Protein AF-A0A7C3DTA7-F1 (afdb_monomer_lite)

Sequence (958 aa):
LEREQSALRKLVNEEKWAEALAKGEALAKEFPDEIELARMLDYARSQQSILEHQRKLKDASNEVLKWLDKADYSKAMQAAEAALEKFPGNLELKQMLDEARAAQQEKERKEYLEKQIRSINEAMAREDQTAAIDLAKQTLAVVKHDTHIDGLLRDAERKRALRDQKRGDDQLKTVAMLLKDLKFEEASEALQAGEKTQIFNPSDPRVKELREALKEKRAPSDAVLGATIAAHFVPGQAQPVEASGTVAMPPSAVPAPPPAPPVTPPPPPVAPPQPEAKPPVKEEPKKEEKRKAKPAVEEPPARKEPPKKAAPVVEAPAGGATVIFEKPKEKEKEKEKKEKPAVDAAATAILEKPKEKEKEKEKKKEPAAEAAPSVTTILEKPKVKPPLEEKPAVQPAARVEPAIAEPRPAPYVAEEPRKSPALLYGGIAAGVLLAAVIGWYVMSGGASGPTAEQKQVYEQAQQLFTQGNKAAALAKYKEYVAFGVAGAEKTAAEGRISEIETAFQNEESAWSAARTAINNKDWLTAETKLREVISIGGKRLTEAESALETVGALKAGQDPATIERNRFQQATAEFRRGNYARAKSLFEEVIGMGGANKSAAEQQLQVIEARIREEDVFKQGMDLRAAGKNDEAVAKFEEVIRMNGAKKTDAQTQISTIRDAAAAAAALQRFNSEAQAALAQKNFRQVRSLIQQIQAVGGDPSDLTSRLNAAEKQEFDALAARYEQLRRADDDTGLRSLQREVQAIADGGGSQADAARTLATNQIPAAITEITRRKDEAGRAAAAAKEAADKQKFDEAVAAFNAGQKDPAALRGNVTSLFRAIATSNSNYRAQAQDYLSNQIPAAIAAARSCPNIVVASTGGGGGLSQTYSAGENVPTNRLDEKPAWVAPCNFPDNKGLVMMSVTIDESGNVIDVRPRSPSPEFEAAAAVIRTWKASPPPKFRGQPVKTTVSVDIRPPA

pLDDT: mean 74.18, std 23.49, range [23.73, 97.81]

Structure (mmCIF, N/CA/C/O backbone):
data_AF-A0A7C3DTA7-F1
#
_entry.id   AF-A0A7C3DTA7-F1
#
loop_
_atom_site.group_PDB
_atom_site.id
_atom_site.type_symbol
_atom_site.label_atom_id
_atom_site.label_alt_id
_atom_site.label_comp_id
_atom_site.label_asym_id
_atom_site.label_entity_id
_atom_site.label_seq_id
_atom_site.pdbx_PDB_ins_code
_atom_site.Cartn_x
_atom_site.Cartn_y
_atom_site.Cartn_z
_atom_site.occupancy
_atom_site.B_iso_or_equiv
_atom_site.auth_seq_id
_atom_site.auth_comp_id
_atom_site.auth_asym_id
_atom_site.auth_atom_id
_atom_site.pdbx_PDB_model_num
ATOM 1 N N . LEU A 1 1 ? -21.142 -17.141 -69.011 1.00 74.12 1 LEU A N 1
ATOM 2 C CA . LEU A 1 1 ? -21.188 -17.294 -67.543 1.00 74.12 1 LEU A CA 1
ATOM 3 C C . LEU A 1 1 ? -19.839 -17.723 -66.954 1.00 74.12 1 LEU A C 1
ATOM 5 O O . LEU A 1 1 ? -19.193 -16.877 -66.353 1.00 74.12 1 LEU A O 1
ATOM 9 N N . GLU A 1 2 ? -19.349 -18.950 -67.182 1.00 77.69 2 GLU A N 1
ATOM 10 C CA . GLU A 1 2 ? -18.113 -19.477 -66.546 1.00 77.69 2 GLU A CA 1
ATOM 11 C C . GLU A 1 2 ? -16.876 -18.560 -66.636 1.00 77.69 2 GLU A C 1
ATOM 13 O O . GLU A 1 2 ? -16.170 -18.370 -65.648 1.00 77.69 2 GLU A O 1
ATOM 18 N N . ARG A 1 3 ? -16.622 -17.938 -67.798 1.00 84.25 3 ARG A N 1
ATOM 19 C CA . ARG A 1 3 ? -15.502 -16.992 -67.986 1.00 84.25 3 ARG A CA 1
ATOM 20 C C . ARG A 1 3 ? -15.597 -15.756 -67.079 1.00 84.25 3 ARG A C 1
ATOM 22 O O . ARG A 1 3 ? -14.576 -15.238 -66.639 1.00 84.25 3 ARG A O 1
ATOM 29 N N . GLU A 1 4 ? -16.808 -15.295 -66.788 1.00 83.50 4 GLU A N 1
ATOM 30 C CA . GLU A 1 4 ? -17.032 -14.149 -65.906 1.00 83.50 4 GLU A CA 1
ATOM 31 C C . GLU A 1 4 ? -17.000 -14.558 -64.430 1.00 83.50 4 GLU A C 1
ATOM 33 O O . GLU A 1 4 ? -16.406 -13.851 -63.616 1.00 83.50 4 GLU A O 1
ATOM 38 N N . GLN A 1 5 ? -17.521 -15.745 -64.093 1.00 81.00 5 GLN A N 1
ATOM 39 C CA . GLN A 1 5 ? -17.354 -16.341 -62.763 1.00 81.00 5 GLN A CA 1
ATOM 40 C C . GLN A 1 5 ? -15.875 -16.601 -62.432 1.00 81.00 5 GLN A C 1
ATOM 42 O O . GLN A 1 5 ? -15.453 -16.355 -61.305 1.00 81.00 5 GLN A O 1
ATOM 47 N N . SER A 1 6 ? -15.054 -17.049 -63.389 1.00 84.38 6 SER A N 1
ATOM 48 C CA . SER A 1 6 ? -13.616 -17.257 -63.160 1.00 84.38 6 SER A CA 1
ATOM 49 C C . SER A 1 6 ? -12.864 -15.937 -62.956 1.00 84.38 6 SER A C 1
ATOM 51 O O . SER A 1 6 ? -11.984 -15.858 -62.097 1.00 84.38 6 SER A O 1
ATOM 53 N N . ALA A 1 7 ? -13.261 -14.871 -63.660 1.00 85.81 7 ALA A N 1
ATOM 54 C CA . ALA A 1 7 ? -12.760 -13.521 -63.412 1.00 85.81 7 ALA A CA 1
ATOM 55 C C . ALA A 1 7 ? -13.186 -12.985 -62.031 1.00 85.81 7 ALA A C 1
ATOM 57 O O . ALA A 1 7 ? -12.374 -12.363 -61.348 1.00 85.81 7 ALA A O 1
ATOM 58 N N . LEU A 1 8 ? -14.417 -13.262 -61.589 1.00 86.94 8 LEU A N 1
ATOM 59 C CA . LEU A 1 8 ? -14.893 -12.902 -60.251 1.00 86.94 8 LEU A CA 1
ATOM 60 C C . LEU A 1 8 ? -14.137 -13.663 -59.150 1.00 86.94 8 LEU A C 1
ATOM 62 O O . LEU A 1 8 ? -13.620 -13.035 -58.229 1.00 86.94 8 LEU A O 1
ATOM 66 N N . ARG A 1 9 ? -13.980 -14.989 -59.285 1.00 86.88 9 ARG A N 1
ATOM 67 C CA . ARG A 1 9 ? -13.151 -15.823 -58.390 1.00 86.88 9 ARG A CA 1
ATOM 68 C C . ARG A 1 9 ? -11.724 -15.289 -58.286 1.00 86.88 9 ARG A C 1
ATOM 70 O O . ARG A 1 9 ? -11.154 -15.271 -57.202 1.00 86.88 9 ARG A O 1
ATOM 77 N N . LYS A 1 10 ? -11.157 -14.801 -59.393 1.00 91.44 10 LYS A N 1
ATOM 78 C CA . LYS A 1 10 ? -9.838 -14.161 -59.391 1.00 91.44 10 LYS A CA 1
ATOM 79 C C . LYS A 1 10 ? -9.817 -12.849 -58.593 1.00 91.44 10 LYS A C 1
ATOM 81 O O . LYS A 1 10 ? -8.880 -12.658 -57.833 1.00 91.44 10 LYS A O 1
ATOM 86 N N . LEU A 1 11 ? -10.824 -11.980 -58.713 1.00 89.44 11 LEU A N 1
ATOM 87 C CA . LEU A 1 11 ? -10.905 -10.738 -57.921 1.00 89.44 11 LEU A CA 1
ATOM 88 C C . LEU A 1 11 ? -11.087 -11.011 -56.418 1.00 89.44 11 LEU A C 1
ATOM 90 O O . LEU A 1 11 ? -10.460 -10.341 -55.603 1.00 89.44 11 LEU A O 1
ATOM 94 N N . VAL A 1 12 ? -11.887 -12.023 -56.069 1.00 86.75 12 VAL A N 1
ATOM 95 C CA . VAL A 1 12 ? -12.056 -12.536 -54.697 1.00 86.75 12 VAL A CA 1
ATOM 96 C C . VAL A 1 12 ? -10.725 -13.062 -54.141 1.00 86.75 12 VAL A C 1
ATOM 98 O O . VAL A 1 12 ? -10.315 -12.664 -53.056 1.00 86.75 12 VAL A O 1
ATOM 101 N N . ASN A 1 13 ? -9.998 -13.879 -54.910 1.00 85.81 13 ASN A N 1
ATOM 102 C CA . ASN A 1 13 ? -8.688 -14.420 -54.515 1.00 85.81 13 ASN A CA 1
ATOM 103 C C . ASN A 1 13 ? -7.555 -13.372 -54.499 1.00 85.81 13 ASN A C 1
ATOM 105 O O . ASN A 1 13 ? -6.528 -13.597 -53.868 1.00 85.81 13 ASN A O 1
ATOM 109 N N . GLU A 1 14 ? -7.710 -12.252 -55.211 1.00 90.12 14 GLU A N 1
ATOM 110 C CA . GLU A 1 14 ? -6.801 -11.095 -55.172 1.00 90.12 14 GLU A CA 1
ATOM 111 C C . GLU A 1 14 ? -7.192 -10.069 -54.084 1.00 90.12 14 GLU A C 1
ATOM 113 O O . GLU A 1 14 ? -6.630 -8.976 -54.060 1.00 90.12 14 GLU A O 1
ATOM 118 N N . GLU A 1 15 ? -8.152 -10.398 -53.209 1.00 86.44 15 GLU A N 1
ATOM 119 C CA . GLU A 1 15 ? -8.669 -9.547 -52.119 1.00 86.44 15 GLU A CA 1
ATOM 120 C C . GLU A 1 15 ? -9.234 -8.188 -52.588 1.00 86.44 15 GLU A C 1
ATOM 122 O O . GLU A 1 15 ? -9.355 -7.223 -51.828 1.00 86.44 15 GLU A O 1
ATOM 127 N N . LYS A 1 16 ? -9.636 -8.089 -53.860 1.00 90.62 16 LYS A N 1
ATOM 128 C CA . LYS A 1 16 ? -10.204 -6.871 -54.461 1.00 90.62 16 LYS A CA 1
ATOM 129 C C . LYS A 1 16 ? -11.709 -6.807 -54.244 1.00 90.62 16 LYS A C 1
ATOM 131 O O . LYS A 1 16 ? -12.484 -6.742 -55.197 1.00 90.62 16 LYS A O 1
ATOM 136 N N . TRP A 1 17 ? -12.128 -6.828 -52.981 1.00 88.75 17 TRP A N 1
ATOM 137 C CA . TRP A 1 17 ? -13.530 -7.000 -52.584 1.00 88.75 17 TRP A CA 1
ATOM 138 C C . TRP A 1 17 ? -14.481 -6.003 -53.260 1.00 88.75 17 TRP A C 1
ATOM 140 O O . TRP A 1 17 ? -15.487 -6.422 -53.816 1.00 88.75 17 TRP A O 1
ATOM 150 N N . ALA A 1 18 ? -14.122 -4.718 -53.335 1.00 88.44 18 ALA A N 1
ATOM 151 C CA . ALA A 1 18 ? -14.953 -3.702 -53.988 1.00 88.44 18 ALA A CA 1
ATOM 152 C C . ALA A 1 18 ? -15.120 -3.923 -55.511 1.00 88.44 18 ALA A C 1
ATOM 154 O O . ALA A 1 18 ? -16.215 -3.746 -56.044 1.00 88.44 18 ALA A O 1
ATOM 155 N N . GLU A 1 19 ? -14.063 -4.349 -56.216 1.00 89.31 19 GLU A N 1
ATOM 156 C CA . GLU A 1 19 ? -14.138 -4.697 -57.647 1.00 89.31 19 GLU A CA 1
ATOM 157 C C . GLU A 1 19 ? -14.913 -6.009 -57.857 1.00 89.31 19 GLU A C 1
ATOM 159 O O . GLU A 1 19 ? -15.691 -6.131 -58.806 1.00 89.31 19 GLU A O 1
ATOM 164 N N . ALA A 1 20 ? -14.740 -6.976 -56.948 1.00 89.25 20 ALA A N 1
ATOM 165 C CA . ALA A 1 20 ? -15.476 -8.233 -56.941 1.00 89.25 20 ALA A CA 1
ATOM 166 C C . ALA A 1 20 ? -16.980 -8.008 -56.719 1.00 89.25 20 ALA A C 1
ATOM 168 O O . ALA A 1 20 ? -17.783 -8.565 -57.463 1.00 89.25 20 ALA A O 1
ATOM 169 N N . LEU A 1 21 ? -17.379 -7.154 -55.770 1.00 90.38 21 LEU A N 1
ATOM 170 C CA . LEU A 1 21 ? -18.786 -6.807 -55.557 1.00 90.38 21 LEU A CA 1
ATOM 171 C C . LEU A 1 21 ? -19.377 -6.082 -56.761 1.00 90.38 21 LEU A C 1
ATOM 173 O O . LEU A 1 21 ? -20.388 -6.534 -57.287 1.00 90.38 21 LEU A O 1
ATOM 177 N N . ALA A 1 22 ? -18.725 -5.030 -57.263 1.00 91.31 22 ALA A N 1
ATOM 178 C CA . ALA A 1 22 ? -19.229 -4.286 -58.418 1.00 91.31 22 ALA A CA 1
ATOM 179 C C . ALA A 1 22 ? -19.441 -5.189 -59.648 1.00 91.31 22 ALA A C 1
ATOM 181 O O . ALA A 1 22 ? -20.453 -5.076 -60.343 1.00 91.31 22 ALA A O 1
ATOM 182 N N . LYS A 1 23 ? -18.514 -6.125 -59.902 1.00 88.69 23 LYS A N 1
ATOM 183 C CA . LYS A 1 23 ? -18.629 -7.076 -61.013 1.00 88.69 23 LYS A CA 1
ATOM 184 C C . LYS A 1 23 ? -19.636 -8.198 -60.740 1.00 88.69 23 LYS A C 1
ATOM 186 O O . LYS A 1 23 ? -20.398 -8.562 -61.633 1.00 88.69 23 LYS A O 1
ATOM 191 N N . GLY A 1 24 ? -19.654 -8.745 -59.529 1.00 89.38 24 GLY A N 1
ATOM 192 C CA . GLY A 1 24 ? -20.571 -9.814 -59.142 1.00 89.38 24 GLY A CA 1
ATOM 193 C C . GLY A 1 24 ? -22.026 -9.349 -59.086 1.00 89.38 24 GLY A C 1
ATOM 194 O O . GLY A 1 24 ? -22.903 -10.074 -59.537 1.00 89.38 24 GLY A O 1
ATOM 195 N N . GLU A 1 25 ? -22.300 -8.129 -58.615 1.00 90.44 25 GLU A N 1
ATOM 196 C CA . GLU A 1 25 ? -23.654 -7.558 -58.557 1.00 90.44 25 GLU A CA 1
ATOM 197 C C . GLU A 1 25 ? -24.208 -7.226 -59.947 1.00 90.44 25 GLU A C 1
ATOM 199 O O . GLU A 1 25 ? -25.416 -7.317 -60.161 1.00 90.44 25 GLU A O 1
ATOM 204 N N . ALA A 1 26 ? -23.344 -6.878 -60.906 1.00 89.69 26 ALA A N 1
ATOM 205 C CA . ALA A 1 26 ? -23.732 -6.783 -62.311 1.00 89.69 26 ALA A CA 1
ATOM 206 C C . ALA A 1 26 ? -24.120 -8.165 -62.866 1.00 89.69 26 ALA A C 1
ATOM 208 O O . ALA A 1 26 ? -25.210 -8.322 -63.411 1.00 89.69 26 ALA A O 1
ATOM 209 N N . LEU A 1 27 ? -23.286 -9.186 -62.632 1.00 88.75 27 LEU A N 1
ATOM 210 C CA . LEU A 1 27 ? -23.569 -10.566 -63.042 1.00 88.75 27 LEU A CA 1
ATOM 211 C C . LEU A 1 27 ? -24.840 -11.130 -62.382 1.00 88.75 27 LEU A C 1
ATOM 213 O O . LEU A 1 27 ? -25.595 -11.841 -63.034 1.00 88.75 27 LEU A O 1
ATOM 217 N N . ALA A 1 28 ? -25.118 -10.794 -61.120 1.00 87.56 28 ALA A N 1
ATOM 218 C CA . ALA A 1 28 ? -26.281 -11.304 -60.388 1.00 87.56 28 ALA A CA 1
ATOM 219 C C . ALA A 1 28 ? -27.615 -10.715 -60.882 1.00 87.56 28 ALA A C 1
ATOM 221 O O . ALA A 1 28 ? -28.667 -11.302 -60.646 1.00 87.56 28 ALA A O 1
ATOM 222 N N . LYS A 1 29 ? -27.587 -9.580 -61.596 1.00 89.94 29 LYS A N 1
ATOM 223 C CA . LYS A 1 29 ? -28.765 -9.036 -62.296 1.00 89.94 29 LYS A CA 1
ATOM 224 C C . LYS A 1 29 ? -29.065 -9.775 -63.599 1.00 89.94 29 LYS A C 1
ATOM 226 O O . LYS A 1 29 ? -30.224 -9.850 -63.990 1.00 89.94 29 LYS A O 1
ATOM 231 N N . GLU A 1 30 ? -28.035 -10.289 -64.266 1.00 88.19 30 GLU A N 1
ATOM 232 C CA . GLU A 1 30 ? -28.165 -11.059 -65.510 1.00 88.19 30 GLU A CA 1
ATOM 233 C C . GLU A 1 30 ? -28.447 -12.549 -65.244 1.00 88.19 30 GLU A C 1
ATOM 235 O O . GLU A 1 30 ? -29.123 -13.198 -66.038 1.00 88.19 30 GLU A O 1
ATOM 240 N N . PHE A 1 31 ? -27.962 -13.081 -64.115 1.00 88.31 31 PHE A N 1
ATOM 241 C CA . PHE A 1 31 ? -28.053 -14.494 -63.734 1.00 88.31 31 PHE A CA 1
ATOM 242 C C . PHE A 1 31 ? -28.520 -14.647 -62.268 1.00 88.31 31 PHE A C 1
ATOM 244 O O . PHE A 1 31 ? -27.715 -15.007 -61.404 1.00 88.31 31 PHE A O 1
ATOM 251 N N . PRO A 1 32 ? -29.800 -14.357 -61.956 1.00 83.12 32 PRO A N 1
ATOM 252 C CA . PRO A 1 32 ? -30.307 -14.329 -60.579 1.00 83.12 32 PRO A CA 1
ATOM 253 C C . PRO A 1 32 ? -30.390 -15.709 -59.904 1.00 83.12 32 PRO A C 1
ATOM 255 O O . PRO A 1 32 ? -30.286 -15.789 -58.683 1.00 83.12 32 PRO A O 1
ATOM 258 N N . ASP A 1 33 ? -30.531 -16.790 -60.678 1.00 85.88 33 ASP A N 1
ATOM 259 C CA . ASP A 1 33 ? -30.685 -18.161 -60.158 1.00 85.88 33 ASP A CA 1
ATOM 260 C C . ASP A 1 33 ? -29.340 -18.851 -59.820 1.00 85.88 33 ASP A C 1
ATOM 262 O O . ASP A 1 33 ? -29.303 -20.007 -59.393 1.00 85.88 33 ASP A O 1
ATOM 266 N N . GLU A 1 34 ? -28.209 -18.166 -60.021 1.00 88.94 34 GLU A N 1
ATOM 267 C CA . GLU A 1 34 ? -26.865 -18.738 -59.894 1.00 88.94 34 GLU A CA 1
ATOM 268 C C . GLU A 1 34 ? -26.353 -18.719 -58.439 1.00 88.94 34 GLU A C 1
ATOM 270 O O . GLU A 1 34 ? -25.769 -17.745 -57.951 1.00 88.94 34 GLU A O 1
ATOM 275 N N . ILE A 1 35 ? -26.546 -19.839 -57.739 1.00 83.12 35 ILE A N 1
ATOM 276 C CA . ILE A 1 35 ? -26.247 -19.998 -56.304 1.00 83.12 35 ILE A CA 1
ATOM 277 C C . ILE A 1 35 ? -24.766 -19.736 -55.976 1.00 83.12 35 ILE A C 1
ATOM 279 O O . ILE A 1 35 ? -24.457 -19.136 -54.942 1.00 83.12 35 ILE A O 1
ATOM 283 N N . GLU A 1 36 ? -23.831 -20.154 -56.834 1.00 80.81 36 GLU A N 1
ATOM 284 C CA . GLU A 1 36 ? -22.396 -19.954 -56.585 1.00 80.81 36 GLU A CA 1
ATOM 285 C C . GLU A 1 36 ? -21.993 -18.476 -56.684 1.00 80.81 36 GLU A C 1
ATOM 287 O O . GLU A 1 36 ? -21.114 -18.015 -55.952 1.00 80.81 36 GLU A O 1
ATOM 292 N N . LEU A 1 37 ? -22.668 -17.705 -57.540 1.00 84.81 37 LEU A N 1
ATOM 293 C CA . LEU A 1 37 ? -22.471 -16.263 -57.662 1.00 84.81 37 LEU A CA 1
ATOM 294 C C . LEU A 1 37 ? -22.970 -15.520 -56.416 1.00 84.81 37 LEU A C 1
ATOM 296 O O . LEU A 1 37 ? -22.251 -14.666 -55.894 1.00 84.81 37 LEU A O 1
ATOM 300 N N . ALA A 1 38 ? -24.145 -15.892 -55.899 1.00 83.69 38 ALA A N 1
ATOM 301 C CA . ALA A 1 38 ? -24.678 -15.346 -54.650 1.00 83.69 38 ALA A CA 1
ATOM 302 C C . ALA A 1 38 ? -23.733 -15.613 -53.462 1.00 83.69 38 ALA A C 1
ATOM 304 O O . ALA A 1 38 ? -23.351 -14.683 -52.753 1.00 83.69 38 ALA A O 1
ATOM 305 N N . ARG A 1 39 ? -23.246 -16.854 -53.310 1.00 84.00 39 ARG A N 1
ATOM 306 C CA . ARG A 1 39 ? -22.273 -17.228 -52.262 1.00 84.00 39 ARG A CA 1
ATOM 307 C C . ARG A 1 39 ? -20.979 -16.415 -52.326 1.00 84.00 39 ARG A C 1
ATOM 309 O O . ARG A 1 39 ? -20.477 -15.981 -51.290 1.00 84.00 39 ARG A O 1
ATOM 316 N N . MET A 1 40 ? -20.434 -16.198 -53.526 1.00 84.38 40 MET A N 1
ATOM 317 C CA . MET A 1 40 ? -19.221 -15.391 -53.707 1.00 84.38 40 MET A CA 1
ATOM 318 C C . MET A 1 40 ? -19.448 -13.911 -53.375 1.00 84.38 40 MET A C 1
ATOM 320 O O . MET A 1 40 ? -18.558 -13.281 -52.801 1.00 84.38 40 MET A O 1
ATOM 324 N N . LEU A 1 41 ? -20.628 -13.366 -53.684 1.00 86.38 41 LEU A N 1
ATOM 325 C CA . LEU A 1 41 ? -21.010 -12.007 -53.298 1.00 86.38 41 LEU A CA 1
ATOM 326 C C . LEU A 1 41 ? -21.163 -11.854 -51.786 1.00 86.38 41 LEU A C 1
ATOM 328 O O . LEU A 1 41 ? -20.617 -10.910 -51.221 1.00 86.38 41 LEU A O 1
ATOM 332 N N . ASP A 1 42 ? -21.851 -12.775 -51.118 1.00 86.75 42 ASP A N 1
ATOM 333 C CA . ASP A 1 42 ? -22.055 -12.698 -49.668 1.00 86.75 42 ASP A CA 1
ATOM 334 C C . ASP A 1 42 ? -20.737 -12.871 -48.901 1.00 86.75 42 ASP A C 1
ATOM 336 O O . ASP A 1 42 ? -20.470 -12.136 -47.946 1.00 86.75 42 ASP A O 1
ATOM 340 N N . TYR A 1 43 ? -19.848 -13.752 -49.376 1.00 84.56 43 TYR A N 1
ATOM 341 C CA . TYR A 1 43 ? -18.482 -13.853 -48.861 1.00 84.56 43 TYR A CA 1
ATOM 342 C C . TYR A 1 43 ? -17.701 -12.544 -49.053 1.00 84.56 43 TYR A C 1
ATOM 344 O O . TYR A 1 43 ? -17.136 -12.023 -48.091 1.00 84.56 43 TYR A O 1
ATOM 352 N N . ALA A 1 44 ? -17.712 -11.960 -50.256 1.00 86.50 44 ALA A N 1
ATOM 353 C CA . ALA A 1 44 ? -17.011 -10.706 -50.530 1.00 86.50 44 ALA A CA 1
ATOM 354 C C . ALA A 1 44 ? -17.582 -9.507 -49.742 1.00 86.50 44 ALA A C 1
ATOM 356 O O . ALA A 1 44 ? -16.810 -8.668 -49.278 1.00 86.50 44 ALA A O 1
ATOM 357 N N . ARG A 1 45 ? -18.903 -9.451 -49.511 1.00 87.62 45 ARG A N 1
ATOM 358 C CA . ARG A 1 45 ? -19.552 -8.451 -48.638 1.00 87.62 45 ARG A CA 1
ATOM 359 C C . ARG A 1 45 ? -19.108 -8.609 -47.190 1.00 87.62 45 ARG A C 1
ATOM 361 O O . ARG A 1 45 ? -18.791 -7.614 -46.542 1.00 87.62 45 ARG A O 1
ATOM 368 N N . SER A 1 46 ? -19.047 -9.846 -46.697 1.00 88.06 46 SER A N 1
ATOM 369 C CA . SER A 1 46 ? -18.561 -10.152 -45.348 1.00 88.06 46 SER A CA 1
ATOM 370 C C . SER A 1 46 ? -17.101 -9.716 -45.166 1.00 88.06 46 SER A C 1
ATOM 372 O O . SER A 1 46 ? -16.794 -8.972 -44.234 1.00 88.06 46 SER A O 1
ATOM 374 N N . GLN A 1 47 ? -16.214 -10.064 -46.106 1.00 85.94 47 GLN A N 1
ATOM 375 C CA . GLN A 1 47 ? -14.801 -9.664 -46.056 1.00 85.94 47 GLN A CA 1
ATOM 376 C C . GLN A 1 47 ? -14.610 -8.143 -46.170 1.00 85.94 47 GLN A C 1
ATOM 378 O O . GLN A 1 47 ? -13.844 -7.562 -45.399 1.00 85.94 47 GLN A O 1
ATOM 383 N N . GLN A 1 48 ? -15.349 -7.464 -47.057 1.00 87.44 48 GLN A N 1
ATOM 384 C CA . GLN A 1 48 ? -15.311 -6.000 -47.134 1.00 87.44 48 GLN A CA 1
ATOM 385 C C . GLN A 1 48 ? -15.794 -5.346 -45.832 1.00 87.44 48 GLN A C 1
ATOM 387 O O . GLN A 1 48 ? -15.151 -4.416 -45.350 1.00 87.44 48 GLN A O 1
ATOM 392 N N . SER A 1 49 ? -16.881 -5.846 -45.234 1.00 83.88 49 SER A N 1
ATOM 393 C CA . SER A 1 49 ? -17.394 -5.360 -43.947 1.00 83.88 49 SER A CA 1
ATOM 394 C C . SER A 1 49 ? -16.344 -5.477 -42.836 1.00 83.88 49 SER A C 1
ATOM 396 O O . SER A 1 49 ? -16.100 -4.508 -42.114 1.00 83.88 49 SER A O 1
ATOM 398 N N . ILE A 1 50 ? -15.651 -6.619 -42.748 1.00 83.38 50 ILE A N 1
ATOM 399 C CA . ILE A 1 50 ? -14.577 -6.857 -41.771 1.00 83.38 50 ILE A CA 1
ATOM 400 C C . ILE A 1 50 ? -13.414 -5.875 -41.976 1.00 83.38 50 ILE A C 1
ATOM 402 O O . ILE A 1 50 ? -12.973 -5.242 -41.015 1.00 83.38 50 ILE A O 1
ATOM 406 N N . LEU A 1 51 ? -12.941 -5.692 -43.212 1.00 84.31 51 LEU A N 1
ATOM 407 C CA . LEU A 1 51 ? -11.833 -4.777 -43.514 1.00 84.31 51 LEU A CA 1
ATOM 408 C C . LEU A 1 51 ? -12.201 -3.305 -43.305 1.00 84.31 51 LEU A C 1
ATOM 410 O O . LEU A 1 51 ? -11.395 -2.535 -42.780 1.00 84.31 51 LEU A O 1
ATOM 414 N N . GLU A 1 52 ? -13.417 -2.895 -43.665 1.00 86.69 52 GLU A N 1
ATOM 415 C CA . GLU A 1 52 ? -13.907 -1.549 -43.370 1.00 86.69 52 GLU A CA 1
ATOM 416 C C . GLU A 1 52 ? -14.045 -1.309 -41.866 1.00 86.69 52 GLU A C 1
ATOM 418 O O . GLU A 1 52 ? -13.720 -0.217 -41.397 1.00 86.69 52 GLU A O 1
ATOM 423 N N . HIS A 1 53 ? -14.499 -2.307 -41.105 1.00 86.38 53 HIS A N 1
ATOM 424 C CA . HIS A 1 53 ? -14.597 -2.229 -39.651 1.00 86.38 53 HIS A CA 1
ATOM 425 C C . HIS A 1 53 ? -13.207 -2.101 -39.009 1.00 86.38 53 HIS A C 1
ATOM 427 O O . HIS A 1 53 ? -12.982 -1.170 -38.238 1.00 86.38 53 HIS A O 1
ATOM 433 N N . GLN A 1 54 ? -12.245 -2.946 -39.401 1.00 87.31 54 GLN A N 1
ATOM 434 C CA . GLN A 1 54 ? -10.849 -2.855 -38.948 1.00 87.31 54 GLN A CA 1
ATOM 435 C C . GLN A 1 54 ? -10.199 -1.516 -39.313 1.00 87.31 54 GLN A C 1
ATOM 437 O O . GLN A 1 54 ? -9.508 -0.920 -38.487 1.00 87.31 54 GLN A O 1
ATOM 442 N N . ARG A 1 55 ? -10.430 -1.008 -40.531 1.00 89.38 55 ARG A N 1
ATOM 443 C CA . ARG A 1 55 ? -9.902 0.292 -40.959 1.00 89.38 55 ARG A CA 1
ATOM 444 C C . ARG A 1 55 ? -10.479 1.434 -40.127 1.00 89.38 55 ARG A C 1
ATOM 446 O O . ARG A 1 55 ? -9.711 2.231 -39.604 1.00 89.38 55 ARG A O 1
ATOM 453 N N . LYS A 1 56 ? -11.806 1.501 -39.978 1.00 89.50 56 LYS A N 1
ATOM 454 C CA . LYS A 1 56 ? -12.475 2.559 -39.201 1.00 89.50 56 LYS A CA 1
ATOM 455 C C . LYS A 1 56 ? -12.075 2.503 -37.717 1.00 89.50 56 LYS A C 1
ATOM 457 O O . LYS A 1 56 ? -11.921 3.556 -37.108 1.00 89.50 56 LYS A O 1
ATOM 462 N N . LEU A 1 57 ? -11.849 1.306 -37.164 1.00 89.94 57 LEU A N 1
ATOM 463 C CA . LEU A 1 57 ? -11.290 1.122 -35.822 1.00 89.94 57 LEU A CA 1
ATOM 464 C C . LEU A 1 57 ? -9.863 1.681 -35.730 1.00 89.94 57 LEU A C 1
ATOM 466 O O . LEU A 1 57 ? -9.589 2.501 -34.862 1.00 89.94 57 LEU A O 1
ATOM 470 N N . LYS A 1 58 ? -8.971 1.302 -36.654 1.00 91.25 58 LYS A N 1
ATOM 471 C CA . LYS A 1 58 ? -7.584 1.792 -36.690 1.00 91.25 58 LYS A CA 1
ATOM 472 C C . LYS A 1 58 ? -7.505 3.312 -36.852 1.00 91.25 58 LYS A C 1
ATOM 474 O O . LYS A 1 58 ? -6.702 3.956 -36.183 1.00 91.25 58 LYS A O 1
ATOM 479 N N . ASP A 1 59 ? -8.335 3.883 -37.721 1.00 92.00 59 ASP A N 1
ATOM 480 C CA . ASP A 1 59 ? -8.422 5.331 -37.924 1.00 92.00 59 ASP A CA 1
ATOM 481 C C . ASP A 1 59 ? -8.886 6.041 -36.632 1.00 92.00 59 ASP A C 1
ATOM 483 O O . ASP A 1 59 ? -8.331 7.082 -36.280 1.00 92.00 59 ASP A O 1
ATOM 487 N N . ALA A 1 60 ? -9.815 5.443 -35.873 1.00 90.06 60 ALA A N 1
ATOM 488 C CA . ALA A 1 60 ? -10.251 5.952 -34.570 1.00 90.06 60 ALA A CA 1
ATOM 489 C C . ALA A 1 60 ? -9.165 5.835 -33.480 1.00 90.06 60 ALA A C 1
ATOM 491 O O . ALA A 1 60 ? -8.889 6.825 -32.803 1.00 90.06 60 ALA A O 1
ATOM 492 N N . SER A 1 61 ? -8.488 4.687 -33.343 1.00 91.12 61 SER A N 1
ATOM 493 C CA . SER A 1 61 ? -7.367 4.519 -32.397 1.00 91.12 61 SER A CA 1
ATOM 494 C C . SER A 1 61 ? -6.235 5.517 -32.673 1.00 91.12 61 SER A C 1
ATOM 496 O O . SER A 1 61 ? -5.721 6.150 -31.752 1.00 91.12 61 SER A O 1
ATOM 498 N N . ASN A 1 62 ? -5.893 5.741 -33.949 1.00 93.44 62 ASN A N 1
ATOM 499 C CA . ASN A 1 62 ? -4.904 6.748 -34.351 1.00 93.44 62 ASN A CA 1
ATOM 500 C C . ASN A 1 62 ? -5.315 8.178 -33.959 1.00 93.44 62 ASN A C 1
ATOM 502 O O . ASN A 1 62 ? -4.452 9.001 -33.650 1.00 93.44 62 ASN A O 1
ATOM 506 N N . GLU A 1 63 ? -6.611 8.503 -33.982 1.00 93.25 63 GLU A N 1
ATOM 507 C CA . GLU A 1 63 ? -7.098 9.816 -33.554 1.00 93.25 63 GLU A CA 1
ATOM 508 C C . GLU A 1 63 ? -6.976 10.009 -32.036 1.00 93.25 63 GLU A C 1
ATOM 510 O O . GLU A 1 63 ? -6.572 11.089 -31.604 1.00 93.25 63 GLU A O 1
ATOM 515 N N . VAL A 1 64 ? -7.230 8.968 -31.236 1.00 93.81 64 VAL A N 1
ATOM 516 C CA . VAL A 1 64 ? -7.017 8.999 -29.778 1.00 93.81 64 VAL A CA 1
ATOM 517 C C . VAL A 1 64 ? -5.531 9.162 -29.443 1.00 93.81 64 VAL A C 1
ATOM 519 O O . VAL A 1 64 ? -5.168 10.090 -28.716 1.00 93.81 64 VAL A O 1
ATOM 522 N N . LEU A 1 65 ? -4.664 8.333 -30.038 1.00 91.94 65 LEU A N 1
ATOM 523 C CA . LEU A 1 65 ? -3.206 8.394 -29.856 1.00 91.94 65 LEU A CA 1
ATOM 524 C C . LEU A 1 65 ? -2.639 9.779 -30.206 1.00 91.94 65 LEU A C 1
ATOM 526 O O . LEU A 1 65 ? -1.910 10.371 -29.418 1.00 91.94 65 LEU A O 1
ATOM 530 N N . LYS A 1 66 ? -3.080 10.375 -31.319 1.00 96.00 66 LYS A N 1
ATOM 531 C CA . LYS A 1 66 ? -2.707 11.739 -31.742 1.00 96.00 66 LYS A CA 1
ATOM 532 C C . LYS A 1 66 ? -3.024 12.830 -30.707 1.00 96.00 66 LYS A C 1
ATOM 534 O O . LYS A 1 66 ? -2.396 13.893 -30.751 1.00 96.00 66 LYS A O 1
ATOM 539 N N . TRP A 1 67 ? -4.015 12.637 -29.834 1.00 95.06 67 TRP A N 1
ATOM 540 C CA . TRP A 1 67 ? -4.332 13.576 -28.750 1.00 95.06 67 TRP A CA 1
ATOM 541 C C . TRP A 1 67 ? -3.596 13.239 -27.445 1.00 95.06 67 TRP A C 1
ATOM 543 O O . TRP A 1 67 ? -3.196 14.169 -26.740 1.00 95.06 67 TRP A O 1
ATOM 553 N N . LEU A 1 68 ? -3.341 11.953 -27.172 1.00 91.44 68 LEU A N 1
ATOM 554 C CA . LEU A 1 68 ? -2.456 11.492 -26.092 1.00 91.44 68 LEU A CA 1
ATOM 555 C C . LEU A 1 68 ? -1.019 12.010 -26.287 1.00 91.44 68 LEU A C 1
ATOM 557 O O . LEU A 1 68 ? -0.495 12.671 -25.393 1.00 91.44 68 LEU A O 1
ATOM 561 N N . ASP A 1 69 ? -0.445 11.854 -27.485 1.00 92.00 69 ASP A N 1
ATOM 562 C CA . ASP A 1 69 ? 0.889 12.362 -27.870 1.00 92.00 69 ASP A CA 1
ATOM 563 C C . ASP A 1 69 ? 1.040 13.882 -27.674 1.00 92.00 69 ASP A C 1
ATOM 565 O O . ASP A 1 69 ? 2.140 14.406 -27.497 1.00 92.00 69 ASP A O 1
ATOM 569 N N . LYS A 1 70 ? -0.076 14.618 -27.725 1.00 93.19 70 LYS A N 1
ATOM 570 C CA . LYS A 1 70 ? -0.127 16.076 -27.536 1.00 93.19 70 LYS A CA 1
ATOM 571 C C . LYS A 1 70 ? -0.388 16.500 -26.090 1.00 93.19 70 LYS A C 1
ATOM 573 O O . LYS A 1 70 ? -0.496 17.700 -25.840 1.00 93.19 70 LYS A O 1
ATOM 578 N N . ALA A 1 71 ? -0.532 15.549 -25.165 1.00 89.56 71 ALA A N 1
ATOM 579 C CA . ALA A 1 71 ? -0.976 15.769 -23.787 1.00 89.56 71 ALA A CA 1
ATOM 580 C C . ALA A 1 71 ? -2.296 16.574 -23.675 1.00 89.56 71 ALA A C 1
ATOM 582 O O . ALA A 1 71 ? -2.541 17.295 -22.698 1.00 89.56 71 ALA A O 1
ATOM 583 N N . ASP A 1 72 ? -3.160 16.454 -24.691 1.00 94.50 72 ASP A N 1
ATOM 584 C CA . ASP A 1 72 ? -4.482 17.084 -24.765 1.00 94.50 72 ASP A CA 1
ATOM 585 C C . ASP A 1 72 ? -5.543 16.054 -24.358 1.00 94.50 72 ASP A C 1
ATOM 587 O O . ASP A 1 72 ? -6.407 15.641 -25.136 1.00 94.50 72 ASP A O 1
ATOM 591 N N . TYR A 1 73 ? -5.413 15.578 -23.117 1.00 94.06 73 TYR A N 1
ATOM 592 C CA . TYR A 1 73 ? -6.141 14.415 -22.609 1.00 94.06 73 TYR A CA 1
ATOM 593 C C . TYR A 1 73 ? -7.665 14.592 -22.651 1.00 94.06 73 TYR A C 1
ATOM 595 O O . TYR A 1 73 ? -8.385 13.626 -22.873 1.00 94.06 73 TYR A O 1
ATOM 603 N N . SER A 1 74 ? -8.167 15.828 -22.547 1.00 93.62 74 SER A N 1
ATOM 604 C CA . SER A 1 74 ? -9.593 16.130 -22.729 1.00 93.62 74 SER A CA 1
ATOM 605 C C . SER A 1 74 ? -10.087 15.778 -24.141 1.00 93.62 74 SER A C 1
ATOM 607 O O . SER A 1 74 ? -11.142 15.158 -24.282 1.00 93.62 74 SER A O 1
ATOM 609 N N . LYS A 1 75 ? -9.307 16.086 -25.189 1.00 92.94 75 LYS A N 1
ATOM 610 C CA . LYS A 1 75 ? -9.634 15.676 -26.566 1.00 92.94 75 LYS A CA 1
ATOM 611 C C . LYS A 1 75 ? -9.393 14.188 -26.804 1.00 92.94 75 LYS A C 1
ATOM 613 O O . LYS A 1 75 ? -10.160 13.583 -27.546 1.00 92.94 75 LYS A O 1
ATOM 618 N N . ALA A 1 76 ? -8.394 13.588 -26.153 1.00 94.62 76 ALA A N 1
ATOM 619 C CA . ALA A 1 76 ? -8.181 12.140 -26.202 1.00 94.62 76 ALA A CA 1
ATOM 620 C C . ALA A 1 76 ? -9.380 11.373 -25.619 1.00 94.62 76 ALA A C 1
ATOM 622 O O . ALA A 1 76 ? -9.885 10.457 -26.263 1.00 94.62 76 ALA A O 1
ATOM 623 N N . MET A 1 77 ? -9.897 11.801 -24.460 1.00 95.19 77 MET A N 1
ATOM 624 C CA . MET A 1 77 ? -11.109 11.241 -23.852 1.00 95.19 77 MET A CA 1
ATOM 625 C C . MET A 1 77 ? -12.324 11.379 -24.777 1.00 95.19 77 MET A C 1
ATOM 627 O O . MET A 1 77 ? -13.001 10.388 -25.028 1.00 95.19 77 MET A O 1
ATOM 631 N N . GLN A 1 78 ? -12.568 12.569 -25.341 1.00 94.75 78 GLN A N 1
ATOM 632 C CA . GLN A 1 78 ? -13.679 12.790 -26.280 1.00 94.75 78 GLN A CA 1
ATOM 633 C C . GLN A 1 78 ? -13.565 11.920 -27.541 1.00 94.75 78 GLN A C 1
ATOM 635 O O . GLN A 1 78 ? -14.558 11.341 -27.980 1.00 94.75 78 GLN A O 1
ATOM 640 N N . ALA A 1 79 ? -12.363 11.797 -28.112 1.00 92.88 79 ALA A N 1
ATOM 641 C CA . ALA A 1 79 ? -12.114 10.937 -29.265 1.00 92.88 79 ALA A CA 1
ATOM 642 C C . ALA A 1 79 ? -12.336 9.454 -28.926 1.00 92.88 79 ALA A C 1
ATOM 644 O O . ALA A 1 79 ? -12.950 8.737 -29.714 1.00 92.88 79 ALA A O 1
ATOM 645 N N . ALA A 1 80 ? -11.899 9.000 -27.747 1.00 92.62 80 ALA A N 1
ATOM 646 C CA . ALA A 1 80 ? -12.049 7.614 -27.313 1.00 92.62 80 ALA A CA 1
ATOM 647 C C . ALA A 1 80 ? -13.506 7.266 -26.965 1.00 92.62 80 ALA A C 1
ATOM 649 O O . ALA A 1 80 ? -13.983 6.196 -27.333 1.00 92.62 80 ALA A O 1
ATOM 650 N N . GLU A 1 81 ? -14.251 8.179 -26.337 1.00 94.25 81 GLU A N 1
ATOM 651 C CA . GLU A 1 81 ? -15.689 8.021 -26.074 1.00 94.25 81 GLU A CA 1
ATOM 652 C C . GLU A 1 81 ? -16.492 7.980 -27.389 1.00 94.25 81 GLU A C 1
ATOM 654 O O . GLU A 1 81 ? -17.284 7.059 -27.594 1.00 94.25 81 GLU A O 1
ATOM 659 N N . ALA A 1 82 ? -16.208 8.878 -28.341 1.00 93.31 82 ALA A N 1
ATOM 660 C CA . ALA A 1 82 ? -16.824 8.871 -29.675 1.00 93.31 82 ALA A CA 1
ATOM 661 C C . ALA A 1 82 ? -16.402 7.671 -30.552 1.00 93.31 82 ALA A C 1
ATOM 663 O O . ALA A 1 82 ? -17.097 7.316 -31.511 1.00 93.31 82 ALA A O 1
ATOM 664 N N . ALA A 1 83 ? -15.257 7.049 -30.259 1.00 93.00 83 ALA A N 1
ATOM 665 C CA . ALA A 1 83 ? -14.832 5.798 -30.876 1.00 93.00 83 ALA A CA 1
ATOM 666 C C . ALA A 1 83 ? -15.565 4.599 -30.254 1.00 93.00 83 ALA A C 1
ATOM 668 O O . ALA A 1 83 ? -16.087 3.764 -30.988 1.00 93.00 83 ALA A O 1
ATOM 669 N N . LEU A 1 84 ? -15.688 4.540 -28.925 1.00 93.31 84 LEU A N 1
ATOM 670 C CA . LEU A 1 84 ? -16.423 3.489 -28.208 1.00 93.31 84 LEU A CA 1
ATOM 671 C C . LEU A 1 84 ? -17.929 3.490 -28.508 1.00 93.31 84 LEU A C 1
ATOM 673 O O . LEU A 1 84 ? -18.539 2.425 -28.492 1.00 93.31 84 LEU A O 1
ATOM 677 N N . GLU A 1 85 ? -18.521 4.638 -28.845 1.00 93.44 85 GLU A N 1
ATOM 678 C CA . GLU A 1 85 ? -19.902 4.716 -29.350 1.00 93.44 85 GLU A CA 1
ATOM 679 C C . GLU A 1 85 ? -20.071 3.973 -30.693 1.00 93.44 85 GLU A C 1
ATOM 681 O O . GLU A 1 85 ? -21.084 3.315 -30.925 1.00 93.44 85 GLU A O 1
ATOM 686 N N . LYS A 1 86 ? -19.056 4.026 -31.566 1.00 90.38 86 LYS A N 1
ATOM 687 C CA . LYS A 1 86 ? -19.038 3.349 -32.879 1.00 90.38 86 LYS A CA 1
ATOM 688 C C . LYS A 1 86 ? -18.540 1.901 -32.800 1.00 90.38 86 LYS A C 1
ATOM 690 O O . LYS A 1 86 ? -18.889 1.090 -33.656 1.00 90.38 86 LYS A O 1
ATOM 695 N N . PHE A 1 87 ? -17.731 1.589 -31.788 1.00 91.12 87 PHE A N 1
ATOM 696 C CA . PHE A 1 87 ? -17.087 0.293 -31.553 1.00 91.12 87 PHE A CA 1
ATOM 697 C C . PHE A 1 87 ? -17.336 -0.200 -30.114 1.00 91.12 87 PHE A C 1
ATOM 699 O O . PHE A 1 87 ? -16.386 -0.352 -29.334 1.00 91.12 87 PHE A O 1
ATOM 706 N N . PRO A 1 88 ? -18.603 -0.447 -29.728 1.00 86.31 88 PRO A N 1
ATOM 707 C CA . PRO A 1 88 ? -18.938 -0.867 -28.374 1.00 86.31 88 PRO A CA 1
ATOM 708 C C . PRO A 1 88 ? -18.274 -2.206 -28.039 1.00 86.31 88 PRO A C 1
ATOM 710 O O . PRO A 1 88 ? -18.361 -3.171 -28.795 1.00 86.31 88 PRO A O 1
ATOM 713 N N . GLY A 1 89 ? -17.607 -2.264 -26.884 1.00 82.00 89 GLY A N 1
ATOM 714 C CA . GLY A 1 89 ? -16.897 -3.459 -26.416 1.00 82.00 89 GLY A CA 1
ATOM 715 C C . GLY A 1 89 ? -15.447 -3.595 -26.896 1.00 82.00 89 GLY A C 1
ATOM 716 O O . GLY A 1 89 ? -14.786 -4.557 -26.509 1.00 82.00 89 GLY A O 1
ATOM 717 N N . ASN A 1 90 ? -14.912 -2.650 -27.679 1.00 89.88 90 ASN A N 1
ATOM 718 C CA . ASN A 1 90 ? -13.489 -2.657 -28.015 1.00 89.88 90 ASN A CA 1
ATOM 719 C C . ASN A 1 90 ? -12.618 -2.365 -26.771 1.00 89.88 90 ASN A C 1
ATOM 721 O O . ASN A 1 90 ? -12.743 -1.315 -26.138 1.00 89.88 90 ASN A O 1
ATOM 725 N N . LEU A 1 91 ? -11.734 -3.306 -26.420 1.00 89.06 91 LEU A N 1
ATOM 726 C CA . LEU A 1 91 ? -10.898 -3.220 -25.218 1.00 89.06 91 LEU A CA 1
ATOM 727 C C . LEU A 1 91 ? -9.771 -2.182 -25.341 1.00 89.06 91 LEU A C 1
ATOM 729 O O . LEU A 1 91 ? -9.472 -1.506 -24.363 1.00 89.06 91 LEU A O 1
ATOM 733 N N . GLU A 1 92 ? -9.179 -2.040 -26.526 1.00 88.00 92 GLU A N 1
ATOM 734 C CA . GLU A 1 92 ? -8.058 -1.132 -26.803 1.00 88.00 92 GLU A CA 1
ATOM 735 C C . GLU A 1 92 ? -8.484 0.338 -26.651 1.00 88.00 92 GLU A C 1
ATOM 737 O O . GLU A 1 92 ? -7.886 1.086 -25.883 1.00 88.00 92 GLU A O 1
ATOM 742 N N . LEU A 1 93 ? -9.601 0.731 -27.273 1.00 91.19 93 LEU A N 1
ATOM 743 C CA . LEU A 1 93 ? -10.183 2.070 -27.122 1.00 91.19 93 LEU A CA 1
ATOM 744 C C . LEU A 1 93 ? -10.598 2.368 -25.674 1.00 91.19 93 LEU A C 1
ATOM 746 O O . LEU A 1 93 ? -10.499 3.509 -25.223 1.00 91.19 93 LEU A O 1
ATOM 750 N N . LYS A 1 94 ? -11.038 1.348 -24.923 1.00 91.69 94 LYS A N 1
ATOM 751 C CA . LYS A 1 94 ? -11.341 1.493 -23.494 1.00 91.69 94 LYS A CA 1
ATOM 752 C C . LYS A 1 94 ? -10.071 1.715 -22.668 1.00 91.69 94 LYS A C 1
ATOM 754 O O . LYS A 1 94 ? -10.063 2.601 -21.821 1.00 91.69 94 LYS A O 1
ATOM 759 N N . GLN A 1 95 ? -9.003 0.966 -22.939 1.00 90.25 95 GLN A N 1
ATOM 760 C CA . GLN A 1 95 ? -7.700 1.164 -22.298 1.00 90.25 95 GLN A CA 1
ATOM 761 C C . GLN A 1 95 ? -7.154 2.570 -22.573 1.00 90.25 95 GLN A C 1
ATOM 763 O O . GLN A 1 95 ? -6.763 3.247 -21.629 1.00 90.25 95 GLN A O 1
ATOM 768 N N . MET A 1 96 ? -7.229 3.054 -23.818 1.00 90.25 96 MET A N 1
ATOM 769 C CA . MET A 1 96 ? -6.818 4.421 -24.171 1.00 90.25 96 MET A CA 1
ATOM 770 C C . MET A 1 96 ? -7.673 5.502 -23.482 1.00 90.25 96 MET A C 1
ATOM 772 O O . MET A 1 96 ? -7.155 6.556 -23.116 1.00 90.25 96 MET A O 1
ATOM 776 N N . LEU A 1 97 ? -8.974 5.261 -23.270 1.00 92.94 97 LEU A N 1
ATOM 777 C CA . LEU A 1 97 ? -9.841 6.164 -22.500 1.00 92.94 97 LEU A CA 1
ATOM 778 C C . LEU A 1 97 ? -9.461 6.198 -21.012 1.00 92.94 97 LEU A C 1
ATOM 780 O O . LEU A 1 97 ? -9.412 7.274 -20.412 1.00 92.94 97 LEU A O 1
ATOM 784 N N . ASP A 1 98 ? -9.201 5.036 -20.415 1.00 92.00 98 ASP A N 1
ATOM 785 C CA . ASP A 1 98 ? -8.802 4.927 -19.010 1.00 92.00 98 ASP A CA 1
ATOM 786 C C . ASP A 1 98 ? -7.391 5.523 -18.786 1.00 92.00 98 ASP A C 1
ATOM 788 O O . ASP A 1 98 ? -7.176 6.233 -17.802 1.00 92.00 98 ASP A O 1
ATOM 792 N N . GLU A 1 99 ? -6.470 5.358 -19.743 1.00 90.69 99 GLU A N 1
ATOM 793 C CA . GLU A 1 99 ? -5.157 6.024 -19.785 1.00 90.69 99 GLU A CA 1
ATOM 794 C C . GLU A 1 99 ? -5.291 7.552 -19.895 1.00 90.69 99 GLU A C 1
ATOM 796 O O . GLU A 1 99 ? -4.717 8.281 -19.083 1.00 90.69 99 GLU A O 1
ATOM 801 N N . ALA A 1 100 ? -6.111 8.054 -20.828 1.00 92.81 100 ALA A N 1
ATOM 802 C CA . ALA A 1 100 ? -6.372 9.487 -20.974 1.00 92.81 100 ALA A CA 1
ATOM 803 C C . ALA A 1 100 ? -6.948 10.102 -19.685 1.00 92.81 100 ALA A C 1
ATOM 805 O O . ALA A 1 100 ? -6.552 11.197 -19.281 1.00 92.81 100 ALA A O 1
ATOM 806 N N . ARG A 1 101 ? -7.850 9.384 -19.001 1.00 94.44 101 ARG A N 1
ATOM 807 C CA . ARG A 1 101 ? -8.420 9.796 -17.708 1.00 94.44 101 ARG A CA 1
ATOM 808 C C . ARG A 1 101 ? -7.372 9.824 -16.598 1.00 94.44 101 ARG A C 1
ATOM 810 O O . ARG A 1 101 ? -7.332 10.797 -15.845 1.00 94.44 101 ARG A O 1
ATOM 817 N N . ALA A 1 102 ? -6.518 8.806 -16.504 1.00 91.44 102 ALA A N 1
ATOM 818 C CA . ALA A 1 102 ? -5.436 8.764 -15.521 1.00 91.44 102 ALA A CA 1
ATOM 819 C C . ALA A 1 102 ? -4.435 9.914 -15.734 1.00 91.44 102 ALA A C 1
ATOM 821 O O . ALA A 1 102 ? -4.117 10.642 -14.791 1.00 91.44 102 ALA A O 1
ATOM 822 N N . ALA A 1 103 ? -4.013 10.146 -16.980 1.00 89.38 103 ALA A N 1
ATOM 823 C CA . ALA A 1 103 ? -3.090 11.220 -17.337 1.00 89.38 103 ALA A CA 1
ATOM 824 C C . ALA A 1 103 ? -3.688 12.623 -17.102 1.00 89.38 103 ALA A C 1
ATOM 826 O O . ALA A 1 103 ? -2.993 13.523 -16.620 1.00 89.38 103 ALA A O 1
ATOM 827 N N . GLN A 1 104 ? -4.989 12.810 -17.360 1.00 91.44 104 GLN A N 1
ATOM 828 C CA . GLN A 1 104 ? -5.703 14.049 -17.029 1.00 91.44 104 GLN A CA 1
ATOM 829 C C . GLN A 1 104 ? -5.755 14.290 -15.512 1.00 91.44 104 GLN A C 1
ATOM 831 O O . GLN A 1 104 ? -5.440 15.393 -15.066 1.00 91.44 104 GLN A O 1
ATOM 836 N N . GLN A 1 105 ? -6.082 13.270 -14.711 1.00 88.81 105 GLN A N 1
ATOM 837 C CA . GLN A 1 105 ? -6.086 13.382 -13.245 1.00 88.81 105 GLN A CA 1
ATOM 838 C C . GLN A 1 105 ? -4.691 13.688 -12.685 1.00 88.81 105 GLN A C 1
ATOM 840 O O . GLN A 1 105 ? -4.556 14.499 -11.768 1.00 88.81 105 GLN A O 1
ATOM 845 N N . GLU A 1 106 ? -3.636 13.086 -13.240 1.00 87.75 106 GLU A N 1
ATOM 846 C CA . GLU A 1 106 ? -2.261 13.374 -12.825 1.00 87.75 106 GLU A CA 1
ATOM 847 C C . GLU A 1 106 ? -1.852 14.815 -13.168 1.00 87.75 106 GLU A C 1
ATOM 849 O O . GLU A 1 106 ? -1.226 15.494 -12.350 1.00 87.75 106 GLU A O 1
ATOM 854 N N . LYS A 1 107 ? -2.250 15.319 -14.344 1.00 88.94 107 LYS A N 1
ATOM 855 C CA . LYS A 1 107 ? -2.039 16.716 -14.749 1.00 88.94 107 LYS A CA 1
ATOM 856 C C . LYS A 1 107 ? -2.758 17.692 -13.816 1.00 88.94 107 LYS A C 1
ATOM 858 O O . LYS A 1 107 ? -2.125 18.612 -13.303 1.00 88.94 107 LYS A O 1
ATOM 863 N N . GLU A 1 108 ? -4.040 17.469 -13.539 1.00 88.88 108 GLU A N 1
ATOM 864 C CA . GLU A 1 108 ? -4.823 18.301 -12.614 1.00 88.88 108 GLU A CA 1
ATOM 865 C C . GLU A 1 108 ? -4.239 18.279 -11.192 1.00 88.88 108 GLU A C 1
ATOM 867 O O . GLU A 1 108 ? -4.125 19.327 -10.552 1.00 88.88 108 GLU A O 1
ATOM 872 N N . ARG A 1 109 ? -3.780 17.110 -10.719 1.00 88.25 109 ARG A N 1
ATOM 873 C CA . ARG A 1 109 ? -3.075 16.966 -9.435 1.00 88.25 109 ARG A CA 1
ATOM 874 C C . ARG A 1 109 ? -1.777 17.777 -9.403 1.00 88.25 109 ARG A C 1
ATOM 876 O O . ARG A 1 109 ? -1.532 18.456 -8.407 1.00 88.25 109 ARG A O 1
ATOM 883 N N . LYS A 1 110 ? -0.963 17.732 -10.465 1.00 87.88 110 LYS A N 1
ATOM 884 C CA . LYS A 1 110 ? 0.276 18.526 -10.586 1.00 87.88 110 LYS A CA 1
ATOM 885 C C . LYS A 1 110 ? -0.020 20.025 -10.586 1.00 87.88 110 LYS A C 1
ATOM 887 O O . LYS A 1 110 ? 0.565 20.751 -9.790 1.00 87.88 110 LYS A O 1
ATOM 892 N N . GLU A 1 111 ? -0.982 20.484 -11.386 1.00 90.25 111 GLU A N 1
ATOM 893 C CA . GLU A 1 111 ? -1.381 21.898 -11.419 1.00 90.25 111 GLU A CA 1
ATOM 894 C C . GLU A 1 111 ? -1.945 22.395 -10.077 1.00 90.25 111 GLU A C 1
ATOM 896 O O . GLU A 1 111 ? -1.719 23.547 -9.698 1.00 90.25 111 GLU A O 1
ATOM 901 N N . TYR A 1 112 ? -2.690 21.555 -9.350 1.00 90.12 112 TYR A N 1
ATOM 902 C CA . TYR A 1 112 ? -3.159 21.868 -7.999 1.00 90.12 112 TYR A CA 1
ATOM 903 C C . TYR A 1 112 ? -1.987 21.980 -7.016 1.00 90.12 112 TYR A C 1
ATOM 905 O O . TYR A 1 112 ? -1.883 22.987 -6.313 1.00 90.12 112 TYR A O 1
ATOM 913 N N . LEU A 1 113 ? -1.081 20.996 -7.007 1.00 90.50 113 LEU A N 1
ATOM 914 C CA . LEU A 1 113 ? 0.120 21.007 -6.172 1.00 90.50 113 LEU A CA 1
ATOM 915 C C . LEU A 1 113 ? 0.986 22.240 -6.443 1.00 90.50 113 LEU A C 1
ATOM 917 O O . LEU A 1 113 ? 1.310 22.952 -5.501 1.00 90.50 113 LEU A O 1
ATOM 921 N N . GLU A 1 114 ? 1.295 22.569 -7.699 1.00 91.06 114 GLU A N 1
ATOM 922 C CA . GLU A 1 114 ? 2.087 23.761 -8.042 1.00 91.06 114 GLU A CA 1
ATOM 923 C C . GLU A 1 114 ? 1.460 25.066 -7.529 1.00 91.06 114 GLU A C 1
ATOM 925 O O . GLU A 1 114 ? 2.172 25.949 -7.040 1.00 91.06 114 GLU A O 1
ATOM 930 N N . LYS A 1 115 ? 0.127 25.194 -7.606 1.00 92.50 115 LYS A N 1
ATOM 931 C CA . LYS A 1 115 ? -0.605 26.348 -7.057 1.00 92.50 115 LYS A CA 1
ATOM 932 C C . LYS A 1 115 ? -0.475 26.405 -5.532 1.00 92.50 115 LYS A C 1
ATOM 934 O O . LYS A 1 115 ? -0.143 27.464 -5.004 1.00 92.50 115 LYS A O 1
ATOM 939 N N . GLN A 1 116 ? -0.659 25.281 -4.834 1.00 92.88 116 GLN A N 1
ATOM 940 C CA . GLN A 1 116 ? -0.516 25.226 -3.374 1.00 92.88 116 GLN A CA 1
ATOM 941 C C . GLN A 1 116 ? 0.924 25.484 -2.919 1.00 92.88 116 GLN A C 1
ATOM 943 O O . GLN A 1 116 ? 1.143 26.319 -2.047 1.00 92.88 116 GLN A O 1
ATOM 948 N N . ILE A 1 117 ? 1.918 24.859 -3.556 1.00 93.62 117 ILE A N 1
ATOM 949 C CA . ILE A 1 117 ? 3.351 25.085 -3.305 1.00 93.62 117 ILE A CA 1
ATOM 950 C C . ILE A 1 117 ? 3.685 26.572 -3.436 1.00 93.62 117 ILE A C 1
ATOM 952 O O . ILE A 1 117 ? 4.382 27.126 -2.584 1.00 93.62 117 ILE A O 1
ATOM 956 N N . ARG A 1 118 ? 3.168 27.248 -4.469 1.00 94.06 118 ARG A N 1
ATOM 957 C CA . ARG A 1 118 ? 3.356 28.693 -4.649 1.00 94.06 118 ARG A CA 1
ATOM 958 C C . ARG A 1 118 ? 2.751 29.488 -3.494 1.00 94.06 118 ARG A C 1
ATOM 960 O O . ARG A 1 118 ? 3.452 30.300 -2.900 1.00 94.06 118 ARG A O 1
ATOM 967 N N . SER A 1 119 ? 1.500 29.223 -3.126 1.00 91.81 119 SER A N 1
ATOM 968 C CA . SER A 1 119 ? 0.826 29.934 -2.034 1.00 91.81 119 SER A CA 1
ATOM 969 C C . SER A 1 119 ? 1.441 29.663 -0.650 1.00 91.81 119 SER A C 1
ATOM 971 O O . SER A 1 119 ? 1.546 30.592 0.150 1.00 91.81 119 SER A O 1
ATOM 973 N N . ILE A 1 120 ? 1.930 28.446 -0.378 1.00 92.00 120 ILE A N 1
ATOM 974 C CA . ILE A 1 120 ? 2.680 28.112 0.849 1.00 92.00 120 ILE A CA 1
ATOM 975 C C . ILE A 1 120 ? 4.002 28.892 0.887 1.00 92.00 120 ILE A C 1
ATOM 977 O O . ILE A 1 120 ? 4.334 29.500 1.905 1.00 92.00 120 ILE A O 1
ATOM 981 N N . ASN A 1 121 ? 4.739 28.930 -0.229 1.00 92.06 121 ASN A N 1
ATOM 982 C CA . ASN A 1 121 ? 5.981 29.698 -0.334 1.00 92.06 121 ASN A CA 1
ATOM 983 C C . ASN A 1 121 ? 5.747 31.214 -0.207 1.00 92.06 121 ASN A C 1
ATOM 985 O O . ASN A 1 121 ? 6.541 31.899 0.434 1.00 92.06 121 ASN A O 1
ATOM 989 N N . GLU A 1 122 ? 4.644 31.745 -0.740 1.00 94.75 122 GLU A N 1
ATOM 990 C CA . GLU A 1 122 ? 4.254 33.145 -0.539 1.00 94.75 122 GLU A CA 1
ATOM 991 C C . GLU A 1 122 ? 3.919 33.457 0.927 1.00 94.75 122 GLU A C 1
ATOM 993 O O . GLU A 1 122 ? 4.371 34.479 1.440 1.00 94.75 122 GLU A O 1
ATOM 998 N N . ALA A 1 123 ? 3.182 32.588 1.628 1.00 92.06 123 ALA A N 1
ATOM 999 C CA . ALA A 1 123 ? 2.914 32.749 3.061 1.00 92.06 123 ALA A CA 1
ATOM 1000 C C . ALA A 1 123 ? 4.217 32.711 3.885 1.00 92.06 123 ALA A C 1
ATOM 1002 O O . ALA A 1 123 ? 4.457 33.574 4.732 1.00 92.06 123 ALA A O 1
ATOM 1003 N N . MET A 1 124 ? 5.121 31.784 3.550 1.00 88.06 124 MET A N 1
ATOM 1004 C CA . MET A 1 124 ? 6.466 31.683 4.128 1.00 88.06 124 MET A CA 1
ATOM 1005 C C . MET A 1 124 ? 7.342 32.915 3.869 1.00 88.06 124 MET A C 1
ATOM 1007 O O . MET A 1 124 ? 8.139 33.277 4.735 1.00 88.06 124 MET A O 1
ATOM 1011 N N . ALA A 1 125 ? 7.207 33.557 2.705 1.00 90.94 125 ALA A N 1
ATOM 1012 C CA . ALA A 1 125 ? 7.919 34.786 2.353 1.00 90.94 125 ALA A CA 1
ATOM 1013 C C . ALA A 1 125 ? 7.347 36.033 3.053 1.00 90.94 125 ALA A C 1
ATOM 1015 O O . ALA A 1 125 ? 8.082 36.984 3.299 1.00 90.94 125 ALA A O 1
ATOM 1016 N N . ARG A 1 126 ? 6.056 36.023 3.413 1.00 90.75 126 ARG A N 1
ATOM 1017 C CA . ARG A 1 126 ? 5.378 37.087 4.183 1.00 90.75 126 ARG A CA 1
ATOM 1018 C C . ARG A 1 126 ? 5.540 36.946 5.706 1.00 90.75 126 ARG A C 1
ATOM 1020 O O . ARG A 1 126 ? 4.907 37.684 6.451 1.00 90.75 126 ARG A O 1
ATOM 1027 N N . GLU A 1 127 ? 6.347 35.987 6.165 1.00 86.62 127 GLU A N 1
ATOM 1028 C CA . GLU A 1 127 ? 6.471 35.582 7.575 1.00 86.62 127 GLU A CA 1
ATOM 1029 C C . GLU A 1 127 ? 5.142 35.186 8.253 1.00 86.62 127 GLU A C 1
ATOM 1031 O O . GLU A 1 127 ? 5.027 35.231 9.482 1.00 86.62 127 GLU A O 1
ATOM 1036 N N . ASP A 1 128 ? 4.144 34.752 7.479 1.00 91.50 128 ASP A N 1
ATOM 1037 C CA . ASP A 1 128 ? 2.909 34.172 8.008 1.00 91.50 128 ASP A CA 1
ATOM 1038 C C . ASP A 1 128 ? 3.058 32.649 8.086 1.00 91.50 128 ASP A C 1
ATOM 1040 O O . ASP A 1 128 ? 2.603 31.886 7.229 1.00 91.50 128 ASP A O 1
ATOM 1044 N N . GLN A 1 129 ? 3.773 32.201 9.122 1.00 90.06 129 GLN A N 1
ATOM 1045 C CA . GLN A 1 129 ? 4.009 30.773 9.322 1.00 90.06 129 GLN A CA 1
ATOM 1046 C C . GLN A 1 129 ? 2.713 30.013 9.637 1.00 90.06 129 GLN A C 1
ATOM 1048 O O . GLN A 1 129 ? 2.631 28.827 9.336 1.00 90.06 129 GLN A O 1
ATOM 1053 N N . THR A 1 130 ? 1.699 30.665 10.215 1.00 91.06 130 THR A N 1
ATOM 1054 C CA . THR A 1 130 ? 0.414 30.022 10.530 1.00 91.06 130 THR A CA 1
ATOM 1055 C C . THR A 1 130 ? -0.344 29.701 9.247 1.00 91.06 130 THR A C 1
ATOM 1057 O O . THR A 1 130 ? -0.666 28.537 9.022 1.00 91.06 130 THR A O 1
ATOM 1060 N N . ALA A 1 131 ? -0.515 30.680 8.350 1.00 90.75 131 ALA A N 1
ATOM 1061 C CA . ALA A 1 131 ? -1.141 30.442 7.050 1.00 90.75 131 ALA A CA 1
ATOM 1062 C C . ALA A 1 131 ? -0.374 29.400 6.216 1.00 90.75 131 ALA A C 1
ATOM 1064 O O . ALA A 1 131 ? -0.994 28.564 5.563 1.00 90.75 131 ALA A O 1
ATOM 1065 N N . ALA A 1 132 ? 0.964 29.397 6.271 1.00 91.19 132 ALA A N 1
ATOM 1066 C CA . ALA A 1 132 ? 1.780 28.387 5.594 1.00 91.19 132 ALA A CA 1
ATOM 1067 C C . ALA A 1 132 ? 1.549 26.961 6.137 1.00 91.19 132 ALA A C 1
ATOM 1069 O O . ALA A 1 132 ? 1.415 26.022 5.351 1.00 91.19 132 ALA A O 1
ATOM 1070 N N . ILE A 1 133 ? 1.479 26.798 7.465 1.00 93.00 133 ILE A N 1
ATOM 1071 C CA . ILE A 1 133 ? 1.215 25.512 8.134 1.00 93.00 133 ILE A CA 1
ATOM 1072 C C . ILE A 1 133 ? -0.185 24.997 7.791 1.00 93.00 133 ILE A C 1
ATOM 1074 O O . ILE A 1 133 ? -0.337 23.825 7.440 1.00 93.00 133 ILE A O 1
ATOM 1078 N N . ASP A 1 134 ? -1.196 25.861 7.875 1.00 93.12 134 ASP A N 1
ATOM 1079 C CA . ASP A 1 134 ? -2.591 25.485 7.636 1.00 93.12 134 ASP A CA 1
ATOM 1080 C C . ASP A 1 134 ? -2.815 25.104 6.167 1.00 93.12 134 ASP A C 1
ATOM 1082 O O . ASP A 1 134 ? -3.428 24.074 5.880 1.00 93.12 134 ASP A O 1
ATOM 1086 N N . LEU A 1 135 ? -2.236 25.862 5.229 1.00 92.69 135 LEU A N 1
ATOM 1087 C CA . LEU A 1 135 ? -2.337 25.586 3.795 1.00 92.69 135 LEU A CA 1
ATOM 1088 C C . LEU A 1 135 ? -1.580 24.308 3.391 1.00 92.69 135 LEU A C 1
ATOM 1090 O O . LEU A 1 135 ? -2.075 23.527 2.574 1.00 92.69 135 LEU A O 1
ATOM 1094 N N . ALA A 1 136 ? -0.422 24.036 4.002 1.00 91.38 136 ALA A N 1
ATOM 1095 C CA . ALA A 1 136 ? 0.297 22.777 3.808 1.00 91.38 136 ALA A CA 1
ATOM 1096 C C . ALA A 1 136 ? -0.498 21.574 4.351 1.00 91.38 136 ALA A C 1
ATOM 1098 O O . ALA A 1 136 ? -0.652 20.574 3.648 1.00 91.38 136 ALA A O 1
ATOM 1099 N N . LYS A 1 137 ? -1.088 21.686 5.550 1.00 93.50 137 LYS A N 1
ATOM 1100 C CA . LYS A 1 137 ? -1.959 20.645 6.134 1.00 93.50 137 LYS A CA 1
ATOM 1101 C C . LYS A 1 137 ? -3.222 20.412 5.304 1.00 93.50 137 LYS A C 1
ATOM 1103 O O . LYS A 1 137 ? -3.584 19.260 5.067 1.00 93.50 137 LYS A O 1
ATOM 1108 N N . GLN A 1 138 ? -3.852 21.472 4.798 1.00 92.44 138 GLN A N 1
ATOM 1109 C CA . GLN A 1 138 ? -4.995 21.372 3.886 1.00 92.44 138 GLN A CA 1
ATOM 1110 C C . GLN A 1 138 ? -4.613 20.664 2.576 1.00 92.44 138 GLN A C 1
ATOM 1112 O O . GLN A 1 138 ? -5.344 19.791 2.111 1.00 92.44 138 GLN A O 1
ATOM 1117 N N . THR A 1 139 ? -3.448 20.988 2.010 1.00 89.94 139 THR A N 1
ATOM 1118 C CA . THR A 1 139 ? -2.942 20.356 0.781 1.00 89.94 139 THR A CA 1
ATOM 1119 C C . THR A 1 139 ? -2.656 18.867 0.990 1.00 89.94 139 THR A C 1
ATOM 1121 O O . THR A 1 139 ? -3.068 18.043 0.172 1.00 89.94 139 THR A O 1
ATOM 1124 N N . LEU A 1 140 ? -2.027 18.493 2.111 1.00 90.25 140 LEU A N 1
ATOM 1125 C CA . LEU A 1 140 ? -1.779 17.091 2.471 1.00 90.25 140 LEU A CA 1
ATOM 1126 C C . LEU A 1 140 ? -3.077 16.311 2.721 1.00 90.25 140 LEU A C 1
ATOM 1128 O O . LEU A 1 140 ? -3.164 15.153 2.328 1.00 90.25 140 LEU A O 1
ATOM 1132 N N . ALA A 1 141 ? -4.116 16.934 3.286 1.00 90.00 141 ALA A N 1
ATOM 1133 C CA . ALA A 1 141 ? -5.421 16.288 3.451 1.00 90.00 141 ALA A CA 1
ATOM 1134 C C . ALA A 1 141 ? -6.091 15.938 2.105 1.00 90.00 141 ALA A C 1
ATOM 1136 O O . ALA A 1 141 ? -6.757 14.908 2.002 1.00 90.00 141 ALA A O 1
ATOM 1137 N N . VAL A 1 142 ? -5.891 16.759 1.066 1.00 86.62 142 VAL A N 1
ATOM 1138 C CA . VAL A 1 142 ? -6.416 16.515 -0.292 1.00 86.62 142 VAL A CA 1
ATOM 1139 C C . VAL A 1 142 ? -5.553 15.510 -1.064 1.00 86.62 142 VAL A C 1
ATOM 1141 O O . VAL A 1 142 ? -6.081 14.613 -1.718 1.00 86.62 142 VAL A O 1
ATOM 1144 N N . VAL A 1 143 ? -4.225 15.635 -0.988 1.00 84.12 143 VAL A N 1
ATOM 1145 C CA . VAL A 1 143 ? -3.272 14.859 -1.811 1.00 84.12 143 VAL A CA 1
ATOM 1146 C C . VAL A 1 143 ? -2.775 13.576 -1.114 1.00 84.12 143 VAL A C 1
ATOM 1148 O O . VAL A 1 143 ? -2.093 12.754 -1.727 1.00 84.12 143 VAL A O 1
ATOM 1151 N N . LYS A 1 144 ? -3.168 13.359 0.148 1.00 76.38 144 LYS A N 1
ATOM 1152 C CA . LYS A 1 144 ? -2.771 12.287 1.087 1.00 76.38 144 LYS A CA 1
ATOM 1153 C C . LYS A 1 144 ? -1.300 12.289 1.509 1.00 76.38 144 LYS A C 1
ATOM 1155 O O . LYS A 1 144 ? -1.030 12.127 2.693 1.00 76.38 144 LYS A O 1
ATOM 1160 N N . HIS A 1 145 ? -0.366 12.450 0.575 1.00 79.12 145 HIS A N 1
ATOM 1161 C CA . HIS A 1 145 ? 1.064 12.586 0.858 1.00 79.12 145 HIS A CA 1
ATOM 1162 C C . HIS A 1 145 ? 1.776 13.272 -0.314 1.00 79.12 145 HIS A C 1
ATOM 1164 O O . HIS A 1 145 ? 1.519 12.948 -1.478 1.00 79.12 145 HIS A O 1
ATOM 1170 N N . ASP A 1 146 ? 2.669 14.209 0.002 1.00 86.75 146 ASP A N 1
ATOM 1171 C CA . ASP A 1 146 ? 3.594 14.827 -0.944 1.00 86.75 146 ASP A CA 1
ATOM 1172 C C . ASP A 1 146 ? 4.864 15.264 -0.198 1.00 86.75 146 ASP A C 1
ATOM 1174 O O . ASP A 1 146 ? 4.818 16.120 0.689 1.00 86.75 146 ASP A O 1
ATOM 1178 N N . THR A 1 147 ? 6.007 14.686 -0.570 1.00 87.69 147 THR A N 1
ATOM 1179 C CA . THR A 1 147 ? 7.293 14.893 0.113 1.00 87.69 147 THR A CA 1
ATOM 1180 C C . THR A 1 147 ? 7.758 16.353 0.101 1.00 87.69 147 THR A C 1
ATOM 1182 O O . THR A 1 147 ? 8.473 16.775 1.013 1.00 87.69 147 THR A O 1
ATOM 1185 N N . HIS A 1 148 ? 7.374 17.140 -0.909 1.00 86.69 148 HIS A N 1
ATOM 1186 C CA . HIS A 1 148 ? 7.744 18.550 -0.998 1.00 86.69 148 HIS A CA 1
ATOM 1187 C C . HIS A 1 148 ? 6.871 19.404 -0.069 1.00 86.69 148 HIS A C 1
ATOM 1189 O O . HIS A 1 148 ? 7.407 20.227 0.676 1.00 86.69 148 HIS A O 1
ATOM 1195 N N . ILE A 1 149 ? 5.556 19.156 -0.025 1.00 91.81 149 ILE A N 1
ATOM 1196 C CA . ILE A 1 149 ? 4.651 19.806 0.940 1.00 91.81 149 ILE A CA 1
ATOM 1197 C C . ILE A 1 149 ? 5.033 19.446 2.385 1.00 91.81 149 ILE A C 1
ATOM 1199 O O . ILE A 1 149 ? 5.072 20.333 3.236 1.00 91.81 149 ILE A O 1
ATOM 1203 N N . ASP A 1 150 ? 5.379 18.186 2.669 1.00 90.00 150 ASP A N 1
ATOM 1204 C CA . ASP A 1 150 ? 5.865 17.755 3.990 1.00 90.00 150 ASP A CA 1
ATOM 1205 C C . ASP A 1 150 ? 7.169 18.466 4.400 1.00 90.00 150 ASP A C 1
ATOM 1207 O O . ASP A 1 150 ? 7.362 18.807 5.570 1.00 90.00 150 ASP A O 1
ATOM 1211 N N . GLY A 1 151 ? 8.064 18.731 3.441 1.00 89.69 151 GLY A N 1
ATOM 1212 C CA . GLY A 1 151 ? 9.254 19.559 3.654 1.00 89.69 151 GLY A CA 1
ATOM 1213 C C . GLY A 1 151 ? 8.895 21.000 4.028 1.00 89.69 151 GLY A C 1
ATOM 1214 O O . GLY A 1 151 ? 9.345 21.501 5.061 1.00 89.69 151 GLY A O 1
ATOM 1215 N N . LEU A 1 152 ? 8.025 21.637 3.236 1.00 91.38 152 LEU A N 1
ATOM 1216 C CA . LEU A 1 152 ? 7.557 23.007 3.477 1.00 91.38 152 LEU A CA 1
ATOM 1217 C C . LEU A 1 152 ? 6.829 23.151 4.820 1.00 91.38 152 LEU A C 1
ATOM 1219 O O . LEU A 1 152 ? 7.048 24.138 5.523 1.00 91.38 152 LEU A O 1
ATOM 1223 N N . LEU A 1 153 ? 6.018 22.161 5.211 1.00 93.44 153 LEU A N 1
ATOM 1224 C CA . LEU A 1 153 ? 5.339 22.130 6.506 1.00 93.44 153 LEU A CA 1
ATOM 1225 C C . LEU A 1 153 ? 6.348 22.124 7.662 1.00 93.44 153 LEU A C 1
ATOM 1227 O O . LEU A 1 153 ? 6.259 22.968 8.553 1.00 93.44 153 LEU A O 1
ATOM 1231 N N . ARG A 1 154 ? 7.345 21.231 7.629 1.00 92.00 154 ARG A N 1
ATOM 1232 C CA . ARG A 1 154 ? 8.386 21.150 8.672 1.00 92.00 154 ARG A CA 1
ATOM 1233 C C . ARG A 1 154 ? 9.216 22.425 8.768 1.00 92.00 154 ARG A C 1
ATOM 1235 O O . ARG A 1 154 ? 9.587 22.831 9.869 1.00 92.00 154 ARG A O 1
ATOM 1242 N N . ASP A 1 155 ? 9.519 23.063 7.642 1.00 88.31 155 ASP A N 1
ATOM 1243 C CA . ASP A 1 155 ? 10.244 24.334 7.635 1.00 88.31 155 ASP A CA 1
ATOM 1244 C C . ASP A 1 155 ? 9.376 25.493 8.155 1.00 88.31 155 ASP A C 1
ATOM 1246 O O . ASP A 1 155 ? 9.892 26.371 8.853 1.00 88.31 155 ASP A O 1
ATOM 1250 N N . ALA A 1 156 ? 8.066 25.488 7.890 1.00 91.56 156 ALA A N 1
ATOM 1251 C CA . ALA A 1 156 ? 7.123 26.461 8.445 1.00 91.56 156 ALA A CA 1
ATOM 1252 C C . ALA A 1 156 ? 6.958 26.292 9.965 1.00 91.56 156 ALA A C 1
ATOM 1254 O O . ALA A 1 156 ? 7.065 27.271 10.707 1.00 91.56 156 ALA A O 1
ATOM 1255 N N . GLU A 1 157 ? 6.798 25.054 10.442 1.00 90.69 157 GLU A N 1
ATOM 1256 C CA . GLU A 1 157 ? 6.739 24.719 11.870 1.00 90.69 157 GLU A CA 1
ATOM 1257 C C . GLU A 1 157 ? 8.046 25.090 12.590 1.00 90.69 157 GLU A C 1
ATOM 1259 O O . GLU A 1 157 ? 7.998 25.728 13.643 1.00 90.69 157 GLU A O 1
ATOM 1264 N N . ARG A 1 158 ? 9.219 24.818 11.994 1.00 90.56 158 ARG A N 1
ATOM 1265 C CA . ARG A 1 158 ? 10.522 25.227 12.556 1.00 90.56 158 ARG A CA 1
ATOM 1266 C C . ARG A 1 158 ? 10.674 26.749 12.623 1.00 90.56 158 ARG A C 1
ATOM 1268 O O . ARG A 1 158 ? 11.123 27.267 13.644 1.00 90.56 158 ARG A O 1
ATOM 1275 N N . LYS A 1 159 ? 10.294 27.482 11.566 1.00 88.69 159 LYS A N 1
ATOM 1276 C CA . LYS A 1 159 ? 10.329 28.959 11.566 1.00 88.69 159 LYS A CA 1
ATOM 1277 C C . LYS A 1 159 ? 9.375 29.551 12.602 1.00 88.69 159 LYS A C 1
ATOM 1279 O O . LYS A 1 159 ? 9.745 30.520 13.262 1.00 88.69 159 LYS A O 1
ATOM 1284 N N . ARG A 1 160 ? 8.182 28.970 12.772 1.00 87.19 160 ARG A N 1
ATOM 1285 C CA . ARG A 1 160 ? 7.228 29.378 13.810 1.00 87.19 160 ARG A CA 1
ATOM 1286 C C . ARG A 1 160 ? 7.798 29.142 15.206 1.00 87.19 160 ARG A C 1
ATOM 1288 O O . ARG A 1 160 ? 7.866 30.087 15.981 1.00 87.19 160 ARG A O 1
ATOM 1295 N N . ALA A 1 161 ? 8.285 27.934 15.489 1.00 85.06 161 ALA A N 1
ATOM 1296 C CA . ALA A 1 161 ? 8.886 27.598 16.779 1.00 85.06 161 ALA A CA 1
ATOM 1297 C C . ALA A 1 161 ? 10.059 28.530 17.133 1.00 85.06 161 ALA A C 1
ATOM 1299 O O . ALA A 1 161 ? 10.140 29.008 18.259 1.00 85.06 161 ALA A O 1
ATOM 1300 N N . LEU A 1 162 ? 10.916 28.871 16.162 1.00 85.12 162 LEU A N 1
ATOM 1301 C CA . LEU A 1 162 ? 12.008 29.830 16.359 1.00 85.12 162 LEU A CA 1
ATOM 1302 C C . LEU A 1 162 ? 11.506 31.262 16.632 1.00 85.12 162 LEU A C 1
ATOM 1304 O O . LEU A 1 162 ? 12.121 31.993 17.406 1.00 85.12 162 LEU A O 1
ATOM 1308 N N . ARG A 1 163 ? 10.400 31.685 16.006 1.00 82.69 163 ARG A N 1
ATOM 1309 C CA . ARG A 1 163 ? 9.775 32.997 16.248 1.00 82.69 163 ARG A CA 1
ATOM 1310 C C . ARG A 1 163 ? 9.137 33.070 17.633 1.00 82.69 163 ARG A C 1
ATOM 1312 O O . ARG A 1 163 ? 9.300 34.078 18.317 1.00 82.69 163 ARG A O 1
ATOM 1319 N N . ASP A 1 164 ? 8.438 32.015 18.033 1.00 83.56 164 ASP A N 1
ATOM 1320 C CA . ASP A 1 164 ? 7.786 31.919 19.337 1.00 83.56 164 ASP A CA 1
ATOM 1321 C C . ASP A 1 164 ? 8.846 31.816 20.455 1.00 83.56 164 ASP A C 1
ATOM 1323 O O . ASP A 1 164 ? 8.758 32.551 21.435 1.00 83.56 164 ASP A O 1
ATOM 1327 N N . GLN A 1 165 ? 9.938 31.064 20.243 1.00 82.69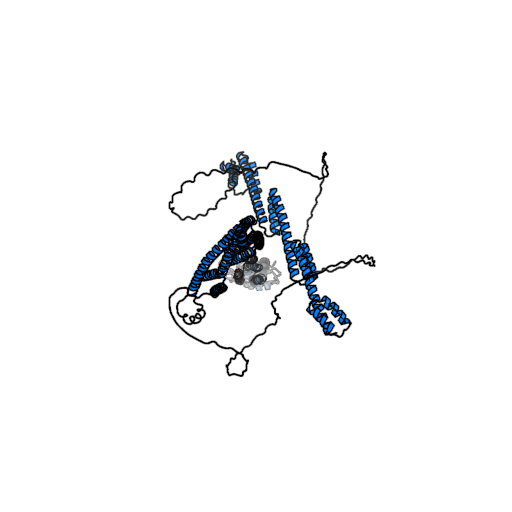 165 GLN A N 1
ATOM 1328 C CA . GLN A 1 165 ? 11.113 31.055 21.128 1.00 82.69 165 GLN A CA 1
ATOM 1329 C C . GLN A 1 165 ? 11.729 32.451 21.294 1.00 82.69 165 GLN A C 1
ATOM 1331 O O . GLN A 1 165 ? 11.907 32.898 22.423 1.00 82.69 165 GLN A O 1
ATOM 1336 N N . LYS A 1 166 ? 12.011 33.169 20.194 1.00 85.44 166 LYS A N 1
ATOM 1337 C CA . LYS A 1 166 ? 12.565 34.535 20.257 1.00 85.44 166 LYS A CA 1
ATOM 1338 C C . LYS A 1 166 ? 11.654 35.495 21.021 1.00 85.44 166 LYS A C 1
ATOM 1340 O O . LYS A 1 166 ? 12.135 36.240 21.865 1.00 85.44 166 LYS A O 1
ATOM 1345 N N . ARG A 1 167 ? 10.340 35.435 20.778 1.00 83.12 167 ARG A N 1
ATOM 1346 C CA . ARG A 1 167 ? 9.343 36.205 21.543 1.00 83.12 167 ARG A CA 1
ATOM 1347 C C . ARG A 1 167 ? 9.375 35.862 23.032 1.00 83.12 167 ARG A C 1
ATOM 1349 O O . ARG A 1 167 ? 9.237 36.766 23.851 1.00 83.12 167 ARG A O 1
ATOM 1356 N N . GLY A 1 168 ? 9.579 34.591 23.373 1.00 84.81 168 GLY A N 1
ATOM 1357 C CA . GLY A 1 168 ? 9.760 34.139 24.749 1.00 84.81 168 GLY A CA 1
ATOM 1358 C C . GLY A 1 168 ? 11.018 34.718 25.378 1.00 84.81 168 GLY A C 1
ATOM 1359 O O . GLY A 1 168 ? 10.933 35.336 26.433 1.00 84.81 168 GLY A O 1
ATOM 1360 N N . ASP A 1 169 ? 12.163 34.599 24.711 1.00 84.50 169 ASP A N 1
ATOM 1361 C CA . ASP A 1 169 ? 13.434 35.144 25.196 1.00 84.50 169 ASP A CA 1
ATOM 1362 C C . ASP A 1 169 ? 13.380 36.677 25.367 1.00 84.50 169 ASP A C 1
ATOM 1364 O O . ASP A 1 169 ? 13.822 37.192 26.396 1.00 84.50 169 ASP A O 1
ATOM 1368 N N . ASP A 1 170 ? 12.757 37.406 24.433 1.00 84.94 170 ASP A N 1
ATOM 1369 C CA . ASP A 1 170 ? 12.548 38.859 24.530 1.00 84.94 170 ASP A CA 1
ATOM 1370 C C . ASP A 1 170 ? 11.606 39.244 25.692 1.00 84.94 170 ASP A C 1
ATOM 1372 O O . ASP A 1 170 ? 11.858 40.223 26.407 1.00 84.94 170 ASP A O 1
ATOM 1376 N N . GLN A 1 171 ? 10.545 38.466 25.946 1.00 84.06 171 GLN A N 1
ATOM 1377 C CA . GLN A 1 171 ? 9.675 38.665 27.114 1.00 84.06 171 GLN A CA 1
ATOM 1378 C C . GLN A 1 171 ? 10.395 38.356 28.431 1.00 84.06 171 GLN A C 1
ATOM 1380 O O . GLN A 1 171 ? 10.301 39.150 29.366 1.00 84.06 171 GLN A O 1
ATOM 1385 N N . LEU A 1 172 ? 11.160 37.264 28.515 1.00 87.69 172 LEU A N 1
ATOM 1386 C CA . LEU A 1 172 ? 11.932 36.917 29.715 1.00 87.69 172 LEU A CA 1
ATOM 1387 C C . LEU A 1 172 ? 13.013 37.960 30.009 1.00 87.69 172 LEU A C 1
ATOM 1389 O O . LEU A 1 172 ? 13.193 38.343 31.164 1.00 87.69 172 LEU A O 1
ATOM 1393 N N . LYS A 1 173 ? 13.669 38.492 28.973 1.00 86.50 173 LYS A N 1
ATOM 1394 C CA . LYS A 1 173 ? 14.579 39.638 29.085 1.00 86.50 173 LYS A CA 1
ATOM 1395 C C . LYS A 1 173 ? 13.859 40.891 29.591 1.00 86.50 173 LYS A C 1
ATOM 1397 O O . LYS A 1 173 ? 14.401 41.599 30.434 1.00 86.50 173 LYS A O 1
ATOM 1402 N N . THR A 1 174 ? 12.635 41.149 29.129 1.00 87.25 174 THR A N 1
ATOM 1403 C CA . THR A 1 174 ? 11.812 42.270 29.615 1.00 87.25 174 THR A CA 1
ATOM 1404 C C . THR A 1 174 ? 11.472 42.109 31.101 1.00 87.25 174 THR A C 1
ATOM 1406 O O . THR A 1 174 ? 11.704 43.036 31.873 1.00 87.25 174 THR A O 1
ATOM 1409 N N . VAL A 1 175 ? 11.031 40.923 31.537 1.00 88.19 175 VAL A N 1
ATOM 1410 C CA . VAL A 1 175 ? 10.783 40.615 32.961 1.00 88.19 175 VAL A CA 1
ATOM 1411 C C . VAL A 1 175 ? 12.063 40.761 33.796 1.00 88.19 175 VAL A C 1
ATOM 1413 O O . VAL A 1 175 ? 12.029 41.364 34.867 1.00 88.19 175 VAL A O 1
ATOM 1416 N N . ALA A 1 176 ? 13.207 40.271 33.304 1.00 87.06 176 ALA A N 1
ATOM 1417 C CA . ALA A 1 176 ? 14.494 40.387 33.993 1.00 87.06 176 ALA A CA 1
ATOM 1418 C C . ALA A 1 176 ? 14.949 41.849 34.166 1.00 87.06 176 ALA A C 1
ATOM 1420 O O . ALA A 1 176 ? 15.451 42.208 35.231 1.00 87.06 176 ALA A O 1
ATOM 1421 N N . MET A 1 177 ? 14.738 42.705 33.157 1.00 85.81 177 MET A N 1
ATOM 1422 C CA . MET A 1 177 ? 15.006 44.147 33.258 1.00 85.81 177 MET A CA 1
ATOM 1423 C C . MET A 1 177 ? 14.057 44.833 34.249 1.00 85.81 177 MET A C 1
ATOM 1425 O O . MET A 1 177 ? 14.523 45.569 35.111 1.00 85.81 177 MET A O 1
ATOM 1429 N N . LEU A 1 178 ? 12.754 44.534 34.207 1.00 89.56 178 LEU A N 1
ATOM 1430 C CA . LEU A 1 178 ? 11.778 45.108 35.144 1.00 89.56 178 LEU A CA 1
ATOM 1431 C C . LEU A 1 178 ? 12.079 44.732 36.605 1.00 89.56 178 LEU A C 1
ATOM 1433 O O . LEU A 1 178 ? 11.988 45.586 37.484 1.00 89.56 178 LEU A O 1
ATOM 1437 N N . LEU A 1 179 ? 12.504 43.492 36.877 1.00 87.19 179 LEU A N 1
ATOM 1438 C CA . LEU A 1 179 ? 12.947 43.087 38.219 1.00 87.19 179 LEU A CA 1
ATOM 1439 C C . LEU A 1 179 ? 14.257 43.761 38.648 1.00 87.19 179 LEU A C 1
ATOM 1441 O O . LEU A 1 179 ? 14.404 44.108 39.819 1.00 87.19 179 LEU A O 1
ATOM 1445 N N . LYS A 1 180 ? 15.202 43.967 37.722 1.00 87.81 180 LYS A N 1
ATOM 1446 C CA . LYS A 1 180 ? 16.443 44.713 37.986 1.00 87.81 180 LYS A CA 1
ATOM 1447 C C . LYS A 1 180 ? 16.160 46.177 38.342 1.00 87.81 180 LYS A C 1
ATOM 1449 O O . LYS A 1 180 ? 16.782 46.705 39.259 1.00 87.81 180 LYS A O 1
ATOM 1454 N N . ASP A 1 181 ? 15.185 46.788 37.676 1.00 89.25 181 ASP A N 1
ATOM 1455 C CA . ASP A 1 181 ? 14.720 48.157 37.931 1.00 89.25 181 ASP A CA 1
ATOM 1456 C C . ASP A 1 181 ? 13.750 48.248 39.136 1.00 89.25 181 ASP A C 1
ATOM 1458 O O . ASP A 1 181 ? 13.139 49.290 39.370 1.00 89.25 181 ASP A O 1
ATOM 1462 N N . LEU A 1 182 ? 13.605 47.162 39.915 1.00 85.50 182 LEU A N 1
ATOM 1463 C CA . LEU A 1 182 ? 12.744 47.034 41.105 1.00 85.50 182 LEU A CA 1
ATOM 1464 C C . LEU A 1 182 ? 11.240 47.252 40.836 1.00 85.50 182 LEU A C 1
ATOM 1466 O O . LEU A 1 182 ? 10.453 47.529 41.746 1.00 85.50 182 LEU A O 1
ATOM 1470 N N . LYS A 1 183 ? 10.807 47.079 39.585 1.00 91.44 183 LYS A N 1
ATOM 1471 C CA . LYS A 1 183 ? 9.420 47.233 39.135 1.00 91.44 183 LYS A CA 1
ATOM 1472 C C . LYS A 1 183 ? 8.635 45.923 39.221 1.00 91.44 183 LYS A C 1
ATOM 1474 O O . LYS A 1 183 ? 8.210 45.349 38.218 1.00 91.44 183 LYS A O 1
ATOM 1479 N N . PHE A 1 184 ? 8.446 45.440 40.444 1.00 87.94 184 PHE A N 1
ATOM 1480 C CA . PHE A 1 184 ? 7.904 44.101 40.708 1.00 87.94 184 PHE A CA 1
ATOM 1481 C C . PHE A 1 184 ? 6.488 43.855 40.162 1.00 87.94 184 PHE A C 1
ATOM 1483 O O . PHE A 1 184 ? 6.216 42.754 39.689 1.00 87.94 184 PHE A O 1
ATOM 1490 N N . GLU A 1 185 ? 5.604 44.857 40.180 1.00 87.12 185 GLU A N 1
ATOM 1491 C CA . GLU A 1 185 ? 4.232 44.706 39.665 1.00 87.12 185 GLU A CA 1
ATOM 1492 C C . GLU A 1 185 ? 4.212 44.611 38.126 1.00 87.12 185 GLU A C 1
ATOM 1494 O O . GLU A 1 185 ? 3.627 43.676 37.581 1.00 87.12 185 GLU A O 1
ATOM 1499 N N . GLU A 1 186 ? 4.943 45.492 37.424 1.00 88.88 186 GLU A N 1
ATOM 1500 C CA . GLU A 1 186 ? 5.111 45.440 35.957 1.00 88.88 186 GLU A CA 1
ATOM 1501 C C . GLU A 1 186 ? 5.757 44.106 35.520 1.00 88.88 186 GLU A C 1
ATOM 1503 O O . GLU A 1 186 ? 5.336 43.491 34.538 1.00 88.88 186 GLU A O 1
ATOM 1508 N N . ALA A 1 187 ? 6.749 43.614 36.273 1.00 88.00 187 ALA A N 1
ATOM 1509 C CA . ALA A 1 187 ? 7.376 42.313 36.032 1.00 88.00 187 ALA A CA 1
ATOM 1510 C C . ALA A 1 187 ? 6.407 41.133 36.239 1.00 88.00 187 ALA A C 1
ATOM 1512 O O . ALA A 1 187 ? 6.471 40.148 35.501 1.00 88.00 187 ALA A O 1
ATOM 1513 N N . SER A 1 188 ? 5.509 41.232 37.226 1.00 88.81 188 SER A N 1
ATOM 1514 C CA . SER A 1 188 ? 4.510 40.204 37.547 1.00 88.81 188 SER A CA 1
ATOM 1515 C C . SER A 1 188 ? 3.481 40.094 36.432 1.00 88.81 188 SER A C 1
ATOM 1517 O O . SER A 1 188 ? 3.216 38.997 35.936 1.00 88.81 188 SER A O 1
ATOM 1519 N N . GLU A 1 189 ? 2.965 41.235 35.972 1.00 89.69 189 GLU A N 1
ATOM 1520 C CA . GLU A 1 189 ? 2.026 41.302 34.855 1.00 89.69 189 GLU A CA 1
ATOM 1521 C C . GLU A 1 189 ? 2.663 40.796 33.553 1.00 89.69 189 GLU A C 1
ATOM 1523 O O . GLU A 1 189 ? 2.068 39.965 32.866 1.00 89.69 189 GLU A O 1
ATOM 1528 N N . ALA A 1 190 ? 3.898 41.205 33.241 1.00 85.75 190 ALA A N 1
ATOM 1529 C CA . ALA A 1 190 ? 4.613 40.742 32.050 1.00 85.75 190 ALA A CA 1
ATOM 1530 C C . ALA A 1 190 ? 4.868 39.220 32.058 1.00 85.75 190 ALA A C 1
ATOM 1532 O O . ALA A 1 190 ? 4.695 38.558 31.029 1.00 85.75 190 ALA A O 1
ATOM 1533 N N . LEU A 1 191 ? 5.221 38.644 33.214 1.00 86.50 191 LEU A N 1
ATOM 1534 C CA . LEU A 1 191 ? 5.429 37.201 33.358 1.00 86.50 191 LEU A CA 1
ATOM 1535 C C . LEU A 1 191 ? 4.103 36.427 33.252 1.00 86.50 191 LEU A C 1
ATOM 1537 O O . LEU A 1 191 ? 4.022 35.457 32.499 1.00 86.50 191 LEU A O 1
ATOM 1541 N N . GLN A 1 192 ? 3.039 36.889 33.919 1.00 86.06 192 GLN A N 1
ATOM 1542 C CA . GLN A 1 192 ? 1.699 36.291 33.816 1.00 86.06 192 GLN A CA 1
ATOM 1543 C C . GLN A 1 192 ? 1.114 36.398 32.401 1.00 86.06 192 GLN A C 1
ATOM 1545 O O . GLN A 1 192 ? 0.459 35.466 31.931 1.00 86.06 192 GLN A O 1
ATOM 1550 N N . ALA A 1 193 ? 1.358 37.502 31.689 1.00 85.06 193 ALA A N 1
ATOM 1551 C CA . ALA A 1 193 ? 0.938 37.671 30.301 1.00 85.06 193 ALA A CA 1
ATOM 1552 C C . ALA A 1 193 ? 1.632 36.657 29.376 1.00 85.06 193 ALA A C 1
ATOM 1554 O O . ALA A 1 193 ? 0.967 36.027 28.548 1.00 85.06 193 ALA A O 1
ATOM 1555 N N . GLY A 1 194 ? 2.943 36.451 29.543 1.00 82.19 194 GLY A N 1
ATOM 1556 C CA . GLY A 1 194 ? 3.706 35.438 28.809 1.00 82.19 194 GLY A CA 1
ATOM 1557 C C . GLY A 1 194 ? 3.254 34.001 29.105 1.00 82.19 194 GLY A C 1
ATOM 1558 O O . GLY A 1 194 ? 3.075 33.208 28.182 1.00 82.19 194 GLY A O 1
ATOM 1559 N N . GLU A 1 195 ? 2.952 33.682 30.370 1.00 82.25 195 GLU A N 1
ATOM 1560 C CA . GLU A 1 195 ? 2.376 32.385 30.764 1.00 82.25 195 GLU A CA 1
ATOM 1561 C C . GLU A 1 195 ? 0.982 32.160 30.163 1.00 82.25 195 GLU A C 1
ATOM 1563 O O . GLU A 1 195 ? 0.713 31.105 29.586 1.00 82.25 195 GLU A O 1
ATOM 1568 N N . LYS A 1 196 ? 0.100 33.166 30.233 1.00 82.75 196 LYS A N 1
ATOM 1569 C CA . LYS A 1 196 ? -1.260 33.118 29.670 1.00 82.75 196 LYS A CA 1
ATOM 1570 C C . LYS A 1 196 ? -1.262 32.950 28.149 1.00 82.75 196 LYS A C 1
ATOM 1572 O O . LYS A 1 196 ? -2.190 32.360 27.601 1.00 82.75 196 LYS A O 1
ATOM 1577 N N . THR A 1 197 ? -0.237 33.464 27.475 1.00 79.31 197 THR A N 1
ATOM 1578 C CA . THR A 1 197 ? -0.036 33.317 26.025 1.00 79.31 197 THR A CA 1
ATOM 1579 C C . THR A 1 197 ? 0.814 32.097 25.646 1.00 79.31 197 THR A C 1
ATOM 1581 O O . THR A 1 197 ? 0.966 31.826 24.458 1.00 79.31 197 THR A O 1
ATOM 1584 N N . GLN A 1 198 ? 1.320 31.338 26.629 1.00 77.00 198 GLN A N 1
ATOM 1585 C CA . GLN A 1 198 ? 2.177 30.152 26.464 1.00 77.00 198 GLN A CA 1
ATOM 1586 C C . GLN A 1 198 ? 3.429 30.383 25.593 1.00 77.00 198 GLN A C 1
ATOM 1588 O O . GLN A 1 198 ? 3.936 29.452 24.970 1.00 77.00 198 GLN A O 1
ATOM 1593 N N . ILE A 1 199 ? 3.946 31.616 25.551 1.00 76.94 199 ILE A N 1
ATOM 1594 C CA . ILE A 1 199 ? 5.071 31.994 24.674 1.00 76.94 199 ILE A CA 1
ATOM 1595 C C . ILE A 1 199 ? 6.402 31.378 25.156 1.00 76.94 199 ILE A C 1
ATOM 1597 O O . ILE A 1 199 ? 7.297 31.119 24.354 1.00 76.94 199 ILE A O 1
ATOM 1601 N N . PHE A 1 200 ? 6.524 31.072 26.450 1.00 78.06 200 PHE A N 1
ATOM 1602 C CA . PHE A 1 200 ? 7.651 30.334 27.029 1.00 78.06 200 PHE A CA 1
ATOM 1603 C C . PHE A 1 200 ? 7.169 29.174 27.910 1.00 78.06 200 PHE A C 1
ATOM 1605 O O . PHE A 1 200 ? 6.063 29.188 28.450 1.00 78.06 200 PHE A O 1
ATOM 1612 N N . ASN A 1 201 ? 8.016 28.154 28.076 1.00 77.19 201 ASN A N 1
ATOM 1613 C CA . ASN A 1 201 ? 7.691 26.978 28.882 1.00 77.19 201 ASN A CA 1
ATOM 1614 C C . ASN A 1 201 ? 7.663 27.339 30.386 1.00 77.19 201 ASN A C 1
ATOM 1616 O O . ASN A 1 201 ? 8.697 27.750 30.916 1.00 77.19 201 ASN A O 1
ATOM 1620 N N . PRO A 1 202 ? 6.556 27.107 31.123 1.00 75.12 202 PRO A N 1
ATOM 1621 C CA . PRO A 1 202 ? 6.479 27.351 32.568 1.00 75.12 202 PRO A CA 1
ATOM 1622 C C . PRO A 1 202 ? 7.521 26.602 33.419 1.00 75.12 202 PRO A C 1
ATOM 1624 O O . PRO A 1 202 ? 7.713 26.953 34.587 1.00 75.12 202 PRO A O 1
ATOM 1627 N N . SER A 1 203 ? 8.158 25.569 32.856 1.00 77.12 203 SER A N 1
ATOM 1628 C CA . SER A 1 203 ? 9.208 24.758 33.482 1.00 77.12 203 SER A CA 1
ATOM 1629 C C . SER A 1 203 ? 10.641 25.203 33.159 1.00 77.12 203 SER A C 1
ATOM 1631 O O . SER A 1 203 ? 11.565 24.622 33.737 1.00 77.12 203 SER A O 1
ATOM 1633 N N . ASP A 1 204 ? 10.837 26.196 32.280 1.00 81.38 204 ASP A N 1
ATOM 1634 C CA . ASP A 1 204 ? 12.155 26.767 31.953 1.00 81.38 204 ASP A CA 1
ATOM 1635 C C . ASP A 1 204 ? 12.861 27.228 33.252 1.00 81.38 204 ASP A C 1
ATOM 1637 O O . ASP A 1 204 ? 12.246 27.937 34.058 1.00 81.38 204 ASP A O 1
ATOM 1641 N N . PRO A 1 205 ? 14.126 26.831 33.501 1.00 83.19 205 PRO A N 1
ATOM 1642 C CA . PRO A 1 205 ? 14.880 27.265 34.678 1.00 83.19 205 PRO A CA 1
ATOM 1643 C C . PRO A 1 205 ? 14.903 28.788 34.869 1.00 83.19 205 PRO A C 1
ATOM 1645 O O . PRO A 1 205 ? 14.775 29.261 35.997 1.00 83.19 205 PRO A O 1
ATOM 1648 N N . ARG A 1 206 ? 14.970 29.559 33.775 1.00 86.19 206 ARG A N 1
ATOM 1649 C CA . ARG A 1 206 ? 14.963 31.030 33.795 1.00 86.19 206 ARG A CA 1
ATOM 1650 C C . ARG A 1 206 ? 13.628 31.565 34.310 1.00 86.19 206 ARG A C 1
ATOM 1652 O O . ARG A 1 206 ? 13.605 32.473 35.131 1.00 86.19 206 ARG A O 1
ATOM 1659 N N . VAL A 1 207 ? 12.513 30.959 33.894 1.00 87.75 207 VAL A N 1
ATOM 1660 C CA . VAL A 1 207 ? 11.164 31.300 34.381 1.00 87.75 207 VAL A CA 1
ATOM 1661 C C . VAL A 1 207 ? 11.027 30.989 35.873 1.00 87.75 207 VAL A C 1
ATOM 1663 O O . VAL A 1 207 ? 10.454 31.786 36.613 1.00 87.75 207 VAL A O 1
ATOM 1666 N N . LYS A 1 208 ? 11.565 29.853 36.339 1.00 87.00 208 LYS A N 1
ATOM 1667 C CA . LYS A 1 208 ? 11.542 29.488 37.767 1.00 87.00 208 LYS A CA 1
ATOM 1668 C C . LYS A 1 208 ? 12.287 30.512 38.622 1.00 87.00 208 LYS A C 1
ATOM 1670 O O . LYS A 1 208 ? 11.703 31.011 39.581 1.00 87.00 208 LYS A O 1
ATOM 1675 N N . GLU A 1 209 ? 13.506 30.885 38.235 1.00 85.81 209 GLU A N 1
ATOM 1676 C CA . GLU A 1 209 ? 14.283 31.884 38.977 1.00 85.81 209 GLU A CA 1
ATOM 1677 C C . GLU A 1 209 ? 13.626 33.272 38.941 1.00 85.81 209 GLU A C 1
ATOM 1679 O O . GLU A 1 209 ? 13.551 33.935 39.974 1.00 85.81 209 GLU A O 1
ATOM 1684 N N . LEU A 1 210 ? 13.072 33.701 37.799 1.00 87.44 210 LEU A N 1
ATOM 1685 C CA . LEU A 1 210 ? 12.340 34.972 37.709 1.00 87.44 210 LEU A CA 1
ATOM 1686 C C . LEU A 1 210 ? 11.102 34.988 38.626 1.00 87.44 210 LEU A C 1
ATOM 1688 O O . LEU A 1 210 ? 10.847 36.002 39.274 1.00 87.44 210 LEU A O 1
ATOM 1692 N N . ARG A 1 211 ? 10.370 33.868 38.768 1.00 88.06 211 ARG A N 1
ATOM 1693 C CA . ARG A 1 211 ? 9.277 33.751 39.758 1.00 88.06 211 ARG A CA 1
ATOM 1694 C C . ARG A 1 211 ? 9.777 33.829 41.201 1.00 88.06 211 ARG A C 1
ATOM 1696 O O . ARG A 1 211 ? 9.088 34.402 42.041 1.00 88.06 211 ARG A O 1
ATOM 1703 N N . GLU A 1 212 ? 10.922 33.233 41.518 1.00 86.62 212 GLU A N 1
ATOM 1704 C CA . GLU A 1 212 ? 11.501 33.269 42.870 1.00 86.62 212 GLU A CA 1
ATOM 1705 C C . GLU A 1 212 ? 12.015 34.668 43.226 1.00 86.62 212 GLU A C 1
ATOM 1707 O O . GLU A 1 212 ? 11.657 35.199 44.276 1.00 86.62 212 GLU A O 1
ATOM 1712 N N . ALA A 1 213 ? 12.735 35.321 42.311 1.00 85.00 213 ALA A N 1
ATOM 1713 C CA . ALA A 1 213 ? 13.164 36.710 42.460 1.00 85.00 213 ALA A CA 1
ATOM 1714 C C . ALA A 1 213 ? 11.973 37.666 42.672 1.00 85.00 213 ALA A C 1
ATOM 1716 O O . ALA A 1 213 ? 12.034 38.561 43.517 1.00 85.00 213 ALA A O 1
ATOM 1717 N N . LEU A 1 214 ? 10.858 37.428 41.972 1.00 87.56 214 LEU A N 1
ATOM 1718 C CA . LEU A 1 214 ? 9.630 38.210 42.112 1.00 87.56 214 LEU A CA 1
ATOM 1719 C C . LEU A 1 214 ? 8.917 37.975 43.456 1.00 87.56 214 LEU A C 1
ATOM 1721 O O . LEU A 1 214 ? 8.459 38.937 44.073 1.00 87.56 214 LEU A O 1
ATOM 1725 N N . LYS A 1 215 ? 8.871 36.730 43.955 1.00 87.38 215 LYS A N 1
ATOM 1726 C CA . LYS A 1 215 ? 8.351 36.407 45.302 1.00 87.38 215 LYS A CA 1
ATOM 1727 C C . LYS A 1 215 ? 9.167 37.067 46.412 1.00 87.38 215 LYS A C 1
ATOM 1729 O O . LYS A 1 215 ? 8.593 37.567 47.374 1.00 87.38 215 LYS A O 1
ATOM 1734 N N . GLU A 1 216 ? 10.489 37.063 46.277 1.00 88.94 216 GLU A N 1
ATOM 1735 C CA . GLU A 1 216 ? 11.415 37.639 47.258 1.00 88.94 216 GLU A CA 1
ATOM 1736 C C . GLU A 1 216 ? 11.615 39.157 47.099 1.00 88.94 216 GLU A C 1
ATOM 1738 O O . GLU A 1 216 ? 12.330 39.762 47.895 1.00 88.94 216 GLU A O 1
ATOM 1743 N N . LYS A 1 217 ? 10.988 39.785 46.092 1.00 85.31 217 LYS A N 1
ATOM 1744 C CA . LYS A 1 217 ? 11.164 41.204 45.732 1.00 85.31 217 LYS A CA 1
ATOM 1745 C C . LYS A 1 217 ? 12.643 41.607 45.614 1.00 85.31 217 LYS A C 1
ATOM 1747 O O . LYS A 1 217 ? 13.067 42.647 46.118 1.00 85.31 217 LYS A O 1
ATOM 1752 N N . ARG A 1 218 ? 13.425 40.773 44.921 1.00 84.88 218 ARG A N 1
ATOM 1753 C CA . ARG A 1 218 ? 14.856 40.975 44.644 1.00 84.88 218 ARG A CA 1
ATOM 1754 C C . ARG A 1 218 ? 15.136 41.027 43.141 1.00 84.88 218 ARG A C 1
ATOM 1756 O O . ARG A 1 218 ? 14.341 40.548 42.334 1.00 84.88 218 ARG A O 1
ATOM 1763 N N . ALA A 1 219 ? 16.296 41.562 42.768 1.00 78.31 219 ALA A N 1
ATOM 1764 C CA . ALA A 1 219 ? 16.809 41.410 41.410 1.00 78.31 219 ALA A CA 1
ATOM 1765 C C . ALA A 1 219 ? 17.131 39.922 41.113 1.00 78.31 219 ALA A C 1
ATOM 1767 O O . ALA A 1 219 ? 17.531 39.194 42.029 1.00 78.31 219 ALA A O 1
ATOM 1768 N N . PRO A 1 220 ? 16.964 39.447 39.864 1.00 78.25 220 PRO A N 1
ATOM 1769 C CA . PRO A 1 220 ? 17.418 38.117 39.446 1.00 78.25 220 PRO A CA 1
ATOM 1770 C C . PRO A 1 220 ? 18.950 38.021 39.493 1.00 78.25 220 PRO A C 1
ATOM 1772 O O . PRO A 1 220 ? 19.634 39.046 39.521 1.00 78.25 220 PRO A O 1
ATOM 1775 N N . SER A 1 221 ? 19.505 36.805 39.487 1.00 76.81 221 SER A N 1
ATOM 1776 C CA . SER A 1 221 ? 20.963 36.642 39.511 1.00 76.81 221 SER A CA 1
ATOM 1777 C C . SER A 1 221 ? 21.622 37.176 38.236 1.00 76.81 221 SER A C 1
ATOM 1779 O O . SER A 1 221 ? 21.030 37.156 37.151 1.00 76.81 221 SER A O 1
ATOM 1781 N N . ASP A 1 222 ? 22.896 37.565 38.336 1.00 72.75 222 ASP A N 1
ATOM 1782 C CA . ASP A 1 222 ? 23.715 37.916 37.167 1.00 72.75 222 ASP A CA 1
ATOM 1783 C C . ASP A 1 222 ? 23.817 36.757 36.155 1.00 72.75 222 ASP A C 1
ATOM 1785 O O . ASP A 1 222 ? 24.004 36.996 34.962 1.00 72.75 222 ASP A O 1
ATOM 1789 N N . ALA A 1 223 ? 23.624 35.506 36.593 1.00 69.94 223 ALA A N 1
ATOM 1790 C CA . ALA A 1 223 ? 23.577 34.341 35.715 1.00 69.94 223 ALA A CA 1
ATOM 1791 C C . ALA A 1 223 ? 22.295 34.297 34.861 1.00 69.94 223 ALA A C 1
ATOM 1793 O O . ALA A 1 223 ? 22.383 34.029 33.663 1.00 69.94 223 ALA A O 1
ATOM 1794 N N . VAL A 1 224 ? 21.117 34.609 35.418 1.00 71.56 224 VAL A N 1
ATOM 1795 C CA . VAL A 1 224 ? 19.856 34.675 34.647 1.00 71.56 224 VAL A CA 1
ATOM 1796 C C . VAL A 1 224 ? 19.705 35.980 33.871 1.00 71.56 224 VAL A C 1
ATOM 1798 O O . VAL A 1 224 ? 19.200 35.946 32.745 1.00 71.56 224 VAL A O 1
ATOM 1801 N N . LEU A 1 225 ? 20.217 37.104 34.379 1.00 68.62 225 LEU A N 1
ATOM 1802 C CA . LEU A 1 225 ? 20.416 38.318 33.575 1.00 68.62 225 LEU A CA 1
ATOM 1803 C C . LEU A 1 225 ? 21.332 38.018 32.382 1.00 68.62 225 LEU A C 1
ATOM 1805 O O . LEU A 1 225 ? 20.957 38.280 31.242 1.00 68.62 225 LEU A O 1
ATOM 1809 N N . GLY A 1 226 ? 22.477 37.373 32.613 1.00 62.84 226 GLY A N 1
ATOM 1810 C CA . GLY A 1 226 ? 23.374 36.904 31.558 1.00 62.84 226 GLY A CA 1
ATOM 1811 C C . GLY A 1 226 ? 22.672 35.982 30.557 1.00 62.84 226 GLY A C 1
ATOM 1812 O O . GLY A 1 226 ? 22.722 36.237 29.358 1.00 62.84 226 GLY A O 1
ATOM 1813 N N . ALA A 1 227 ? 21.950 34.960 31.024 1.00 67.94 227 ALA A N 1
ATOM 1814 C CA . ALA A 1 227 ? 21.286 33.973 30.168 1.00 67.94 227 ALA A CA 1
ATOM 1815 C C . ALA A 1 227 ? 20.071 34.514 29.385 1.00 67.94 227 ALA A C 1
ATOM 1817 O O . ALA A 1 227 ? 19.774 34.009 28.303 1.00 67.94 227 ALA A O 1
ATOM 1818 N N . THR A 1 228 ? 19.366 35.532 29.890 1.00 64.81 228 THR A N 1
ATOM 1819 C CA . THR A 1 228 ? 18.283 36.213 29.146 1.00 64.81 228 THR A CA 1
ATOM 1820 C C . THR A 1 228 ? 18.803 37.309 28.212 1.00 64.81 228 THR A C 1
ATOM 1822 O O . THR A 1 228 ? 18.176 37.592 27.194 1.00 64.81 228 THR A O 1
ATOM 1825 N N . ILE A 1 229 ? 19.973 37.897 28.487 1.00 59.03 229 ILE A N 1
ATOM 1826 C CA . ILE A 1 229 ? 20.592 38.917 27.624 1.00 59.03 229 ILE A CA 1
ATOM 1827 C C . ILE A 1 229 ? 21.443 38.284 26.504 1.00 59.03 229 ILE A C 1
ATOM 1829 O O . ILE A 1 229 ? 21.419 38.779 25.377 1.00 59.03 229 ILE A O 1
ATOM 1833 N N . ALA A 1 230 ? 22.154 37.183 26.771 1.00 52.66 230 ALA A N 1
ATOM 1834 C CA . ALA A 1 230 ? 23.091 36.542 25.836 1.00 52.66 230 ALA A CA 1
ATOM 1835 C C . ALA A 1 230 ? 22.436 35.657 24.754 1.00 52.66 230 ALA A C 1
ATOM 1837 O O . ALA A 1 230 ? 23.115 35.233 23.819 1.00 52.66 230 ALA A O 1
ATOM 1838 N N . ALA A 1 231 ? 21.123 35.407 24.827 1.00 50.62 231 ALA A N 1
ATOM 1839 C CA . ALA A 1 231 ? 20.388 34.510 23.921 1.00 50.62 231 ALA A CA 1
ATOM 1840 C C . ALA A 1 231 ? 20.397 34.923 22.426 1.00 50.62 231 ALA A C 1
ATOM 1842 O O . ALA A 1 231 ? 19.911 34.188 21.571 1.00 50.62 231 ALA A O 1
ATOM 1843 N N . HIS A 1 232 ? 20.966 36.081 22.083 1.00 42.22 232 HIS A N 1
ATOM 1844 C CA . HIS A 1 232 ? 21.029 36.594 20.713 1.00 42.22 232 HIS A CA 1
ATOM 1845 C C . HIS A 1 232 ? 22.209 36.078 19.858 1.00 42.22 232 HIS A C 1
ATOM 1847 O O . HIS A 1 232 ? 22.296 36.476 18.696 1.00 42.22 232 HIS A O 1
ATOM 1853 N N . PHE A 1 233 ? 23.115 35.221 20.368 1.00 36.81 233 PHE A N 1
ATOM 1854 C CA . PHE A 1 233 ? 24.319 34.843 19.598 1.00 36.81 233 PHE A CA 1
ATOM 1855 C C . PHE A 1 233 ? 24.882 33.413 19.782 1.00 36.81 233 PHE A C 1
ATOM 1857 O O . PHE A 1 233 ? 26.080 33.254 19.990 1.00 36.81 233 PHE A O 1
ATOM 1864 N N . VAL A 1 234 ? 24.073 32.352 19.618 1.00 32.47 234 VAL A N 1
ATOM 1865 C CA . VAL A 1 234 ? 24.600 31.019 19.218 1.00 32.47 234 VAL A CA 1
ATOM 1866 C C . VAL A 1 234 ? 23.607 30.261 18.319 1.00 32.47 234 VAL A C 1
ATOM 1868 O O . VAL A 1 234 ? 22.601 29.753 18.816 1.00 32.47 234 VAL A O 1
ATOM 1871 N N . PRO A 1 235 ? 23.875 30.094 17.010 1.00 33.69 235 PRO A N 1
ATOM 1872 C CA . PRO A 1 235 ? 23.201 29.092 16.196 1.00 33.69 235 PRO A CA 1
ATOM 1873 C C . PRO A 1 235 ? 23.971 27.760 16.227 1.00 33.69 235 PRO A C 1
ATOM 1875 O O . PRO A 1 235 ? 25.040 27.639 15.637 1.00 33.69 235 PRO A O 1
ATOM 1878 N N . GLY A 1 236 ? 23.380 26.737 16.850 1.00 38.78 236 GLY A N 1
ATOM 1879 C CA . GLY A 1 236 ? 23.729 25.335 16.592 1.00 38.78 236 GLY A CA 1
ATOM 1880 C C . GLY A 1 236 ? 24.738 24.672 17.535 1.00 38.78 236 GLY A C 1
ATOM 1881 O O . GLY A 1 236 ? 25.866 24.403 17.141 1.00 38.78 236 GLY A O 1
ATOM 1882 N N . GLN A 1 237 ? 24.265 24.231 18.704 1.00 33.38 237 GLN A N 1
ATOM 1883 C CA . GLN A 1 237 ? 24.624 22.909 19.232 1.00 33.38 237 GLN A CA 1
ATOM 1884 C C . GLN A 1 237 ? 23.370 22.228 19.790 1.00 33.38 237 GLN A C 1
ATOM 1886 O O . GLN A 1 237 ? 22.685 22.778 20.649 1.00 33.38 237 GLN A O 1
ATOM 1891 N N . ALA A 1 238 ? 23.060 21.036 19.278 1.00 31.62 238 ALA A N 1
ATOM 1892 C CA . ALA A 1 238 ? 22.084 20.144 19.892 1.00 31.62 238 ALA A CA 1
ATOM 1893 C C . ALA A 1 238 ? 22.766 19.372 21.030 1.00 31.62 238 ALA A C 1
ATOM 1895 O O . ALA A 1 238 ? 23.912 18.948 20.885 1.00 31.62 238 ALA A O 1
ATOM 1896 N N . GLN A 1 239 ? 22.067 19.182 22.149 1.00 30.66 239 GLN A N 1
ATOM 1897 C CA . GLN A 1 239 ? 22.571 18.376 23.261 1.00 30.66 239 GLN A CA 1
ATOM 1898 C C . GLN A 1 239 ? 22.617 16.887 22.865 1.00 30.66 239 GLN A C 1
ATOM 1900 O O . GLN A 1 239 ? 21.633 16.389 22.310 1.00 30.66 239 GLN A O 1
ATOM 1905 N N . PRO A 1 240 ? 23.704 16.153 23.163 1.00 33.19 240 PRO A N 1
ATOM 1906 C CA . PRO A 1 240 ? 23.703 14.701 23.091 1.00 33.19 240 PRO A CA 1
ATOM 1907 C C . PRO A 1 240 ? 23.007 14.111 24.325 1.00 33.19 240 PRO A C 1
ATOM 1909 O O . PRO A 1 240 ? 23.200 14.577 25.446 1.00 33.19 240 PRO A O 1
ATOM 1912 N N . VAL A 1 241 ? 22.203 13.070 24.110 1.00 30.83 241 VAL A N 1
ATOM 1913 C CA . VAL A 1 241 ? 21.587 12.281 25.185 1.00 30.83 241 VAL A CA 1
ATOM 1914 C C . VAL A 1 241 ? 22.613 11.345 25.824 1.00 30.83 241 VAL A C 1
ATOM 1916 O O . VAL A 1 241 ? 23.394 10.700 25.124 1.00 30.83 241 VAL A O 1
ATOM 1919 N N . GLU A 1 242 ? 22.604 11.256 27.153 1.00 31.03 242 GLU A N 1
ATOM 1920 C CA . GLU A 1 242 ? 23.485 10.353 27.897 1.00 31.03 242 GLU A CA 1
ATOM 1921 C C . GLU A 1 242 ? 23.041 8.888 27.774 1.00 31.03 242 GLU A C 1
ATOM 1923 O O . GLU A 1 242 ? 21.859 8.565 27.894 1.00 31.03 242 GLU A O 1
ATOM 1928 N N . ALA A 1 243 ? 24.013 7.988 27.614 1.00 29.59 243 ALA A N 1
ATOM 1929 C CA . ALA A 1 243 ? 23.837 6.553 27.806 1.00 29.59 243 ALA A CA 1
ATOM 1930 C C . ALA A 1 243 ? 25.083 5.976 28.497 1.00 29.59 243 ALA A C 1
ATOM 1932 O O . ALA A 1 243 ? 26.140 5.823 27.886 1.00 29.59 243 ALA A O 1
ATOM 1933 N N . SER A 1 244 ? 24.960 5.674 29.790 1.00 30.61 244 SER A N 1
ATOM 1934 C CA . SER A 1 244 ? 26.027 5.068 30.593 1.00 30.61 244 SER A CA 1
ATOM 1935 C C . SER A 1 244 ? 26.236 3.591 30.247 1.00 30.61 244 SER A C 1
ATOM 1937 O O . SER A 1 244 ? 25.276 2.829 30.166 1.00 30.61 244 SER A O 1
ATOM 1939 N N . GLY A 1 245 ? 27.497 3.166 30.121 1.00 29.72 245 GLY A N 1
ATOM 1940 C CA . GLY A 1 245 ? 27.856 1.769 29.846 1.00 29.72 245 GLY A CA 1
ATOM 1941 C C . GLY A 1 245 ? 29.367 1.533 29.812 1.00 29.72 245 GLY A C 1
ATOM 1942 O O . GLY A 1 245 ? 29.968 1.448 28.747 1.00 29.72 245 GLY A O 1
ATOM 1943 N N . THR A 1 246 ? 29.997 1.448 30.983 1.00 30.53 246 THR A N 1
ATOM 1944 C CA . THR A 1 246 ? 31.449 1.260 31.153 1.00 30.53 246 THR A CA 1
ATOM 1945 C C . THR A 1 246 ? 31.899 -0.202 31.094 1.00 30.53 246 THR A C 1
ATOM 1947 O O . THR A 1 246 ? 31.435 -1.010 31.896 1.00 30.53 246 THR A O 1
ATOM 1950 N N . VAL A 1 247 ? 32.922 -0.491 30.279 1.00 32.06 247 VAL A N 1
ATOM 1951 C CA . VAL A 1 247 ? 33.925 -1.561 30.486 1.00 32.06 247 VAL A CA 1
ATOM 1952 C C . VAL A 1 247 ? 35.300 -0.992 30.089 1.00 32.06 247 VAL A C 1
ATOM 1954 O O . VAL A 1 247 ? 35.369 -0.103 29.242 1.00 32.06 247 VAL A O 1
ATOM 1957 N N . ALA A 1 248 ? 36.386 -1.420 30.744 1.00 28.45 248 ALA A N 1
ATOM 1958 C CA . ALA A 1 248 ? 37.627 -0.643 30.842 1.00 28.45 248 ALA A CA 1
ATOM 1959 C C . ALA A 1 248 ? 38.891 -1.292 30.226 1.00 28.45 248 ALA A C 1
ATOM 1961 O O . ALA A 1 248 ? 39.123 -2.480 30.419 1.00 28.45 248 ALA A O 1
ATOM 1962 N N . MET A 1 249 ? 39.754 -0.423 29.662 1.00 28.91 249 MET A N 1
ATOM 1963 C CA . MET A 1 249 ? 41.230 -0.522 29.508 1.00 28.91 249 MET A CA 1
ATOM 1964 C C . MET A 1 249 ? 41.850 -1.617 28.598 1.00 28.91 249 MET A C 1
ATOM 1966 O O . MET A 1 249 ? 41.227 -2.649 28.372 1.00 28.91 249 MET A O 1
ATOM 1970 N N . PRO A 1 250 ? 43.121 -1.459 28.134 1.00 41.78 250 PRO A N 1
ATOM 1971 C CA . PRO A 1 250 ? 44.016 -0.281 28.147 1.00 41.78 250 PRO A CA 1
ATOM 1972 C C . PRO A 1 250 ? 44.488 0.172 26.730 1.00 41.78 250 PRO A C 1
ATOM 1974 O O . PRO A 1 250 ? 44.350 -0.576 25.764 1.00 41.78 250 PRO A O 1
ATOM 1977 N N . PRO A 1 251 ? 45.099 1.367 26.576 1.00 34.41 251 PRO A N 1
ATOM 1978 C CA . PRO A 1 251 ? 45.644 1.826 25.294 1.00 34.41 251 PRO A CA 1
ATOM 1979 C C . PRO A 1 251 ? 47.087 1.345 25.043 1.00 34.41 251 PRO A C 1
ATOM 1981 O O . PRO A 1 251 ? 47.976 1.564 25.867 1.00 34.41 251 PRO A O 1
ATOM 1984 N N . SER A 1 252 ? 47.355 0.768 23.867 1.00 34.31 252 SER A N 1
ATOM 1985 C CA . SER A 1 252 ? 48.724 0.573 23.366 1.00 34.31 252 SER A CA 1
ATOM 1986 C C . SER A 1 252 ? 49.243 1.842 22.688 1.00 34.31 252 SER A C 1
ATOM 1988 O O . SER A 1 252 ? 48.572 2.420 21.835 1.00 34.31 252 SER A O 1
ATOM 1990 N N . ALA A 1 253 ? 50.457 2.258 23.046 1.00 34.47 253 ALA A N 1
ATOM 1991 C CA . ALA A 1 253 ? 51.118 3.408 22.442 1.00 34.47 253 ALA A CA 1
ATOM 1992 C C . ALA A 1 253 ? 51.649 3.093 21.031 1.00 34.47 253 ALA A C 1
ATOM 1994 O O . ALA A 1 253 ? 52.361 2.109 20.836 1.00 34.47 253 ALA A O 1
ATOM 1995 N N . VAL A 1 254 ? 51.370 3.983 20.076 1.00 36.12 254 VAL A N 1
ATOM 1996 C CA . VAL A 1 254 ? 52.037 4.075 18.766 1.00 36.12 254 VAL A CA 1
ATOM 1997 C C . VAL A 1 254 ? 52.328 5.567 18.519 1.00 36.12 254 VAL A C 1
ATOM 1999 O O . VAL A 1 254 ? 51.456 6.391 18.806 1.00 36.12 254 VAL A O 1
ATOM 2002 N N . PRO A 1 255 ? 53.543 5.955 18.087 1.00 36.47 255 PRO A N 1
ATOM 2003 C CA . PRO A 1 255 ? 53.967 7.357 18.075 1.00 36.47 255 PRO A CA 1
ATOM 2004 C C . PRO A 1 255 ? 53.296 8.198 16.980 1.00 36.47 255 PRO A C 1
ATOM 2006 O O . PRO A 1 255 ? 52.925 7.702 15.918 1.00 36.47 255 PRO A O 1
ATOM 2009 N N . ALA A 1 256 ? 53.187 9.502 17.244 1.00 34.59 256 ALA A N 1
ATOM 2010 C CA . ALA A 1 256 ? 52.599 10.472 16.327 1.00 34.59 256 ALA A CA 1
ATOM 2011 C C . ALA A 1 256 ? 53.453 10.683 15.054 1.00 34.59 256 ALA A C 1
ATOM 2013 O O . ALA A 1 256 ? 54.680 10.781 15.157 1.00 34.59 256 ALA A O 1
ATOM 2014 N N . PRO A 1 257 ? 52.834 10.825 13.865 1.00 41.34 257 PRO A N 1
ATOM 2015 C CA . PRO A 1 257 ? 53.524 11.301 12.671 1.00 41.34 257 PRO A CA 1
ATOM 2016 C C . PRO A 1 257 ? 53.852 12.809 12.779 1.00 41.34 257 PRO A C 1
ATOM 2018 O O . PRO A 1 257 ? 53.137 13.546 13.464 1.00 41.34 257 PRO A O 1
ATOM 2021 N N . PRO A 1 258 ? 54.920 13.291 12.115 1.00 46.34 258 PRO A N 1
ATOM 2022 C CA . PRO A 1 258 ? 55.358 14.686 12.197 1.00 46.34 258 PRO A CA 1
ATOM 2023 C C . PRO A 1 258 ? 54.384 15.668 11.509 1.00 46.34 258 PRO A C 1
ATOM 2025 O O . PRO A 1 258 ? 53.636 15.272 10.612 1.00 46.34 258 PRO A O 1
ATOM 2028 N N . PRO A 1 259 ? 54.396 16.960 11.895 1.00 39.50 259 PRO A N 1
ATOM 2029 C CA . PRO A 1 259 ? 53.471 17.961 11.367 1.00 39.50 259 PRO A CA 1
ATOM 2030 C C . PRO A 1 259 ? 53.726 18.283 9.888 1.00 39.50 259 PRO A C 1
ATOM 2032 O O . PRO A 1 259 ? 54.866 18.461 9.456 1.00 39.50 259 PRO A O 1
ATOM 2035 N N . ALA A 1 260 ? 52.641 18.419 9.123 1.00 40.75 260 ALA A N 1
ATOM 2036 C CA . ALA A 1 260 ? 52.678 18.883 7.739 1.00 40.75 260 ALA A CA 1
ATOM 2037 C C . ALA A 1 260 ? 53.004 20.395 7.650 1.00 40.75 260 ALA A C 1
ATOM 2039 O O . ALA A 1 260 ? 52.602 21.160 8.533 1.00 40.75 260 ALA A O 1
ATOM 2040 N N . PRO A 1 261 ? 53.703 20.851 6.590 1.00 48.44 261 PRO A N 1
ATOM 2041 C CA . PRO A 1 261 ? 54.006 22.267 6.380 1.00 48.44 261 PRO A CA 1
ATOM 2042 C C . PRO A 1 261 ? 52.744 23.097 6.061 1.00 48.44 261 PRO A C 1
ATOM 2044 O O . PRO A 1 261 ? 51.755 22.554 5.562 1.00 48.44 261 PRO A O 1
ATOM 2047 N N . PRO A 1 262 ? 52.760 24.419 6.323 1.00 41.50 262 PRO A N 1
ATOM 2048 C CA . PRO A 1 262 ? 51.587 25.275 6.169 1.00 41.50 262 PRO A CA 1
ATOM 2049 C C . PRO A 1 262 ? 51.186 25.452 4.699 1.00 41.50 262 PRO A C 1
ATOM 2051 O O . PRO A 1 262 ? 51.984 25.883 3.868 1.00 41.50 262 PRO A O 1
ATOM 2054 N N . VAL A 1 263 ? 49.916 25.176 4.397 1.00 42.00 263 VAL A N 1
ATOM 2055 C CA . VAL A 1 263 ? 49.312 25.436 3.083 1.00 42.00 263 VAL A CA 1
ATOM 2056 C C . VAL A 1 263 ? 48.829 26.886 3.030 1.00 42.00 263 VAL A C 1
ATOM 2058 O O . VAL A 1 263 ? 47.987 27.299 3.827 1.00 42.00 263 VAL A O 1
ATOM 2061 N N . THR A 1 264 ? 49.350 27.663 2.084 1.00 45.53 264 THR A N 1
ATOM 2062 C CA . THR A 1 264 ? 48.862 29.013 1.776 1.00 45.53 264 THR A CA 1
ATOM 2063 C C . THR A 1 264 ? 47.536 28.964 1.002 1.00 45.53 264 THR A C 1
ATOM 2065 O O . THR A 1 264 ? 47.328 28.055 0.195 1.00 45.53 264 THR A O 1
ATOM 2068 N N . PRO A 1 265 ? 46.618 29.929 1.209 1.00 45.94 265 PRO A N 1
ATOM 2069 C CA . PRO A 1 265 ? 45.364 29.982 0.461 1.00 45.94 265 PRO A CA 1
ATOM 2070 C C . PRO A 1 265 ? 45.598 30.376 -1.012 1.00 45.94 265 PRO A C 1
ATOM 2072 O O . PRO A 1 265 ? 46.492 31.181 -1.294 1.00 45.94 265 PRO A O 1
ATOM 2075 N N . PRO A 1 266 ? 44.796 29.857 -1.962 1.00 43.22 266 PRO A N 1
ATOM 2076 C CA . PRO A 1 266 ? 44.899 30.225 -3.372 1.00 43.22 266 PRO A CA 1
ATOM 2077 C C . PRO A 1 266 ? 44.391 31.660 -3.634 1.00 43.22 266 PRO A C 1
ATOM 2079 O O . PRO A 1 266 ? 43.490 32.131 -2.934 1.00 43.22 266 PRO A O 1
ATOM 2082 N N . PRO A 1 267 ? 44.927 32.360 -4.653 1.00 47.09 267 PRO A N 1
ATOM 2083 C CA . PRO A 1 267 ? 44.472 33.698 -5.033 1.00 47.09 267 PRO A CA 1
ATOM 2084 C C . PRO A 1 267 ? 43.079 33.680 -5.700 1.00 47.09 267 PRO A C 1
ATOM 2086 O O . PRO A 1 267 ? 42.673 32.657 -6.258 1.00 47.09 267 PRO A O 1
ATOM 2089 N N . PRO A 1 268 ? 42.339 34.808 -5.678 1.00 47.69 268 PRO A N 1
ATOM 2090 C CA . PRO A 1 268 ? 41.008 34.906 -6.278 1.00 47.69 268 PRO A CA 1
ATOM 2091 C C . PRO A 1 268 ? 41.040 34.821 -7.819 1.00 47.69 268 PRO A C 1
ATOM 2093 O O . PRO A 1 268 ? 42.044 35.182 -8.439 1.00 47.69 268 PRO A O 1
ATOM 2096 N N . PRO A 1 269 ? 39.941 34.375 -8.462 1.00 41.94 269 PRO A N 1
ATOM 2097 C CA . PRO A 1 269 ? 39.887 34.191 -9.909 1.00 41.94 269 PRO A CA 1
ATOM 2098 C C . PRO A 1 269 ? 39.933 35.521 -10.676 1.00 41.94 269 PRO A C 1
ATOM 2100 O O . PRO A 1 269 ? 39.199 36.464 -10.382 1.00 41.94 269 PRO A O 1
ATOM 2103 N N . VAL A 1 270 ? 40.779 35.558 -11.707 1.00 43.31 270 VAL A N 1
ATOM 2104 C CA . VAL A 1 270 ?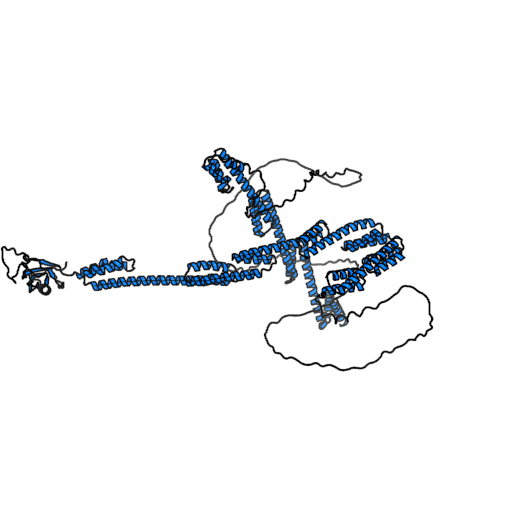 40.917 36.676 -12.650 1.00 43.31 270 VAL A CA 1
ATOM 2105 C C . VAL A 1 270 ? 39.728 36.703 -13.619 1.00 43.31 270 VAL A C 1
ATOM 2107 O O . VAL A 1 270 ? 39.300 35.663 -14.118 1.00 43.31 270 VAL A O 1
ATOM 2110 N N . ALA A 1 271 ? 39.200 37.896 -13.902 1.00 37.72 271 ALA A N 1
ATOM 2111 C CA . ALA A 1 271 ? 38.106 38.086 -14.855 1.00 37.72 271 ALA A CA 1
ATOM 2112 C C . ALA A 1 271 ? 38.556 37.836 -16.316 1.00 37.72 271 ALA A C 1
ATOM 2114 O O . ALA A 1 271 ? 39.671 38.220 -16.678 1.00 37.72 271 ALA A O 1
ATOM 2115 N N . PRO A 1 272 ? 37.709 37.242 -17.180 1.00 42.44 272 PRO A N 1
ATOM 2116 C CA . PRO A 1 272 ? 38.037 37.048 -18.592 1.00 42.44 272 PRO A CA 1
ATOM 2117 C C . PRO A 1 272 ? 38.063 38.385 -19.368 1.00 42.44 272 PRO A C 1
ATOM 2119 O O . PRO A 1 272 ? 37.259 39.276 -19.077 1.00 42.44 272 PRO A O 1
ATOM 2122 N N . PRO A 1 273 ? 38.958 38.542 -20.362 1.00 35.00 273 PRO A N 1
ATOM 2123 C CA . PRO A 1 273 ? 39.159 39.805 -21.073 1.00 35.00 273 PRO A CA 1
ATOM 2124 C C . PRO A 1 273 ? 38.069 40.111 -22.114 1.00 35.00 273 PRO A C 1
ATOM 2126 O O . PRO A 1 273 ? 37.523 39.215 -22.758 1.00 35.00 273 PRO A O 1
ATOM 2129 N N . GLN A 1 274 ? 37.811 41.404 -22.334 1.00 34.88 274 GLN A N 1
ATOM 2130 C CA . GLN A 1 274 ? 37.067 41.898 -23.498 1.00 34.88 274 GLN A CA 1
ATOM 2131 C C . GLN A 1 274 ? 37.956 41.887 -24.759 1.00 34.88 274 GLN A C 1
ATOM 2133 O O . GLN A 1 274 ? 39.128 42.251 -24.658 1.00 34.88 274 GLN A O 1
ATOM 2138 N N . PRO A 1 275 ? 37.421 41.568 -25.953 1.00 37.34 275 PRO A N 1
ATOM 2139 C CA . PRO A 1 275 ? 38.076 41.868 -27.225 1.00 37.34 275 PRO A CA 1
ATOM 2140 C C . PRO A 1 275 ? 37.729 43.285 -27.712 1.00 37.34 275 PRO A C 1
ATOM 2142 O O . PRO A 1 275 ? 36.552 43.631 -27.841 1.00 37.34 275 PRO A O 1
ATOM 2145 N N . GLU A 1 276 ? 38.745 44.085 -28.040 1.00 33.44 276 GLU A N 1
ATOM 2146 C CA . GLU A 1 276 ? 38.572 45.365 -28.736 1.00 33.44 276 GLU A CA 1
ATOM 2147 C C . GLU A 1 276 ? 38.359 45.206 -30.263 1.00 33.44 276 GLU A C 1
ATOM 2149 O O . GLU A 1 276 ? 38.537 44.145 -30.859 1.00 33.44 276 GLU A O 1
ATOM 2154 N N . ALA A 1 277 ? 37.914 46.306 -30.872 1.00 30.11 277 ALA A N 1
ATOM 2155 C CA . ALA A 1 277 ? 37.520 46.532 -32.271 1.00 30.11 277 ALA A CA 1
ATOM 2156 C C . ALA A 1 277 ? 38.720 46.465 -33.274 1.00 30.11 277 ALA A C 1
ATOM 2158 O O . ALA A 1 277 ? 39.855 46.466 -32.818 1.00 30.11 277 ALA A O 1
ATOM 2159 N N . LYS A 1 278 ? 38.666 46.505 -34.629 1.00 32.09 278 LYS A N 1
ATOM 2160 C CA . LYS A 1 278 ? 37.704 46.678 -35.776 1.00 32.09 278 LYS A CA 1
ATOM 2161 C C . LYS A 1 278 ? 38.581 46.604 -37.088 1.00 32.09 278 LYS A C 1
ATOM 2163 O O . LYS A 1 278 ? 39.750 46.258 -36.929 1.00 32.09 278 LYS A O 1
ATOM 2168 N N . PRO A 1 279 ? 38.228 47.081 -38.320 1.00 48.06 279 PRO A N 1
ATOM 2169 C CA . PRO A 1 279 ? 37.008 47.147 -39.178 1.00 48.06 279 PRO A CA 1
ATOM 2170 C C . PRO A 1 279 ? 37.295 46.441 -40.573 1.00 48.06 279 PRO A C 1
ATOM 2172 O O . PRO A 1 279 ? 38.181 45.589 -40.562 1.00 48.06 279 PRO A O 1
ATOM 2175 N N . PRO A 1 280 ? 36.687 46.719 -41.775 1.00 45.72 280 PRO A N 1
ATOM 2176 C CA . PRO A 1 280 ? 35.565 47.603 -42.158 1.00 45.72 280 PRO A CA 1
ATOM 2177 C C . PRO A 1 280 ? 34.458 47.067 -43.129 1.00 45.72 280 PRO A C 1
ATOM 2179 O O . PRO A 1 280 ? 34.716 46.431 -44.140 1.00 45.72 280 PRO A O 1
ATOM 2182 N N . VAL A 1 281 ? 33.213 47.482 -42.841 1.00 32.56 281 VAL A N 1
ATOM 2183 C CA . VAL A 1 281 ? 32.244 48.228 -43.700 1.00 32.56 281 VAL A CA 1
ATOM 2184 C C . VAL A 1 281 ? 32.028 47.853 -45.191 1.00 32.56 281 VAL A C 1
ATOM 2186 O O . VAL A 1 281 ? 32.866 48.184 -46.025 1.00 32.56 281 VAL A O 1
ATOM 2189 N N . LYS A 1 282 ? 30.783 47.454 -45.550 1.00 28.92 282 LYS A N 1
ATOM 2190 C CA . LYS A 1 282 ? 29.858 48.290 -46.373 1.00 28.92 282 LYS A CA 1
ATOM 2191 C C . LYS A 1 282 ? 28.373 47.837 -46.406 1.00 28.92 282 LYS A C 1
ATOM 2193 O O . LYS A 1 282 ? 28.080 46.678 -46.650 1.00 28.92 282 LYS A O 1
ATOM 2198 N N . GLU A 1 283 ? 27.495 48.832 -46.201 1.00 30.34 283 GLU A N 1
ATOM 2199 C CA . GLU A 1 283 ? 26.149 49.069 -46.792 1.00 30.34 283 GLU A CA 1
ATOM 2200 C C . GLU A 1 283 ? 24.941 48.118 -46.540 1.00 30.34 283 GLU A C 1
ATOM 2202 O O . GLU A 1 283 ? 24.766 47.100 -47.194 1.00 30.34 283 GLU A O 1
ATOM 2207 N N . GLU A 1 284 ? 24.097 48.512 -45.561 1.00 31.33 284 GLU A N 1
ATOM 2208 C CA . GLU A 1 284 ? 22.694 49.028 -45.668 1.00 31.33 284 GLU A CA 1
ATOM 2209 C C . GLU A 1 284 ? 21.713 48.588 -46.801 1.00 31.33 284 GLU A C 1
ATOM 2211 O O . GLU A 1 284 ? 22.165 48.146 -47.852 1.00 31.33 284 GLU A O 1
ATOM 2216 N N . PRO A 1 285 ? 20.362 48.778 -46.663 1.00 40.97 285 PRO A N 1
ATOM 2217 C CA . PRO A 1 285 ? 19.636 49.617 -45.681 1.00 40.97 285 PRO A CA 1
ATOM 2218 C C . PRO A 1 285 ? 18.414 48.987 -44.957 1.00 40.97 285 PRO A C 1
ATOM 2220 O O . PRO A 1 285 ? 17.946 47.890 -45.257 1.00 40.97 285 PRO A O 1
ATOM 2223 N N . LYS A 1 286 ? 17.836 49.761 -44.019 1.00 36.50 286 LYS A N 1
ATOM 2224 C CA . LYS A 1 286 ? 16.530 49.535 -43.362 1.00 36.50 286 LYS A CA 1
ATOM 2225 C C . LYS A 1 286 ? 15.820 50.888 -43.113 1.00 36.50 286 LYS A C 1
ATOM 2227 O O . LYS A 1 286 ? 16.489 51.864 -42.796 1.00 36.50 286 LYS A O 1
ATOM 2232 N N . LYS A 1 287 ? 14.483 50.941 -43.206 1.00 32.19 287 LYS A N 1
ATOM 2233 C CA . LYS A 1 287 ? 13.559 52.069 -42.876 1.00 32.19 287 LYS A CA 1
ATOM 2234 C C . LYS A 1 287 ? 12.228 51.456 -42.357 1.00 32.19 287 LYS A C 1
ATOM 2236 O O . LYS A 1 287 ? 11.985 50.309 -42.716 1.00 32.19 287 LYS A O 1
ATOM 2241 N N . GLU A 1 288 ? 11.305 52.038 -41.566 1.00 30.42 288 GLU A N 1
ATOM 2242 C CA . GLU A 1 288 ? 11.105 53.284 -40.761 1.00 30.42 288 GLU A CA 1
ATOM 2243 C C . GLU A 1 288 ? 9.801 53.091 -39.901 1.00 30.42 288 GLU A C 1
ATOM 2245 O O . GLU A 1 288 ? 9.081 52.136 -40.169 1.00 30.42 288 GLU A O 1
ATOM 2250 N N . GLU A 1 289 ? 9.372 53.853 -38.869 1.00 33.59 289 GLU A N 1
ATOM 2251 C CA . GLU A 1 289 ? 9.911 54.988 -38.084 1.00 33.59 289 GLU A CA 1
ATOM 2252 C C . GLU A 1 289 ? 9.390 54.981 -36.596 1.00 33.59 289 GLU A C 1
ATOM 2254 O O . GLU A 1 289 ? 8.597 54.143 -36.183 1.00 33.59 289 GLU A O 1
ATOM 2259 N N . LYS A 1 290 ? 9.881 55.959 -35.816 1.00 32.25 290 LYS A N 1
ATOM 2260 C CA . LYS A 1 290 ? 9.508 56.596 -34.515 1.00 32.25 290 LYS A CA 1
ATOM 2261 C C . LYS A 1 290 ? 8.009 56.609 -34.075 1.00 32.25 290 LYS A C 1
ATOM 2263 O O . LYS A 1 290 ? 7.112 56.563 -34.902 1.00 32.25 290 LYS A O 1
ATOM 2268 N N . ARG A 1 291 ? 7.661 56.834 -32.783 1.00 28.48 291 ARG A N 1
ATOM 2269 C CA . ARG A 1 291 ? 7.721 58.145 -32.049 1.00 28.48 291 ARG A CA 1
ATOM 2270 C C . ARG A 1 291 ? 7.693 58.073 -30.495 1.00 28.48 291 ARG A C 1
ATOM 2272 O O . ARG A 1 291 ? 7.680 56.996 -29.918 1.00 28.48 291 ARG A O 1
ATOM 2279 N N . LYS A 1 292 ? 7.813 59.245 -29.829 1.00 30.56 292 LYS A N 1
ATOM 2280 C CA . LYS A 1 292 ? 8.289 59.467 -28.434 1.00 30.56 292 LYS A CA 1
ATOM 2281 C C . LYS A 1 292 ? 7.271 60.135 -27.460 1.00 30.56 292 LYS A C 1
ATOM 2283 O O . LYS A 1 292 ? 6.598 61.072 -27.860 1.00 30.56 292 LYS A O 1
ATOM 2288 N N . ALA A 1 293 ? 7.312 59.710 -26.185 1.00 32.72 293 ALA A N 1
ATOM 2289 C CA . ALA A 1 293 ? 7.313 60.429 -24.873 1.00 32.72 293 ALA A CA 1
ATOM 2290 C C . ALA A 1 293 ? 6.437 61.678 -24.488 1.00 32.72 293 ALA A C 1
ATOM 2292 O O . ALA A 1 293 ? 6.676 62.749 -25.029 1.00 32.72 293 ALA A O 1
ATOM 2293 N N . LYS A 1 294 ? 5.676 61.530 -23.359 1.00 32.91 294 LYS A N 1
ATOM 2294 C CA . LYS A 1 294 ? 5.482 62.390 -22.117 1.00 32.91 294 LYS A CA 1
ATOM 2295 C C . LYS A 1 294 ? 4.994 63.881 -22.224 1.00 32.91 294 LYS A C 1
ATOM 2297 O O . LYS A 1 294 ? 5.105 64.403 -23.325 1.00 32.91 294 LYS A O 1
ATOM 2302 N N . PRO A 1 295 ? 4.527 64.616 -21.147 1.00 47.81 295 PRO A N 1
ATOM 2303 C CA . PRO A 1 295 ? 4.403 64.333 -19.675 1.00 47.81 295 PRO A CA 1
ATOM 2304 C C . PRO A 1 295 ? 3.129 64.840 -18.860 1.00 47.81 295 PRO A C 1
ATOM 2306 O O . PRO A 1 295 ? 2.455 65.767 -19.277 1.00 47.81 295 PRO A O 1
ATOM 2309 N N . ALA A 1 296 ? 2.947 64.310 -17.621 1.00 31.92 296 ALA A N 1
ATOM 2310 C CA . ALA A 1 296 ? 2.607 64.942 -16.293 1.00 31.92 296 ALA A CA 1
ATOM 2311 C C . ALA A 1 296 ? 1.220 65.530 -15.800 1.00 31.92 296 ALA A C 1
ATOM 2313 O O . ALA A 1 296 ? 0.502 66.193 -16.532 1.00 31.92 296 ALA A O 1
ATOM 2314 N N . VAL A 1 297 ? 1.028 65.374 -14.456 1.00 33.94 297 VAL A N 1
ATOM 2315 C CA . VAL A 1 297 ? 0.221 66.073 -13.381 1.00 33.94 297 VAL A CA 1
ATOM 2316 C C . VAL A 1 297 ? -1.313 65.862 -13.188 1.00 33.94 297 VAL A C 1
ATOM 2318 O O . VAL A 1 297 ? -2.090 66.284 -14.029 1.00 33.94 297 VAL A O 1
ATOM 2321 N N . GLU A 1 298 ? -1.738 65.288 -12.033 1.00 29.62 298 GLU A N 1
ATOM 2322 C CA . GLU A 1 298 ? -2.596 65.864 -10.936 1.00 29.62 298 GLU A CA 1
ATOM 2323 C C . GLU A 1 298 ? -3.112 64.795 -9.916 1.00 29.62 298 GLU A C 1
ATOM 2325 O O . GLU A 1 298 ? -2.985 63.595 -10.164 1.00 29.62 298 GLU A O 1
ATOM 2330 N N . GLU A 1 299 ? -3.598 65.222 -8.731 1.00 31.08 299 GLU A N 1
ATOM 2331 C CA . GLU A 1 299 ? -3.911 64.393 -7.529 1.00 31.08 299 GLU A CA 1
ATOM 2332 C C . GLU A 1 299 ? -5.446 64.402 -7.150 1.00 31.08 299 GLU A C 1
ATOM 2334 O O . GLU A 1 299 ? -6.241 64.711 -8.035 1.00 31.08 299 GLU A O 1
ATOM 2339 N N . PRO A 1 300 ? -5.965 63.952 -5.970 1.00 56.75 300 PRO A N 1
ATOM 2340 C CA . PRO A 1 300 ? -7.120 63.027 -5.885 1.00 56.75 300 PRO A CA 1
ATOM 2341 C C . PRO A 1 300 ? -8.440 63.674 -5.361 1.00 56.75 300 PRO A C 1
ATOM 2343 O O . PRO A 1 300 ? -8.441 64.873 -5.072 1.00 56.75 300 PRO A O 1
ATOM 2346 N N . PRO A 1 301 ? -9.580 62.937 -5.182 1.00 46.06 301 PRO A N 1
ATOM 2347 C CA . PRO A 1 301 ? -9.850 62.301 -3.866 1.00 46.06 301 PRO A CA 1
ATOM 2348 C C . PRO A 1 301 ? -10.826 61.072 -3.779 1.00 46.06 301 PRO A C 1
ATOM 2350 O O . PRO A 1 301 ? -11.860 60.993 -4.428 1.00 46.06 301 PRO A O 1
ATOM 2353 N N . ALA A 1 302 ? -10.534 60.180 -2.820 1.00 29.92 302 ALA A N 1
ATOM 2354 C CA . ALA A 1 302 ? -11.411 59.572 -1.783 1.00 29.92 302 ALA A CA 1
ATOM 2355 C C . ALA A 1 302 ? -12.812 58.893 -2.032 1.00 29.92 302 ALA A C 1
ATOM 2357 O O . ALA A 1 302 ? -13.816 59.550 -2.284 1.00 29.92 302 ALA A O 1
ATOM 2358 N N . ARG A 1 303 ? -12.899 57.626 -1.546 1.00 28.77 303 ARG A N 1
ATOM 2359 C CA . ARG A 1 303 ? -13.932 57.034 -0.624 1.00 28.77 303 ARG A CA 1
ATOM 2360 C C . ARG A 1 303 ? -15.278 56.466 -1.164 1.00 28.77 303 ARG A C 1
ATOM 2362 O O . ARG A 1 303 ? -16.146 57.238 -1.556 1.00 28.77 303 ARG A O 1
ATOM 2369 N N . LYS A 1 304 ? -15.537 55.155 -0.923 1.00 29.69 304 LYS A N 1
ATOM 2370 C CA . LYS A 1 304 ? -16.623 54.587 -0.047 1.00 29.69 304 LYS A CA 1
ATOM 2371 C C . LYS A 1 304 ? -16.880 53.059 -0.211 1.00 29.69 304 LYS A C 1
ATOM 2373 O O . LYS A 1 304 ? -17.293 52.610 -1.271 1.00 29.69 304 LYS A O 1
ATOM 2378 N N . GLU A 1 305 ? -16.756 52.307 0.890 1.00 35.59 305 GLU A N 1
ATOM 2379 C CA . GLU A 1 305 ? -17.583 51.118 1.248 1.00 35.59 305 GLU A CA 1
ATOM 2380 C C . GLU A 1 305 ? -19.002 51.584 1.713 1.00 35.59 305 GLU A C 1
ATOM 2382 O O . GLU A 1 305 ? -19.124 52.807 1.889 1.00 35.59 305 GLU A O 1
ATOM 2387 N N . PRO A 1 306 ? -20.067 50.758 1.981 1.00 40.09 306 PRO A N 1
ATOM 2388 C CA . PRO A 1 306 ? -20.104 49.387 2.580 1.00 40.09 306 PRO A CA 1
ATOM 2389 C C . PRO A 1 306 ? -21.332 48.529 2.085 1.00 40.09 306 PRO A C 1
ATOM 2391 O O . PRO A 1 306 ? -21.714 48.744 0.935 1.00 40.09 306 PRO A O 1
ATOM 2394 N N . PRO A 1 307 ? -22.050 47.644 2.849 1.00 45.84 307 PRO A N 1
ATOM 2395 C CA . PRO A 1 307 ? -21.793 46.919 4.118 1.00 45.84 307 PRO A CA 1
ATOM 2396 C C . PRO A 1 307 ? -22.137 45.392 4.135 1.00 45.84 307 PRO A C 1
ATOM 2398 O O . PRO A 1 307 ? -22.800 44.857 3.253 1.00 45.84 307 PRO A O 1
ATOM 2401 N N . LYS A 1 308 ? -21.783 44.708 5.243 1.00 40.12 308 LYS A N 1
ATOM 2402 C CA . LYS A 1 308 ? -22.302 43.378 5.664 1.00 40.12 308 LYS A CA 1
ATOM 2403 C C . LYS A 1 308 ? -23.560 43.482 6.553 1.00 40.12 308 LYS A C 1
ATOM 2405 O O . LYS A 1 308 ? -23.667 44.438 7.315 1.00 40.12 308 LYS A O 1
ATOM 2410 N N . LYS A 1 309 ? -24.404 42.435 6.558 1.00 30.80 309 LYS A N 1
ATOM 2411 C CA . LYS A 1 309 ? -25.351 41.948 7.610 1.00 30.80 309 LYS A CA 1
ATOM 2412 C C . LYS A 1 309 ? -25.946 40.607 7.110 1.00 30.80 309 LYS A C 1
ATOM 2414 O O . LYS A 1 309 ? -25.985 40.427 5.902 1.00 30.80 309 LYS A O 1
ATOM 2419 N N . ALA A 1 310 ? -26.491 39.670 7.890 1.00 30.95 310 ALA A N 1
ATOM 2420 C CA . ALA A 1 310 ? -26.300 39.195 9.272 1.00 30.95 310 ALA A CA 1
ATOM 2421 C C . ALA A 1 310 ? -27.056 37.837 9.385 1.00 30.95 310 ALA A C 1
ATOM 2423 O O . ALA A 1 310 ? -27.949 37.585 8.579 1.00 30.95 310 ALA A O 1
ATOM 2424 N N . ALA A 1 311 ? -26.718 36.964 10.342 1.00 31.83 311 ALA A N 1
ATOM 2425 C CA . ALA A 1 311 ? -27.420 35.681 10.540 1.00 31.83 311 ALA A CA 1
ATOM 2426 C C . ALA A 1 311 ? -28.807 35.850 11.201 1.00 31.83 311 ALA A C 1
ATOM 2428 O O . ALA A 1 311 ? -29.080 36.895 11.798 1.00 31.83 311 ALA A O 1
ATOM 2429 N N . PRO A 1 312 ? -29.649 34.800 11.167 1.00 40.09 312 PRO A N 1
ATOM 2430 C CA . PRO A 1 312 ? -30.100 34.245 12.449 1.00 40.09 312 PRO A CA 1
ATOM 2431 C C . PRO A 1 312 ? -30.025 32.706 12.549 1.00 40.09 312 PRO A C 1
ATOM 2433 O O . PRO A 1 312 ? -29.740 31.996 11.589 1.00 40.09 312 PRO A O 1
ATOM 2436 N N . VAL A 1 313 ? -30.254 32.229 13.773 1.00 33.28 313 VAL A N 1
ATOM 2437 C CA . VAL A 1 313 ? -30.239 30.833 14.254 1.00 33.28 313 VAL A CA 1
ATOM 2438 C C . VAL A 1 313 ? -31.658 30.234 14.191 1.00 33.28 313 VAL A C 1
ATOM 2440 O O . VAL A 1 313 ? -32.598 31.023 14.251 1.00 33.28 313 VAL A O 1
ATOM 2443 N N . VAL A 1 314 ? -31.807 28.893 14.136 1.00 30.89 314 VAL A N 1
ATOM 2444 C CA . VAL A 1 314 ? -32.744 28.043 14.942 1.00 30.89 314 VAL A CA 1
ATOM 2445 C C . VAL A 1 314 ? -33.027 26.659 14.296 1.00 30.89 314 VAL A C 1
ATOM 2447 O O . VAL A 1 314 ? -33.348 26.572 13.120 1.00 30.89 314 VAL A O 1
ATOM 2450 N N . GLU A 1 315 ? -32.900 25.617 15.136 1.00 27.12 315 GLU A N 1
ATOM 2451 C CA . GLU A 1 315 ? -33.486 24.249 15.135 1.00 27.12 315 GLU A CA 1
ATOM 2452 C C . GLU A 1 315 ? -33.370 23.243 13.962 1.00 27.12 315 GLU A C 1
ATOM 2454 O O . GLU A 1 315 ? -33.541 23.527 12.782 1.00 27.12 315 GLU A O 1
ATOM 2459 N N . ALA A 1 316 ? -33.176 21.980 14.370 1.00 28.73 316 ALA A N 1
ATOM 2460 C CA . ALA A 1 316 ? -33.511 20.767 13.620 1.00 28.73 316 ALA A CA 1
ATOM 2461 C C . ALA A 1 316 ? -34.919 20.277 14.024 1.00 28.73 316 ALA A C 1
ATOM 2463 O O . ALA A 1 316 ? -35.384 20.607 15.117 1.00 28.73 316 ALA A O 1
ATOM 2464 N N . PRO A 1 317 ? -35.570 19.417 13.219 1.00 39.88 317 PRO A N 1
ATOM 2465 C CA . PRO A 1 317 ? -35.710 18.038 13.703 1.00 39.88 317 PRO A CA 1
ATOM 2466 C C . PRO A 1 317 ? -35.580 16.958 12.605 1.00 39.88 317 PRO A C 1
ATOM 2468 O O . PRO A 1 317 ? -35.197 17.216 11.467 1.00 39.88 317 PRO A O 1
ATOM 2471 N N . ALA A 1 318 ? -35.828 15.708 13.001 1.00 28.91 318 ALA A N 1
ATOM 2472 C CA . ALA A 1 318 ? -35.521 14.486 12.264 1.00 28.91 318 ALA A CA 1
ATOM 2473 C C . ALA A 1 318 ? -36.553 14.061 11.197 1.00 28.91 318 ALA A C 1
ATOM 2475 O O . ALA A 1 318 ? -37.740 14.347 11.319 1.00 28.91 318 ALA A O 1
ATOM 2476 N N . GLY A 1 319 ? -36.105 13.181 10.289 1.00 27.06 319 GLY A N 1
ATOM 2477 C CA . GLY A 1 319 ? -36.875 11.986 9.917 1.00 27.06 319 GLY A CA 1
ATOM 2478 C C . GLY A 1 319 ? -37.400 11.872 8.479 1.00 27.06 319 GLY A C 1
ATOM 2479 O O . GLY A 1 319 ? -38.240 12.649 8.052 1.00 27.06 319 GLY A O 1
ATOM 2480 N N . GLY A 1 320 ? -37.034 10.765 7.817 1.00 26.23 320 GLY A N 1
ATOM 2481 C CA . GLY A 1 320 ? -38.002 9.983 7.034 1.00 26.23 320 GLY A CA 1
ATOM 2482 C C . GLY A 1 320 ? -38.010 10.086 5.498 1.00 26.23 320 GLY A C 1
ATOM 2483 O O . GLY A 1 320 ? -38.383 11.095 4.923 1.00 26.23 320 GLY A O 1
ATOM 2484 N N . ALA A 1 321 ? -37.790 8.921 4.878 1.00 29.33 321 ALA A N 1
ATOM 2485 C CA . ALA A 1 321 ? -38.641 8.346 3.824 1.00 29.33 321 ALA A CA 1
ATOM 2486 C C . ALA A 1 321 ? -38.610 8.858 2.349 1.00 29.33 321 ALA A C 1
ATOM 2488 O O . ALA A 1 321 ? -39.403 9.689 1.935 1.00 29.33 321 ALA A O 1
ATOM 2489 N N . THR A 1 322 ? -37.824 8.132 1.538 1.00 27.88 322 THR A N 1
ATOM 2490 C CA . THR A 1 322 ? -38.231 7.343 0.335 1.00 27.88 322 THR A CA 1
ATOM 2491 C C . THR A 1 322 ? -38.873 7.940 -0.952 1.00 27.88 322 THR A C 1
ATOM 2493 O O . THR A 1 322 ? -39.918 8.571 -0.924 1.00 27.88 322 THR A O 1
ATOM 2496 N N . VAL A 1 323 ? -38.336 7.438 -2.087 1.00 28.20 323 VAL A N 1
ATOM 2497 C CA . VAL A 1 323 ? -38.875 7.257 -3.471 1.00 28.20 323 VAL A CA 1
ATOM 2498 C C . VAL A 1 323 ? -39.193 8.466 -4.386 1.00 28.20 323 VAL A C 1
ATOM 2500 O O . VAL A 1 323 ? -39.732 9.473 -3.956 1.00 28.20 323 VAL A O 1
ATOM 2503 N N . ILE A 1 324 ? -38.977 8.271 -5.706 1.00 28.52 324 ILE A N 1
ATOM 2504 C CA . ILE A 1 324 ? -39.855 8.812 -6.773 1.00 28.52 324 ILE A CA 1
ATOM 2505 C C . ILE A 1 324 ? -39.274 9.948 -7.641 1.00 28.52 324 ILE A C 1
ATOM 2507 O O . ILE A 1 324 ? -39.734 11.072 -7.487 1.00 28.52 324 ILE A O 1
ATOM 2511 N N . PHE A 1 325 ? -38.350 9.704 -8.588 1.00 29.05 325 PHE A N 1
ATOM 2512 C CA . PHE A 1 325 ? -38.130 10.664 -9.691 1.00 29.05 325 PHE A CA 1
ATOM 2513 C C . PHE A 1 325 ? -38.632 10.147 -11.048 1.00 29.05 325 PHE A C 1
ATOM 2515 O O . PHE A 1 325 ? -38.011 9.295 -11.683 1.00 29.05 325 PHE A O 1
ATOM 2522 N N . GLU A 1 326 ? -39.773 10.688 -11.479 1.00 29.30 326 GLU A N 1
ATOM 2523 C CA . GLU A 1 326 ? -40.333 10.532 -12.824 1.00 29.30 326 GLU A CA 1
ATOM 2524 C C . GLU A 1 326 ? -39.764 11.554 -13.832 1.00 29.30 326 GLU A C 1
ATOM 2526 O O . GLU A 1 326 ? -39.108 12.538 -13.491 1.00 29.30 326 GLU A O 1
ATOM 2531 N N . LYS A 1 327 ? -40.058 11.295 -15.111 1.00 34.47 327 LYS A N 1
ATOM 2532 C CA . LYS A 1 327 ? -39.807 12.140 -16.296 1.00 34.47 327 LYS A CA 1
ATOM 2533 C C . LYS A 1 327 ? -40.715 13.389 -16.294 1.00 34.47 327 LYS A C 1
ATOM 2535 O O . LYS A 1 327 ? -41.850 13.292 -15.837 1.00 34.47 327 LYS A O 1
ATOM 2540 N N . PRO A 1 328 ? -40.297 14.524 -16.890 1.00 31.98 328 PRO A N 1
ATOM 2541 C CA . PRO A 1 328 ? -40.719 14.848 -18.275 1.00 31.98 328 PRO A CA 1
ATOM 2542 C C . PRO A 1 328 ? -39.592 15.535 -19.095 1.00 31.98 328 PRO A C 1
ATOM 2544 O O . PRO A 1 328 ? -38.640 16.043 -18.521 1.00 31.98 328 PRO A O 1
ATOM 2547 N N . LYS A 1 329 ? -39.483 15.505 -20.434 1.00 27.16 329 LYS A N 1
ATOM 2548 C CA . LYS A 1 329 ? -40.396 15.659 -21.598 1.00 27.16 329 LYS A CA 1
ATOM 2549 C C . LYS A 1 329 ? -40.674 17.128 -22.028 1.00 27.16 329 LYS A C 1
ATOM 2551 O O . LYS A 1 329 ? -41.468 17.821 -21.413 1.00 27.16 329 LYS A O 1
ATOM 2556 N N . GLU A 1 330 ? -40.034 17.497 -23.150 1.00 28.98 330 GLU A N 1
ATOM 2557 C CA . GLU A 1 330 ? -40.454 18.415 -24.244 1.00 28.98 330 GLU A CA 1
ATOM 2558 C C . GLU A 1 330 ? -40.727 19.925 -24.048 1.00 28.98 330 GLU A C 1
ATOM 2560 O O . GLU A 1 330 ? -41.638 20.344 -23.336 1.00 28.98 330 GLU A O 1
ATOM 2565 N N . LYS A 1 331 ? -40.012 20.721 -24.870 1.00 27.92 331 LYS A N 1
ATOM 2566 C CA . LYS A 1 331 ? -40.490 21.757 -25.829 1.00 27.92 331 LYS A CA 1
ATOM 2567 C C . LYS A 1 331 ? -39.246 22.368 -26.500 1.00 27.92 331 LYS A C 1
ATOM 2569 O O . LYS A 1 331 ? -38.461 23.026 -25.833 1.00 27.92 331 LYS A O 1
ATOM 2574 N N . GLU A 1 332 ? -38.862 22.022 -27.726 1.00 32.44 332 GLU A N 1
ATOM 2575 C CA . GLU A 1 332 ? -39.536 22.271 -29.014 1.00 32.44 332 GLU A CA 1
ATOM 2576 C C . GLU A 1 332 ? -39.767 23.764 -29.315 1.00 32.44 332 GLU A C 1
ATOM 2578 O O . GLU A 1 332 ? -40.641 24.410 -28.733 1.00 32.44 332 GLU A O 1
ATOM 2583 N N . LYS A 1 333 ? -39.003 24.294 -30.285 1.00 28.06 333 LYS A N 1
ATOM 2584 C CA . LYS A 1 333 ? -39.488 25.338 -31.194 1.00 28.06 333 LYS A CA 1
ATOM 2585 C C . LYS A 1 333 ? -38.750 25.318 -32.534 1.00 28.06 333 LYS A C 1
ATOM 2587 O O . LYS A 1 333 ? -37.580 25.667 -32.649 1.00 28.06 333 LYS A O 1
ATOM 2592 N N . GLU A 1 334 ? -39.503 24.887 -33.527 1.00 31.31 334 GLU A N 1
ATOM 2593 C CA . GLU A 1 334 ? -39.216 24.820 -34.954 1.00 31.31 334 GLU A CA 1
ATOM 2594 C C . GLU A 1 334 ? -39.064 26.211 -35.603 1.00 31.31 334 GLU A C 1
ATOM 2596 O O . GLU A 1 334 ? -39.742 27.166 -35.208 1.00 31.31 334 GLU A O 1
ATOM 2601 N N . LYS A 1 335 ? -38.244 26.310 -36.663 1.00 28.69 335 LYS A N 1
ATOM 2602 C CA . LYS A 1 335 ? -38.581 27.149 -37.826 1.00 28.69 335 LYS A CA 1
ATOM 2603 C C . LYS A 1 335 ? -37.863 26.715 -39.107 1.00 28.69 335 LYS A C 1
ATOM 2605 O O . LYS A 1 335 ? -36.646 26.795 -39.233 1.00 28.69 335 LYS A O 1
ATOM 2610 N N . GLU A 1 336 ? -38.677 26.276 -40.056 1.00 31.53 336 GLU A N 1
ATOM 2611 C CA . GLU A 1 336 ? -38.332 25.820 -41.400 1.00 31.53 336 GLU A CA 1
ATOM 2612 C C . GLU A 1 336 ? -37.972 26.982 -42.352 1.00 31.53 336 GLU A C 1
ATOM 2614 O O . GLU A 1 336 ? -38.629 28.027 -42.334 1.00 31.53 336 GLU A O 1
ATOM 2619 N N . LYS A 1 337 ? -37.021 26.766 -43.278 1.00 28.27 337 LYS A N 1
ATOM 2620 C CA . LYS A 1 337 ? -37.150 27.289 -44.652 1.00 28.27 337 LYS A CA 1
ATOM 2621 C C . LYS A 1 337 ? -36.373 26.443 -45.672 1.00 28.27 337 LYS A C 1
ATOM 2623 O O . LYS A 1 337 ? -35.187 26.180 -45.497 1.00 28.27 337 LYS A O 1
ATOM 2628 N N . LYS A 1 338 ? -37.062 26.020 -46.736 1.00 34.47 338 LYS A N 1
ATOM 2629 C CA . LYS A 1 338 ? -36.526 25.261 -47.882 1.00 34.47 338 LYS A CA 1
ATOM 2630 C C . LYS A 1 338 ? -35.868 26.193 -48.910 1.00 34.47 338 LYS A C 1
ATOM 2632 O O . LYS A 1 338 ? -36.418 27.264 -49.132 1.00 34.47 338 LYS A O 1
ATOM 2637 N N . GLU A 1 339 ? -34.825 25.723 -49.608 1.00 26.77 339 GLU A N 1
ATOM 2638 C CA . GLU A 1 339 ? -34.720 25.775 -51.085 1.00 26.77 339 GLU A CA 1
ATOM 2639 C C . GLU A 1 339 ? -33.533 24.945 -51.648 1.00 26.77 339 GLU A C 1
ATOM 2641 O O . GLU A 1 339 ? -32.534 24.692 -50.978 1.00 26.77 339 GLU A O 1
ATOM 2646 N N . LYS A 1 340 ? -33.703 24.486 -52.893 1.00 28.52 340 LYS A N 1
ATOM 2647 C CA . LYS A 1 340 ? -32.790 23.815 -53.858 1.00 28.52 340 LYS A CA 1
ATOM 2648 C C . LYS A 1 340 ? -33.213 24.356 -55.258 1.00 28.52 340 LYS A C 1
ATOM 2650 O O . LYS A 1 340 ? -34.323 24.893 -55.296 1.00 28.52 340 LYS A O 1
ATOM 2655 N N . PRO A 1 341 ? -32.501 24.179 -56.406 1.00 50.78 341 PRO A N 1
ATOM 2656 C CA . PRO A 1 341 ? -31.423 23.222 -56.734 1.00 50.78 341 PRO A CA 1
ATOM 2657 C C . PRO A 1 341 ? -30.280 23.821 -57.631 1.00 50.78 341 PRO A C 1
ATOM 2659 O O . PRO A 1 341 ? -30.072 25.025 -57.631 1.00 50.78 341 PRO A O 1
ATOM 2662 N N . ALA A 1 342 ? -29.635 22.953 -58.439 1.00 26.64 342 ALA A N 1
ATOM 2663 C CA . ALA A 1 342 ? -28.782 23.182 -59.632 1.00 26.64 342 ALA A CA 1
ATOM 2664 C C . ALA A 1 342 ? -27.266 23.424 -59.404 1.00 26.64 342 ALA A C 1
ATOM 2666 O O . ALA A 1 342 ? -26.869 24.433 -58.839 1.00 26.64 342 ALA A O 1
ATOM 2667 N N . VAL A 1 343 ? -26.402 22.407 -59.585 1.00 30.45 343 VAL A N 1
ATOM 2668 C CA . VAL A 1 343 ? -25.577 22.073 -60.787 1.00 30.45 343 VAL A CA 1
ATOM 2669 C C . VAL A 1 343 ? -24.965 23.239 -61.568 1.00 30.45 343 VAL A C 1
ATOM 2671 O O . VAL A 1 343 ? -25.692 23.977 -62.217 1.00 30.45 343 VAL A O 1
ATOM 2674 N N . ASP A 1 344 ? -23.627 23.244 -61.647 1.00 25.83 344 ASP A N 1
ATOM 2675 C CA . ASP A 1 344 ? -22.919 23.331 -62.931 1.00 25.83 344 ASP A CA 1
ATOM 2676 C C . ASP A 1 344 ? -21.513 22.694 -62.854 1.00 25.83 344 ASP A C 1
ATOM 2678 O O . ASP A 1 344 ? -20.999 22.449 -61.758 1.00 25.83 344 ASP A O 1
ATOM 2682 N N . ALA A 1 345 ? -20.913 22.372 -64.005 1.00 26.61 345 ALA A N 1
ATOM 2683 C CA . ALA A 1 345 ? -19.665 21.603 -64.107 1.00 26.61 345 ALA A CA 1
ATOM 2684 C C . ALA A 1 345 ? -18.567 22.323 -64.910 1.00 26.61 345 ALA A C 1
ATOM 2686 O O . ALA A 1 345 ? -18.845 22.951 -65.925 1.00 26.61 345 ALA A O 1
ATOM 2687 N N . ALA A 1 346 ? -17.300 22.132 -64.527 1.00 26.12 346 ALA A N 1
ATOM 2688 C CA . ALA A 1 346 ? -16.147 22.333 -65.409 1.00 26.12 346 ALA A CA 1
ATOM 2689 C C . ALA A 1 346 ? -14.954 21.486 -64.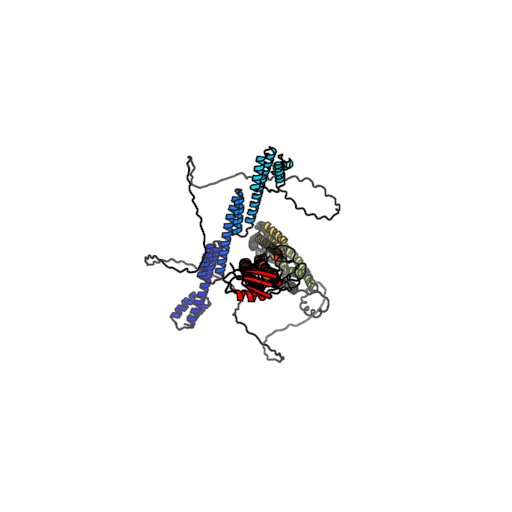937 1.00 26.12 346 ALA A C 1
ATOM 2691 O O . ALA A 1 346 ? -14.725 21.333 -63.738 1.00 26.12 346 ALA A O 1
ATOM 2692 N N . ALA A 1 347 ? -14.201 20.927 -65.883 1.00 26.50 347 ALA A N 1
ATOM 2693 C CA . ALA A 1 347 ? -13.083 20.024 -65.627 1.00 26.50 347 ALA A CA 1
ATOM 2694 C C . ALA A 1 347 ? -11.749 20.630 -66.074 1.00 26.50 347 ALA A C 1
ATOM 2696 O O . ALA A 1 347 ? -11.704 21.309 -67.097 1.00 26.50 347 ALA A O 1
ATOM 2697 N N . THR A 1 348 ? -10.658 20.231 -65.415 1.00 25.97 348 THR A N 1
ATOM 2698 C CA . THR A 1 348 ? -9.353 20.093 -66.082 1.00 25.97 348 THR A CA 1
ATOM 2699 C C . THR A 1 348 ? -8.575 18.938 -65.457 1.00 25.97 348 THR A C 1
ATOM 2701 O O . THR A 1 348 ? -8.544 18.797 -64.236 1.00 25.97 348 THR A O 1
ATOM 2704 N N . ALA A 1 349 ? -7.939 18.112 -66.288 1.00 27.84 349 ALA A N 1
ATOM 2705 C CA . ALA A 1 349 ? -7.129 16.975 -65.864 1.00 27.84 349 ALA A CA 1
ATOM 2706 C C . ALA A 1 349 ? -5.819 16.918 -66.660 1.00 27.84 349 ALA A C 1
ATOM 2708 O O . ALA A 1 349 ? -5.847 17.044 -67.880 1.00 27.84 349 ALA A O 1
ATOM 2709 N N . ILE A 1 350 ? -4.705 16.671 -65.967 1.00 27.59 350 ILE A N 1
ATOM 2710 C CA . ILE A 1 350 ? -3.423 16.151 -66.482 1.00 27.59 350 ILE A CA 1
ATOM 2711 C C . ILE A 1 350 ? -2.904 15.271 -65.318 1.00 27.59 350 ILE A C 1
ATOM 2713 O O . ILE A 1 350 ? -2.925 15.724 -64.176 1.00 27.59 350 ILE A O 1
ATOM 2717 N N . LEU A 1 351 ? -2.777 13.941 -65.446 1.00 25.19 351 LEU A N 1
ATOM 2718 C CA . LEU A 1 351 ? -1.578 13.210 -65.911 1.00 25.19 351 LEU A CA 1
ATOM 2719 C C . LEU A 1 351 ? -0.279 13.708 -65.210 1.00 25.19 351 LEU A C 1
ATOM 2721 O O . LEU A 1 351 ? -0.059 14.901 -65.094 1.00 25.19 351 LEU A O 1
ATOM 2725 N N . GLU A 1 352 ? 0.614 12.878 -64.662 1.00 26.30 352 GLU A N 1
ATOM 2726 C CA . GLU A 1 352 ? 0.999 11.520 -65.061 1.00 26.30 352 GLU A CA 1
ATOM 2727 C C . GLU A 1 352 ? 1.252 10.539 -63.889 1.00 26.30 352 GLU A C 1
ATOM 2729 O O . GLU A 1 352 ? 1.455 10.888 -62.729 1.00 26.30 352 GLU A O 1
ATOM 2734 N N . LYS A 1 353 ? 1.253 9.260 -64.267 1.00 28.31 353 LYS A N 1
ATOM 2735 C CA . LYS A 1 353 ? 1.740 8.047 -63.575 1.00 28.31 353 LYS A CA 1
ATOM 2736 C C . LYS A 1 353 ? 3.036 7.620 -64.340 1.00 28.31 353 LYS A C 1
ATOM 2738 O O . LYS A 1 353 ? 3.267 8.225 -65.383 1.00 28.31 353 LYS A O 1
ATOM 2743 N N . PRO A 1 354 ? 3.792 6.534 -64.034 1.00 35.91 354 PRO A N 1
ATOM 2744 C CA . PRO A 1 354 ? 3.692 5.547 -62.942 1.00 35.91 354 PRO A CA 1
ATOM 2745 C C . PRO A 1 354 ? 5.086 5.008 -62.453 1.00 35.91 354 PRO A C 1
ATOM 2747 O O . PRO A 1 354 ? 6.118 5.598 -62.740 1.00 35.91 354 PRO A O 1
ATOM 2750 N N . LYS A 1 355 ? 5.086 3.791 -61.860 1.00 23.73 355 LYS A N 1
ATOM 2751 C CA . LYS A 1 355 ? 6.125 2.721 -61.956 1.00 23.73 355 LYS A CA 1
ATOM 2752 C C . LYS A 1 355 ? 7.411 2.826 -61.105 1.00 23.73 355 LYS A C 1
ATOM 2754 O O . LYS A 1 355 ? 7.940 3.903 -60.906 1.00 23.73 355 LYS A O 1
ATOM 2759 N N . GLU A 1 356 ? 8.009 1.719 -60.634 1.00 30.06 356 GLU A N 1
ATOM 2760 C CA . GLU A 1 356 ? 7.533 0.337 -60.362 1.00 30.06 356 GLU A CA 1
ATOM 2761 C C . GLU A 1 356 ? 8.605 -0.425 -59.543 1.00 30.06 356 GLU A C 1
ATOM 2763 O O . GLU A 1 356 ? 9.755 -0.342 -59.939 1.00 30.06 356 GLU A O 1
ATOM 2768 N N . LYS A 1 357 ? 8.194 -1.222 -58.528 1.00 29.55 357 LYS A N 1
ATOM 2769 C CA . LYS A 1 357 ? 8.730 -2.556 -58.099 1.00 29.55 357 LYS A CA 1
ATOM 2770 C C . LYS A 1 357 ? 10.264 -2.691 -57.805 1.00 29.55 357 LYS A C 1
ATOM 2772 O O . LYS A 1 357 ? 11.061 -1.848 -58.158 1.00 29.55 357 LYS A O 1
ATOM 2777 N N . GLU A 1 358 ? 10.776 -3.696 -57.082 1.00 31.28 358 GLU A N 1
ATOM 2778 C CA . GLU A 1 358 ? 10.307 -5.072 -56.882 1.00 31.28 358 GLU A CA 1
ATOM 2779 C C . GLU A 1 358 ? 10.925 -5.755 -55.625 1.00 31.28 358 GLU A C 1
ATOM 2781 O O . GLU A 1 358 ? 12.128 -5.642 -55.456 1.00 31.28 358 GLU A O 1
ATOM 2786 N N . LYS A 1 359 ? 10.092 -6.456 -54.811 1.00 30.72 359 LYS A N 1
ATOM 2787 C CA . LYS A 1 359 ? 10.255 -7.765 -54.077 1.00 30.72 359 LYS A CA 1
ATOM 2788 C C . LYS A 1 359 ? 11.578 -8.069 -53.287 1.00 30.72 359 LYS A C 1
ATOM 2790 O O . LYS A 1 359 ? 12.596 -7.448 -53.499 1.00 30.72 359 LYS A O 1
ATOM 2795 N N . GLU A 1 360 ? 11.660 -8.996 -52.315 1.00 28.48 360 GLU A N 1
ATOM 2796 C CA . GLU A 1 360 ? 11.031 -10.326 -52.226 1.00 28.48 360 GLU A CA 1
ATOM 2797 C C . GLU A 1 360 ? 10.876 -10.944 -50.801 1.00 28.48 360 GLU A C 1
ATOM 2799 O O . GLU A 1 360 ? 11.664 -10.720 -49.893 1.00 28.48 360 GLU A O 1
ATOM 2804 N N . LYS A 1 361 ? 9.800 -11.742 -50.692 1.00 29.72 361 LYS A N 1
ATOM 2805 C CA . LYS A 1 361 ? 9.296 -12.736 -49.711 1.00 29.72 361 LYS A CA 1
ATOM 2806 C C . LYS A 1 361 ? 10.297 -13.515 -48.816 1.00 29.72 361 LYS A C 1
ATOM 2808 O O . LYS A 1 361 ? 11.294 -14.010 -49.314 1.00 29.72 361 LYS A O 1
ATOM 2813 N N . GLU A 1 362 ? 9.866 -13.877 -47.596 1.00 29.48 362 GLU A N 1
ATOM 2814 C CA . GLU A 1 362 ? 9.310 -15.202 -47.175 1.00 29.48 362 GLU A CA 1
ATOM 2815 C C . GLU A 1 362 ? 8.876 -15.123 -45.680 1.00 29.48 362 GLU A C 1
ATOM 2817 O O . GLU A 1 362 ? 9.559 -14.493 -44.886 1.00 29.48 362 GLU A O 1
ATOM 2822 N N . LYS A 1 363 ? 7.672 -15.516 -45.215 1.00 28.33 363 LYS A N 1
ATOM 2823 C CA . LYS A 1 363 ? 6.914 -16.794 -45.239 1.00 28.33 363 LYS A CA 1
ATOM 2824 C C . LYS A 1 363 ? 7.235 -17.723 -44.047 1.00 28.33 363 LYS A C 1
ATOM 2826 O O . LYS A 1 363 ? 8.192 -18.488 -44.087 1.00 28.33 363 LYS A O 1
ATOM 2831 N N . LYS A 1 364 ? 6.345 -17.781 -43.043 1.00 29.47 364 LYS A N 1
ATOM 2832 C CA . LYS A 1 364 ? 6.220 -18.946 -42.140 1.00 29.47 364 LYS A CA 1
ATOM 2833 C C . LYS A 1 364 ? 4.762 -19.182 -41.722 1.00 29.47 364 LYS A C 1
ATOM 2835 O O . LYS A 1 364 ? 3.966 -18.252 -41.716 1.00 29.47 364 LYS A O 1
ATOM 2840 N N . LYS A 1 365 ? 4.422 -20.454 -41.492 1.00 29.88 365 LYS A N 1
ATOM 2841 C CA . LYS A 1 365 ? 3.053 -20.980 -41.374 1.00 29.88 365 LYS A CA 1
ATOM 2842 C C . LYS A 1 365 ? 2.495 -20.956 -39.945 1.00 29.88 365 LYS A C 1
ATOM 2844 O O . LYS A 1 365 ? 3.232 -21.169 -38.988 1.00 29.88 365 LYS A O 1
ATOM 2849 N N . GLU A 1 366 ? 1.174 -20.835 -39.888 1.00 30.39 366 GLU A N 1
ATOM 2850 C CA . GLU A 1 366 ? 0.262 -21.236 -38.804 1.00 30.39 366 GLU A CA 1
ATOM 2851 C C . GLU A 1 366 ? 0.073 -22.785 -38.765 1.00 30.39 366 GLU A C 1
ATOM 2853 O O . GLU A 1 366 ? 0.573 -23.458 -39.680 1.00 30.39 366 GLU A O 1
ATOM 2858 N N . PRO A 1 367 ? -0.594 -23.389 -37.749 1.00 38.28 367 PRO A N 1
ATOM 2859 C CA . PRO A 1 367 ? -2.071 -23.384 -37.723 1.00 38.28 367 PRO A CA 1
ATOM 2860 C C . PRO A 1 367 ? -2.763 -23.305 -36.334 1.00 38.28 367 PRO A C 1
ATOM 2862 O O . PRO A 1 367 ? -2.317 -23.909 -35.360 1.00 38.28 367 PRO A O 1
ATOM 2865 N N . ALA A 1 368 ? -3.904 -22.606 -36.297 1.00 28.12 368 ALA A N 1
ATOM 2866 C CA . ALA A 1 368 ? -5.239 -23.013 -35.811 1.00 28.12 368 ALA A CA 1
ATOM 2867 C C . ALA A 1 368 ? -5.449 -24.457 -35.267 1.00 28.12 368 ALA A C 1
ATOM 2869 O O . ALA A 1 368 ? -4.823 -25.396 -35.753 1.00 28.12 368 ALA A O 1
ATOM 2870 N N . ALA A 1 369 ? -6.424 -24.754 -34.385 1.00 30.50 369 ALA A N 1
ATOM 2871 C CA . ALA A 1 369 ? -7.338 -23.938 -33.554 1.00 30.50 369 ALA A CA 1
ATOM 2872 C C . ALA A 1 369 ? -8.159 -24.849 -32.587 1.00 30.50 369 ALA A C 1
ATOM 2874 O O . ALA A 1 369 ? -8.073 -26.070 -32.671 1.00 30.50 369 ALA A O 1
ATOM 2875 N N . GLU A 1 370 ? -9.018 -24.218 -31.765 1.00 27.06 370 GLU A N 1
ATOM 2876 C CA . GLU A 1 370 ? -10.429 -24.612 -31.502 1.00 27.06 370 GLU A CA 1
ATOM 2877 C C . GLU A 1 370 ? -10.880 -25.115 -30.096 1.00 27.06 370 GLU A C 1
ATOM 2879 O O . GLU A 1 370 ? -10.471 -26.156 -29.596 1.00 27.06 370 GLU A O 1
ATOM 2884 N N . ALA A 1 371 ? -11.836 -24.341 -29.548 1.00 29.00 371 ALA A N 1
ATOM 2885 C CA . ALA A 1 371 ? -12.963 -24.645 -28.642 1.00 29.00 371 ALA A CA 1
ATOM 2886 C C . ALA A 1 371 ? -12.803 -25.192 -27.196 1.00 29.00 371 ALA A C 1
ATOM 2888 O O . ALA A 1 371 ? -11.962 -26.006 -26.837 1.00 29.00 371 ALA A O 1
ATOM 2889 N N . ALA A 1 372 ? -13.760 -24.747 -26.372 1.00 28.14 372 ALA A N 1
ATOM 2890 C CA . ALA A 1 372 ? -14.094 -25.167 -25.005 1.00 28.14 372 ALA A CA 1
ATOM 2891 C C . ALA A 1 372 ? -15.620 -25.466 -24.947 1.00 28.14 372 ALA A C 1
ATOM 2893 O O . ALA A 1 372 ? -16.269 -25.378 -25.990 1.00 28.14 372 ALA A O 1
ATOM 2894 N N . PRO A 1 373 ? -16.279 -25.622 -23.779 1.00 47.06 373 PRO A N 1
ATOM 2895 C CA . PRO A 1 373 ? -15.954 -26.368 -22.554 1.00 47.06 373 PRO A CA 1
ATOM 2896 C C . PRO A 1 373 ? -17.013 -27.471 -22.257 1.00 47.06 373 PRO A C 1
ATOM 2898 O O . PRO A 1 373 ? -18.073 -27.512 -22.880 1.00 47.06 373 PRO A O 1
ATOM 2901 N N . SER A 1 374 ? -16.808 -28.321 -21.239 1.00 26.97 374 SER A N 1
ATOM 2902 C CA . SER A 1 374 ? -17.900 -29.098 -20.603 1.00 26.97 374 SER A CA 1
ATOM 2903 C C . SER A 1 374 ? -17.575 -29.550 -19.174 1.00 26.97 374 SER A C 1
ATOM 2905 O O . SER A 1 374 ? -16.413 -29.624 -18.780 1.00 26.97 374 SER A O 1
ATOM 2907 N N . VAL A 1 375 ? -18.627 -29.801 -18.389 1.00 26.86 375 VAL A N 1
ATOM 2908 C CA . VAL A 1 375 ? -18.616 -29.940 -16.921 1.00 26.86 375 VAL A CA 1
ATOM 2909 C C . VAL A 1 375 ? -18.755 -31.408 -16.475 1.00 26.86 375 VAL A C 1
ATOM 2911 O O . VAL A 1 375 ? -19.530 -32.157 -17.052 1.00 26.86 375 VAL A O 1
ATOM 2914 N N . THR A 1 376 ? -18.004 -31.771 -15.426 1.00 26.22 376 THR A N 1
ATOM 2915 C CA . THR A 1 376 ? -18.206 -32.823 -14.394 1.00 26.22 376 THR A CA 1
ATOM 2916 C C . THR A 1 376 ? -19.153 -34.011 -14.665 1.00 26.22 376 THR A C 1
ATOM 2918 O O . THR A 1 376 ? -20.352 -33.794 -14.795 1.00 26.22 376 THR A O 1
ATOM 2921 N N . THR A 1 377 ? -18.659 -35.263 -14.509 1.00 26.28 377 THR A N 1
ATOM 2922 C CA . THR A 1 377 ? -19.208 -36.322 -13.594 1.00 26.28 377 THR A CA 1
ATOM 2923 C C . THR A 1 377 ? -18.358 -37.625 -13.568 1.00 26.28 377 THR A C 1
ATOM 2925 O O . THR A 1 377 ? -18.322 -38.369 -14.535 1.00 26.28 377 THR A O 1
ATOM 2928 N N . ILE A 1 378 ? -17.668 -37.856 -12.435 1.00 29.11 378 ILE A N 1
ATOM 2929 C CA . ILE A 1 378 ? -17.595 -39.068 -11.561 1.00 29.11 378 ILE A CA 1
ATOM 2930 C C . ILE A 1 378 ? -17.525 -40.514 -12.152 1.00 29.11 378 ILE A C 1
ATOM 2932 O O . ILE A 1 378 ? -18.482 -40.959 -12.766 1.00 29.11 378 ILE A O 1
ATOM 2936 N N . LEU A 1 379 ? -16.474 -41.265 -11.727 1.00 28.47 379 LEU A N 1
ATOM 2937 C CA . LEU A 1 379 ? -16.225 -42.746 -11.725 1.00 28.47 379 LEU A CA 1
ATOM 2938 C C . LEU A 1 379 ? -16.382 -43.505 -13.081 1.00 28.47 379 LEU A C 1
ATOM 2940 O O . LEU A 1 379 ? -17.077 -43.064 -13.976 1.00 28.47 379 LEU A O 1
ATOM 2944 N N . GLU A 1 380 ? -15.706 -44.625 -13.382 1.00 28.09 380 GLU A N 1
ATOM 2945 C CA . GLU A 1 380 ? -15.227 -45.747 -12.552 1.00 28.09 380 GLU A CA 1
ATOM 2946 C C . GLU A 1 380 ? -14.021 -46.487 -13.213 1.00 28.09 380 GLU A C 1
ATOM 2948 O O . GLU A 1 380 ? -13.725 -46.295 -14.391 1.00 28.09 380 GLU A O 1
ATOM 2953 N N . LYS A 1 381 ? -13.301 -47.350 -12.475 1.00 27.61 381 LYS A N 1
ATOM 2954 C CA . LYS A 1 381 ? -12.236 -48.262 -12.982 1.00 27.61 381 LYS A CA 1
ATOM 2955 C C . LYS A 1 381 ? -12.744 -49.711 -12.885 1.00 27.61 381 LYS A C 1
ATOM 2957 O O . LYS A 1 381 ? -13.304 -50.027 -11.839 1.00 27.61 381 LYS A O 1
ATOM 2962 N N . PRO A 1 382 ? -12.444 -50.626 -13.840 1.00 35.00 382 PRO A N 1
ATOM 2963 C CA . PRO A 1 382 ? -11.225 -51.438 -13.663 1.00 35.00 382 PRO A CA 1
ATOM 2964 C C . PRO A 1 382 ? -10.517 -52.001 -14.929 1.00 35.00 382 PRO A C 1
ATOM 2966 O O . PRO A 1 382 ? -11.113 -52.595 -15.813 1.00 35.00 382 PRO A O 1
ATOM 2969 N N . LYS A 1 383 ? -9.177 -51.911 -14.908 1.00 27.41 383 LYS A N 1
ATOM 2970 C CA . LYS A 1 383 ? -8.192 -53.020 -15.002 1.00 27.41 383 LYS A CA 1
ATOM 2971 C C . LYS A 1 383 ? -8.494 -54.243 -15.909 1.00 27.41 383 LYS A C 1
ATOM 2973 O O . LYS A 1 383 ? -9.314 -55.069 -15.542 1.00 27.41 383 LYS A O 1
ATOM 2978 N N . VAL A 1 384 ? -7.626 -54.479 -16.907 1.00 28.28 384 VAL A N 1
ATOM 2979 C CA . VAL A 1 384 ? -6.836 -55.725 -17.149 1.00 28.28 384 VAL A CA 1
ATOM 2980 C C . VAL A 1 384 ? -5.740 -55.429 -18.206 1.00 28.28 384 VAL A C 1
ATOM 2982 O O . VAL A 1 384 ? -5.801 -54.408 -18.887 1.00 28.28 384 VAL A O 1
ATOM 2985 N N . LYS A 1 385 ? -4.671 -56.238 -18.260 1.00 28.89 385 LYS A N 1
ATOM 2986 C CA . LYS A 1 385 ? -3.433 -56.043 -19.055 1.00 28.89 385 LYS A CA 1
ATOM 2987 C C . LYS A 1 385 ? -2.985 -57.402 -19.662 1.00 28.89 385 LYS A C 1
ATOM 2989 O O . LYS A 1 385 ? -3.544 -58.416 -19.255 1.00 28.89 385 LYS A O 1
ATOM 2994 N N . PRO A 1 386 ? -1.921 -57.423 -20.490 1.00 52.34 386 PRO A N 1
ATOM 2995 C CA . PRO A 1 386 ? -1.882 -57.695 -21.941 1.00 52.34 386 PRO A CA 1
ATOM 2996 C C . PRO A 1 386 ? -1.795 -59.217 -22.275 1.00 52.34 386 PRO A C 1
ATOM 2998 O O . PRO A 1 386 ? -1.996 -60.008 -21.353 1.00 52.34 386 PRO A O 1
ATOM 3001 N N . PRO A 1 387 ? -1.491 -59.673 -23.521 1.00 39.84 387 PRO A N 1
ATOM 3002 C CA . PRO A 1 387 ? -0.070 -59.813 -23.929 1.00 39.84 387 PRO A CA 1
ATOM 3003 C C . PRO A 1 387 ? 0.266 -59.830 -25.456 1.00 39.84 387 PRO A C 1
ATOM 3005 O O . PRO A 1 387 ? -0.610 -59.873 -26.310 1.00 39.84 387 PRO A O 1
ATOM 3008 N N . LEU A 1 388 ? 1.583 -59.922 -25.715 1.00 28.33 388 LEU A N 1
ATOM 3009 C CA . LEU A 1 388 ? 2.297 -60.581 -26.833 1.00 28.33 388 LEU A CA 1
ATOM 3010 C C . LEU A 1 388 ? 2.620 -59.874 -28.172 1.00 28.33 388 LEU A C 1
ATOM 3012 O O . LEU A 1 388 ? 1.802 -59.265 -28.853 1.00 28.33 388 LEU A O 1
ATOM 3016 N N . GLU A 1 389 ? 3.906 -60.040 -28.492 1.00 33.03 389 GLU A N 1
ATOM 3017 C CA . GLU A 1 389 ? 4.667 -59.773 -29.713 1.00 33.03 389 GLU A CA 1
ATOM 3018 C C . GLU A 1 389 ? 4.246 -60.659 -30.900 1.00 33.03 389 GLU A C 1
ATOM 3020 O O . GLU A 1 389 ? 3.796 -61.776 -30.678 1.00 33.03 389 GLU A O 1
ATOM 3025 N N . GLU A 1 390 ? 4.544 -60.229 -32.139 1.00 28.94 390 GLU A N 1
ATOM 3026 C CA . GLU A 1 390 ? 5.337 -61.052 -33.079 1.00 28.94 390 GLU A CA 1
ATOM 3027 C C . GLU A 1 390 ? 5.866 -60.279 -34.317 1.00 28.94 390 GLU A C 1
ATOM 3029 O O . GLU A 1 390 ? 5.291 -59.303 -34.802 1.00 28.94 390 GLU A O 1
ATOM 3034 N N . LYS A 1 391 ? 7.014 -60.750 -34.814 1.00 28.89 391 LYS A N 1
ATOM 3035 C CA . LYS A 1 391 ? 7.755 -60.476 -36.071 1.00 28.89 391 LYS A CA 1
ATOM 3036 C C . LYS A 1 391 ? 8.481 -61.807 -36.403 1.00 28.89 391 LYS A C 1
ATOM 3038 O O . LYS A 1 391 ? 8.639 -62.584 -35.461 1.00 28.89 391 LYS A O 1
ATOM 3043 N N . PRO A 1 392 ? 9.082 -62.059 -37.594 1.00 47.47 392 PRO A N 1
ATOM 3044 C CA . PRO A 1 392 ? 9.073 -61.364 -38.904 1.00 47.47 392 PRO A CA 1
ATOM 3045 C C . PRO A 1 392 ? 8.835 -62.332 -40.116 1.00 47.47 392 PRO A C 1
ATOM 3047 O O . PRO A 1 392 ? 8.623 -63.514 -39.884 1.00 47.47 392 PRO A O 1
ATOM 3050 N N . ALA A 1 393 ? 8.960 -61.881 -41.392 1.00 29.38 393 ALA A N 1
ATOM 3051 C CA . ALA A 1 393 ? 9.701 -62.589 -42.487 1.00 29.38 393 ALA A CA 1
ATOM 3052 C C . ALA A 1 393 ? 9.587 -61.992 -43.935 1.00 29.38 393 ALA A C 1
ATOM 3054 O O . ALA A 1 393 ? 8.502 -61.890 -44.487 1.00 29.38 393 ALA A O 1
ATOM 3055 N N . VAL A 1 394 ? 10.754 -61.713 -44.556 1.00 31.45 394 VAL A N 1
ATOM 3056 C CA . VAL A 1 394 ? 11.210 -62.052 -45.948 1.00 31.45 394 VAL A CA 1
ATOM 3057 C C . VAL A 1 394 ? 10.460 -61.573 -47.239 1.00 31.45 394 VAL A C 1
ATOM 3059 O O . VAL A 1 394 ? 9.477 -62.168 -47.651 1.00 31.45 394 VAL A O 1
ATOM 3062 N N . GLN A 1 395 ? 11.023 -60.539 -47.913 1.00 29.67 395 GLN A N 1
ATOM 3063 C CA . GLN A 1 395 ? 11.661 -60.466 -49.280 1.00 29.67 395 GLN A CA 1
ATOM 3064 C C . GLN A 1 395 ? 11.276 -61.426 -50.463 1.00 29.67 395 GLN A C 1
ATOM 3066 O O . GLN A 1 395 ? 10.777 -62.513 -50.203 1.00 29.67 395 GLN A O 1
ATOM 3071 N N . PRO A 1 396 ? 11.726 -61.204 -51.742 1.00 49.53 396 PRO A N 1
ATOM 3072 C CA . PRO A 1 396 ? 12.006 -59.971 -52.535 1.00 49.53 396 PRO A CA 1
ATOM 3073 C C . PRO A 1 396 ? 11.594 -60.046 -54.053 1.00 49.53 396 PRO A C 1
ATOM 3075 O O . PRO A 1 396 ? 11.245 -61.109 -54.557 1.00 49.53 396 PRO A O 1
ATOM 3078 N N . ALA A 1 397 ? 11.756 -58.957 -54.836 1.00 30.94 397 ALA A N 1
ATOM 3079 C CA . ALA A 1 397 ? 11.901 -58.982 -56.316 1.00 30.94 397 ALA A CA 1
ATOM 3080 C C . ALA A 1 397 ? 12.604 -57.705 -56.864 1.00 30.94 397 ALA A C 1
ATOM 3082 O O . ALA A 1 397 ? 12.646 -56.692 -56.172 1.00 30.94 397 ALA A O 1
ATOM 3083 N N . ALA A 1 398 ? 13.178 -57.748 -58.079 1.00 32.03 398 ALA A N 1
ATOM 3084 C CA . ALA A 1 398 ? 14.148 -56.760 -58.613 1.00 32.03 398 ALA A CA 1
ATOM 3085 C C . ALA A 1 398 ? 13.746 -56.127 -59.975 1.00 32.03 398 ALA A C 1
ATOM 3087 O O . ALA A 1 398 ? 12.768 -56.586 -60.562 1.00 32.03 398 ALA A O 1
ATOM 3088 N N . ARG A 1 399 ? 14.551 -55.174 -60.523 1.00 27.05 399 ARG A N 1
ATOM 3089 C CA . ARG A 1 399 ? 15.285 -55.305 -61.831 1.00 27.05 399 ARG A CA 1
ATOM 3090 C C . ARG A 1 399 ? 15.684 -53.982 -62.579 1.00 27.05 399 ARG A C 1
ATOM 3092 O O . ARG A 1 399 ? 14.833 -53.351 -63.185 1.00 27.05 399 ARG A O 1
ATOM 3099 N N . VAL A 1 400 ? 17.011 -53.746 -62.687 1.00 35.59 400 VAL A N 1
ATOM 3100 C CA . VAL A 1 400 ? 17.833 -53.198 -63.828 1.00 35.59 400 VAL A CA 1
ATOM 3101 C C . VAL A 1 400 ? 17.818 -51.708 -64.264 1.00 35.59 400 VAL A C 1
ATOM 3103 O O . VAL A 1 400 ? 16.822 -51.188 -64.751 1.00 35.59 400 VAL A O 1
ATOM 3106 N N . GLU A 1 401 ? 19.038 -51.138 -64.298 1.00 31.94 401 GLU A N 1
ATOM 3107 C CA . GLU A 1 401 ? 19.556 -50.115 -65.241 1.00 31.94 401 GLU A CA 1
ATOM 3108 C C . GLU A 1 401 ? 20.555 -50.754 -66.251 1.00 31.94 401 GLU A C 1
ATOM 3110 O O . GLU A 1 401 ? 21.129 -51.801 -65.932 1.00 31.94 401 GLU A O 1
ATOM 3115 N N . PRO A 1 402 ? 20.846 -50.142 -67.422 1.00 47.88 402 PRO A N 1
ATOM 3116 C CA . PRO A 1 402 ? 21.962 -50.517 -68.307 1.00 47.88 402 PRO A CA 1
ATOM 3117 C C . PRO A 1 402 ? 23.155 -49.524 -68.289 1.00 47.88 402 PRO A C 1
ATOM 3119 O O . PRO A 1 402 ? 22.989 -48.347 -67.983 1.00 47.88 402 PRO A O 1
ATOM 3122 N N . ALA A 1 403 ? 24.353 -49.985 -68.684 1.00 32.72 403 ALA A N 1
ATOM 3123 C CA . ALA A 1 403 ? 25.630 -49.250 -68.581 1.00 32.72 403 ALA A CA 1
ATOM 3124 C C . ALA A 1 403 ? 26.508 -49.303 -69.856 1.00 32.72 403 ALA A C 1
ATOM 3126 O O . ALA A 1 403 ? 26.418 -50.268 -70.614 1.00 32.72 403 ALA A O 1
ATOM 3127 N N . ILE A 1 404 ? 27.393 -48.302 -70.040 1.00 34.59 404 ILE A N 1
ATOM 3128 C CA . ILE A 1 404 ? 28.514 -48.195 -71.018 1.00 34.59 404 ILE A CA 1
ATOM 3129 C C . ILE A 1 404 ? 29.513 -47.128 -70.476 1.00 34.59 404 ILE A C 1
ATOM 3131 O O . ILE A 1 404 ? 29.028 -46.132 -69.949 1.00 34.59 404 ILE A O 1
ATOM 3135 N N . ALA A 1 405 ? 30.852 -47.138 -70.618 1.00 32.44 405 ALA A N 1
ATOM 3136 C CA . ALA A 1 405 ? 31.911 -48.171 -70.623 1.00 32.44 405 ALA A CA 1
ATOM 3137 C C . ALA A 1 405 ? 33.305 -47.467 -70.500 1.00 32.44 405 ALA A C 1
ATOM 3139 O O . ALA A 1 405 ? 33.402 -46.268 -70.753 1.00 32.44 405 ALA A O 1
ATOM 3140 N N . GLU A 1 406 ? 34.384 -48.189 -70.159 1.00 38.91 406 GLU A N 1
ATOM 3141 C CA . GLU A 1 406 ? 35.784 -47.681 -70.104 1.00 38.91 406 GLU A CA 1
ATOM 3142 C C . GLU A 1 406 ? 36.663 -48.191 -71.272 1.00 38.91 406 GLU A C 1
ATOM 3144 O O . GLU A 1 406 ? 36.255 -49.103 -71.999 1.00 38.91 406 GLU A O 1
ATOM 3149 N N . PRO A 1 407 ? 37.915 -47.697 -71.410 1.00 47.38 407 PRO A N 1
ATOM 3150 C CA . PRO A 1 407 ? 39.042 -48.650 -71.359 1.00 47.38 407 PRO A CA 1
ATOM 3151 C C . PRO A 1 407 ? 40.290 -48.222 -70.538 1.00 47.38 407 PRO A C 1
ATOM 3153 O O . PRO A 1 407 ? 40.463 -47.072 -70.146 1.00 47.38 407 PRO A O 1
ATOM 3156 N N . ARG A 1 408 ? 41.165 -49.215 -70.289 1.00 32.34 408 ARG A N 1
ATOM 3157 C CA . ARG A 1 408 ? 42.232 -49.301 -69.257 1.00 32.34 408 ARG A CA 1
ATOM 3158 C C . ARG A 1 408 ? 43.645 -48.821 -69.686 1.00 32.34 408 ARG A C 1
ATOM 3160 O O . ARG A 1 408 ? 43.919 -48.785 -70.884 1.00 32.34 408 ARG A O 1
ATOM 3167 N N . PRO A 1 409 ? 44.590 -48.627 -68.733 1.00 38.38 409 PRO A N 1
ATOM 3168 C CA . PRO A 1 409 ? 46.040 -48.487 -68.971 1.00 38.38 409 PRO A CA 1
ATOM 3169 C C . PRO A 1 409 ? 46.876 -49.770 -68.690 1.00 38.38 409 PRO A C 1
ATOM 3171 O O . PRO A 1 409 ? 46.396 -50.700 -68.040 1.00 38.38 409 PRO A O 1
ATOM 3174 N N . ALA A 1 410 ? 48.148 -49.793 -69.133 1.00 36.22 410 ALA A N 1
ATOM 3175 C CA . ALA A 1 410 ? 49.207 -50.789 -68.832 1.00 36.22 410 ALA A CA 1
ATOM 3176 C C . ALA A 1 410 ? 50.625 -50.208 -69.181 1.00 36.22 410 ALA A C 1
ATOM 3178 O O . ALA A 1 410 ? 50.662 -49.133 -69.777 1.00 36.22 410 ALA A O 1
ATOM 3179 N N . PRO A 1 411 ? 51.784 -50.868 -68.914 1.00 49.91 411 PRO A N 1
ATOM 3180 C CA . PRO A 1 411 ? 52.358 -51.131 -67.578 1.00 49.91 411 PRO A CA 1
ATOM 3181 C C . PRO A 1 411 ? 53.897 -50.850 -67.417 1.00 49.91 411 PRO A C 1
ATOM 3183 O O . PRO A 1 411 ? 54.628 -50.756 -68.393 1.00 49.91 411 PRO A O 1
ATOM 3186 N N . TYR A 1 412 ? 54.365 -50.783 -66.155 1.00 33.84 412 TYR A N 1
ATOM 3187 C CA . TYR A 1 412 ? 55.707 -51.087 -65.565 1.00 33.84 412 TYR A CA 1
ATOM 3188 C C . TYR A 1 412 ? 57.038 -51.085 -66.379 1.00 33.84 412 TYR A C 1
ATOM 3190 O O . TYR A 1 412 ? 57.202 -51.930 -67.252 1.00 33.84 412 TYR A O 1
ATOM 3198 N N . VAL A 1 413 ? 58.063 -50.351 -65.880 1.00 31.30 413 VAL A N 1
ATOM 3199 C CA . VAL A 1 413 ? 59.499 -50.758 -65.703 1.00 31.30 413 VAL A CA 1
ATOM 3200 C C . VAL A 1 413 ? 60.095 -49.983 -64.490 1.00 31.30 413 VAL A C 1
ATOM 3202 O O . VAL A 1 413 ? 59.556 -48.940 -64.126 1.00 31.30 413 VAL A O 1
ATOM 3205 N N . ALA A 1 414 ? 61.153 -50.486 -63.833 1.00 35.69 414 ALA A N 1
ATOM 3206 C CA . ALA A 1 414 ? 61.760 -49.958 -62.592 1.00 35.69 414 ALA A CA 1
ATOM 3207 C C . ALA A 1 414 ? 63.246 -49.543 -62.738 1.00 35.69 414 ALA A C 1
ATOM 3209 O O . ALA A 1 414 ? 63.902 -50.064 -63.631 1.00 35.69 414 ALA A O 1
ATOM 3210 N N . GLU A 1 415 ? 63.766 -48.692 -61.827 1.00 30.94 415 GLU A N 1
ATOM 3211 C CA . GLU A 1 415 ? 65.134 -48.740 -61.235 1.00 30.94 415 GLU A CA 1
ATOM 3212 C C . GLU A 1 415 ? 65.366 -47.637 -60.155 1.00 30.94 415 GLU A C 1
ATOM 3214 O O . GLU A 1 415 ? 64.740 -46.578 -60.191 1.00 30.94 415 GLU A O 1
ATOM 3219 N N . GLU A 1 416 ? 66.255 -47.888 -59.179 1.00 35.06 416 GLU A N 1
ATOM 3220 C CA . GLU A 1 416 ? 66.761 -46.923 -58.164 1.00 35.06 416 GLU A CA 1
ATOM 3221 C C . GLU A 1 416 ? 68.218 -46.475 -58.508 1.00 35.06 416 GLU A C 1
ATOM 3223 O O . GLU A 1 416 ? 68.716 -46.887 -59.555 1.00 35.06 416 GLU A O 1
ATOM 3228 N N . PRO A 1 417 ? 69.029 -45.791 -57.650 1.00 54.25 417 PRO A N 1
ATOM 3229 C CA . PRO A 1 417 ? 68.774 -44.852 -56.532 1.00 54.25 417 PRO A CA 1
ATOM 3230 C C . PRO A 1 417 ? 69.595 -43.525 -56.621 1.00 54.25 417 PRO A C 1
ATOM 3232 O O . PRO A 1 417 ? 70.619 -43.483 -57.302 1.00 54.25 417 PRO A O 1
ATOM 3235 N N . ARG A 1 418 ? 69.265 -42.488 -55.806 1.00 32.03 418 ARG A N 1
ATOM 3236 C CA . ARG A 1 418 ? 70.206 -41.702 -54.928 1.00 32.03 418 ARG A CA 1
ATOM 3237 C C . ARG A 1 418 ? 69.652 -40.357 -54.375 1.00 32.03 418 ARG A C 1
ATOM 3239 O O . ARG A 1 418 ? 69.364 -39.443 -55.130 1.00 32.03 418 ARG A O 1
ATOM 3246 N N . LYS A 1 419 ? 69.732 -40.210 -53.037 1.00 29.95 419 LYS A N 1
ATOM 3247 C CA . LYS A 1 419 ? 70.009 -38.983 -52.230 1.00 29.95 419 LYS A CA 1
ATOM 3248 C C . LYS A 1 419 ? 69.062 -37.746 -52.288 1.00 29.95 419 LYS A C 1
ATOM 3250 O O . LYS A 1 419 ? 69.330 -36.809 -53.023 1.00 29.95 419 LYS A O 1
ATOM 3255 N N . SER A 1 420 ? 68.080 -37.716 -51.365 1.00 33.72 420 SER A N 1
ATOM 3256 C CA . SER A 1 420 ? 67.830 -36.712 -50.274 1.00 33.72 420 SER A CA 1
ATOM 3257 C C . SER A 1 420 ? 68.044 -35.181 -50.467 1.00 33.72 420 SER A C 1
ATOM 3259 O O . SER A 1 420 ? 69.052 -34.828 -51.074 1.00 33.72 420 SER A O 1
ATOM 3261 N N . PRO A 1 421 ? 67.330 -34.268 -49.737 1.00 44.62 421 PRO A N 1
ATOM 3262 C CA . PRO A 1 421 ? 66.177 -34.447 -48.820 1.00 44.62 421 PRO A CA 1
ATOM 3263 C C . PRO A 1 421 ? 65.024 -33.397 -48.941 1.00 44.62 421 PRO A C 1
ATOM 3265 O O . PRO A 1 421 ? 65.142 -32.400 -49.644 1.00 44.62 421 PRO A O 1
ATOM 3268 N N . ALA A 1 422 ? 64.000 -33.582 -48.086 1.00 30.03 422 ALA A N 1
ATOM 3269 C CA . ALA A 1 422 ? 63.163 -32.565 -47.404 1.00 30.03 422 ALA A CA 1
ATOM 3270 C C . ALA A 1 422 ? 61.670 -32.411 -47.790 1.00 30.03 422 ALA A C 1
ATOM 3272 O O . ALA A 1 422 ? 61.273 -32.513 -48.943 1.00 30.03 422 ALA A O 1
ATOM 3273 N N . LEU A 1 423 ? 60.894 -32.086 -46.739 1.00 34.50 423 LEU A N 1
ATOM 3274 C CA . LEU A 1 423 ? 59.468 -31.721 -46.662 1.00 34.50 423 LEU A CA 1
ATOM 3275 C C . LEU A 1 423 ? 58.428 -32.839 -46.888 1.00 34.50 423 LEU A C 1
ATOM 3277 O O . LEU A 1 423 ? 57.878 -33.029 -47.969 1.00 34.50 423 LEU A O 1
ATOM 3281 N N . LEU A 1 424 ? 58.084 -33.506 -45.776 1.00 28.19 424 LEU A N 1
ATOM 3282 C CA . LEU A 1 424 ? 56.852 -34.285 -45.636 1.00 28.19 424 LEU A CA 1
ATOM 3283 C C . LEU A 1 424 ? 55.617 -33.395 -45.854 1.00 28.19 424 LEU A C 1
ATOM 3285 O O . LEU A 1 424 ? 55.395 -32.451 -45.098 1.00 28.19 424 LEU A O 1
ATOM 3289 N N . TYR A 1 425 ? 54.745 -33.807 -46.774 1.00 31.53 425 TYR A N 1
ATOM 3290 C CA . TYR A 1 425 ? 53.303 -33.619 -46.625 1.00 31.53 425 TYR A CA 1
ATOM 3291 C C . TYR A 1 425 ? 52.698 -34.929 -46.108 1.00 31.53 425 TYR A C 1
ATOM 3293 O O . TYR A 1 425 ? 52.792 -35.966 -46.760 1.00 31.53 425 TYR A O 1
ATOM 3301 N N . GLY A 1 426 ? 52.067 -34.878 -44.937 1.00 27.88 426 GLY A N 1
ATOM 3302 C CA . GLY A 1 426 ? 51.330 -35.992 -44.343 1.00 27.88 426 GLY A CA 1
ATOM 3303 C C . GLY A 1 426 ? 50.716 -35.564 -43.006 1.00 27.88 426 GLY A C 1
ATOM 3304 O O . GLY A 1 426 ? 51.366 -34.864 -42.240 1.00 27.88 426 GLY A O 1
ATOM 3305 N N . GLY A 1 427 ? 49.475 -35.912 -42.674 1.00 29.78 427 GLY A N 1
ATOM 3306 C CA . GLY A 1 427 ? 48.468 -36.599 -43.482 1.00 29.78 427 GLY A CA 1
ATOM 3307 C C . GLY A 1 427 ? 47.090 -36.500 -42.818 1.00 29.78 427 GLY A C 1
ATOM 3308 O O . GLY A 1 427 ? 46.986 -36.417 -41.596 1.00 29.78 427 GLY A O 1
ATOM 3309 N N . ILE A 1 428 ? 46.026 -36.491 -43.620 1.00 43.38 428 ILE A N 1
ATOM 3310 C CA . ILE A 1 428 ? 44.641 -36.417 -43.134 1.00 43.38 428 ILE A CA 1
ATOM 3311 C C . ILE A 1 428 ? 44.161 -37.837 -42.796 1.00 43.38 428 ILE A C 1
ATOM 3313 O O . ILE A 1 428 ? 43.746 -38.551 -43.703 1.00 43.38 428 ILE A O 1
ATOM 3317 N N . ALA A 1 429 ? 44.205 -38.251 -41.520 1.00 34.84 429 ALA A N 1
ATOM 3318 C CA . ALA A 1 429 ? 43.528 -39.470 -41.034 1.00 34.84 429 ALA A CA 1
ATOM 3319 C C . ALA A 1 429 ? 43.494 -39.600 -39.488 1.00 34.84 429 ALA A C 1
ATOM 3321 O O . ALA A 1 429 ? 44.278 -40.352 -38.916 1.00 34.84 429 ALA A O 1
ATOM 3322 N N . ALA A 1 430 ? 42.562 -38.926 -38.795 1.00 32.78 430 ALA A N 1
ATOM 3323 C CA . ALA A 1 430 ? 42.274 -39.194 -37.369 1.00 32.78 430 ALA A CA 1
ATOM 3324 C C . ALA A 1 430 ? 40.876 -38.693 -36.929 1.00 32.78 430 ALA A C 1
ATOM 3326 O O . ALA A 1 430 ? 40.763 -37.840 -36.055 1.00 32.78 430 ALA A O 1
ATOM 3327 N N . GLY A 1 431 ? 39.799 -39.183 -37.562 1.00 36.22 431 GLY A N 1
ATOM 3328 C CA . GLY A 1 431 ? 38.438 -38.641 -37.367 1.00 36.22 431 GLY A CA 1
ATOM 3329 C C . GLY A 1 431 ? 37.374 -39.560 -36.745 1.00 36.22 431 GLY A C 1
ATOM 3330 O O . GLY A 1 431 ? 36.262 -39.093 -36.534 1.00 36.22 431 GLY A O 1
ATOM 3331 N N . VAL A 1 432 ? 37.649 -40.852 -36.495 1.00 36.97 432 VAL A N 1
ATOM 3332 C CA . VAL A 1 432 ? 36.572 -41.859 -36.273 1.00 36.97 432 VAL A CA 1
ATOM 3333 C C . VAL A 1 432 ? 36.739 -42.726 -35.002 1.00 36.97 432 VAL A C 1
ATOM 3335 O O . VAL A 1 432 ? 35.837 -43.477 -34.646 1.00 36.97 432 VAL A O 1
ATOM 3338 N N . LEU A 1 433 ? 37.835 -42.606 -34.241 1.00 33.06 433 LEU A N 1
ATOM 3339 C CA . LEU A 1 433 ? 38.142 -43.508 -33.106 1.00 33.06 433 LEU A CA 1
ATOM 3340 C C . LEU A 1 433 ? 37.869 -42.938 -31.696 1.00 33.06 433 LEU A C 1
ATOM 3342 O O . LEU A 1 433 ? 38.573 -43.275 -30.750 1.00 33.06 433 LEU A O 1
ATOM 3346 N N . LEU A 1 434 ? 36.826 -42.115 -31.524 1.00 37.69 434 LEU A N 1
ATOM 3347 C CA . LEU A 1 434 ? 36.418 -41.596 -30.200 1.00 37.69 434 LEU A CA 1
ATOM 3348 C C . LEU A 1 434 ? 35.092 -42.156 -29.651 1.00 37.69 434 LEU A C 1
ATOM 3350 O O . LEU A 1 434 ? 34.834 -42.036 -28.458 1.00 37.69 434 LEU A O 1
ATOM 3354 N N . ALA A 1 435 ? 34.286 -42.845 -30.466 1.00 38.84 435 ALA A N 1
ATOM 3355 C CA . ALA A 1 435 ? 33.026 -43.445 -30.006 1.00 38.84 435 ALA A CA 1
ATOM 3356 C C . ALA A 1 435 ? 33.205 -44.754 -29.201 1.00 38.84 435 ALA A C 1
ATOM 3358 O O . ALA A 1 435 ? 32.318 -45.137 -28.443 1.00 38.84 435 ALA A O 1
ATOM 3359 N N . ALA A 1 436 ? 34.341 -45.449 -29.348 1.00 39.19 436 ALA A N 1
ATOM 3360 C CA . ALA A 1 436 ? 34.536 -46.802 -28.810 1.00 39.19 436 ALA A CA 1
ATOM 3361 C C . ALA A 1 436 ? 35.116 -46.867 -27.380 1.00 39.19 436 ALA A C 1
ATOM 3363 O O . ALA A 1 436 ? 35.035 -47.911 -26.739 1.00 39.19 436 ALA A O 1
ATOM 3364 N N . VAL A 1 437 ? 35.691 -45.776 -26.858 1.00 40.81 437 VAL A N 1
ATOM 3365 C CA . VAL A 1 437 ? 36.384 -45.770 -25.546 1.00 40.81 437 VAL A CA 1
ATOM 3366 C C . VAL A 1 437 ? 35.432 -45.464 -24.375 1.00 40.81 437 VAL A C 1
ATOM 3368 O O . VAL A 1 437 ? 35.713 -45.800 -23.227 1.00 40.81 437 VAL A O 1
ATOM 3371 N N . ILE A 1 438 ? 34.255 -44.897 -24.661 1.00 41.44 438 ILE A N 1
ATOM 3372 C CA . ILE A 1 438 ? 33.271 -44.454 -23.656 1.00 41.44 438 ILE A CA 1
ATOM 3373 C C . ILE A 1 438 ? 32.668 -45.637 -22.865 1.00 41.44 438 ILE A C 1
ATOM 3375 O O . ILE A 1 438 ? 32.240 -45.466 -21.727 1.00 41.44 438 ILE A O 1
ATOM 3379 N N . GLY A 1 439 ? 32.683 -46.854 -23.422 1.00 37.62 439 GLY A N 1
ATOM 3380 C CA . GLY A 1 439 ? 32.073 -48.037 -22.802 1.00 37.62 439 GLY A CA 1
ATOM 3381 C C . GLY A 1 439 ? 32.818 -48.642 -21.602 1.00 37.62 439 GLY A C 1
ATOM 3382 O O . GLY A 1 439 ? 32.231 -49.468 -20.908 1.00 37.62 439 GLY A O 1
ATOM 3383 N N . TRP A 1 440 ? 34.081 -48.275 -21.345 1.00 37.97 440 TRP A N 1
ATOM 3384 C CA . TRP A 1 440 ? 34.903 -48.938 -20.313 1.00 37.97 440 TRP A CA 1
ATOM 3385 C C . TRP A 1 440 ? 35.178 -48.087 -19.061 1.00 37.97 440 TRP A C 1
ATOM 3387 O O . TRP A 1 440 ? 35.494 -48.635 -18.009 1.00 37.97 440 TRP A O 1
ATOM 3397 N N . TYR A 1 441 ? 35.019 -46.760 -19.127 1.00 35.91 441 TYR A N 1
ATOM 3398 C CA . TYR A 1 441 ? 35.462 -45.844 -18.063 1.00 35.91 441 TYR A CA 1
ATOM 3399 C C . TYR A 1 441 ? 34.324 -45.310 -17.168 1.00 35.91 441 TYR A C 1
ATOM 3401 O O . TYR A 1 441 ? 34.251 -44.120 -16.871 1.00 35.91 441 TYR A O 1
ATOM 3409 N N . VAL A 1 442 ? 33.427 -46.197 -16.715 1.00 37.06 442 VAL A N 1
ATOM 3410 C CA . VAL A 1 442 ? 32.388 -45.883 -15.705 1.00 37.06 442 VAL A CA 1
ATOM 3411 C C . VAL A 1 442 ? 32.434 -46.885 -14.539 1.00 37.06 442 VAL A C 1
ATOM 3413 O O . VAL A 1 442 ? 31.426 -47.468 -14.158 1.00 37.06 442 VAL A O 1
ATOM 3416 N N . MET A 1 443 ? 33.624 -47.093 -13.960 1.00 38.34 443 MET A N 1
ATOM 3417 C CA . MET A 1 443 ? 33.815 -47.696 -12.625 1.00 38.34 443 MET A CA 1
ATOM 3418 C C . MET A 1 443 ? 35.143 -47.250 -11.971 1.00 38.34 443 MET A C 1
ATOM 3420 O O . MET A 1 443 ? 36.048 -48.058 -11.786 1.00 38.34 443 MET A O 1
ATOM 3424 N N . SER A 1 444 ? 35.289 -45.966 -11.617 1.00 38.72 444 SER A N 1
ATOM 3425 C CA . SER A 1 444 ? 36.117 -45.506 -10.472 1.00 38.72 444 SER A CA 1
ATOM 3426 C C . SER A 1 444 ? 36.181 -43.976 -10.362 1.00 38.72 444 SER A C 1
ATOM 3428 O O . SER A 1 444 ? 36.418 -43.291 -11.348 1.00 38.72 444 SER A O 1
ATOM 3430 N N . GLY A 1 445 ? 36.062 -43.458 -9.133 1.00 34.91 445 GLY A N 1
ATOM 3431 C CA . GLY A 1 445 ? 36.486 -42.096 -8.770 1.00 34.91 445 GLY A CA 1
ATOM 3432 C C . GLY A 1 445 ? 35.500 -40.972 -9.112 1.00 34.91 445 GLY A C 1
ATOM 3433 O O . GLY A 1 445 ? 35.162 -40.737 -10.266 1.00 34.91 445 GLY A O 1
ATOM 3434 N N . GLY A 1 446 ? 35.052 -40.236 -8.093 1.00 42.44 446 GLY A N 1
ATOM 3435 C CA . GLY A 1 446 ? 34.115 -39.130 -8.270 1.00 42.44 446 GLY A CA 1
ATOM 3436 C C . GLY A 1 446 ? 34.776 -37.858 -8.804 1.00 42.44 446 GLY A C 1
ATOM 3437 O O . GLY A 1 446 ? 35.415 -37.132 -8.050 1.00 42.44 446 GLY A O 1
ATOM 3438 N N . ALA A 1 447 ? 34.518 -37.543 -10.070 1.00 42.41 447 ALA A N 1
ATOM 3439 C CA . ALA A 1 447 ? 34.459 -36.173 -10.567 1.00 42.41 447 ALA A CA 1
ATOM 3440 C C . ALA A 1 447 ? 33.154 -36.039 -11.360 1.00 42.41 447 ALA A C 1
ATOM 3442 O O . ALA A 1 447 ? 32.896 -36.825 -12.272 1.00 42.41 447 ALA A O 1
ATOM 3443 N N . SER A 1 448 ? 32.300 -35.085 -10.991 1.00 49.97 448 SER A N 1
ATOM 3444 C CA . SER A 1 448 ? 31.077 -34.792 -11.740 1.00 49.97 448 SER A CA 1
ATOM 3445 C C . SER A 1 448 ? 31.452 -34.343 -13.152 1.00 49.97 448 SER A C 1
ATOM 3447 O O . SER A 1 448 ? 32.081 -33.297 -13.312 1.00 49.97 448 SER A O 1
ATOM 3449 N N . GLY A 1 449 ? 31.100 -35.150 -14.157 1.00 58.38 449 GLY A N 1
ATOM 3450 C CA . GLY A 1 449 ? 31.380 -34.843 -15.560 1.00 58.38 449 GLY A CA 1
ATOM 3451 C C . GLY A 1 449 ? 30.695 -33.550 -16.028 1.00 58.38 449 GLY A C 1
ATOM 3452 O O . GLY A 1 449 ? 29.748 -33.097 -15.377 1.00 58.38 449 GLY A O 1
ATOM 3453 N N . PRO A 1 450 ? 31.149 -32.959 -17.149 1.00 65.69 450 PRO A N 1
ATOM 3454 C CA . PRO A 1 450 ? 30.674 -31.656 -17.594 1.00 65.69 450 PRO A CA 1
ATOM 3455 C C . PRO A 1 450 ? 29.157 -31.620 -17.795 1.00 65.69 450 PRO A C 1
ATOM 3457 O O . PRO A 1 450 ? 28.561 -32.549 -18.357 1.00 65.69 450 PRO A O 1
ATOM 3460 N N . THR A 1 451 ? 28.542 -30.528 -17.337 1.00 77.38 451 THR A N 1
ATOM 3461 C CA . THR A 1 451 ? 27.098 -30.288 -17.453 1.00 77.38 451 THR A CA 1
ATOM 3462 C C . THR A 1 451 ? 26.677 -30.160 -18.920 1.00 77.38 451 THR A C 1
ATOM 3464 O O . THR A 1 451 ? 27.503 -29.930 -19.806 1.00 77.38 451 THR A O 1
ATOM 3467 N N . ALA A 1 452 ? 25.376 -30.289 -19.201 1.00 77.25 452 ALA A N 1
ATOM 3468 C CA . ALA A 1 452 ? 24.853 -30.141 -20.563 1.00 77.25 452 ALA A CA 1
ATOM 3469 C C . ALA A 1 452 ? 25.232 -28.783 -21.195 1.00 77.25 452 ALA A C 1
ATOM 3471 O O . ALA A 1 452 ? 25.604 -28.727 -22.363 1.00 77.25 452 ALA A O 1
ATOM 3472 N N . GLU A 1 453 ? 25.218 -27.716 -20.395 1.00 74.81 453 GLU A N 1
ATOM 3473 C CA . GLU A 1 453 ? 25.621 -26.365 -20.795 1.00 74.81 453 GLU A CA 1
ATOM 3474 C C . GLU A 1 453 ? 27.130 -26.270 -21.087 1.00 74.81 453 GLU A C 1
ATOM 3476 O O . GLU A 1 453 ? 27.532 -25.743 -22.122 1.00 74.81 453 GLU A O 1
ATOM 3481 N N . GLN A 1 454 ? 27.978 -26.873 -20.245 1.00 83.56 454 GLN A N 1
ATOM 3482 C CA . GLN A 1 454 ? 29.429 -26.927 -20.470 1.00 83.56 454 GLN A CA 1
ATOM 3483 C C . GLN A 1 454 ? 29.777 -27.685 -21.761 1.00 83.56 454 GLN A C 1
ATOM 3485 O O . GLN A 1 454 ? 30.599 -27.215 -22.550 1.00 83.56 454 GLN A O 1
ATOM 3490 N N . LYS A 1 455 ? 29.112 -28.819 -22.024 1.00 83.75 455 LYS A N 1
ATOM 3491 C CA . LYS A 1 455 ? 29.267 -29.563 -23.286 1.00 83.75 455 LYS A CA 1
ATOM 3492 C C . LYS A 1 455 ? 28.847 -28.731 -24.493 1.00 83.75 455 LYS A C 1
ATOM 3494 O O . LYS A 1 455 ? 29.574 -28.697 -25.481 1.00 83.75 455 LYS A O 1
ATOM 3499 N N . GLN A 1 456 ? 27.738 -28.000 -24.392 1.00 86.44 456 GLN A N 1
ATOM 3500 C CA . GLN A 1 456 ? 27.274 -27.113 -25.456 1.00 86.44 456 GLN A CA 1
ATOM 3501 C C . GLN A 1 456 ? 28.295 -26.003 -25.773 1.00 86.44 456 GLN A C 1
ATOM 3503 O O . GLN A 1 456 ? 28.511 -25.697 -26.945 1.00 86.44 456 GLN A O 1
ATOM 3508 N N . VAL A 1 457 ? 28.971 -25.434 -24.767 1.00 86.44 457 VAL A N 1
ATOM 3509 C CA . VAL A 1 457 ? 30.053 -24.448 -24.976 1.00 86.44 457 VAL A CA 1
ATOM 3510 C C . VAL A 1 457 ? 31.250 -25.067 -25.712 1.00 86.44 457 VAL A C 1
ATOM 3512 O O . VAL A 1 457 ? 31.793 -24.441 -26.624 1.00 86.44 457 VAL A O 1
ATOM 3515 N N . TYR A 1 458 ? 31.633 -26.305 -25.382 1.00 88.19 458 TYR A N 1
ATOM 3516 C CA . TYR A 1 458 ? 32.709 -27.021 -26.079 1.00 88.19 458 TYR A CA 1
ATOM 3517 C C . TYR A 1 458 ? 32.338 -27.398 -27.525 1.00 88.19 458 TYR A C 1
ATOM 3519 O O . TYR A 1 458 ? 33.137 -27.205 -28.442 1.00 88.19 458 TYR A O 1
ATOM 3527 N N . GLU A 1 459 ? 31.110 -27.866 -27.763 1.00 88.75 459 GLU A N 1
ATOM 3528 C CA . GLU A 1 459 ? 30.595 -28.155 -29.109 1.00 88.75 459 GLU A CA 1
ATOM 3529 C C . GLU A 1 459 ? 30.524 -26.887 -29.974 1.00 88.75 459 GLU A C 1
ATOM 3531 O O . GLU A 1 459 ? 30.943 -26.909 -31.133 1.00 88.75 459 GLU A O 1
ATOM 3536 N N . GLN A 1 460 ? 30.085 -25.754 -29.411 1.00 88.25 460 GLN A N 1
ATOM 3537 C CA . GLN A 1 460 ? 30.145 -24.450 -30.083 1.00 88.25 460 GLN A CA 1
ATOM 3538 C C . GLN A 1 460 ? 31.588 -24.046 -30.416 1.00 88.25 460 GLN A C 1
ATOM 3540 O O . GLN A 1 460 ? 31.846 -23.582 -31.527 1.00 88.25 460 GLN A O 1
ATOM 3545 N N . ALA A 1 461 ? 32.542 -24.253 -29.501 1.00 89.12 461 ALA A N 1
ATOM 3546 C CA . ALA A 1 461 ? 33.957 -23.977 -29.756 1.00 89.12 461 ALA A CA 1
ATOM 3547 C C . ALA A 1 461 ? 34.504 -24.815 -30.927 1.00 89.12 461 ALA A C 1
ATOM 3549 O O . ALA A 1 461 ? 35.198 -24.282 -31.797 1.00 89.12 461 ALA A O 1
ATOM 3550 N N . GLN A 1 462 ? 34.145 -26.103 -30.997 1.00 88.81 462 GLN A N 1
ATOM 3551 C CA . GLN A 1 462 ? 34.503 -26.971 -32.123 1.00 88.81 462 GLN A CA 1
ATOM 3552 C C . GLN A 1 462 ? 33.858 -26.523 -33.437 1.00 88.81 462 GLN A C 1
ATOM 3554 O O . GLN A 1 462 ? 34.550 -26.467 -34.451 1.00 88.81 462 GLN A O 1
ATOM 3559 N N . GLN A 1 463 ? 32.569 -26.171 -33.436 1.00 89.25 463 GLN A N 1
ATOM 3560 C CA . GLN A 1 463 ? 31.875 -25.680 -34.633 1.00 89.25 463 GLN A CA 1
ATOM 3561 C C . GLN A 1 463 ? 32.500 -24.383 -35.162 1.00 89.25 463 GLN A C 1
ATOM 3563 O O . GLN A 1 463 ? 32.776 -24.276 -36.352 1.00 89.25 463 GLN A O 1
ATOM 3568 N N . LEU A 1 464 ? 32.793 -23.418 -34.288 1.00 85.12 464 LEU A N 1
ATOM 3569 C CA . LEU A 1 464 ? 33.457 -22.168 -34.674 1.00 85.12 464 LEU A CA 1
ATOM 3570 C C . LEU A 1 464 ? 34.871 -22.419 -35.223 1.00 85.12 464 LEU A C 1
ATOM 3572 O O . LEU A 1 464 ? 35.280 -21.780 -36.192 1.00 85.12 464 LEU A O 1
ATOM 3576 N N . PHE A 1 465 ? 35.596 -23.386 -34.651 1.00 86.06 465 PHE A N 1
ATOM 3577 C CA . PHE A 1 465 ? 36.920 -23.783 -35.130 1.00 86.06 465 PHE A CA 1
ATOM 3578 C C . PHE A 1 465 ? 36.862 -24.422 -36.526 1.00 86.06 465 PHE A C 1
ATOM 3580 O O . PHE A 1 465 ? 37.654 -24.057 -37.393 1.00 86.06 465 PHE A O 1
ATOM 3587 N N . THR A 1 466 ? 35.912 -25.332 -36.779 1.00 84.38 466 THR A N 1
ATOM 3588 C CA . THR A 1 466 ? 35.742 -25.972 -38.100 1.00 84.38 466 THR A CA 1
ATOM 3589 C C . THR A 1 466 ? 35.183 -25.023 -39.159 1.00 84.38 466 THR A C 1
ATOM 3591 O O . THR A 1 466 ? 35.508 -25.177 -40.332 1.00 84.38 466 THR A O 1
ATOM 3594 N N . GLN A 1 467 ? 34.425 -24.000 -38.758 1.00 82.31 467 GLN A N 1
ATOM 3595 C CA . GLN A 1 467 ? 34.007 -22.881 -39.615 1.00 82.31 467 GLN A CA 1
ATOM 3596 C C . GLN A 1 467 ? 35.152 -21.905 -39.948 1.00 82.31 467 GLN A C 1
ATOM 3598 O O . GLN A 1 467 ? 34.939 -20.941 -40.679 1.00 82.31 467 GLN A O 1
ATOM 3603 N N . GLY A 1 468 ? 36.357 -22.112 -39.407 1.00 78.69 468 GLY A N 1
ATOM 3604 C CA . GLY A 1 468 ? 37.513 -21.239 -39.619 1.00 78.69 468 GLY A CA 1
ATOM 3605 C C . GLY A 1 468 ? 37.514 -19.961 -38.774 1.00 78.69 468 GLY A C 1
ATOM 3606 O O . GLY A 1 468 ? 38.499 -19.232 -38.808 1.00 78.69 468 GLY A O 1
ATOM 3607 N N . ASN A 1 469 ? 36.480 -19.705 -37.964 1.00 80.69 469 ASN A N 1
ATOM 3608 C CA . ASN A 1 469 ? 36.417 -18.561 -37.052 1.00 80.69 469 ASN A CA 1
ATOM 3609 C C . ASN A 1 469 ? 37.185 -18.867 -35.756 1.00 80.69 469 ASN A C 1
ATOM 3611 O O . ASN A 1 469 ? 36.618 -19.090 -34.678 1.00 80.69 469 ASN A O 1
ATOM 3615 N N . LYS A 1 470 ? 38.516 -18.894 -35.866 1.00 84.88 470 LYS A N 1
ATOM 3616 C CA . LYS A 1 470 ? 39.406 -19.265 -34.759 1.00 84.88 470 LYS A CA 1
ATOM 3617 C C . LYS A 1 470 ? 39.361 -18.241 -33.624 1.00 84.88 470 LYS A C 1
ATOM 3619 O O . LYS A 1 470 ? 39.556 -18.617 -32.471 1.00 84.88 470 LYS A O 1
ATOM 3624 N N . ALA A 1 471 ? 39.053 -16.974 -33.912 1.00 80.25 471 ALA A N 1
ATOM 3625 C CA . ALA A 1 471 ? 38.882 -15.930 -32.897 1.00 80.25 471 ALA A CA 1
ATOM 3626 C C . ALA A 1 471 ? 37.702 -16.217 -31.952 1.00 80.25 471 ALA A C 1
ATOM 3628 O O . ALA A 1 471 ? 37.881 -16.211 -30.731 1.00 80.25 471 ALA A O 1
ATOM 3629 N N . ALA A 1 472 ? 36.523 -16.536 -32.494 1.00 81.62 472 ALA A N 1
ATOM 3630 C CA . ALA A 1 472 ? 35.364 -16.912 -31.686 1.00 81.62 472 ALA A CA 1
ATOM 3631 C C . ALA A 1 472 ? 35.556 -18.281 -31.007 1.00 81.62 472 ALA A C 1
ATOM 3633 O O . ALA A 1 472 ? 35.192 -18.449 -29.841 1.00 81.62 472 ALA A O 1
ATOM 3634 N N . ALA A 1 473 ? 36.196 -19.236 -31.693 1.00 87.38 473 ALA A N 1
ATOM 3635 C CA . ALA A 1 473 ? 36.543 -20.532 -31.113 1.00 87.38 473 ALA A CA 1
ATOM 3636 C C . ALA A 1 473 ? 37.462 -20.398 -29.887 1.00 87.38 473 ALA A C 1
ATOM 3638 O O . ALA A 1 473 ? 37.213 -21.039 -28.869 1.00 87.38 473 ALA A O 1
ATOM 3639 N N . LEU A 1 474 ? 38.484 -19.531 -29.939 1.00 87.44 474 LEU A N 1
ATOM 3640 C CA . LEU A 1 474 ? 39.390 -19.287 -28.811 1.00 87.44 474 LEU A CA 1
ATOM 3641 C C . LEU A 1 474 ? 38.643 -18.772 -27.578 1.00 87.44 474 LEU A C 1
ATOM 3643 O O . LEU A 1 474 ? 38.918 -19.223 -26.467 1.00 87.44 474 LEU A O 1
ATOM 3647 N N . ALA A 1 475 ? 37.701 -17.844 -27.768 1.00 86.69 475 ALA A N 1
ATOM 3648 C CA . ALA A 1 475 ? 36.880 -17.325 -26.678 1.00 86.69 475 ALA A CA 1
ATOM 3649 C C . ALA A 1 475 ? 36.062 -18.450 -26.022 1.00 86.69 475 ALA A C 1
ATOM 3651 O O . ALA A 1 475 ? 36.110 -18.600 -24.803 1.00 86.69 475 ALA A O 1
ATOM 3652 N N . LYS A 1 476 ? 35.405 -19.298 -26.825 1.00 90.12 476 LYS A N 1
ATOM 3653 C CA . LYS A 1 476 ? 34.599 -20.423 -26.324 1.00 90.12 476 LYS A CA 1
ATOM 3654 C C . LYS A 1 476 ? 35.430 -21.552 -25.701 1.00 90.12 476 LYS A C 1
ATOM 3656 O O . LYS A 1 476 ? 35.014 -22.103 -24.687 1.00 90.12 476 LYS A O 1
ATOM 3661 N N . TYR A 1 477 ? 36.632 -21.852 -26.201 1.00 91.25 477 TYR A N 1
ATOM 3662 C CA . TYR A 1 477 ? 37.543 -22.782 -25.515 1.00 91.25 477 TYR A CA 1
ATOM 3663 C C . TYR A 1 477 ? 38.046 -22.224 -24.176 1.00 91.25 477 TYR A C 1
ATOM 3665 O O . TYR A 1 477 ? 38.156 -22.978 -23.210 1.00 91.25 477 TYR A O 1
ATOM 3673 N N . LYS A 1 478 ? 38.315 -20.914 -24.075 1.00 89.94 478 LYS A N 1
ATOM 3674 C CA . LYS A 1 478 ? 38.703 -20.281 -22.801 1.00 89.94 478 LYS A CA 1
ATOM 3675 C C . LYS A 1 478 ? 37.549 -20.237 -21.800 1.00 89.94 478 LYS A C 1
ATOM 3677 O O . LYS A 1 478 ? 37.777 -20.506 -20.626 1.00 89.94 478 LYS A O 1
ATOM 3682 N N . GLU A 1 479 ? 36.329 -19.981 -22.264 1.00 88.38 479 GLU A N 1
ATOM 3683 C CA . GLU A 1 479 ? 35.094 -20.116 -21.479 1.00 88.38 479 GLU A CA 1
ATOM 3684 C C . GLU A 1 479 ? 34.927 -21.555 -20.960 1.00 88.38 479 GLU A C 1
ATOM 3686 O O . GLU A 1 479 ? 34.723 -21.750 -19.764 1.00 88.38 479 GLU A O 1
ATOM 3691 N N . TYR A 1 480 ? 35.144 -22.568 -21.812 1.00 87.25 480 TYR A N 1
ATOM 3692 C CA . TYR A 1 480 ? 35.102 -23.977 -21.404 1.00 87.25 480 TYR A CA 1
ATOM 3693 C C . TYR A 1 480 ? 36.118 -24.314 -20.301 1.00 87.25 480 TYR A C 1
ATOM 3695 O O . TYR A 1 480 ? 35.771 -24.922 -19.289 1.00 87.25 480 TYR A O 1
ATOM 3703 N N . VAL A 1 481 ? 37.372 -23.880 -20.462 1.00 85.94 481 VAL A N 1
ATOM 3704 C CA . VAL A 1 481 ? 38.442 -24.097 -19.470 1.00 85.94 481 VAL A CA 1
ATOM 3705 C C . VAL A 1 481 ? 38.171 -23.336 -18.162 1.00 85.94 481 VAL A C 1
ATOM 3707 O O . VAL A 1 481 ? 38.491 -23.844 -17.085 1.00 85.94 481 VAL A O 1
ATOM 3710 N N . ALA A 1 482 ? 37.537 -22.160 -18.227 1.00 84.62 482 ALA A N 1
ATOM 3711 C CA . ALA A 1 482 ? 37.192 -21.347 -17.059 1.00 84.62 482 ALA A CA 1
ATOM 3712 C C . ALA A 1 482 ? 36.119 -21.979 -16.152 1.00 84.62 482 ALA A C 1
ATOM 3714 O O . ALA A 1 482 ? 36.087 -21.667 -14.963 1.00 84.62 482 ALA A O 1
ATOM 3715 N N . PHE A 1 483 ? 35.306 -22.919 -16.650 1.00 80.81 483 PHE A N 1
ATOM 3716 C CA . PHE A 1 483 ? 34.390 -23.704 -15.807 1.00 80.81 483 PHE A CA 1
ATOM 3717 C C . PHE A 1 483 ? 35.100 -24.679 -14.848 1.00 80.81 483 PHE A C 1
ATOM 3719 O O . PHE A 1 483 ? 34.434 -25.344 -14.056 1.00 80.81 483 PHE A O 1
ATOM 3726 N N . GLY A 1 484 ? 36.433 -24.803 -14.909 1.00 76.81 484 GLY A N 1
ATOM 3727 C CA . GLY A 1 484 ? 37.201 -25.660 -13.999 1.00 76.81 484 GLY A CA 1
ATOM 3728 C C . GLY A 1 484 ? 37.039 -27.161 -14.261 1.00 76.81 484 GLY A C 1
ATOM 3729 O O . GLY A 1 484 ? 37.374 -27.971 -13.397 1.00 76.81 484 GLY A O 1
ATOM 3730 N N . VAL A 1 485 ? 36.533 -27.541 -15.440 1.00 74.44 485 VAL A N 1
ATOM 3731 C CA . VAL A 1 485 ? 36.312 -28.940 -15.834 1.00 74.44 485 VAL A CA 1
ATOM 3732 C C . VAL A 1 485 ? 37.636 -29.713 -15.814 1.00 74.44 485 VAL A C 1
ATOM 3734 O O . VAL A 1 485 ? 38.657 -29.222 -16.298 1.00 74.44 485 VAL A O 1
ATOM 3737 N N . ALA A 1 486 ? 37.630 -30.934 -15.279 1.00 70.56 486 ALA A N 1
ATOM 3738 C CA . ALA A 1 486 ? 38.796 -31.815 -15.240 1.00 70.56 486 ALA A CA 1
ATOM 3739 C C . ALA A 1 486 ? 38.667 -32.965 -16.254 1.00 70.56 486 ALA A C 1
ATOM 3741 O O . ALA A 1 486 ? 37.576 -33.491 -16.466 1.00 70.56 486 ALA A O 1
ATOM 3742 N N . GLY A 1 487 ? 39.790 -33.392 -16.842 1.00 79.12 487 GLY A N 1
ATOM 3743 C CA . GLY A 1 487 ? 39.862 -34.550 -17.741 1.00 79.12 487 GLY A CA 1
ATOM 3744 C C . GLY A 1 487 ? 40.336 -34.224 -19.161 1.00 79.12 487 GLY A C 1
ATOM 3745 O O . GLY A 1 487 ? 40.742 -33.103 -19.464 1.00 79.12 487 GLY A O 1
ATOM 3746 N N . ALA A 1 488 ? 40.286 -35.229 -20.040 1.00 78.38 488 ALA A N 1
ATOM 3747 C CA . ALA A 1 488 ? 40.885 -35.179 -21.378 1.00 78.38 488 ALA A CA 1
ATOM 3748 C C . ALA A 1 488 ? 40.319 -34.068 -22.285 1.00 78.38 488 ALA A C 1
ATOM 3750 O O . ALA A 1 488 ? 41.060 -33.493 -23.078 1.00 78.38 488 ALA A O 1
ATOM 3751 N N . GLU A 1 489 ? 39.035 -33.724 -22.149 1.00 79.62 489 GLU A N 1
ATOM 3752 C CA . GLU A 1 489 ? 38.406 -32.630 -22.907 1.00 79.62 489 GLU A CA 1
ATOM 3753 C C . GLU A 1 489 ? 38.994 -31.258 -22.549 1.00 79.62 489 GLU A C 1
ATOM 3755 O O . GLU A 1 489 ? 39.157 -30.409 -23.424 1.00 79.62 489 GLU A O 1
ATOM 3760 N N . LYS A 1 490 ? 39.382 -31.053 -21.282 1.00 83.56 490 LYS A N 1
ATOM 3761 C CA . LYS A 1 490 ? 40.056 -29.828 -20.837 1.00 83.56 490 LYS A CA 1
ATOM 3762 C C . LYS A 1 490 ? 41.441 -29.718 -21.472 1.00 83.56 490 LYS A C 1
ATOM 3764 O O . LYS A 1 490 ? 41.761 -28.691 -22.057 1.00 83.56 490 LYS A O 1
ATOM 3769 N N . THR A 1 491 ? 42.220 -30.800 -21.441 1.00 85.00 491 THR A N 1
ATOM 3770 C CA . THR A 1 491 ? 43.542 -30.864 -22.088 1.00 85.00 491 THR A CA 1
ATOM 3771 C C . THR A 1 491 ? 43.443 -30.686 -23.607 1.00 85.00 491 THR A C 1
ATOM 3773 O O . THR A 1 491 ? 44.290 -30.029 -24.207 1.00 85.00 491 THR A O 1
ATOM 3776 N N . ALA A 1 492 ? 42.384 -31.201 -24.241 1.00 85.69 492 ALA A N 1
ATOM 3777 C CA . ALA A 1 492 ? 42.106 -30.957 -25.655 1.00 85.69 492 ALA A CA 1
ATOM 3778 C C . ALA A 1 492 ? 41.774 -29.477 -25.933 1.00 85.69 492 ALA A C 1
ATOM 3780 O O . ALA A 1 492 ? 42.302 -28.911 -26.889 1.00 85.69 492 ALA A O 1
ATOM 3781 N N . ALA A 1 493 ? 40.963 -28.829 -25.088 1.00 87.12 493 ALA A N 1
ATOM 3782 C CA . ALA A 1 493 ? 40.675 -27.397 -25.189 1.00 87.12 493 ALA A CA 1
ATOM 3783 C C . ALA A 1 493 ? 41.934 -26.533 -24.977 1.00 87.12 493 ALA A C 1
ATOM 3785 O O . ALA A 1 493 ? 42.180 -25.618 -25.758 1.00 87.12 493 ALA A O 1
ATOM 3786 N N . GLU A 1 494 ? 42.769 -26.853 -23.985 1.00 88.25 494 GLU A N 1
ATOM 3787 C CA . GLU A 1 494 ? 44.065 -26.199 -23.730 1.00 88.25 494 GLU A CA 1
ATOM 3788 C C . GLU A 1 494 ? 45.032 -26.362 -24.920 1.00 88.25 494 GLU A C 1
ATOM 3790 O O . GLU A 1 494 ? 45.676 -25.397 -25.337 1.00 88.25 494 GLU A O 1
ATOM 3795 N N . GLY A 1 495 ? 45.067 -27.545 -25.543 1.00 89.12 495 GLY A N 1
ATOM 3796 C CA . GLY A 1 495 ? 45.808 -27.785 -26.784 1.00 89.12 495 GLY A CA 1
ATOM 3797 C C . GLY A 1 495 ? 45.308 -26.932 -27.957 1.00 89.12 495 GLY A C 1
ATOM 3798 O O . GLY A 1 495 ? 46.114 -26.298 -28.640 1.00 89.12 495 GLY A O 1
ATOM 3799 N N . ARG A 1 496 ? 43.983 -26.843 -28.157 1.00 89.88 496 ARG A N 1
ATOM 3800 C CA . ARG A 1 496 ? 43.378 -25.980 -29.192 1.00 89.88 496 ARG A CA 1
ATOM 3801 C C . ARG A 1 496 ? 43.612 -24.493 -28.929 1.00 89.88 496 ARG A C 1
ATOM 3803 O O . ARG A 1 496 ? 43.835 -23.753 -29.881 1.00 89.88 496 ARG A O 1
ATOM 3810 N N . ILE A 1 497 ? 43.613 -24.053 -27.670 1.00 89.38 497 ILE A N 1
ATOM 3811 C CA . ILE A 1 497 ? 43.984 -22.680 -27.289 1.00 89.38 497 ILE A CA 1
ATOM 3812 C C . ILE A 1 497 ? 45.403 -22.365 -27.780 1.00 89.38 497 ILE A C 1
ATOM 3814 O O . ILE A 1 497 ? 45.584 -21.379 -28.491 1.00 89.38 497 ILE A O 1
ATOM 3818 N N . SER A 1 498 ? 46.377 -23.231 -27.486 1.00 89.44 498 SER A N 1
ATOM 3819 C CA . SER A 1 498 ? 47.778 -23.052 -27.902 1.00 89.44 498 SER A CA 1
ATOM 3820 C C . SER A 1 498 ? 47.962 -23.060 -29.432 1.00 89.44 498 SER A C 1
ATOM 3822 O O . SER A 1 498 ? 48.674 -22.221 -29.990 1.00 89.44 498 SER A O 1
ATOM 3824 N N . GLU A 1 499 ? 47.266 -23.958 -30.139 1.00 87.88 499 GLU A N 1
ATOM 3825 C CA . GLU A 1 499 ? 47.263 -24.026 -31.609 1.00 87.88 499 GLU A CA 1
ATOM 3826 C C . GLU A 1 499 ? 46.723 -22.735 -32.245 1.00 87.88 499 GLU A C 1
ATOM 3828 O O . GLU A 1 499 ? 47.340 -22.175 -33.154 1.00 87.88 499 GLU A O 1
ATOM 3833 N N . ILE A 1 500 ? 45.592 -22.229 -31.743 1.00 86.69 500 ILE A N 1
ATOM 3834 C CA . ILE A 1 500 ? 44.979 -20.988 -32.228 1.00 86.69 500 ILE A CA 1
ATOM 3835 C C . ILE A 1 500 ? 45.862 -19.773 -31.903 1.00 86.69 500 ILE A C 1
ATOM 3837 O O . ILE A 1 500 ? 46.041 -18.901 -32.751 1.00 86.69 500 ILE A O 1
ATOM 3841 N N . GLU A 1 501 ? 46.452 -19.711 -30.709 1.00 86.75 501 GLU A N 1
ATOM 3842 C CA . GLU A 1 501 ? 47.354 -18.617 -30.329 1.00 86.75 501 GLU A CA 1
ATOM 3843 C C . GLU A 1 501 ? 48.625 -18.594 -31.185 1.00 86.75 501 GLU A C 1
ATOM 3845 O O . GLU A 1 501 ? 49.047 -17.521 -31.618 1.00 86.75 501 GLU A O 1
ATOM 3850 N N . THR A 1 502 ? 49.175 -19.763 -31.525 1.00 87.62 502 THR A N 1
ATOM 3851 C CA . THR A 1 502 ? 50.285 -19.888 -32.486 1.00 87.62 502 THR A CA 1
ATOM 3852 C C . THR A 1 502 ? 49.863 -19.412 -33.879 1.00 87.62 502 THR A C 1
ATOM 3854 O O . THR A 1 502 ? 50.596 -18.666 -34.531 1.00 87.62 502 THR A O 1
ATOM 3857 N N . ALA A 1 503 ? 48.655 -19.770 -34.328 1.00 85.50 503 ALA A N 1
ATOM 3858 C CA . ALA A 1 503 ? 48.116 -19.284 -35.595 1.00 85.50 503 ALA A CA 1
ATOM 3859 C C . ALA A 1 503 ? 47.983 -17.748 -35.622 1.00 85.50 503 ALA A C 1
ATOM 3861 O O . ALA A 1 503 ? 48.286 -17.143 -36.645 1.00 85.50 503 ALA A O 1
ATOM 3862 N N . PHE A 1 504 ? 47.620 -17.101 -34.508 1.00 87.00 504 PHE A N 1
ATOM 3863 C CA . PHE A 1 504 ? 47.529 -15.633 -34.425 1.00 87.00 504 PHE A CA 1
ATOM 3864 C C . PHE A 1 504 ? 48.892 -14.925 -34.434 1.00 87.00 504 PHE A C 1
ATOM 3866 O O . PHE A 1 504 ? 48.985 -13.800 -34.917 1.00 87.00 504 PHE A O 1
ATOM 3873 N N . GLN A 1 505 ? 49.968 -15.565 -33.966 1.00 85.44 505 GLN A N 1
ATOM 3874 C CA . GLN A 1 505 ? 51.322 -15.013 -34.143 1.00 85.44 505 GLN A CA 1
ATOM 3875 C C . GLN A 1 505 ? 51.736 -15.025 -35.624 1.00 85.44 505 GLN A C 1
ATOM 3877 O O . GLN A 1 505 ? 52.298 -14.053 -36.132 1.00 85.44 505 GLN A O 1
ATOM 3882 N N . ASN A 1 506 ? 51.391 -16.097 -36.344 1.00 85.38 506 ASN A N 1
ATOM 3883 C CA . ASN A 1 506 ? 51.602 -16.178 -37.791 1.00 85.38 506 ASN A CA 1
ATOM 3884 C C . ASN A 1 506 ? 50.713 -15.174 -38.552 1.00 85.38 506 ASN A C 1
ATOM 3886 O O . ASN A 1 506 ? 51.171 -14.570 -39.521 1.00 85.38 506 ASN A O 1
ATOM 3890 N N . GLU A 1 507 ? 49.481 -14.947 -38.083 1.00 87.81 507 GLU A N 1
ATOM 3891 C CA . GLU A 1 507 ? 48.558 -13.930 -38.604 1.00 87.81 507 GLU A CA 1
ATOM 3892 C C . GLU A 1 507 ? 49.166 -12.524 -38.535 1.00 87.81 507 GLU A C 1
ATOM 3894 O O . GLU A 1 507 ? 49.219 -11.829 -39.547 1.00 87.81 507 GLU A O 1
ATOM 3899 N N . GLU A 1 508 ? 49.681 -12.115 -37.371 1.00 86.81 508 GLU A N 1
ATOM 3900 C CA . GLU A 1 508 ? 50.272 -10.783 -37.183 1.00 86.81 508 GLU A CA 1
ATOM 3901 C C . GLU A 1 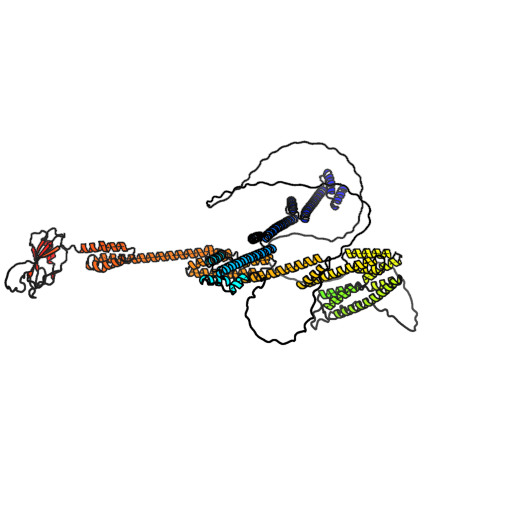508 ? 51.566 -10.612 -38.009 1.00 86.81 508 GLU A C 1
ATOM 3903 O O . GLU A 1 508 ? 51.821 -9.537 -38.555 1.00 86.81 508 GLU A O 1
ATOM 3908 N N . SER A 1 509 ? 52.345 -11.685 -38.199 1.00 87.12 509 SER A N 1
ATOM 3909 C CA . SER A 1 509 ? 53.506 -11.695 -39.106 1.00 87.12 509 SER A CA 1
ATOM 3910 C C . SER A 1 509 ? 53.100 -11.482 -40.573 1.00 87.12 509 SER A C 1
ATOM 3912 O O . SER A 1 509 ? 53.641 -10.604 -41.255 1.00 87.12 509 SER A O 1
ATOM 3914 N N . ALA A 1 510 ? 52.097 -12.223 -41.058 1.00 88.06 510 ALA A N 1
ATOM 3915 C CA . ALA A 1 510 ? 51.566 -12.066 -42.413 1.00 88.06 510 ALA A CA 1
ATOM 3916 C C . ALA A 1 510 ? 50.914 -10.685 -42.622 1.00 88.06 510 ALA A C 1
ATOM 3918 O O . ALA A 1 510 ? 51.116 -10.061 -43.664 1.00 88.06 510 ALA A O 1
ATOM 3919 N N . TRP A 1 511 ? 50.214 -10.163 -41.613 1.00 87.75 511 TRP A N 1
ATOM 3920 C CA . TRP A 1 511 ? 49.612 -8.826 -41.604 1.00 87.75 511 TRP A CA 1
ATOM 3921 C C . TRP A 1 511 ? 50.660 -7.707 -41.671 1.00 87.75 511 TRP A C 1
ATOM 3923 O O . TRP A 1 511 ? 50.541 -6.783 -42.479 1.00 87.75 511 TRP A O 1
ATOM 3933 N N . SER A 1 512 ? 51.736 -7.813 -40.888 1.00 86.44 512 SER A N 1
ATOM 3934 C CA . SER A 1 512 ? 52.869 -6.880 -40.926 1.00 86.44 512 SER A CA 1
ATOM 3935 C C . SER A 1 512 ? 53.560 -6.873 -42.299 1.00 86.44 512 SER A C 1
ATOM 3937 O O . SER A 1 512 ? 53.808 -5.810 -42.885 1.00 86.44 512 SER A O 1
ATOM 3939 N N . ALA A 1 513 ? 53.790 -8.058 -42.876 1.00 87.69 513 ALA A N 1
ATOM 3940 C CA . ALA A 1 513 ? 54.343 -8.203 -44.221 1.00 87.69 513 ALA A CA 1
ATOM 3941 C C . ALA A 1 513 ? 53.413 -7.619 -45.303 1.00 87.69 513 ALA A C 1
ATOM 3943 O O . ALA A 1 513 ? 53.882 -6.890 -46.180 1.00 87.69 513 ALA A O 1
ATOM 3944 N N . ALA A 1 514 ? 52.098 -7.857 -45.210 1.00 87.44 514 ALA A N 1
ATOM 3945 C CA . ALA A 1 514 ? 51.103 -7.248 -46.092 1.00 87.44 514 ALA A CA 1
ATOM 3946 C C . ALA A 1 514 ? 51.164 -5.717 -46.041 1.00 87.44 514 ALA A C 1
ATOM 3948 O O . ALA A 1 514 ? 51.235 -5.063 -47.080 1.00 87.44 514 ALA A O 1
ATOM 3949 N N . ARG A 1 515 ? 51.199 -5.132 -44.838 1.00 84.25 515 ARG A N 1
ATOM 3950 C CA . ARG A 1 515 ? 51.234 -3.674 -44.649 1.00 84.25 515 ARG A CA 1
ATOM 3951 C C . ARG A 1 515 ? 52.529 -3.047 -45.173 1.00 84.25 515 ARG A C 1
ATOM 3953 O O . ARG A 1 515 ? 52.492 -1.971 -45.764 1.00 84.25 515 ARG A O 1
ATOM 3960 N N . THR A 1 516 ? 53.654 -3.748 -45.038 1.00 85.50 516 THR A N 1
ATOM 3961 C CA . THR A 1 516 ? 54.935 -3.355 -45.650 1.00 85.50 516 THR A CA 1
ATOM 3962 C C . THR A 1 516 ? 54.846 -3.356 -47.180 1.00 85.50 516 THR A C 1
ATOM 3964 O O . THR A 1 516 ? 55.266 -2.392 -47.818 1.00 85.50 516 THR A O 1
ATOM 3967 N N . ALA A 1 517 ? 54.239 -4.385 -47.778 1.00 85.50 517 ALA A N 1
ATOM 3968 C CA . ALA A 1 517 ? 54.031 -4.457 -49.224 1.00 85.50 517 ALA A CA 1
ATOM 3969 C C . ALA A 1 517 ? 53.091 -3.348 -49.745 1.00 85.50 517 ALA A C 1
ATOM 3971 O O . ALA A 1 517 ? 53.410 -2.712 -50.749 1.00 85.50 517 ALA A O 1
ATOM 3972 N N . ILE A 1 518 ? 52.005 -3.034 -49.022 1.00 80.69 518 ILE A N 1
ATOM 3973 C CA . ILE A 1 518 ? 51.109 -1.894 -49.315 1.00 80.69 518 ILE A CA 1
ATOM 3974 C C . ILE A 1 518 ? 51.894 -0.577 -49.343 1.00 80.69 518 ILE A C 1
ATOM 3976 O O . ILE A 1 518 ? 51.800 0.175 -50.313 1.00 80.69 518 ILE A O 1
ATOM 3980 N N . ASN A 1 519 ? 52.708 -0.310 -48.317 1.00 78.50 519 ASN A N 1
ATOM 3981 C CA . ASN A 1 519 ? 53.518 0.911 -48.234 1.00 78.50 519 ASN A CA 1
ATOM 3982 C C . ASN A 1 519 ? 54.538 1.014 -49.383 1.00 78.50 519 ASN A C 1
ATOM 3984 O O . ASN A 1 519 ? 54.758 2.096 -49.926 1.00 78.50 519 ASN A O 1
ATOM 3988 N N . ASN A 1 520 ? 55.110 -0.120 -49.795 1.00 84.31 520 ASN A N 1
ATOM 3989 C CA . ASN A 1 520 ? 56.041 -0.220 -50.921 1.00 84.31 520 ASN A CA 1
ATOM 3990 C C . ASN A 1 520 ? 55.347 -0.209 -52.300 1.00 84.31 520 ASN A C 1
ATOM 3992 O O . ASN A 1 520 ? 56.034 -0.269 -53.319 1.00 84.31 520 ASN A O 1
ATOM 3996 N N . LYS A 1 521 ? 54.008 -0.122 -52.348 1.00 82.19 521 LYS A N 1
ATOM 3997 C CA . LYS A 1 521 ? 53.169 -0.231 -53.560 1.00 82.19 521 LYS A CA 1
ATOM 3998 C C . LYS A 1 521 ? 53.298 -1.571 -54.299 1.00 82.19 521 LYS A C 1
ATOM 4000 O O . LYS A 1 521 ? 52.939 -1.676 -55.471 1.00 82.19 521 LYS A O 1
ATOM 4005 N N . ASP A 1 522 ? 53.766 -2.609 -53.610 1.00 87.81 522 ASP A N 1
ATOM 4006 C CA . ASP A 1 522 ? 53.777 -3.983 -54.107 1.00 87.81 522 ASP A CA 1
ATOM 4007 C C . ASP A 1 522 ? 52.410 -4.627 -53.848 1.00 87.81 522 ASP A C 1
ATOM 4009 O O . ASP A 1 522 ? 52.186 -5.364 -52.883 1.00 87.81 522 ASP A O 1
ATOM 4013 N N . TRP A 1 523 ? 51.463 -4.307 -54.729 1.00 85.12 523 TRP A N 1
ATOM 4014 C CA . TRP A 1 523 ? 50.086 -4.784 -54.634 1.00 85.12 523 TRP A CA 1
ATOM 4015 C C . TRP A 1 523 ? 49.967 -6.308 -54.748 1.00 85.12 523 TRP A C 1
ATOM 4017 O O . TRP A 1 523 ? 49.013 -6.875 -54.224 1.00 85.12 523 TRP A O 1
ATOM 4027 N N . LEU A 1 524 ? 50.915 -6.983 -55.408 1.00 87.06 524 LEU A N 1
ATOM 4028 C CA . LEU A 1 524 ? 50.873 -8.433 -55.603 1.00 87.06 524 LEU A CA 1
ATOM 4029 C C . LEU A 1 524 ? 51.290 -9.175 -54.328 1.00 87.06 524 LEU A C 1
ATOM 4031 O O . LEU A 1 524 ? 50.587 -10.091 -53.888 1.00 87.06 524 LEU A O 1
ATOM 4035 N N . THR A 1 525 ? 52.384 -8.747 -53.695 1.00 88.50 525 THR A N 1
ATOM 4036 C CA . THR A 1 525 ? 52.804 -9.285 -52.393 1.00 88.50 525 THR A CA 1
ATOM 4037 C C . THR A 1 525 ? 51.800 -8.911 -51.304 1.00 88.50 525 THR A C 1
ATOM 4039 O O . THR A 1 525 ? 51.467 -9.757 -50.473 1.00 88.50 525 THR A O 1
ATOM 4042 N N . ALA A 1 526 ? 51.245 -7.693 -51.344 1.00 88.06 526 ALA A N 1
ATOM 4043 C CA . ALA A 1 526 ? 50.179 -7.268 -50.438 1.00 88.06 526 ALA A CA 1
ATOM 4044 C C . ALA A 1 526 ? 48.935 -8.159 -50.558 1.00 88.06 526 ALA A C 1
ATOM 4046 O O . ALA A 1 526 ? 48.487 -8.709 -49.555 1.00 88.06 526 ALA A O 1
ATOM 4047 N N . GLU A 1 527 ? 48.406 -8.366 -51.769 1.00 87.69 527 GLU A N 1
ATOM 4048 C CA . GLU A 1 527 ? 47.238 -9.227 -51.997 1.00 87.69 527 GLU A CA 1
ATOM 4049 C C . GLU A 1 527 ? 47.488 -10.659 -51.497 1.00 87.69 527 GLU A C 1
ATOM 4051 O O . GLU A 1 527 ? 46.646 -11.243 -50.814 1.00 87.69 527 GLU A O 1
ATOM 4056 N N . THR A 1 528 ? 48.674 -11.205 -51.781 1.00 91.69 528 THR A N 1
ATOM 4057 C CA . THR A 1 528 ? 49.073 -12.555 -51.355 1.00 91.69 528 THR A CA 1
ATOM 4058 C C . THR A 1 528 ? 49.093 -12.677 -49.830 1.00 91.69 528 THR A C 1
ATOM 4060 O O . THR A 1 528 ? 48.490 -13.595 -49.275 1.00 91.69 528 THR A O 1
ATOM 4063 N N . LYS A 1 529 ? 49.727 -11.725 -49.135 1.00 92.19 529 LYS A N 1
ATOM 4064 C CA . LYS A 1 529 ? 49.846 -11.746 -47.670 1.00 92.19 529 LYS A CA 1
ATOM 4065 C C . LYS A 1 529 ? 48.526 -11.447 -46.954 1.00 92.19 529 LYS A C 1
ATOM 4067 O O . LYS A 1 529 ? 48.271 -12.016 -45.899 1.00 92.19 529 LYS A O 1
ATOM 4072 N N . LEU A 1 530 ? 47.641 -10.646 -47.545 1.00 88.94 530 LEU A N 1
ATOM 4073 C CA . LEU A 1 530 ? 46.279 -10.456 -47.034 1.00 88.94 530 LEU A CA 1
ATOM 4074 C C . LEU A 1 530 ? 45.427 -11.724 -47.171 1.00 88.94 530 LEU A C 1
ATOM 4076 O O . LEU A 1 530 ? 44.723 -12.086 -46.231 1.00 88.94 530 LEU A O 1
ATOM 4080 N N . ARG A 1 531 ? 45.530 -12.452 -48.291 1.00 90.75 531 ARG A N 1
ATOM 4081 C CA . ARG A 1 531 ? 44.872 -13.763 -48.446 1.00 90.75 531 ARG A CA 1
ATOM 4082 C C . ARG A 1 531 ? 45.400 -14.799 -47.448 1.00 90.75 531 ARG A C 1
ATOM 4084 O O . ARG A 1 531 ? 44.618 -15.611 -46.965 1.00 90.75 531 ARG A O 1
ATOM 4091 N N . GLU A 1 532 ? 46.683 -14.742 -47.093 1.00 90.00 532 GLU A N 1
ATOM 4092 C CA . GLU A 1 532 ? 47.279 -15.564 -46.030 1.00 90.00 532 GLU A CA 1
ATOM 4093 C C . GLU A 1 532 ? 46.643 -15.259 -44.660 1.00 90.00 532 GLU A C 1
ATOM 4095 O O . GLU A 1 532 ? 46.154 -16.181 -44.008 1.00 90.00 532 GLU A O 1
ATOM 4100 N N . VAL A 1 533 ? 46.518 -13.982 -44.274 1.00 88.44 533 VAL A N 1
ATOM 4101 C CA . VAL A 1 533 ? 45.798 -13.559 -43.050 1.00 88.44 533 VAL A CA 1
ATOM 4102 C C . VAL A 1 533 ? 44.342 -14.047 -43.037 1.00 88.44 533 VAL A C 1
ATOM 4104 O O . VAL A 1 533 ? 43.906 -14.653 -42.059 1.00 88.44 533 VAL A O 1
ATOM 4107 N N . ILE A 1 534 ? 43.608 -13.872 -44.141 1.00 86.31 534 ILE A N 1
ATOM 4108 C CA . ILE A 1 534 ? 42.220 -14.355 -44.279 1.00 86.31 534 ILE A CA 1
ATOM 4109 C C . ILE A 1 534 ? 42.157 -15.880 -44.112 1.00 86.31 534 ILE A C 1
ATOM 4111 O O . ILE A 1 534 ? 41.309 -16.383 -43.379 1.00 86.31 534 ILE A O 1
ATOM 4115 N N . SER A 1 535 ? 43.087 -16.628 -44.716 1.00 84.81 535 SER A N 1
ATOM 4116 C CA . SER A 1 535 ? 43.141 -18.094 -44.593 1.00 84.81 535 SER A CA 1
ATOM 4117 C C . SER A 1 535 ? 43.445 -18.586 -43.171 1.00 84.81 535 SER A C 1
ATOM 4119 O O . SER A 1 535 ? 43.082 -19.706 -42.801 1.00 84.81 535 SER A O 1
ATOM 4121 N N . ILE A 1 536 ? 44.091 -17.753 -42.348 1.00 86.44 536 ILE A N 1
ATOM 4122 C CA . ILE A 1 536 ? 44.339 -18.054 -40.938 1.00 86.44 536 ILE A CA 1
ATOM 4123 C C . ILE A 1 536 ? 43.055 -17.893 -40.109 1.00 86.44 536 ILE A C 1
ATOM 4125 O O . ILE A 1 536 ? 42.884 -18.663 -39.163 1.00 86.44 536 ILE A O 1
ATOM 4129 N N . GLY A 1 537 ? 42.130 -16.999 -40.483 1.00 79.56 537 GLY A N 1
ATOM 4130 C CA . GLY A 1 537 ? 40.803 -16.881 -39.855 1.00 79.56 537 GLY A CA 1
ATOM 4131 C C . GLY A 1 537 ? 40.844 -16.394 -38.402 1.00 79.56 537 GLY A C 1
ATOM 4132 O O . GLY A 1 537 ? 40.095 -16.878 -37.548 1.00 79.56 537 GLY A O 1
ATOM 4133 N N . GLY A 1 538 ? 41.791 -15.506 -38.096 1.00 79.75 538 GLY A N 1
ATOM 4134 C CA . GLY A 1 538 ? 42.044 -15.022 -36.746 1.00 79.75 538 GLY A CA 1
ATOM 4135 C C . GLY A 1 538 ? 41.437 -13.656 -36.451 1.00 79.75 538 GLY A C 1
ATOM 4136 O O . GLY A 1 538 ? 40.324 -13.340 -36.871 1.00 79.75 538 GLY A O 1
ATOM 4137 N N . LYS A 1 539 ? 42.143 -12.864 -35.643 1.00 79.12 539 LYS A N 1
ATOM 4138 C CA . LYS A 1 539 ? 41.637 -11.582 -35.130 1.00 79.12 539 LYS A CA 1
ATOM 4139 C C . LYS A 1 539 ? 41.620 -10.478 -36.183 1.00 79.12 539 LYS A C 1
ATOM 4141 O O . LYS A 1 539 ? 40.908 -9.506 -35.973 1.00 79.12 539 LYS A O 1
ATOM 4146 N N . ARG A 1 540 ? 42.401 -10.618 -37.259 1.00 81.25 540 ARG A N 1
ATOM 4147 C CA . ARG A 1 540 ? 42.560 -9.638 -38.344 1.00 81.25 540 ARG A CA 1
ATOM 4148 C C . ARG A 1 540 ? 41.771 -9.994 -39.598 1.00 81.25 540 ARG A C 1
ATOM 4150 O O . ARG A 1 540 ? 41.911 -9.298 -40.599 1.00 81.25 540 ARG A O 1
ATOM 4157 N N . LEU A 1 541 ? 40.958 -11.054 -39.568 1.00 80.31 541 LEU A N 1
ATOM 4158 C CA . LEU A 1 541 ? 40.166 -11.525 -40.710 1.00 80.31 541 LEU A CA 1
ATOM 4159 C C . LEU A 1 541 ? 39.398 -10.376 -41.395 1.00 80.31 541 LEU A C 1
ATOM 4161 O O . LEU A 1 541 ? 39.577 -10.139 -42.588 1.00 80.31 541 LEU A O 1
ATOM 4165 N N . THR A 1 542 ? 38.622 -9.609 -40.626 1.00 74.88 542 THR A N 1
ATOM 4166 C CA . THR A 1 542 ? 37.778 -8.518 -41.142 1.00 74.88 542 THR A CA 1
ATOM 4167 C C . THR A 1 542 ? 38.594 -7.326 -41.660 1.00 74.88 542 THR A C 1
ATOM 4169 O O . THR A 1 542 ? 38.233 -6.702 -42.663 1.00 74.88 542 THR A O 1
ATOM 4172 N N . GLU A 1 543 ? 39.702 -6.977 -40.995 1.00 78.19 543 GLU A N 1
ATOM 4173 C CA . GLU A 1 543 ? 40.627 -5.941 -41.473 1.00 78.19 543 GLU A CA 1
ATOM 4174 C C . GLU A 1 543 ? 41.365 -6.381 -42.743 1.00 78.19 543 GLU A C 1
ATOM 4176 O O . GLU A 1 543 ? 41.598 -5.561 -43.630 1.00 78.19 543 GLU A O 1
ATOM 4181 N N . ALA A 1 544 ? 41.692 -7.668 -42.874 1.00 83.44 544 ALA A N 1
ATOM 4182 C CA . ALA A 1 544 ? 42.359 -8.219 -44.046 1.00 83.44 544 ALA A CA 1
ATOM 4183 C C . ALA A 1 544 ? 41.439 -8.310 -45.263 1.00 83.44 544 ALA A C 1
ATOM 4185 O O . ALA A 1 544 ? 41.884 -7.993 -46.363 1.00 83.44 544 ALA A O 1
ATOM 4186 N N . GLU A 1 545 ? 40.158 -8.635 -45.084 1.00 82.88 545 GLU A N 1
ATOM 4187 C CA . GLU A 1 545 ? 39.143 -8.522 -46.140 1.00 82.88 545 GLU A CA 1
ATOM 4188 C C . GLU A 1 545 ? 38.990 -7.065 -46.620 1.00 82.88 545 GLU A C 1
ATOM 4190 O O . GLU A 1 545 ? 39.024 -6.801 -47.825 1.00 82.88 545 GLU A O 1
ATOM 4195 N N . SER A 1 546 ? 38.925 -6.100 -45.691 1.00 79.19 546 SER A N 1
ATOM 4196 C CA . SER A 1 546 ? 38.856 -4.660 -46.011 1.00 79.19 546 SER A CA 1
ATOM 4197 C C . SER A 1 546 ? 40.115 -4.155 -46.730 1.00 79.19 546 SER A C 1
ATOM 4199 O O . SER A 1 546 ? 40.048 -3.406 -47.715 1.00 79.19 546 SER A O 1
ATOM 4201 N N . ALA A 1 547 ? 41.292 -4.589 -46.281 1.00 81.56 547 ALA A N 1
ATOM 4202 C CA . ALA A 1 547 ? 42.557 -4.268 -46.925 1.00 81.56 547 ALA A CA 1
ATOM 4203 C C . ALA A 1 547 ? 42.678 -4.934 -48.306 1.00 81.56 547 ALA A C 1
ATOM 4205 O O . ALA A 1 547 ? 43.223 -4.321 -49.220 1.00 81.56 547 ALA A O 1
ATOM 4206 N N . LEU A 1 548 ? 42.137 -6.143 -48.497 1.00 85.50 548 LEU A N 1
ATOM 4207 C CA . LEU A 1 548 ? 42.189 -6.866 -49.772 1.00 85.50 548 LEU A CA 1
ATOM 4208 C C . LEU A 1 548 ? 41.345 -6.166 -50.843 1.00 85.50 548 LEU A C 1
ATOM 4210 O O . LEU A 1 548 ? 41.811 -5.997 -51.969 1.00 85.50 548 LEU A O 1
ATOM 4214 N N . GLU A 1 549 ? 40.148 -5.695 -50.484 1.00 82.81 549 GLU A N 1
ATOM 4215 C CA . GLU A 1 549 ? 39.316 -4.839 -51.345 1.00 82.81 549 GLU A CA 1
ATOM 4216 C C . GLU A 1 549 ? 40.064 -3.545 -51.725 1.00 82.81 549 GLU A C 1
ATOM 4218 O O . GLU A 1 549 ? 40.122 -3.176 -52.898 1.00 82.81 549 GLU A O 1
ATOM 4223 N N . THR A 1 550 ? 40.718 -2.905 -50.748 1.00 77.62 550 THR A N 1
ATOM 4224 C CA . THR A 1 550 ? 41.510 -1.674 -50.942 1.00 77.62 550 THR A CA 1
ATOM 4225 C C . THR A 1 550 ? 42.690 -1.898 -51.898 1.00 77.62 550 THR A C 1
ATOM 4227 O O . THR A 1 550 ? 42.896 -1.122 -52.831 1.00 77.62 550 THR A O 1
ATOM 4230 N N . VAL A 1 551 ? 43.455 -2.978 -51.710 1.00 83.38 551 VAL A N 1
ATOM 4231 C CA . VAL A 1 551 ? 44.580 -3.353 -52.583 1.00 83.38 551 VAL A CA 1
ATOM 4232 C C . VAL A 1 551 ? 44.089 -3.738 -53.978 1.00 83.38 551 VAL A C 1
ATOM 4234 O O . VAL A 1 551 ? 44.712 -3.347 -54.961 1.00 83.38 551 VAL A O 1
ATOM 4237 N N . GLY A 1 552 ? 42.952 -4.431 -54.091 1.00 83.69 552 GLY A N 1
ATOM 4238 C CA . GLY A 1 552 ? 42.312 -4.737 -55.373 1.00 83.69 552 GLY A CA 1
ATOM 4239 C C . GLY A 1 552 ? 41.912 -3.479 -56.149 1.00 83.69 552 GLY A C 1
ATOM 4240 O O . GLY A 1 552 ? 42.203 -3.377 -57.340 1.00 83.69 552 GLY A O 1
ATOM 4241 N N . ALA A 1 553 ? 41.324 -2.491 -55.472 1.00 79.75 553 ALA A N 1
ATOM 4242 C CA . ALA A 1 553 ? 40.972 -1.193 -56.049 1.00 79.75 553 ALA A CA 1
ATOM 4243 C C . ALA A 1 553 ? 42.207 -0.404 -56.529 1.00 79.75 553 ALA A C 1
ATOM 4245 O O . ALA A 1 553 ? 42.232 0.076 -57.666 1.00 79.75 553 ALA A O 1
ATOM 4246 N N . LEU A 1 554 ? 43.263 -0.332 -55.708 1.00 79.62 554 LEU A N 1
ATOM 4247 C CA . LEU A 1 554 ? 44.539 0.306 -56.067 1.00 79.62 554 LEU A CA 1
ATOM 4248 C C . LEU A 1 554 ? 45.223 -0.400 -57.252 1.00 79.62 554 LEU A C 1
ATOM 4250 O O . LEU A 1 554 ? 45.698 0.255 -58.180 1.00 79.62 554 LEU A O 1
ATOM 4254 N N . LYS A 1 555 ? 45.214 -1.738 -57.267 1.00 79.88 555 LYS A N 1
ATOM 4255 C CA . LYS A 1 555 ? 45.724 -2.582 -58.363 1.00 79.88 555 LYS A CA 1
ATOM 4256 C C . LYS A 1 555 ? 44.930 -2.397 -59.663 1.00 79.88 555 LYS A C 1
ATOM 4258 O O . LYS A 1 555 ? 45.512 -2.476 -60.740 1.00 79.88 555 LYS A O 1
ATOM 4263 N N . ALA A 1 556 ? 43.630 -2.115 -59.568 1.00 81.50 556 ALA A N 1
ATOM 4264 C CA . ALA A 1 556 ? 42.763 -1.773 -60.696 1.00 81.50 556 ALA A CA 1
ATOM 4265 C C . ALA A 1 556 ? 42.921 -0.315 -61.185 1.00 81.50 556 ALA A C 1
ATOM 4267 O O . ALA A 1 556 ? 42.200 0.106 -62.089 1.00 81.50 556 ALA A O 1
ATOM 4268 N N . GLY A 1 557 ? 43.847 0.461 -60.608 1.00 77.69 557 GLY A N 1
ATOM 4269 C CA . GLY A 1 557 ? 44.118 1.842 -61.011 1.00 77.69 557 GLY A CA 1
ATOM 4270 C C . GLY A 1 557 ? 43.096 2.865 -60.513 1.00 77.69 557 GLY A C 1
ATOM 4271 O O . GLY A 1 557 ? 43.047 3.971 -61.050 1.00 77.69 557 GLY A O 1
ATOM 4272 N N . GLN A 1 558 ? 42.278 2.532 -59.506 1.00 80.06 558 GLN A N 1
ATOM 4273 C CA . GLN A 1 558 ? 41.414 3.530 -58.873 1.00 80.06 558 GLN A CA 1
ATOM 4274 C C . GLN A 1 558 ? 42.247 4.569 -58.111 1.00 80.06 558 GLN A C 1
ATOM 4276 O O . GLN A 1 558 ? 43.228 4.245 -57.443 1.00 80.06 558 GLN A O 1
ATOM 4281 N N . ASP A 1 559 ? 41.819 5.829 -58.198 1.00 80.69 559 ASP A N 1
ATOM 4282 C CA . ASP A 1 559 ? 42.433 6.950 -57.490 1.00 80.69 559 ASP A CA 1
ATOM 4283 C C . ASP A 1 559 ? 42.403 6.731 -55.957 1.00 80.69 559 ASP A C 1
ATOM 4285 O O . ASP A 1 559 ? 41.312 6.591 -55.386 1.00 80.69 559 ASP A O 1
ATOM 4289 N N . PRO A 1 560 ? 43.562 6.757 -55.263 1.00 77.81 560 PRO A N 1
ATOM 4290 C CA . PRO A 1 560 ? 43.633 6.596 -53.812 1.00 77.81 560 PRO A CA 1
ATOM 4291 C C . PRO A 1 560 ? 42.744 7.572 -53.028 1.00 77.81 560 PRO A C 1
ATOM 4293 O O . PRO A 1 560 ? 42.165 7.178 -52.016 1.00 77.81 560 PRO A O 1
ATOM 4296 N N . ALA A 1 561 ? 42.575 8.817 -53.493 1.00 80.38 561 ALA A N 1
ATOM 4297 C CA . ALA A 1 561 ? 41.731 9.802 -52.809 1.00 80.38 561 ALA A CA 1
ATOM 4298 C C . ALA A 1 561 ? 40.229 9.471 -52.915 1.00 80.38 561 ALA A C 1
ATOM 4300 O O . ALA A 1 561 ? 39.432 9.839 -52.048 1.00 80.38 561 ALA A O 1
ATOM 4301 N N . THR A 1 562 ? 39.825 8.740 -53.954 1.00 84.75 562 THR A N 1
ATOM 4302 C CA . THR A 1 562 ? 38.460 8.230 -54.116 1.00 84.75 562 THR A CA 1
ATOM 4303 C C . THR A 1 562 ? 38.202 7.025 -53.209 1.00 84.75 562 THR A C 1
ATOM 4305 O O . THR A 1 562 ? 37.144 6.959 -52.580 1.00 84.75 562 THR A O 1
ATOM 4308 N N . ILE A 1 563 ? 39.181 6.128 -53.052 1.00 82.19 563 ILE A N 1
ATOM 4309 C CA . ILE A 1 563 ? 39.103 4.998 -52.110 1.00 82.19 563 ILE A CA 1
ATOM 4310 C C . ILE A 1 563 ? 39.035 5.507 -50.660 1.00 82.19 563 ILE A C 1
ATOM 4312 O O . ILE A 1 563 ? 38.139 5.110 -49.912 1.00 82.19 563 ILE A O 1
ATOM 4316 N N . GLU A 1 564 ? 39.909 6.450 -50.288 1.00 86.56 564 GLU A N 1
ATOM 4317 C CA . GLU A 1 564 ? 39.913 7.096 -48.967 1.00 86.56 564 GLU A CA 1
ATOM 4318 C C . GLU A 1 564 ? 38.552 7.739 -48.651 1.00 86.56 564 GLU A C 1
ATOM 4320 O O . GLU A 1 564 ? 37.978 7.505 -47.585 1.00 86.56 564 GLU A O 1
ATOM 4325 N N . ARG A 1 565 ? 37.990 8.507 -49.597 1.00 88.12 565 ARG A N 1
ATOM 4326 C CA . ARG A 1 565 ? 36.679 9.156 -49.440 1.00 88.12 565 ARG A CA 1
ATOM 4327 C C . ARG A 1 565 ? 35.562 8.136 -49.205 1.00 88.12 565 ARG A C 1
ATOM 4329 O O . ARG A 1 565 ? 34.725 8.349 -48.328 1.00 88.12 565 ARG A O 1
ATOM 4336 N N . ASN A 1 566 ? 35.555 7.031 -49.951 1.00 87.56 566 ASN A N 1
ATOM 4337 C CA . ASN A 1 566 ? 34.554 5.975 -49.797 1.00 87.56 566 ASN A CA 1
ATOM 4338 C C . ASN A 1 566 ? 34.676 5.277 -48.432 1.00 87.56 566 ASN A C 1
ATOM 4340 O O . ASN A 1 566 ? 33.666 5.090 -47.751 1.00 87.56 566 ASN A O 1
ATOM 4344 N N . ARG A 1 567 ? 35.898 4.964 -47.978 1.00 87.12 567 ARG A N 1
ATOM 4345 C CA . ARG A 1 567 ? 36.141 4.396 -46.639 1.00 87.12 567 ARG A CA 1
ATOM 4346 C C . ARG A 1 567 ? 35.746 5.360 -45.518 1.00 87.12 567 ARG A C 1
ATOM 4348 O O . ARG A 1 567 ? 35.099 4.932 -44.568 1.00 87.12 567 ARG A O 1
ATOM 4355 N N . PHE A 1 568 ? 36.010 6.661 -45.653 1.00 91.56 568 PHE A N 1
ATOM 4356 C CA . PHE A 1 568 ? 35.562 7.675 -44.688 1.00 91.56 568 PHE A CA 1
ATOM 4357 C C . PHE A 1 568 ? 34.027 7.774 -44.607 1.00 91.56 568 PHE A C 1
ATOM 4359 O O . PHE A 1 568 ? 33.459 7.900 -43.517 1.00 91.56 568 PHE A O 1
ATOM 4366 N N . GLN A 1 569 ? 33.329 7.660 -45.742 1.00 92.75 569 GLN A N 1
ATOM 4367 C CA . GLN A 1 569 ? 31.863 7.599 -45.770 1.00 92.75 569 GLN A CA 1
ATOM 4368 C C . GLN A 1 569 ? 31.324 6.320 -45.111 1.00 92.75 569 GLN A C 1
ATOM 4370 O O . GLN A 1 569 ? 30.379 6.406 -44.326 1.00 92.75 569 GLN A O 1
ATOM 4375 N N . GLN A 1 570 ? 31.944 5.160 -45.355 1.00 89.94 570 GLN A N 1
ATOM 4376 C CA . GLN A 1 570 ? 31.602 3.900 -44.678 1.00 89.94 570 GLN A CA 1
ATOM 4377 C C . GLN A 1 570 ? 31.828 3.996 -43.160 1.00 89.94 570 GLN A C 1
ATOM 4379 O O . GLN A 1 570 ? 30.924 3.680 -42.389 1.00 89.94 570 GLN A O 1
ATOM 4384 N N . ALA A 1 571 ? 32.975 4.521 -42.718 1.00 90.50 571 ALA A N 1
ATOM 4385 C CA . ALA A 1 571 ? 33.288 4.743 -41.304 1.00 90.50 571 ALA A CA 1
ATOM 4386 C C . ALA A 1 571 ? 32.250 5.653 -40.620 1.00 90.50 571 ALA A C 1
ATOM 4388 O O . ALA A 1 571 ? 31.759 5.358 -39.530 1.00 90.50 571 ALA A O 1
ATOM 4389 N N . THR A 1 572 ? 31.847 6.727 -41.307 1.00 92.12 572 THR A N 1
ATOM 4390 C CA . THR A 1 572 ? 30.800 7.653 -40.850 1.00 92.12 572 THR A CA 1
ATOM 4391 C C . THR A 1 572 ? 29.423 6.980 -40.781 1.00 92.12 572 THR A C 1
ATOM 4393 O O . THR A 1 572 ? 28.644 7.269 -39.870 1.00 92.12 572 THR A O 1
ATOM 4396 N N . ALA A 1 573 ? 29.101 6.080 -41.714 1.00 90.19 573 ALA A N 1
ATOM 4397 C CA . ALA A 1 573 ? 27.854 5.319 -41.695 1.00 90.19 573 ALA A CA 1
ATOM 4398 C C . ALA A 1 573 ? 27.809 4.330 -40.518 1.00 90.19 573 ALA A C 1
ATOM 4400 O O . ALA A 1 573 ? 26.813 4.296 -39.798 1.00 90.19 573 ALA A O 1
ATOM 4401 N N . GLU A 1 574 ? 28.895 3.597 -40.265 1.00 87.44 574 GLU A N 1
ATOM 4402 C CA . GLU A 1 574 ? 29.007 2.688 -39.116 1.00 87.44 574 GLU A CA 1
ATOM 4403 C C . GLU A 1 574 ? 28.970 3.439 -37.778 1.00 87.44 574 GLU A C 1
ATOM 4405 O O . GLU A 1 574 ? 28.278 3.015 -36.854 1.00 87.44 574 GLU A O 1
ATOM 4410 N N . PHE A 1 575 ? 29.603 4.614 -37.693 1.00 89.19 575 PHE A N 1
ATOM 4411 C CA . PHE A 1 575 ? 29.509 5.482 -36.515 1.00 89.19 575 PHE A CA 1
ATOM 4412 C C . PHE A 1 575 ? 28.062 5.906 -36.224 1.00 89.19 575 PHE A C 1
ATOM 4414 O O . PHE A 1 575 ? 27.600 5.814 -35.087 1.00 89.19 575 PHE A O 1
ATOM 4421 N N . ARG A 1 576 ? 27.316 6.321 -37.258 1.00 87.62 576 ARG A N 1
ATOM 4422 C CA . ARG A 1 576 ? 25.893 6.697 -37.140 1.00 87.62 576 ARG A CA 1
ATOM 4423 C C . ARG A 1 576 ? 24.979 5.517 -36.802 1.00 87.62 576 ARG A C 1
ATOM 4425 O O . ARG A 1 576 ? 23.915 5.741 -36.236 1.00 87.62 576 ARG A O 1
ATOM 4432 N N . ARG A 1 577 ? 25.381 4.287 -37.136 1.00 85.19 577 ARG A N 1
ATOM 4433 C CA . ARG A 1 577 ? 24.687 3.041 -36.765 1.00 85.19 577 ARG A CA 1
ATOM 4434 C C . ARG A 1 577 ? 24.947 2.607 -35.317 1.00 85.19 577 ARG A C 1
ATOM 4436 O O . ARG A 1 577 ? 24.290 1.684 -34.858 1.00 85.19 577 ARG A O 1
ATOM 4443 N N . GLY A 1 578 ? 25.883 3.249 -34.610 1.00 82.69 578 GLY A N 1
ATOM 4444 C CA . GLY A 1 578 ? 26.327 2.826 -33.276 1.00 82.69 578 GLY A CA 1
ATOM 4445 C C . GLY A 1 578 ? 27.361 1.694 -33.295 1.00 82.69 578 GLY A C 1
ATOM 4446 O O . GLY A 1 578 ? 27.778 1.231 -32.240 1.00 82.69 578 GLY A O 1
ATOM 4447 N N . ASN A 1 579 ? 27.841 1.275 -34.471 1.00 86.12 579 ASN A N 1
ATOM 4448 C CA . ASN A 1 579 ? 28.845 0.218 -34.618 1.00 86.12 579 ASN A CA 1
ATOM 4449 C C . ASN A 1 579 ? 30.260 0.769 -34.361 1.00 86.12 579 ASN A C 1
ATOM 4451 O O . ASN A 1 579 ? 31.130 0.745 -35.237 1.00 86.12 579 ASN A O 1
ATOM 4455 N N . TYR A 1 580 ? 30.496 1.297 -33.157 1.00 86.56 580 TYR A N 1
ATOM 4456 C CA . TYR A 1 580 ? 31.696 2.067 -32.810 1.00 86.56 580 TYR A CA 1
ATOM 4457 C C . TYR A 1 580 ? 33.006 1.304 -33.055 1.00 86.56 580 TYR A C 1
ATOM 4459 O O . TYR A 1 580 ? 33.967 1.894 -33.546 1.00 86.56 580 TYR A O 1
ATOM 4467 N N . ALA A 1 581 ? 33.038 -0.010 -32.811 1.00 83.25 581 ALA A N 1
ATOM 4468 C CA . ALA A 1 581 ? 34.207 -0.849 -33.086 1.00 83.25 581 ALA A CA 1
ATOM 4469 C C . ALA A 1 581 ? 34.550 -0.940 -34.589 1.00 83.25 581 ALA A C 1
ATOM 4471 O O . ALA A 1 581 ? 35.715 -0.811 -34.966 1.00 83.25 581 ALA A O 1
ATOM 4472 N N . ARG A 1 582 ? 33.546 -1.101 -35.468 1.00 82.81 582 ARG A N 1
ATOM 4473 C CA . ARG A 1 582 ? 33.767 -1.149 -36.927 1.00 82.81 582 ARG A CA 1
ATOM 4474 C C . ARG A 1 582 ? 34.075 0.234 -37.493 1.00 82.81 582 ARG A C 1
ATOM 4476 O O . ARG A 1 582 ? 34.950 0.359 -38.345 1.00 82.81 582 ARG A O 1
ATOM 4483 N N . ALA A 1 583 ? 33.417 1.270 -36.974 1.00 89.56 583 ALA A N 1
ATOM 4484 C CA . ALA A 1 583 ? 33.742 2.656 -37.290 1.00 89.56 583 ALA A CA 1
ATOM 4485 C C . ALA A 1 583 ? 35.205 2.979 -36.945 1.00 89.56 583 ALA A C 1
ATOM 4487 O O . ALA A 1 583 ? 35.896 3.574 -37.768 1.00 89.56 583 ALA A O 1
ATOM 4488 N N . LYS A 1 584 ? 35.699 2.527 -35.778 1.00 88.25 584 LYS A N 1
ATOM 4489 C CA . LYS A 1 584 ? 37.101 2.692 -35.369 1.00 88.25 584 LYS A CA 1
ATOM 4490 C C . LYS A 1 584 ? 38.065 2.112 -36.409 1.00 88.25 584 LYS A C 1
ATOM 4492 O O . LYS A 1 584 ? 38.911 2.856 -36.896 1.00 88.25 584 LYS A O 1
ATOM 4497 N N . SER A 1 585 ? 37.899 0.842 -36.805 1.00 83.69 585 SER A N 1
ATOM 4498 C CA . SER A 1 585 ? 38.792 0.210 -37.800 1.00 83.69 585 SER A CA 1
ATOM 4499 C C . SER A 1 585 ? 38.775 0.955 -39.139 1.00 83.69 585 SER A C 1
ATOM 4501 O O . SER A 1 585 ? 39.831 1.217 -39.705 1.00 83.69 585 SER A O 1
ATOM 4503 N N . LEU A 1 586 ? 37.599 1.369 -39.621 1.00 86.56 586 LEU A N 1
ATOM 4504 C CA . LEU A 1 586 ? 37.484 2.077 -40.899 1.00 86.56 586 LEU A CA 1
ATOM 4505 C C . LEU A 1 586 ? 38.096 3.491 -40.851 1.00 86.56 586 LEU A C 1
ATOM 4507 O O . LEU A 1 586 ? 38.678 3.932 -41.842 1.00 86.56 586 LEU A O 1
ATOM 4511 N N . PHE A 1 587 ? 38.024 4.202 -39.718 1.00 89.81 587 PHE A N 1
ATOM 4512 C CA . PHE A 1 587 ? 38.746 5.470 -39.555 1.00 89.81 587 PHE A CA 1
ATOM 4513 C C . PHE A 1 587 ? 40.264 5.259 -39.416 1.00 89.81 587 PHE A C 1
ATOM 4515 O O . PHE A 1 587 ? 41.020 6.031 -40.000 1.00 89.81 587 PHE A O 1
ATOM 4522 N N . GLU A 1 588 ? 40.734 4.205 -38.741 1.00 87.19 588 GLU A N 1
ATOM 4523 C CA . GLU A 1 588 ? 42.163 3.836 -38.710 1.00 87.19 588 GLU A CA 1
ATOM 4524 C C . GLU A 1 588 ? 42.708 3.486 -40.106 1.00 87.19 588 GLU A C 1
ATOM 4526 O O . GLU A 1 588 ? 43.827 3.878 -40.447 1.00 87.19 588 GLU A O 1
ATOM 4531 N N . GLU A 1 589 ? 41.912 2.811 -40.942 1.00 82.19 589 GLU A N 1
ATOM 4532 C CA . GLU A 1 589 ? 42.229 2.559 -42.354 1.00 82.19 589 GLU A CA 1
ATOM 4533 C C . GLU A 1 589 ? 42.379 3.878 -43.136 1.00 82.19 589 GLU A C 1
ATOM 4535 O O . GLU A 1 589 ? 43.389 4.064 -43.816 1.00 82.19 589 GLU A O 1
ATOM 4540 N N . VAL A 1 590 ? 41.451 4.834 -42.984 1.00 88.62 590 VAL A N 1
ATOM 4541 C CA . VAL A 1 590 ? 41.544 6.173 -43.612 1.00 88.62 590 VAL A CA 1
ATOM 4542 C C . VAL A 1 590 ? 42.789 6.941 -43.154 1.00 88.62 590 VAL A C 1
ATOM 4544 O O . VAL A 1 590 ? 43.500 7.512 -43.981 1.00 88.62 590 VAL A O 1
ATOM 4547 N N . ILE A 1 591 ? 43.105 6.923 -41.855 1.00 85.50 591 ILE A N 1
ATOM 4548 C CA . ILE A 1 591 ? 44.323 7.552 -41.311 1.00 85.50 591 ILE A CA 1
ATOM 4549 C C . ILE A 1 591 ? 45.576 6.920 -41.932 1.00 85.50 591 ILE A C 1
ATOM 4551 O O . ILE A 1 591 ? 46.518 7.635 -42.286 1.00 85.50 591 ILE A O 1
ATOM 4555 N N . GLY A 1 592 ? 45.569 5.595 -42.110 1.00 79.50 592 GLY A N 1
ATOM 4556 C CA . GLY A 1 592 ? 46.640 4.835 -42.754 1.00 79.50 592 GLY A CA 1
ATOM 4557 C C . GLY A 1 592 ? 46.841 5.150 -44.240 1.00 79.50 592 GLY A C 1
ATOM 4558 O O . GLY A 1 592 ? 47.967 5.044 -44.717 1.00 79.50 592 GLY A O 1
ATOM 4559 N N . MET A 1 593 ? 45.798 5.581 -44.958 1.00 80.44 593 MET A N 1
ATOM 4560 C CA . MET A 1 593 ? 45.899 6.018 -46.361 1.00 80.44 593 MET A CA 1
ATOM 4561 C C . MET A 1 593 ? 46.543 7.405 -46.517 1.00 80.44 593 MET A C 1
ATOM 4563 O O . MET A 1 593 ? 47.013 7.738 -47.602 1.00 80.44 593 MET A O 1
ATOM 4567 N N . GLY A 1 594 ? 46.596 8.208 -45.447 1.00 78.38 594 GLY A N 1
ATOM 4568 C CA . GLY A 1 594 ? 47.361 9.460 -45.408 1.00 78.38 594 GLY A CA 1
ATOM 4569 C C . GLY A 1 594 ? 46.833 10.598 -46.290 1.00 78.38 594 GLY A C 1
ATOM 4570 O O . GLY A 1 594 ? 47.582 11.535 -46.560 1.00 78.38 594 GLY A O 1
ATOM 4571 N N . GLY A 1 595 ? 45.583 10.514 -46.752 1.00 81.88 595 GLY A N 1
ATOM 4572 C CA . GLY A 1 595 ? 44.977 11.472 -47.676 1.00 81.88 595 GLY A CA 1
ATOM 4573 C C . GLY A 1 595 ? 44.296 12.669 -47.003 1.00 81.88 595 GLY A C 1
ATOM 4574 O O . GLY A 1 595 ? 44.620 13.075 -45.884 1.00 81.88 595 GLY A O 1
ATOM 4575 N N . ALA A 1 596 ? 43.342 13.266 -47.720 1.00 85.50 596 ALA A N 1
ATOM 4576 C CA . ALA A 1 596 ? 42.698 14.521 -47.334 1.00 85.50 596 ALA A CA 1
ATOM 4577 C C . ALA A 1 596 ? 41.732 14.376 -46.145 1.00 85.50 596 ALA A C 1
ATOM 4579 O O . ALA A 1 596 ? 41.443 15.360 -45.465 1.00 85.50 596 ALA A O 1
ATOM 4580 N N . ASN A 1 597 ? 41.239 13.165 -45.875 1.00 90.88 597 ASN A N 1
ATOM 4581 C CA . ASN A 1 597 ? 40.299 12.892 -44.788 1.00 90.88 597 ASN A CA 1
ATOM 4582 C C . ASN A 1 597 ? 40.999 12.466 -43.489 1.00 90.88 597 ASN A C 1
ATOM 4584 O O . ASN A 1 597 ? 40.336 12.399 -42.453 1.00 90.88 597 ASN A O 1
ATOM 4588 N N . LYS A 1 598 ? 42.322 12.236 -43.501 1.00 89.94 598 LYS A N 1
ATOM 4589 C CA . LYS A 1 598 ? 43.110 11.814 -42.328 1.00 89.94 598 LYS A CA 1
ATOM 4590 C C . LYS A 1 598 ? 42.804 12.622 -41.061 1.00 89.94 598 LYS A C 1
ATOM 4592 O O . LYS A 1 598 ? 42.446 12.035 -40.046 1.00 89.94 598 LYS A O 1
ATOM 4597 N N . SER A 1 599 ? 42.896 13.954 -41.110 1.00 87.75 599 SER A N 1
ATOM 4598 C CA . SER A 1 599 ? 42.686 14.791 -39.914 1.00 87.75 599 SER A CA 1
ATOM 4599 C C . SER A 1 599 ? 41.239 14.736 -39.401 1.00 87.75 599 SER A C 1
ATOM 4601 O O . SER A 1 599 ? 41.001 14.724 -38.194 1.00 87.75 599 SER A O 1
ATOM 4603 N N . ALA A 1 600 ? 40.260 14.621 -40.305 1.00 90.88 600 ALA A N 1
ATOM 4604 C CA . ALA A 1 600 ? 38.866 14.418 -39.923 1.00 90.88 600 ALA A CA 1
ATOM 4605 C C . ALA A 1 600 ? 38.652 13.033 -39.283 1.00 90.88 600 ALA A C 1
ATOM 4607 O O . ALA A 1 600 ? 37.911 12.917 -38.309 1.00 90.88 600 ALA A O 1
ATOM 4608 N N . ALA A 1 601 ? 39.327 11.995 -39.784 1.00 90.62 601 ALA A N 1
ATOM 4609 C CA . ALA A 1 601 ? 39.286 10.649 -39.219 1.00 90.62 601 ALA A CA 1
ATOM 4610 C C . ALA A 1 601 ? 39.934 10.587 -37.823 1.00 90.62 601 ALA A C 1
ATOM 4612 O O . ALA A 1 601 ? 39.354 9.989 -36.921 1.00 90.62 601 ALA A O 1
ATOM 4613 N N . GLU A 1 602 ? 41.065 11.270 -37.605 1.00 89.75 602 GLU A N 1
ATOM 4614 C CA . GLU A 1 602 ? 41.705 11.414 -36.283 1.00 89.75 602 GLU A CA 1
ATOM 4615 C C . GLU A 1 602 ? 40.757 12.062 -35.258 1.00 89.75 602 GLU A C 1
ATOM 4617 O O . GLU A 1 602 ? 40.644 11.586 -34.127 1.00 89.75 602 GLU A O 1
ATOM 4622 N N . GLN A 1 603 ? 40.014 13.102 -35.658 1.00 90.56 603 GLN A N 1
ATOM 4623 C CA . GLN A 1 603 ? 39.006 13.742 -34.803 1.00 90.56 603 GLN A CA 1
ATOM 4624 C C . GLN A 1 603 ? 37.817 12.814 -34.500 1.00 90.56 603 GLN A C 1
ATOM 4626 O O . GLN A 1 603 ? 37.382 12.735 -33.350 1.00 90.56 603 GLN A O 1
ATOM 4631 N N . GLN A 1 604 ? 37.300 12.079 -35.494 1.00 90.81 604 GLN A N 1
ATOM 4632 C CA . GLN A 1 604 ? 36.221 11.106 -35.262 1.00 90.81 604 GLN A CA 1
ATOM 4633 C C . GLN A 1 604 ? 36.671 9.945 -34.366 1.00 90.81 604 GLN A C 1
ATOM 4635 O O . GLN A 1 604 ? 35.883 9.477 -33.543 1.00 90.81 604 GLN A O 1
ATOM 4640 N N . LEU A 1 605 ? 37.937 9.519 -34.453 1.00 89.50 605 LEU A N 1
ATOM 4641 C CA . LEU A 1 605 ? 38.488 8.463 -33.603 1.00 89.50 605 LEU A CA 1
ATOM 4642 C C . LEU A 1 605 ? 38.405 8.832 -32.114 1.00 89.50 605 LEU A C 1
ATOM 4644 O O . LEU A 1 605 ? 37.973 8.013 -31.308 1.00 89.50 605 LEU A O 1
ATOM 4648 N N . GLN A 1 606 ? 38.739 10.075 -31.749 1.00 88.69 606 GLN A N 1
ATOM 4649 C CA . GLN A 1 606 ? 38.639 10.556 -30.361 1.00 88.69 606 GLN A CA 1
ATOM 4650 C C . GLN A 1 606 ? 37.197 10.503 -29.833 1.00 88.69 606 GLN A C 1
ATOM 4652 O O . GLN A 1 606 ? 36.962 10.096 -28.693 1.00 88.69 606 GLN A O 1
ATOM 4657 N N . VAL A 1 607 ? 36.219 10.865 -30.672 1.00 89.81 607 VAL A N 1
ATOM 4658 C CA . VAL A 1 607 ? 34.791 10.766 -30.328 1.00 89.81 607 VAL A CA 1
ATOM 4659 C C . VAL A 1 607 ? 34.376 9.301 -30.162 1.00 89.81 607 VAL A C 1
ATOM 4661 O O . VAL A 1 607 ? 33.674 8.969 -29.209 1.00 89.81 607 VAL A O 1
ATOM 4664 N N . ILE A 1 608 ? 34.833 8.412 -31.044 1.00 88.69 608 ILE A N 1
ATOM 4665 C CA . ILE A 1 608 ? 34.559 6.969 -30.979 1.00 88.69 608 ILE A CA 1
ATOM 4666 C C . ILE A 1 608 ? 35.139 6.334 -29.716 1.00 88.69 608 ILE A C 1
ATOM 4668 O O . ILE A 1 608 ? 34.447 5.564 -29.058 1.00 88.69 608 ILE A O 1
ATOM 4672 N N . GLU A 1 609 ? 36.365 6.675 -29.324 1.00 87.62 609 GLU A N 1
ATOM 4673 C CA . GLU A 1 609 ? 36.950 6.145 -28.090 1.00 87.62 609 GLU A CA 1
ATOM 4674 C C . GLU A 1 609 ? 36.202 6.607 -26.837 1.00 87.62 609 GLU A C 1
ATOM 4676 O O . GLU A 1 609 ? 36.055 5.827 -25.896 1.00 87.62 609 GLU A O 1
ATOM 4681 N N . ALA A 1 610 ? 35.672 7.834 -26.830 1.00 87.56 610 ALA A N 1
ATOM 4682 C CA . ALA A 1 610 ? 34.785 8.288 -25.763 1.00 87.56 610 ALA A CA 1
ATOM 4683 C C . ALA A 1 610 ? 33.468 7.485 -25.728 1.00 87.56 610 ALA A C 1
ATOM 4685 O O . ALA A 1 610 ? 33.010 7.131 -24.643 1.00 87.56 610 ALA A O 1
ATOM 4686 N N . ARG A 1 611 ? 32.891 7.139 -26.891 1.00 87.69 611 ARG A N 1
ATOM 4687 C CA . ARG A 1 611 ? 31.678 6.299 -26.993 1.00 87.69 611 ARG A CA 1
ATOM 4688 C C . ARG A 1 611 ? 31.896 4.867 -26.520 1.00 87.69 611 ARG A C 1
ATOM 4690 O O . ARG A 1 611 ? 31.074 4.357 -25.770 1.00 87.69 611 ARG A O 1
ATOM 4697 N N . ILE A 1 612 ? 33.006 4.243 -26.911 1.00 87.75 612 ILE A N 1
ATOM 4698 C CA . ILE A 1 612 ? 33.338 2.875 -26.487 1.00 87.75 612 ILE A CA 1
ATOM 4699 C C . ILE A 1 612 ? 33.505 2.824 -24.961 1.00 87.75 612 ILE A C 1
ATOM 4701 O O . ILE A 1 612 ? 32.898 1.981 -24.311 1.00 87.75 612 ILE A O 1
ATOM 4705 N N . ARG A 1 613 ? 34.232 3.783 -24.365 1.00 89.62 613 ARG A N 1
ATOM 4706 C CA . ARG A 1 613 ? 34.376 3.868 -22.897 1.00 89.62 613 ARG A CA 1
ATOM 4707 C C . ARG A 1 613 ? 33.042 4.105 -22.184 1.00 89.62 613 ARG A C 1
ATOM 4709 O O . ARG A 1 613 ? 32.821 3.530 -21.123 1.00 89.62 613 ARG A O 1
ATOM 4716 N N . GLU A 1 614 ? 32.163 4.934 -22.752 1.00 92.88 614 GLU A N 1
ATOM 4717 C CA . GLU A 1 614 ? 30.807 5.150 -22.232 1.00 92.88 614 GLU A CA 1
ATOM 4718 C C . GLU A 1 614 ? 30.011 3.833 -22.188 1.00 92.88 614 GLU A C 1
ATOM 4720 O O . GLU A 1 614 ? 29.391 3.512 -21.172 1.00 92.88 614 GLU A O 1
ATOM 4725 N N . GLU A 1 615 ? 30.058 3.055 -23.269 1.00 90.94 615 GLU A N 1
ATOM 4726 C CA . GLU A 1 615 ? 29.353 1.779 -23.400 1.00 90.94 615 GLU A CA 1
ATOM 4727 C C . GLU A 1 615 ? 29.932 0.686 -22.484 1.00 90.94 615 GLU A C 1
ATOM 4729 O O . GLU A 1 615 ? 29.170 -0.008 -21.807 1.00 90.94 615 GLU A O 1
ATOM 4734 N N . ASP A 1 616 ? 31.261 0.594 -22.363 1.00 91.00 616 ASP A N 1
ATOM 4735 C CA . ASP A 1 616 ? 31.944 -0.327 -21.443 1.00 91.00 616 ASP A CA 1
ATOM 4736 C C . ASP A 1 616 ? 31.587 -0.051 -19.972 1.00 91.00 616 ASP A C 1
ATOM 4738 O O . ASP A 1 616 ? 31.332 -0.978 -19.198 1.00 91.00 616 ASP A O 1
ATOM 4742 N N . VAL A 1 617 ? 31.547 1.222 -19.562 1.00 94.75 617 VAL A N 1
ATOM 4743 C CA . VAL A 1 617 ? 31.193 1.608 -18.184 1.00 94.75 617 VAL A CA 1
ATOM 4744 C C . VAL A 1 617 ? 29.697 1.415 -17.919 1.00 94.75 617 VAL A C 1
ATOM 4746 O O . VAL A 1 617 ? 29.325 0.959 -16.835 1.00 94.75 617 VAL A O 1
ATOM 4749 N N . PHE A 1 618 ? 28.834 1.665 -18.910 1.00 96.31 618 PHE A N 1
ATOM 4750 C CA . PHE A 1 618 ? 27.410 1.334 -18.814 1.00 96.31 618 PHE A CA 1
ATOM 4751 C C . PHE A 1 618 ? 27.192 -0.173 -18.636 1.00 96.31 618 PHE A C 1
ATOM 4753 O O . PHE A 1 618 ? 26.419 -0.589 -17.770 1.00 96.31 618 PHE A O 1
ATOM 4760 N N . LYS A 1 619 ? 27.921 -0.996 -19.398 1.00 94.50 619 LYS A N 1
ATOM 4761 C CA . LYS A 1 619 ? 27.888 -2.455 -19.272 1.00 94.50 619 LYS A CA 1
ATOM 4762 C C . LYS A 1 619 ? 28.347 -2.922 -17.888 1.00 94.50 619 LYS A C 1
ATOM 4764 O O . LYS A 1 619 ? 27.632 -3.699 -17.267 1.00 94.50 619 LYS A O 1
ATOM 4769 N N . GLN A 1 620 ? 29.446 -2.378 -17.354 1.00 93.50 620 GLN A N 1
ATOM 4770 C CA . GLN A 1 620 ? 29.880 -2.653 -15.973 1.00 93.50 620 GLN A CA 1
ATOM 4771 C C . GLN A 1 620 ? 28.772 -2.353 -14.949 1.00 93.50 620 GLN A C 1
ATOM 4773 O O . GLN A 1 620 ? 28.553 -3.148 -14.039 1.00 93.50 620 GLN A O 1
ATOM 4778 N N . GLY A 1 621 ? 28.044 -1.240 -15.101 1.00 96.25 621 GLY A N 1
ATOM 4779 C CA . GLY A 1 621 ? 26.897 -0.918 -14.243 1.00 96.25 621 GLY A CA 1
ATOM 4780 C C . GLY A 1 621 ? 25.770 -1.954 -14.330 1.00 96.25 621 GLY A C 1
ATOM 4781 O O . GLY A 1 621 ? 25.218 -2.356 -13.305 1.00 96.25 621 GLY A O 1
ATOM 4782 N N . MET A 1 622 ? 25.458 -2.438 -15.536 1.00 95.31 622 MET A N 1
ATOM 4783 C CA . MET A 1 622 ? 24.457 -3.494 -15.747 1.00 95.31 622 MET A CA 1
ATOM 4784 C C . MET A 1 622 ? 24.894 -4.840 -15.150 1.00 95.31 622 MET A C 1
ATOM 4786 O O . MET A 1 622 ? 24.090 -5.486 -14.477 1.00 95.31 622 MET A O 1
ATOM 4790 N N . ASP A 1 623 ? 26.157 -5.230 -15.328 1.00 92.19 623 ASP A N 1
ATOM 4791 C CA . ASP A 1 623 ? 26.720 -6.471 -14.777 1.00 92.19 623 ASP A CA 1
ATOM 4792 C C . ASP A 1 623 ? 26.721 -6.442 -13.232 1.00 92.19 623 ASP A C 1
ATOM 4794 O O . ASP A 1 623 ? 26.326 -7.411 -12.580 1.00 92.19 623 ASP A O 1
ATOM 4798 N N . LEU A 1 624 ? 27.070 -5.300 -12.623 1.00 95.56 624 LEU A N 1
ATOM 4799 C CA . LEU A 1 624 ? 26.998 -5.093 -11.169 1.00 95.56 624 LEU A CA 1
ATOM 4800 C C . LEU A 1 624 ? 25.557 -5.135 -10.644 1.00 95.56 624 LEU A C 1
ATOM 4802 O O . LEU A 1 624 ? 25.305 -5.739 -9.599 1.00 95.56 624 LEU A O 1
ATOM 4806 N N . ARG A 1 625 ? 24.598 -4.552 -11.379 1.00 93.31 625 ARG A N 1
ATOM 4807 C CA . ARG A 1 625 ? 23.166 -4.631 -11.046 1.00 93.31 625 ARG A CA 1
ATOM 4808 C C . ARG A 1 625 ? 22.671 -6.080 -11.096 1.00 93.31 625 ARG A C 1
ATOM 4810 O O . ARG A 1 625 ? 21.963 -6.504 -10.187 1.00 93.31 625 ARG A O 1
ATOM 4817 N N . ALA A 1 626 ? 23.064 -6.847 -12.114 1.00 90.69 626 ALA A N 1
ATOM 4818 C CA . ALA A 1 626 ? 22.729 -8.268 -12.230 1.00 90.69 626 ALA A CA 1
ATOM 4819 C C . ALA A 1 626 ? 23.335 -9.107 -11.087 1.00 90.69 626 ALA A C 1
ATOM 4821 O O . ALA A 1 626 ? 22.695 -10.036 -10.601 1.00 90.69 626 ALA A O 1
ATOM 4822 N N . ALA A 1 627 ? 24.519 -8.730 -10.595 1.00 91.00 627 ALA A N 1
ATOM 4823 C CA . ALA A 1 627 ? 25.147 -9.310 -9.406 1.00 91.00 627 ALA A CA 1
ATOM 4824 C C . ALA A 1 627 ? 24.554 -8.819 -8.062 1.00 91.00 627 ALA A C 1
ATOM 4826 O O . ALA A 1 627 ? 25.083 -9.158 -7.003 1.00 91.00 627 ALA A O 1
ATOM 4827 N N . GLY A 1 628 ? 23.498 -7.994 -8.072 1.00 89.44 628 GLY A N 1
ATOM 4828 C CA . GLY A 1 628 ? 22.868 -7.429 -6.869 1.00 89.44 628 GLY A CA 1
ATOM 4829 C C . GLY A 1 628 ? 23.674 -6.328 -6.164 1.00 89.44 628 GLY A C 1
ATOM 4830 O O . GLY A 1 628 ? 23.241 -5.813 -5.132 1.00 89.44 628 GLY A O 1
ATOM 4831 N N . LYS A 1 629 ? 24.824 -5.924 -6.717 1.00 94.25 629 LYS A N 1
ATOM 4832 C CA . LYS A 1 629 ? 25.727 -4.885 -6.188 1.00 94.25 629 LYS A CA 1
ATOM 4833 C C . LYS A 1 629 ? 25.217 -3.488 -6.555 1.00 94.25 629 LYS A C 1
ATOM 4835 O O . LYS A 1 629 ? 25.857 -2.739 -7.290 1.00 94.25 629 LYS A O 1
ATOM 4840 N N . ASN A 1 630 ? 24.027 -3.155 -6.062 1.00 92.06 630 ASN A N 1
ATOM 4841 C CA . ASN A 1 630 ? 23.271 -1.969 -6.464 1.00 92.06 630 ASN A CA 1
ATOM 4842 C C . ASN A 1 630 ? 24.022 -0.642 -6.252 1.00 92.06 630 ASN A C 1
ATOM 4844 O O . ASN A 1 630 ? 23.957 0.221 -7.124 1.00 92.06 630 ASN A O 1
ATOM 4848 N N . ASP A 1 631 ? 24.776 -0.486 -5.161 1.00 93.00 631 ASP A N 1
ATOM 4849 C CA . ASP A 1 631 ? 25.537 0.746 -4.898 1.00 93.00 631 ASP A CA 1
ATOM 4850 C C . ASP A 1 631 ? 26.730 0.908 -5.859 1.00 93.00 631 ASP A C 1
ATOM 4852 O O . ASP A 1 631 ? 26.954 1.986 -6.412 1.00 93.00 631 ASP A O 1
ATOM 4856 N N . GLU A 1 632 ? 27.456 -0.183 -6.137 1.00 94.56 632 GLU A N 1
ATOM 4857 C CA . GLU A 1 632 ? 28.538 -0.208 -7.134 1.00 94.56 632 GLU A CA 1
ATOM 4858 C C . GLU A 1 632 ? 27.989 0.057 -8.549 1.00 94.56 632 GLU A C 1
ATOM 4860 O O . GLU A 1 632 ? 28.601 0.785 -9.335 1.00 94.56 632 GLU A O 1
ATOM 4865 N N . ALA A 1 633 ? 26.806 -0.483 -8.862 1.00 96.44 633 ALA A N 1
ATOM 4866 C CA . ALA A 1 633 ? 26.106 -0.243 -10.120 1.00 96.44 633 ALA A CA 1
ATOM 4867 C C . ALA A 1 633 ? 25.698 1.230 -10.281 1.00 96.44 633 ALA A C 1
ATOM 4869 O O . ALA A 1 633 ? 25.950 1.822 -11.331 1.00 96.44 633 ALA A O 1
ATOM 4870 N N . VAL A 1 634 ? 25.127 1.853 -9.240 1.00 97.12 634 VAL A N 1
ATOM 4871 C CA . VAL A 1 634 ? 24.785 3.288 -9.238 1.00 97.12 634 VAL A CA 1
ATOM 4872 C C . VAL A 1 634 ? 26.029 4.141 -9.471 1.00 97.12 634 VAL A C 1
ATOM 4874 O O . VAL A 1 634 ? 25.991 5.006 -10.342 1.00 97.12 634 VAL A O 1
ATOM 4877 N N . ALA A 1 635 ? 27.147 3.859 -8.795 1.00 96.75 635 ALA A N 1
ATOM 4878 C CA . ALA A 1 635 ? 28.401 4.584 -9.015 1.00 96.75 635 ALA A CA 1
ATOM 4879 C C . ALA A 1 635 ? 28.885 4.497 -10.479 1.00 96.75 635 ALA A C 1
ATOM 4881 O O . ALA A 1 635 ? 29.352 5.489 -11.043 1.00 96.75 635 ALA A O 1
ATOM 4882 N N . LYS A 1 636 ? 28.718 3.338 -11.132 1.00 97.19 636 LYS A N 1
ATOM 4883 C CA . LYS A 1 636 ? 29.033 3.167 -12.561 1.00 97.19 636 LYS A CA 1
ATOM 4884 C C . LYS A 1 636 ? 28.068 3.906 -13.483 1.00 97.19 636 LYS A C 1
ATOM 4886 O O . LYS A 1 636 ? 28.510 4.540 -14.438 1.00 97.19 636 LYS A O 1
ATOM 4891 N N . PHE A 1 637 ? 26.772 3.915 -13.190 1.00 97.25 637 PHE A N 1
ATOM 4892 C CA . PHE A 1 637 ? 25.810 4.713 -13.954 1.00 97.25 637 PHE A CA 1
ATOM 4893 C C . PHE A 1 637 ? 26.025 6.228 -13.774 1.00 97.25 637 PHE A C 1
ATOM 4895 O O . PHE A 1 637 ? 25.892 6.983 -14.737 1.00 97.25 637 PHE A O 1
ATOM 4902 N N . GLU A 1 638 ? 26.438 6.693 -12.592 1.00 96.12 638 GLU A N 1
ATOM 4903 C CA . GLU A 1 638 ? 26.843 8.090 -12.370 1.00 96.12 638 GLU A CA 1
ATOM 4904 C C . GLU A 1 638 ? 28.123 8.442 -13.151 1.00 96.12 638 GLU A C 1
ATOM 4906 O O . GLU A 1 638 ? 28.240 9.547 -13.693 1.00 96.12 638 GLU A O 1
ATOM 4911 N N . GLU A 1 639 ? 29.042 7.484 -13.317 1.00 94.81 639 GLU A N 1
ATOM 4912 C CA . GLU A 1 639 ? 30.203 7.618 -14.201 1.00 94.81 639 GLU A CA 1
ATOM 4913 C C . GLU A 1 639 ? 29.783 7.829 -15.672 1.00 94.81 639 GLU A C 1
ATOM 4915 O O . GLU A 1 639 ? 30.262 8.774 -16.302 1.00 94.81 639 GLU A O 1
ATOM 4920 N N . VAL A 1 640 ? 28.828 7.044 -16.193 1.00 95.88 640 VAL A N 1
ATOM 4921 C CA . VAL A 1 640 ? 28.237 7.228 -17.542 1.00 95.88 640 VAL A CA 1
ATOM 4922 C C . VAL A 1 640 ? 27.582 8.605 -17.691 1.00 95.88 640 VAL A C 1
ATOM 4924 O O . VAL A 1 640 ? 27.798 9.300 -18.685 1.00 95.88 640 VAL A O 1
ATOM 4927 N N . ILE A 1 641 ? 26.814 9.047 -16.691 1.00 94.50 641 ILE A N 1
ATOM 4928 C CA . ILE A 1 641 ? 26.152 10.362 -16.712 1.00 94.50 641 ILE A CA 1
ATOM 4929 C C . ILE A 1 641 ? 27.180 11.495 -16.812 1.00 94.50 641 ILE A C 1
ATOM 4931 O O . ILE A 1 641 ? 26.961 12.456 -17.555 1.00 94.50 641 ILE A O 1
ATOM 4935 N N . ARG A 1 642 ? 28.317 11.363 -16.118 1.00 94.19 642 ARG A N 1
ATOM 4936 C CA . ARG A 1 642 ? 29.443 12.309 -16.166 1.00 94.19 642 ARG A CA 1
ATOM 4937 C C . ARG A 1 642 ? 30.169 12.313 -17.516 1.00 94.19 642 ARG A C 1
ATOM 4939 O O . ARG A 1 642 ? 30.685 13.359 -17.900 1.00 94.19 642 ARG A O 1
ATOM 4946 N N . MET A 1 643 ? 30.174 11.202 -18.259 1.00 89.69 643 MET A N 1
ATOM 4947 C CA . MET A 1 643 ? 30.653 11.170 -19.654 1.00 89.69 643 MET A CA 1
ATOM 4948 C C . MET A 1 643 ? 29.711 11.906 -20.627 1.00 89.69 643 MET A C 1
ATOM 4950 O O . MET A 1 643 ? 30.120 12.242 -21.736 1.00 89.69 643 MET A O 1
ATOM 4954 N N . ASN A 1 644 ? 28.478 12.216 -20.199 1.00 88.62 644 ASN A N 1
ATOM 4955 C CA . ASN A 1 644 ? 27.501 13.057 -20.900 1.00 88.62 644 ASN A CA 1
ATOM 4956 C C . ASN A 1 644 ? 27.222 12.630 -22.355 1.00 88.62 644 ASN A C 1
ATOM 4958 O O . ASN A 1 644 ? 27.104 13.463 -23.257 1.00 88.62 644 ASN A O 1
ATOM 4962 N N . GLY A 1 645 ? 27.130 11.323 -22.586 1.00 86.19 645 GLY A N 1
ATOM 4963 C CA . GLY A 1 645 ? 26.913 10.769 -23.909 1.00 86.19 645 GLY A CA 1
ATOM 4964 C C . GLY A 1 645 ? 25.504 10.210 -24.146 1.00 86.19 645 GLY A C 1
ATOM 4965 O O . GLY A 1 645 ? 24.510 10.752 -23.666 1.00 86.19 645 GLY A O 1
ATOM 4966 N N . ALA A 1 646 ? 25.422 9.168 -24.975 1.00 87.00 646 ALA A N 1
ATOM 4967 C CA . ALA A 1 646 ? 24.176 8.586 -25.469 1.00 87.00 646 ALA A CA 1
ATOM 4968 C C . ALA A 1 646 ? 23.521 7.642 -24.449 1.00 87.00 646 ALA A C 1
ATOM 4970 O O . ALA A 1 646 ? 22.304 7.483 -24.458 1.00 87.00 646 ALA A O 1
ATOM 4971 N N . LYS A 1 647 ? 24.310 7.065 -23.536 1.00 91.88 647 LYS A N 1
ATOM 4972 C CA . LYS A 1 647 ? 23.857 6.190 -22.447 1.00 91.88 647 LYS A CA 1
ATOM 4973 C C . LYS A 1 647 ? 23.507 6.942 -21.169 1.00 91.88 647 LYS A C 1
ATOM 4975 O O . LYS A 1 647 ? 23.045 6.329 -20.213 1.00 91.88 647 LYS A O 1
ATOM 4980 N N . LYS A 1 648 ? 23.644 8.272 -21.156 1.00 93.81 648 LYS A N 1
ATOM 4981 C CA . LYS A 1 648 ? 23.250 9.138 -20.036 1.00 93.81 648 LYS A CA 1
ATOM 4982 C C . LYS A 1 648 ? 21.801 8.912 -19.586 1.00 93.81 648 LYS A C 1
ATOM 4984 O O . LYS A 1 648 ? 21.573 8.726 -18.395 1.00 93.81 648 LYS A O 1
ATOM 4989 N N . THR A 1 649 ? 20.841 8.928 -20.514 1.00 93.00 649 THR A N 1
ATOM 4990 C CA . THR A 1 649 ? 19.415 8.758 -20.184 1.00 93.00 649 THR A CA 1
ATOM 4991 C C . THR A 1 649 ? 19.136 7.339 -19.693 1.00 93.00 649 THR A C 1
ATOM 4993 O O . THR A 1 649 ? 18.532 7.179 -18.637 1.00 93.00 649 THR A O 1
ATOM 4996 N N . ASP A 1 650 ? 19.671 6.323 -20.383 1.00 92.81 650 ASP A N 1
ATOM 4997 C CA . ASP A 1 650 ? 19.584 4.919 -19.961 1.00 92.81 650 ASP A CA 1
ATOM 4998 C C . ASP A 1 650 ? 20.101 4.752 -18.519 1.00 92.81 650 ASP A C 1
ATOM 5000 O O . ASP A 1 650 ? 19.425 4.165 -17.676 1.00 92.81 650 ASP A O 1
ATOM 5004 N N . ALA A 1 651 ? 21.273 5.321 -18.211 1.00 95.75 651 ALA A N 1
ATOM 5005 C CA . ALA A 1 651 ? 21.909 5.280 -16.895 1.00 95.75 651 ALA A CA 1
ATOM 5006 C C . ALA A 1 651 ? 21.080 5.993 -15.812 1.00 95.75 651 ALA A C 1
ATOM 5008 O O . ALA A 1 651 ? 20.938 5.466 -14.709 1.00 95.75 651 ALA A O 1
ATOM 5009 N N . GLN A 1 652 ? 20.476 7.146 -16.121 1.00 96.06 652 GLN A N 1
ATOM 5010 C CA . GLN A 1 652 ? 19.542 7.827 -15.213 1.00 96.06 652 GLN A CA 1
ATOM 5011 C C . GLN A 1 652 ? 18.333 6.940 -14.881 1.00 96.06 652 GLN A C 1
ATOM 5013 O O . GLN A 1 652 ? 17.976 6.817 -13.709 1.00 96.06 652 GLN A O 1
ATOM 5018 N N . THR A 1 653 ? 17.756 6.269 -15.883 1.00 97.00 653 THR A N 1
ATOM 5019 C CA . THR A 1 653 ? 16.650 5.315 -15.698 1.00 97.00 653 THR A CA 1
ATOM 5020 C C . THR A 1 653 ? 17.068 4.086 -14.885 1.00 97.00 653 THR A C 1
ATOM 5022 O O . THR A 1 653 ? 16.301 3.614 -14.043 1.00 97.00 653 THR A O 1
ATOM 5025 N N . GLN A 1 654 ? 18.287 3.564 -15.071 1.00 96.19 654 GLN A N 1
ATOM 5026 C CA . GLN A 1 654 ? 18.793 2.474 -14.225 1.00 96.19 654 GLN A CA 1
ATOM 5027 C C . GLN A 1 654 ? 18.931 2.912 -12.759 1.00 96.19 654 GLN A C 1
ATOM 5029 O O . GLN A 1 654 ? 18.497 2.185 -11.866 1.00 96.19 654 GLN A O 1
ATOM 5034 N N . ILE A 1 655 ? 19.469 4.109 -12.502 1.00 95.75 655 ILE A N 1
ATOM 5035 C CA . ILE A 1 655 ? 19.618 4.649 -11.141 1.00 95.75 655 ILE A CA 1
ATOM 5036 C C . ILE A 1 655 ? 18.261 4.843 -10.461 1.00 95.75 655 ILE A C 1
ATOM 5038 O O . ILE A 1 655 ? 18.129 4.469 -9.294 1.00 95.75 655 ILE A O 1
ATOM 5042 N N . SER A 1 656 ? 17.256 5.400 -11.150 1.00 94.81 656 SER A N 1
ATOM 5043 C CA . SER A 1 656 ? 15.915 5.549 -10.564 1.00 94.81 656 SER A CA 1
ATOM 5044 C C . SER A 1 656 ? 15.326 4.182 -10.218 1.00 94.81 656 SER A C 1
ATOM 5046 O O . SER A 1 656 ? 14.964 3.955 -9.071 1.00 94.81 656 SER A O 1
ATOM 5048 N N . THR A 1 657 ? 15.395 3.221 -11.147 1.00 94.00 657 THR A N 1
ATOM 5049 C CA . THR A 1 657 ? 14.902 1.847 -10.941 1.00 94.00 657 THR A CA 1
ATOM 5050 C C . THR A 1 657 ? 15.544 1.169 -9.723 1.00 94.00 657 THR A C 1
ATOM 5052 O O . THR A 1 657 ? 14.863 0.483 -8.962 1.00 94.00 657 THR A O 1
ATOM 5055 N N . ILE A 1 658 ? 16.853 1.358 -9.513 1.00 93.19 658 ILE A N 1
ATOM 5056 C CA . ILE A 1 658 ? 17.570 0.826 -8.343 1.00 93.19 658 ILE A CA 1
ATOM 5057 C C . ILE A 1 658 ? 17.107 1.515 -7.050 1.00 93.19 658 ILE A C 1
ATOM 5059 O O . ILE A 1 658 ? 16.846 0.836 -6.055 1.00 93.19 658 ILE A O 1
ATOM 5063 N N . ARG A 1 659 ? 16.983 2.850 -7.053 1.00 92.88 659 ARG A N 1
ATOM 5064 C CA . ARG A 1 659 ? 16.558 3.629 -5.876 1.00 92.88 659 ARG A CA 1
ATOM 5065 C C . ARG A 1 659 ? 15.111 3.327 -5.480 1.00 92.88 659 ARG A C 1
ATOM 5067 O O . ARG A 1 659 ? 14.844 3.155 -4.293 1.00 92.88 659 ARG A O 1
ATOM 5074 N N . ASP A 1 660 ? 14.213 3.184 -6.450 1.00 89.00 660 ASP A N 1
ATOM 5075 C CA . ASP A 1 660 ? 12.802 2.859 -6.223 1.00 89.00 660 ASP A CA 1
ATOM 5076 C C . ASP A 1 660 ? 12.645 1.439 -5.653 1.00 89.00 660 ASP A C 1
ATOM 5078 O O . ASP A 1 660 ? 11.925 1.236 -4.673 1.00 89.00 660 ASP A O 1
ATOM 5082 N N . ALA A 1 661 ? 13.395 0.463 -6.180 1.00 89.19 661 ALA A N 1
ATOM 5083 C CA . ALA A 1 661 ? 13.431 -0.897 -5.638 1.00 89.19 661 ALA A CA 1
ATOM 5084 C C . ALA A 1 661 ? 13.986 -0.942 -4.199 1.00 89.19 661 ALA A C 1
ATOM 5086 O O . ALA A 1 661 ? 13.436 -1.638 -3.342 1.00 89.19 661 ALA A O 1
ATOM 5087 N N . ALA A 1 662 ? 15.038 -0.170 -3.902 1.00 90.19 662 ALA A N 1
ATOM 5088 C CA . ALA A 1 662 ? 15.584 -0.053 -2.549 1.00 90.19 662 ALA A CA 1
ATOM 5089 C C . ALA A 1 662 ? 14.594 0.618 -1.576 1.00 90.19 662 ALA A C 1
ATOM 5091 O O . ALA A 1 662 ? 14.449 0.174 -0.435 1.00 90.19 662 ALA A O 1
ATOM 5092 N N . ALA A 1 663 ? 13.868 1.646 -2.027 1.00 90.00 663 ALA A N 1
ATOM 5093 C CA . ALA A 1 663 ? 12.825 2.302 -1.242 1.00 90.00 663 ALA A CA 1
ATOM 5094 C C . ALA A 1 663 ? 11.648 1.357 -0.943 1.00 90.00 663 ALA A C 1
ATOM 5096 O O . ALA A 1 663 ? 11.194 1.299 0.202 1.00 90.00 663 ALA A O 1
ATOM 5097 N N . ALA A 1 664 ? 11.202 0.568 -1.927 1.00 88.62 664 ALA A N 1
ATOM 5098 C CA . ALA A 1 664 ? 10.169 -0.452 -1.743 1.00 88.62 664 ALA A CA 1
ATOM 5099 C C . ALA A 1 664 ? 10.608 -1.541 -0.746 1.00 88.62 664 ALA A C 1
ATOM 5101 O O . ALA A 1 664 ? 9.857 -1.872 0.171 1.00 88.62 664 ALA A O 1
ATOM 5102 N N . ALA A 1 665 ? 11.846 -2.037 -0.847 1.00 89.06 665 ALA A N 1
ATOM 5103 C CA . ALA A 1 665 ? 12.400 -3.005 0.103 1.00 89.06 665 ALA A CA 1
ATOM 5104 C C . ALA A 1 665 ? 12.470 -2.448 1.540 1.00 89.06 665 ALA A C 1
ATOM 5106 O O . ALA A 1 665 ? 12.074 -3.124 2.493 1.00 89.06 665 ALA A O 1
ATOM 5107 N N . ALA A 1 666 ? 12.900 -1.193 1.707 1.00 90.19 666 ALA A N 1
ATOM 5108 C CA . ALA A 1 666 ? 12.925 -0.526 3.008 1.00 90.19 666 ALA A CA 1
ATOM 5109 C C . ALA A 1 666 ? 11.513 -0.286 3.578 1.00 90.19 666 ALA A C 1
ATOM 5111 O O . ALA A 1 666 ? 11.307 -0.419 4.787 1.00 90.19 666 ALA A O 1
ATOM 5112 N N . ALA A 1 667 ? 10.531 0.036 2.729 1.00 90.94 667 ALA A N 1
ATOM 5113 C CA . ALA A 1 667 ? 9.129 0.156 3.125 1.00 90.94 667 ALA A CA 1
ATOM 5114 C C . ALA A 1 667 ? 8.565 -1.195 3.595 1.00 90.94 667 ALA A C 1
ATOM 5116 O O . ALA A 1 667 ? 8.008 -1.270 4.687 1.00 90.94 667 ALA A O 1
ATOM 5117 N N . LEU A 1 668 ? 8.803 -2.278 2.846 1.00 90.25 668 LEU A N 1
ATOM 5118 C CA . LEU A 1 668 ? 8.419 -3.640 3.234 1.00 90.25 668 LEU A CA 1
ATOM 5119 C C . LEU A 1 668 ? 9.011 -4.055 4.584 1.00 90.25 668 LEU A C 1
ATOM 5121 O O . LEU A 1 668 ? 8.300 -4.612 5.420 1.00 90.25 668 LEU A O 1
ATOM 5125 N N . GLN A 1 669 ? 10.290 -3.761 4.834 1.00 90.56 669 GLN A N 1
ATOM 5126 C CA . GLN A 1 669 ? 10.924 -4.071 6.118 1.00 90.56 669 GLN A CA 1
ATOM 5127 C C . GLN A 1 669 ? 10.264 -3.315 7.285 1.00 90.56 669 GLN A C 1
ATOM 5129 O O . GLN A 1 669 ? 10.034 -3.913 8.338 1.00 90.56 669 GLN A O 1
ATOM 5134 N N . ARG A 1 670 ? 9.925 -2.031 7.096 1.00 92.81 670 ARG A N 1
ATOM 5135 C CA . ARG A 1 670 ? 9.210 -1.214 8.095 1.00 92.81 670 ARG A CA 1
ATOM 5136 C C . ARG A 1 670 ? 7.792 -1.724 8.335 1.00 92.81 670 ARG A C 1
ATOM 5138 O O . ARG A 1 670 ? 7.435 -1.995 9.474 1.00 92.81 670 ARG A O 1
ATOM 5145 N N . PHE A 1 671 ? 7.009 -1.945 7.281 1.00 94.00 671 PHE A N 1
ATOM 5146 C CA . PHE A 1 671 ? 5.640 -2.445 7.424 1.00 94.00 671 PHE A CA 1
ATOM 5147 C C . PHE A 1 671 ? 5.596 -3.818 8.100 1.00 94.00 671 PHE A C 1
ATOM 5149 O O . PHE A 1 671 ? 4.726 -4.055 8.934 1.00 94.00 671 PHE A O 1
ATOM 5156 N N . ASN A 1 672 ? 6.556 -4.702 7.813 1.00 88.38 672 ASN A N 1
ATOM 5157 C CA . ASN A 1 672 ? 6.665 -5.993 8.490 1.00 88.38 672 ASN A CA 1
ATOM 5158 C C . ASN A 1 672 ? 7.003 -5.855 9.984 1.00 88.38 672 ASN A C 1
ATOM 5160 O O . ASN A 1 672 ? 6.408 -6.564 10.798 1.00 88.38 672 ASN A O 1
ATOM 5164 N N . SER A 1 673 ? 7.911 -4.952 10.377 1.00 92.31 673 SER A N 1
ATOM 5165 C CA . SER A 1 673 ? 8.231 -4.742 11.798 1.00 92.31 673 SER A CA 1
ATOM 5166 C C . SER A 1 673 ? 7.079 -4.072 12.557 1.00 92.31 673 SER A C 1
ATOM 5168 O O . SER A 1 673 ? 6.719 -4.518 13.649 1.00 92.31 673 SER A O 1
ATOM 5170 N N . GLU A 1 674 ? 6.423 -3.080 11.952 1.00 93.62 674 GLU A N 1
ATOM 5171 C CA . GLU A 1 674 ? 5.212 -2.448 12.486 1.00 93.62 674 GLU A CA 1
ATOM 5172 C C . GLU A 1 674 ? 4.057 -3.447 12.616 1.00 93.62 674 GLU A C 1
ATOM 5174 O O . GLU A 1 674 ? 3.337 -3.431 13.614 1.00 93.62 674 GLU A O 1
ATOM 5179 N N . ALA A 1 675 ? 3.895 -4.363 11.658 1.00 93.38 675 ALA A N 1
ATOM 5180 C CA . ALA A 1 675 ? 2.823 -5.351 11.690 1.00 93.38 675 ALA A CA 1
ATOM 5181 C C . ALA A 1 675 ? 3.059 -6.421 12.762 1.00 93.38 675 ALA A C 1
ATOM 5183 O O . ALA A 1 675 ? 2.110 -6.849 13.419 1.00 93.38 675 ALA A O 1
ATOM 5184 N N . GLN A 1 676 ? 4.315 -6.808 13.003 1.00 91.19 676 GLN A N 1
ATOM 5185 C CA . GLN A 1 676 ? 4.680 -7.668 14.132 1.00 91.19 676 GLN A CA 1
ATOM 5186 C C . GLN A 1 676 ? 4.417 -6.977 15.478 1.00 91.19 676 GLN A C 1
ATOM 5188 O O . GLN A 1 676 ? 3.846 -7.600 16.376 1.00 91.19 676 GLN A O 1
ATOM 5193 N N . ALA A 1 677 ? 4.751 -5.689 15.610 1.00 94.50 677 ALA A N 1
ATOM 5194 C CA . ALA A 1 677 ? 4.446 -4.910 16.810 1.00 94.50 677 ALA A CA 1
ATOM 5195 C C . ALA A 1 677 ? 2.928 -4.757 17.031 1.00 94.50 677 ALA A C 1
ATOM 5197 O O . ALA A 1 677 ? 2.440 -4.976 18.140 1.00 94.50 677 ALA A O 1
ATOM 5198 N N . ALA A 1 678 ? 2.165 -4.460 15.976 1.00 94.94 678 ALA A N 1
ATOM 5199 C CA . ALA A 1 678 ? 0.709 -4.350 16.032 1.00 94.94 678 ALA A CA 1
ATOM 5200 C C . ALA A 1 678 ? 0.028 -5.693 16.360 1.00 94.94 678 ALA A C 1
ATOM 5202 O O . ALA A 1 678 ? -0.928 -5.708 17.135 1.00 94.94 678 ALA A O 1
ATOM 5203 N N . LEU A 1 679 ? 0.541 -6.824 15.852 1.00 93.19 679 LEU A N 1
ATOM 5204 C CA . LEU A 1 679 ? 0.095 -8.166 16.253 1.00 93.19 679 LEU A CA 1
ATOM 5205 C C . LEU A 1 679 ? 0.356 -8.431 17.740 1.00 93.19 679 LEU A C 1
ATOM 5207 O O . LEU A 1 679 ? -0.549 -8.879 18.440 1.00 93.19 679 LEU A O 1
ATOM 5211 N N . ALA A 1 680 ? 1.554 -8.115 18.243 1.00 91.56 680 ALA A N 1
ATOM 5212 C CA . ALA A 1 680 ? 1.893 -8.281 19.660 1.00 91.56 680 ALA A CA 1
ATOM 5213 C C . ALA A 1 680 ? 1.016 -7.410 20.584 1.00 91.56 680 ALA A C 1
ATOM 5215 O O . ALA A 1 680 ? 0.666 -7.827 21.686 1.00 91.56 680 ALA A O 1
ATOM 5216 N N . GLN A 1 681 ? 0.606 -6.230 20.111 1.00 92.12 681 GLN A N 1
ATOM 5217 C CA . GLN A 1 681 ? -0.337 -5.330 20.789 1.00 92.12 681 GLN A CA 1
ATOM 5218 C C . GLN A 1 681 ? -1.818 -5.700 20.575 1.00 92.12 681 GLN A C 1
ATOM 5220 O O . GLN A 1 681 ? -2.693 -4.971 21.041 1.00 92.12 681 GLN A O 1
ATOM 5225 N N . LYS A 1 682 ? -2.123 -6.801 19.868 1.00 91.19 682 LYS A N 1
ATOM 5226 C CA . LYS A 1 682 ? -3.490 -7.237 19.507 1.00 91.19 682 LYS A CA 1
ATOM 5227 C C . LYS A 1 682 ? -4.281 -6.202 18.683 1.00 91.19 682 LYS A C 1
ATOM 5229 O O . LYS A 1 682 ? -5.508 -6.246 18.613 1.00 91.19 682 LYS A O 1
ATOM 5234 N N . ASN A 1 683 ? -3.596 -5.273 18.012 1.00 92.38 683 ASN A N 1
ATOM 5235 C CA . ASN A 1 683 ? -4.208 -4.223 17.197 1.00 92.38 683 ASN A CA 1
ATOM 5236 C C . ASN A 1 683 ? -4.516 -4.723 15.774 1.00 92.38 683 ASN A C 1
ATOM 5238 O O . ASN A 1 683 ? -3.904 -4.315 14.783 1.00 92.38 683 ASN A O 1
ATOM 5242 N N . PHE A 1 684 ? -5.494 -5.622 15.665 1.00 92.75 684 PHE A N 1
ATOM 5243 C CA . PHE A 1 684 ? -5.845 -6.304 14.414 1.00 92.75 684 PHE A CA 1
ATOM 5244 C C . PHE A 1 684 ? -6.244 -5.355 13.269 1.00 92.75 684 PHE A C 1
ATOM 5246 O O . PHE A 1 684 ? -5.947 -5.639 12.108 1.00 92.75 684 PHE A O 1
ATOM 5253 N N . ARG A 1 685 ? -6.841 -4.189 13.569 1.00 91.56 685 ARG A N 1
ATOM 5254 C CA . ARG A 1 685 ? -7.140 -3.155 12.557 1.00 91.56 685 ARG A CA 1
ATOM 5255 C C . ARG A 1 685 ? -5.872 -2.565 11.935 1.00 91.56 685 ARG A C 1
ATOM 5257 O O . ARG A 1 685 ? -5.816 -2.408 10.717 1.00 91.56 685 ARG A O 1
ATOM 5264 N N . GLN A 1 686 ? -4.853 -2.261 12.741 1.00 93.00 686 GLN A N 1
ATOM 5265 C CA . GLN A 1 686 ? -3.584 -1.737 12.229 1.00 93.00 686 GLN A CA 1
ATOM 5266 C C . GLN A 1 686 ? -2.859 -2.781 11.372 1.00 93.00 686 GLN A C 1
ATOM 5268 O O . GLN A 1 686 ? -2.374 -2.444 10.295 1.00 93.00 686 GLN A O 1
ATOM 5273 N N . VAL A 1 687 ? -2.873 -4.055 11.778 1.00 94.81 687 VAL A N 1
ATOM 5274 C CA . VAL A 1 687 ? -2.295 -5.153 10.980 1.00 94.81 687 VAL A CA 1
ATOM 5275 C C . VAL A 1 687 ? -2.976 -5.266 9.610 1.00 94.81 687 VAL A C 1
ATOM 5277 O O . VAL A 1 687 ? -2.287 -5.407 8.605 1.00 94.81 687 VAL A O 1
ATOM 5280 N N . ARG A 1 688 ? -4.308 -5.119 9.526 1.00 92.56 688 ARG A N 1
ATOM 5281 C CA . ARG A 1 688 ? -5.039 -5.087 8.239 1.00 92.56 688 ARG A CA 1
ATOM 5282 C C . ARG A 1 688 ? -4.627 -3.918 7.348 1.00 92.56 688 ARG A C 1
ATOM 5284 O O . ARG A 1 688 ? -4.439 -4.111 6.151 1.00 92.56 688 ARG A O 1
ATOM 5291 N N . SER A 1 689 ? -4.444 -2.730 7.925 1.00 93.94 689 SER A N 1
ATOM 5292 C CA . SER A 1 689 ? -3.920 -1.568 7.193 1.00 93.94 689 SER A CA 1
ATOM 5293 C C . SER A 1 689 ? -2.511 -1.830 6.647 1.00 93.94 689 SER A C 1
ATOM 5295 O O . SER A 1 689 ? -2.226 -1.525 5.491 1.00 93.94 689 SER A O 1
ATOM 5297 N N . LEU A 1 690 ? -1.642 -2.457 7.443 1.00 94.00 690 LEU A N 1
ATOM 5298 C CA . LEU A 1 690 ? -0.275 -2.789 7.037 1.00 94.00 690 LEU A CA 1
ATOM 5299 C C . LEU A 1 690 ? -0.227 -3.897 5.975 1.00 94.00 690 LEU A C 1
ATOM 5301 O O . LEU A 1 690 ? 0.565 -3.795 5.047 1.00 94.00 690 LEU A O 1
ATOM 5305 N N . ILE A 1 691 ? -1.127 -4.888 6.023 1.00 93.25 691 ILE A N 1
ATOM 5306 C CA . ILE A 1 691 ? -1.314 -5.878 4.944 1.00 93.25 691 ILE A CA 1
ATOM 5307 C C . ILE A 1 691 ? -1.615 -5.183 3.605 1.00 93.25 691 ILE A C 1
ATOM 5309 O O . ILE A 1 691 ? -1.006 -5.522 2.592 1.00 93.25 691 ILE A O 1
ATOM 5313 N N . GLN A 1 692 ? -2.504 -4.182 3.595 1.00 92.88 692 GLN A N 1
ATOM 5314 C CA . GLN A 1 692 ? -2.805 -3.405 2.384 1.00 92.88 692 GLN A CA 1
ATOM 5315 C C . GLN A 1 692 ? -1.599 -2.578 1.907 1.00 92.88 692 GLN A C 1
ATOM 5317 O O . GLN A 1 692 ? -1.343 -2.503 0.707 1.00 92.88 692 GLN A O 1
ATOM 5322 N N . GLN A 1 693 ? -0.826 -1.994 2.827 1.00 92.19 693 GLN A N 1
ATOM 5323 C CA . GLN A 1 693 ? 0.389 -1.239 2.489 1.00 92.19 693 GLN A CA 1
ATOM 5324 C C . GLN A 1 693 ? 1.496 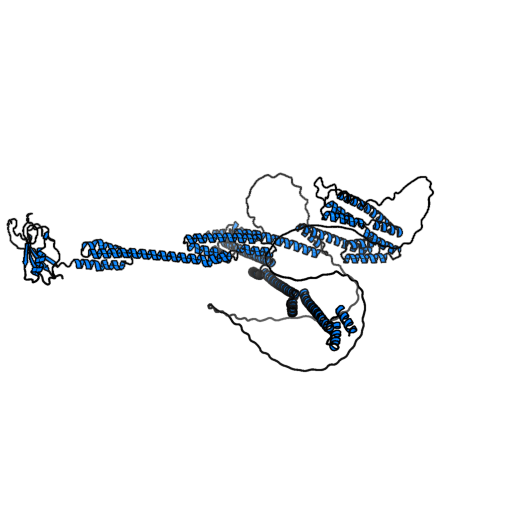-2.139 1.916 1.00 92.19 693 GLN A C 1
ATOM 5326 O O . GLN A 1 693 ? 2.141 -1.754 0.944 1.00 92.19 693 GLN A O 1
ATOM 5331 N N . ILE A 1 694 ? 1.665 -3.355 2.448 1.00 91.25 694 ILE A N 1
ATOM 5332 C CA . ILE A 1 694 ? 2.586 -4.380 1.927 1.00 91.25 694 ILE A CA 1
ATOM 5333 C C . ILE A 1 694 ? 2.206 -4.774 0.493 1.00 91.25 694 ILE A C 1
ATOM 5335 O O . ILE A 1 694 ? 3.072 -4.771 -0.381 1.00 91.25 694 ILE A O 1
ATOM 5339 N N . GLN A 1 695 ? 0.918 -5.026 0.226 1.00 91.50 695 GLN A N 1
ATOM 5340 C CA . GLN A 1 695 ? 0.426 -5.312 -1.130 1.00 91.50 695 GLN A CA 1
ATOM 5341 C C . GLN A 1 695 ? 0.658 -4.138 -2.090 1.00 91.50 695 GLN A C 1
ATOM 5343 O O . GLN A 1 695 ? 1.088 -4.348 -3.222 1.00 91.50 695 GLN A O 1
ATOM 5348 N N . ALA A 1 696 ? 0.420 -2.903 -1.639 1.00 89.62 696 ALA A N 1
ATOM 5349 C CA . ALA A 1 696 ? 0.575 -1.703 -2.462 1.00 89.62 696 ALA A CA 1
ATOM 5350 C C . ALA A 1 696 ? 2.024 -1.449 -2.921 1.00 89.62 696 ALA A C 1
ATOM 5352 O O . ALA A 1 696 ? 2.222 -0.849 -3.975 1.00 89.62 696 ALA A O 1
ATOM 5353 N N . VAL A 1 697 ? 3.028 -1.919 -2.169 1.00 89.44 697 VAL A N 1
ATOM 5354 C CA . VAL A 1 697 ? 4.453 -1.858 -2.559 1.00 89.44 697 VAL A CA 1
ATOM 5355 C C . VAL A 1 697 ? 4.977 -3.172 -3.166 1.00 89.44 697 VAL A C 1
ATOM 5357 O O . VAL A 1 697 ? 6.185 -3.341 -3.318 1.00 89.44 697 VAL A O 1
ATOM 5360 N N . GLY A 1 698 ? 4.084 -4.101 -3.529 1.00 86.75 698 GLY A N 1
ATOM 5361 C CA . GLY A 1 698 ? 4.417 -5.337 -4.248 1.00 86.75 698 GLY A CA 1
ATOM 5362 C C . GLY A 1 698 ? 4.912 -6.506 -3.386 1.00 86.75 698 GLY A C 1
ATOM 5363 O O . GLY A 1 698 ? 5.441 -7.470 -3.935 1.00 86.75 698 GLY A O 1
ATOM 5364 N N . GLY A 1 699 ? 4.763 -6.448 -2.060 1.00 88.88 699 GLY A N 1
ATOM 5365 C CA . GLY A 1 699 ? 5.086 -7.567 -1.170 1.00 88.88 699 GLY A CA 1
ATOM 5366 C C . GLY A 1 699 ? 3.937 -8.560 -0.994 1.00 88.88 699 GLY A C 1
ATOM 5367 O O . GLY A 1 699 ? 2.764 -8.204 -1.108 1.00 88.88 699 GLY A O 1
ATOM 5368 N N . ASP A 1 700 ? 4.279 -9.802 -0.649 1.00 91.06 700 ASP A N 1
ATOM 5369 C CA . ASP A 1 700 ? 3.308 -10.833 -0.274 1.00 91.06 700 ASP A CA 1
ATOM 5370 C C . ASP A 1 700 ? 2.973 -10.768 1.234 1.00 91.06 700 ASP A C 1
ATOM 5372 O O . ASP A 1 700 ? 3.861 -10.969 2.066 1.00 91.06 700 ASP A O 1
ATOM 5376 N N . PRO A 1 701 ? 1.708 -10.515 1.627 1.00 92.81 701 PRO A N 1
ATOM 5377 C CA . PRO A 1 701 ? 1.275 -10.518 3.021 1.00 92.81 701 PRO A CA 1
ATOM 5378 C C . PRO A 1 701 ? 0.741 -11.884 3.500 1.00 92.81 701 PRO A C 1
ATOM 5380 O O . PRO A 1 701 ? 0.073 -11.927 4.537 1.00 92.81 701 PRO A O 1
ATOM 5383 N N . SER A 1 702 ? 0.920 -12.982 2.757 1.00 92.50 702 SER A N 1
ATOM 5384 C CA . SER A 1 702 ? 0.299 -14.290 3.041 1.00 92.50 702 SER A CA 1
ATOM 5385 C C . SER A 1 702 ? 0.580 -14.825 4.458 1.00 92.50 702 SER A C 1
ATOM 5387 O O . SER A 1 702 ? -0.365 -15.178 5.177 1.00 92.50 702 SER A O 1
ATOM 5389 N N . ASP A 1 703 ? 1.841 -14.805 4.910 1.00 91.12 703 ASP A N 1
ATOM 5390 C CA . ASP A 1 703 ? 2.236 -15.159 6.289 1.00 91.12 703 ASP A CA 1
ATOM 5391 C C . ASP A 1 703 ? 1.551 -14.245 7.312 1.00 91.12 703 ASP A C 1
ATOM 5393 O O . ASP A 1 703 ? 0.892 -14.709 8.246 1.00 91.12 703 ASP A O 1
ATOM 5397 N N . LEU A 1 704 ? 1.640 -12.930 7.100 1.00 92.38 704 LEU A N 1
ATOM 5398 C CA . LEU A 1 704 ? 1.093 -11.933 8.017 1.00 92.38 704 LEU A CA 1
ATOM 5399 C C . LEU A 1 704 ? -0.432 -12.057 8.156 1.00 92.38 704 LEU A C 1
ATOM 5401 O O . LEU A 1 704 ? -0.967 -11.950 9.259 1.00 92.38 704 LEU A O 1
ATOM 5405 N N . THR A 1 705 ? -1.125 -12.343 7.054 1.00 93.19 705 THR A N 1
ATOM 5406 C CA . THR A 1 705 ? -2.574 -12.585 7.012 1.00 93.19 705 THR A CA 1
ATOM 5407 C C . THR A 1 705 ? -2.940 -13.862 7.769 1.00 93.19 705 THR A C 1
ATOM 5409 O O . THR A 1 705 ? -3.895 -13.875 8.547 1.00 93.19 705 THR A O 1
ATOM 5412 N N . SER A 1 706 ? -2.151 -14.925 7.603 1.00 92.75 706 SER A N 1
ATOM 5413 C CA . SER A 1 706 ? -2.345 -16.198 8.309 1.00 92.75 706 SER A CA 1
ATOM 5414 C C . SER A 1 706 ? -2.152 -16.037 9.821 1.00 92.75 706 SER A C 1
ATOM 5416 O O . SER A 1 706 ? -2.987 -16.482 10.611 1.00 92.75 706 SER A O 1
ATOM 5418 N N . ARG A 1 707 ? -1.101 -15.318 10.233 1.00 92.56 707 ARG A N 1
ATOM 5419 C CA . ARG A 1 707 ? -0.797 -15.009 11.640 1.00 92.56 707 ARG A CA 1
ATOM 5420 C C . ARG A 1 707 ? -1.831 -14.081 12.274 1.00 92.56 707 ARG A C 1
ATOM 5422 O O . ARG A 1 707 ? -2.211 -14.305 13.420 1.00 92.56 707 ARG A O 1
ATOM 5429 N N . LEU A 1 708 ? -2.332 -13.095 11.529 1.00 94.88 708 LEU A N 1
ATOM 5430 C CA . LEU A 1 708 ? -3.451 -12.243 11.939 1.00 94.88 708 LEU A CA 1
ATOM 5431 C C . LEU A 1 708 ? -4.709 -13.065 12.234 1.00 94.88 708 LEU A C 1
ATOM 5433 O O . LEU A 1 708 ? -5.299 -12.908 13.300 1.00 94.88 708 LEU A O 1
ATOM 5437 N N . ASN A 1 709 ? -5.102 -13.952 11.319 1.00 92.62 709 ASN A N 1
ATOM 5438 C CA . ASN A 1 709 ? -6.299 -14.775 11.490 1.00 92.62 709 ASN A CA 1
ATOM 5439 C C . ASN A 1 709 ? -6.163 -15.739 12.681 1.00 92.62 709 ASN A C 1
ATOM 5441 O O . ASN A 1 709 ? -7.115 -15.908 13.441 1.00 92.62 709 ASN A O 1
ATOM 5445 N N . ALA A 1 710 ? -4.978 -16.324 12.888 1.00 94.19 710 ALA A N 1
ATOM 5446 C CA . ALA A 1 710 ? -4.699 -17.173 14.046 1.00 94.19 710 ALA A CA 1
ATOM 5447 C C . ALA A 1 710 ? -4.770 -16.399 15.378 1.00 94.19 710 ALA A C 1
ATOM 5449 O O . ALA A 1 710 ? -5.423 -16.855 16.316 1.00 94.19 710 ALA A O 1
ATOM 5450 N N . ALA A 1 711 ? -4.155 -15.214 15.451 1.00 93.81 711 ALA A N 1
ATOM 5451 C CA . ALA A 1 711 ? -4.164 -14.378 16.653 1.00 93.81 711 ALA A CA 1
ATOM 5452 C C . ALA A 1 711 ? -5.569 -13.842 16.983 1.00 93.81 711 ALA A C 1
ATOM 5454 O O . ALA A 1 711 ? -5.997 -13.890 18.134 1.00 93.81 711 ALA A O 1
ATOM 5455 N N . GLU A 1 712 ? -6.322 -13.387 15.979 1.00 94.12 712 GLU A N 1
ATOM 5456 C CA . GLU A 1 712 ? -7.706 -12.933 16.161 1.00 94.12 712 GLU A CA 1
ATOM 5457 C C . GLU A 1 712 ? -8.627 -14.075 16.612 1.00 94.12 712 GLU A C 1
ATOM 5459 O O . GLU A 1 712 ? -9.482 -13.869 17.476 1.00 94.12 712 GLU A O 1
ATOM 5464 N N . LYS A 1 713 ? -8.424 -15.292 16.087 1.00 94.50 713 LYS A N 1
ATOM 5465 C CA . LYS A 1 713 ? -9.122 -16.487 16.569 1.00 94.50 713 LYS A CA 1
ATOM 5466 C C . LYS A 1 713 ? -8.802 -16.792 18.031 1.00 94.50 713 LYS A C 1
ATOM 5468 O O . LYS A 1 713 ? -9.729 -17.015 18.802 1.00 94.50 713 LYS A O 1
ATOM 5473 N N . GLN A 1 714 ? -7.529 -16.761 18.422 1.00 94.56 714 GLN A N 1
ATOM 5474 C CA . GLN A 1 714 ? -7.123 -17.018 19.805 1.00 94.56 714 GLN A CA 1
ATOM 5475 C C . GLN A 1 714 ? -7.753 -16.019 20.790 1.00 94.56 714 GLN A C 1
ATOM 5477 O O . GLN A 1 714 ? -8.240 -16.425 21.846 1.00 94.56 714 GLN A O 1
ATOM 5482 N N . GLU A 1 715 ? -7.795 -14.729 20.444 1.00 94.19 715 GLU A N 1
ATOM 5483 C CA . GLU A 1 715 ? -8.457 -13.717 21.276 1.00 94.19 715 GLU A CA 1
ATOM 5484 C C . GLU A 1 715 ? -9.973 -13.916 21.340 1.00 94.19 715 GLU A C 1
ATOM 5486 O O . GLU A 1 715 ? -10.555 -13.842 22.422 1.00 94.19 715 GLU A O 1
ATOM 5491 N N . PHE A 1 716 ? -10.624 -14.220 20.214 1.00 96.06 716 PHE A N 1
ATOM 5492 C CA . PHE A 1 716 ? -12.059 -14.495 20.209 1.00 96.06 716 PHE A CA 1
ATOM 5493 C C . PHE A 1 716 ? -12.417 -15.731 21.050 1.00 96.06 716 PHE A C 1
ATOM 5495 O O . PHE A 1 716 ? -13.339 -15.665 21.864 1.00 96.06 716 PHE A O 1
ATOM 5502 N N . ASP A 1 717 ? -11.658 -16.824 20.924 1.00 96.50 717 ASP A N 1
ATOM 5503 C CA . ASP A 1 717 ? -11.855 -18.044 21.716 1.00 96.50 717 ASP A CA 1
ATOM 5504 C C . ASP A 1 717 ? -11.674 -17.766 23.228 1.00 96.50 717 ASP A C 1
ATOM 5506 O O . ASP A 1 717 ? -12.438 -18.278 24.053 1.00 96.50 717 ASP A O 1
ATOM 5510 N N . ALA A 1 718 ? -10.730 -16.895 23.610 1.00 96.12 718 ALA A N 1
ATOM 5511 C CA . ALA A 1 718 ? -10.539 -16.465 24.999 1.00 96.12 718 ALA A CA 1
ATOM 5512 C C . ALA A 1 718 ? -11.710 -15.613 25.532 1.00 96.12 718 ALA A C 1
ATOM 5514 O O . ALA A 1 718 ? -12.166 -15.824 26.662 1.00 96.12 718 ALA A O 1
ATOM 5515 N N . LEU A 1 719 ? -12.246 -14.686 24.729 1.00 96.44 719 LEU A N 1
ATOM 5516 C CA . LEU A 1 719 ? -13.435 -13.906 25.098 1.00 96.44 719 LEU A CA 1
ATOM 5517 C C . LEU A 1 719 ? -14.693 -14.786 25.189 1.00 96.44 719 LEU A C 1
ATOM 5519 O O . LEU A 1 719 ? -15.504 -14.597 26.097 1.00 96.44 719 LEU A O 1
ATOM 5523 N N . ALA A 1 720 ? -14.840 -15.783 24.313 1.00 96.44 720 ALA A N 1
ATOM 5524 C CA . ALA A 1 720 ? -15.930 -16.758 24.366 1.00 96.44 720 ALA A CA 1
ATOM 5525 C C . ALA A 1 720 ? -15.861 -17.643 25.628 1.00 96.44 720 ALA A C 1
ATOM 5527 O O . ALA A 1 720 ? -16.885 -17.894 26.268 1.00 96.44 720 ALA A O 1
ATOM 5528 N N . ALA A 1 721 ? -14.662 -18.050 26.058 1.00 97.56 721 ALA A N 1
ATOM 5529 C CA . ALA A 1 721 ? -14.477 -18.738 27.337 1.00 97.56 721 ALA A CA 1
ATOM 5530 C C . ALA A 1 721 ? -14.850 -17.840 28.536 1.00 97.56 721 ALA A C 1
ATOM 5532 O O . ALA A 1 721 ? -15.531 -18.286 29.465 1.00 97.56 721 ALA A O 1
ATOM 5533 N N . ARG A 1 722 ? -14.473 -16.554 28.492 1.00 97.44 722 ARG A N 1
ATOM 5534 C CA . ARG A 1 722 ? -14.825 -15.560 29.521 1.00 97.44 722 ARG A CA 1
ATOM 5535 C C . ARG A 1 722 ? -16.334 -15.288 29.580 1.00 97.44 722 ARG A C 1
ATOM 5537 O O . ARG A 1 722 ? -16.866 -15.123 30.675 1.00 97.44 722 ARG A O 1
ATOM 5544 N N . TYR A 1 723 ? -17.034 -15.308 28.442 1.00 97.81 723 TYR A N 1
ATOM 5545 C CA . TYR A 1 723 ? -18.502 -15.236 28.383 1.00 97.81 723 TYR A CA 1
ATOM 5546 C C . TYR A 1 723 ? -19.152 -16.373 29.174 1.00 97.81 723 TYR A C 1
ATOM 5548 O O . TYR A 1 723 ? -19.969 -16.118 30.058 1.00 97.81 723 TYR A O 1
ATOM 5556 N N . GLU A 1 724 ? -18.751 -17.618 28.912 1.00 96.94 724 GLU A N 1
ATOM 5557 C CA . GLU A 1 724 ? -19.295 -18.787 29.607 1.00 96.94 724 GLU A CA 1
ATOM 5558 C C . GLU A 1 724 ? -18.986 -18.776 31.113 1.00 96.94 724 GLU A C 1
ATOM 5560 O O . GLU A 1 724 ? -19.838 -19.162 31.915 1.00 96.94 724 GLU A O 1
ATOM 5565 N N . GLN A 1 725 ? -17.816 -18.276 31.524 1.00 97.12 725 GLN A N 1
ATOM 5566 C CA . GLN A 1 725 ? -17.487 -18.093 32.942 1.00 97.12 725 GLN A CA 1
ATOM 5567 C C . GLN A 1 725 ? -18.403 -17.059 33.620 1.00 97.12 725 GLN A C 1
ATOM 5569 O O . GLN A 1 725 ? -18.994 -17.354 34.658 1.00 97.12 725 GLN A O 1
ATOM 5574 N N . LEU A 1 726 ? -18.550 -15.866 33.035 1.00 97.25 726 LEU A N 1
ATOM 5575 C CA . LEU A 1 726 ? -19.369 -14.780 33.594 1.00 97.25 726 LEU A CA 1
ATOM 5576 C C . LEU A 1 726 ? -20.860 -15.135 33.623 1.00 97.25 726 LEU A C 1
ATOM 5578 O O . LEU A 1 726 ? -21.552 -14.851 34.599 1.00 97.25 726 LEU A O 1
ATOM 5582 N N . ARG A 1 727 ? -21.337 -15.833 32.587 1.00 96.19 727 ARG A N 1
ATOM 5583 C CA . ARG A 1 727 ? -22.701 -16.363 32.502 1.00 96.19 727 ARG A CA 1
ATOM 5584 C C . ARG A 1 727 ? -23.003 -17.381 33.604 1.00 96.19 727 ARG A C 1
ATOM 5586 O O . ARG A 1 727 ? -24.107 -17.368 34.131 1.00 96.19 727 ARG A O 1
ATOM 5593 N N . ARG A 1 728 ? -22.048 -18.245 33.969 1.00 94.81 728 ARG A N 1
ATOM 5594 C CA . ARG A 1 728 ? -22.196 -19.207 35.085 1.00 94.81 728 ARG A CA 1
ATOM 5595 C C . ARG A 1 728 ? -22.103 -18.552 36.462 1.00 94.81 728 ARG A C 1
ATOM 5597 O O . ARG A 1 728 ? -22.629 -19.104 37.420 1.00 94.81 728 ARG A O 1
ATOM 5604 N N . ALA A 1 729 ? -21.438 -17.403 36.558 1.00 95.44 729 ALA A N 1
ATOM 5605 C CA . ALA A 1 729 ? -21.322 -16.617 37.783 1.00 95.44 729 ALA A CA 1
ATOM 5606 C C . ALA A 1 729 ? -22.505 -15.649 38.014 1.00 95.44 729 ALA A C 1
ATOM 5608 O O . ALA A 1 729 ? -22.511 -14.943 39.020 1.00 95.44 729 ALA A O 1
ATOM 5609 N N . ASP A 1 730 ? -23.475 -15.585 37.090 1.00 94.12 730 ASP A N 1
ATOM 5610 C CA . ASP A 1 730 ? -24.572 -14.604 37.072 1.00 94.12 730 ASP A CA 1
ATOM 5611 C C . ASP A 1 730 ? -24.086 -13.131 37.206 1.00 94.12 730 ASP A C 1
ATOM 5613 O O . ASP A 1 730 ? -24.774 -12.262 37.760 1.00 94.12 730 ASP A O 1
ATOM 5617 N N . ASP A 1 731 ? -22.897 -12.834 36.661 1.00 95.31 731 ASP A N 1
ATOM 5618 C CA . ASP A 1 731 ? -22.279 -11.500 36.653 1.00 95.31 731 ASP A CA 1
ATOM 5619 C C . ASP A 1 731 ? -22.682 -10.699 35.402 1.00 95.31 731 ASP A C 1
ATOM 5621 O O . ASP A 1 731 ? -22.001 -10.681 34.371 1.00 95.31 731 ASP A O 1
ATOM 5625 N N . ASP A 1 732 ? -23.808 -9.992 35.502 1.00 93.56 732 ASP A N 1
ATOM 5626 C CA . ASP A 1 732 ? -24.297 -9.109 34.444 1.00 93.56 732 ASP A CA 1
ATOM 5627 C C . ASP A 1 732 ? -23.410 -7.868 34.224 1.00 93.56 732 ASP A C 1
ATOM 5629 O O . ASP A 1 732 ? -23.384 -7.325 33.117 1.00 93.56 732 ASP A O 1
ATOM 5633 N N . THR A 1 733 ? -22.633 -7.440 35.225 1.00 94.75 733 THR A N 1
ATOM 5634 C CA . THR A 1 733 ? -21.720 -6.292 35.093 1.00 94.75 733 THR A CA 1
ATOM 5635 C C . THR A 1 733 ? -20.485 -6.680 34.283 1.00 94.75 733 THR A C 1
ATOM 5637 O O . THR A 1 733 ? -20.115 -5.977 33.335 1.00 94.75 733 THR A O 1
ATOM 5640 N N . GLY A 1 734 ? -19.896 -7.839 34.578 1.00 96.06 734 GLY A N 1
ATOM 5641 C CA . GLY A 1 734 ? -18.838 -8.441 33.774 1.00 96.06 734 GLY A CA 1
ATOM 5642 C C . GLY A 1 734 ? -19.289 -8.709 32.339 1.00 96.06 734 GLY A C 1
ATOM 5643 O O . GLY A 1 734 ? -18.571 -8.346 31.406 1.00 96.06 734 GLY A O 1
ATOM 5644 N N . LEU A 1 735 ? -20.498 -9.252 32.134 1.00 96.69 735 LEU A N 1
ATOM 5645 C CA . LEU A 1 735 ? -21.059 -9.473 30.791 1.00 96.69 735 LEU A CA 1
ATOM 5646 C C . LEU A 1 735 ? -21.205 -8.170 29.988 1.00 96.69 735 LEU A C 1
ATOM 5648 O O . LEU A 1 735 ? -20.832 -8.138 28.816 1.00 96.69 735 LEU A O 1
ATOM 5652 N N . ARG A 1 736 ? -21.669 -7.073 30.605 1.00 96.00 736 ARG A N 1
ATOM 5653 C CA . ARG A 1 736 ? -21.730 -5.745 29.957 1.00 96.00 736 ARG A CA 1
ATOM 5654 C C . ARG A 1 736 ? -20.348 -5.205 29.582 1.00 96.00 736 ARG A C 1
ATOM 5656 O O . ARG A 1 736 ? -20.220 -4.520 28.569 1.00 96.00 736 ARG A O 1
ATOM 5663 N N . SER A 1 737 ? -19.310 -5.497 30.370 1.00 96.44 737 SER A N 1
ATOM 5664 C CA . SER A 1 737 ? -17.940 -5.131 29.989 1.00 96.44 737 SER A CA 1
ATOM 5665 C C . SER A 1 737 ? -17.442 -5.974 28.819 1.00 96.44 737 SER A C 1
ATOM 5667 O O . SER A 1 737 ? -16.970 -5.412 27.829 1.00 96.44 737 SER A O 1
ATOM 5669 N N . LEU A 1 738 ? -17.632 -7.294 28.893 1.00 97.25 738 LEU A N 1
ATOM 5670 C CA . LEU A 1 738 ? -17.248 -8.234 27.843 1.00 97.25 738 LEU A CA 1
ATOM 5671 C C . LEU A 1 738 ? -17.922 -7.910 26.504 1.00 97.25 738 LEU A C 1
ATOM 5673 O O . LEU A 1 738 ? -17.285 -8.029 25.462 1.00 97.25 738 LEU A O 1
ATOM 5677 N N . GLN A 1 739 ? -19.172 -7.438 26.520 1.00 96.19 739 GLN A N 1
ATOM 5678 C CA . GLN A 1 739 ? -19.881 -7.015 25.310 1.00 96.19 739 GLN A CA 1
ATOM 5679 C C . GLN A 1 739 ? -19.072 -5.998 24.490 1.00 96.19 739 GLN A C 1
ATOM 5681 O O . GLN A 1 739 ? -18.997 -6.118 23.272 1.00 96.19 739 GLN A O 1
ATOM 5686 N N . ARG A 1 740 ? -18.423 -5.029 25.152 1.00 94.94 740 ARG A N 1
ATOM 5687 C CA . ARG A 1 740 ? -17.591 -4.005 24.493 1.00 94.94 740 ARG A CA 1
ATOM 5688 C C . ARG A 1 740 ? -16.280 -4.580 23.959 1.00 94.94 740 ARG A C 1
ATOM 5690 O O . ARG A 1 740 ? -15.847 -4.194 22.878 1.00 94.94 740 ARG A O 1
ATOM 5697 N N . GLU A 1 741 ? -15.671 -5.509 24.694 1.00 93.62 741 GLU A N 1
ATOM 5698 C CA . GLU A 1 741 ? -14.445 -6.204 24.277 1.00 93.62 741 GLU A CA 1
ATOM 5699 C C . GLU A 1 741 ? -14.695 -7.054 23.017 1.00 93.62 741 GLU A C 1
ATOM 5701 O O . GLU A 1 741 ? -13.949 -6.964 22.044 1.00 93.62 741 GLU A O 1
ATOM 5706 N N . VAL A 1 742 ? -15.800 -7.806 22.983 1.00 95.12 742 VAL A N 1
ATOM 5707 C CA . VAL A 1 742 ? -16.213 -8.595 21.811 1.00 95.12 742 VAL A CA 1
ATOM 5708 C C . VAL A 1 742 ? -16.626 -7.685 20.645 1.00 95.12 742 VAL A C 1
ATOM 5710 O O . VAL A 1 742 ? -16.265 -7.961 19.499 1.00 95.12 742 VAL A O 1
ATOM 5713 N N . GLN A 1 743 ? -17.315 -6.568 20.911 1.00 93.12 743 GLN A N 1
ATOM 5714 C CA . GLN A 1 743 ? -17.686 -5.599 19.872 1.00 93.12 743 GLN A CA 1
ATOM 5715 C C . GLN A 1 743 ? -16.451 -5.005 19.164 1.00 93.12 743 GLN A C 1
ATOM 5717 O O . GLN A 1 743 ? -16.482 -4.780 17.957 1.00 93.12 743 GLN A O 1
ATOM 5722 N N . ALA A 1 744 ? -15.323 -4.830 19.861 1.00 90.00 744 ALA A N 1
ATOM 5723 C CA . ALA A 1 744 ? -14.085 -4.367 19.230 1.00 90.00 744 ALA A CA 1
ATOM 5724 C C . ALA A 1 744 ? -13.544 -5.348 18.164 1.00 90.00 744 ALA A C 1
ATOM 5726 O O . ALA A 1 744 ? -13.018 -4.906 17.140 1.00 90.00 744 ALA A O 1
ATOM 5727 N N . ILE A 1 745 ? -13.717 -6.666 18.355 1.00 91.62 745 ILE A N 1
ATOM 5728 C CA . ILE A 1 745 ? -13.388 -7.686 17.338 1.00 91.62 745 ILE A CA 1
ATOM 5729 C C . ILE A 1 745 ? -14.426 -7.674 16.203 1.00 91.62 745 ILE A C 1
ATOM 5731 O O . ILE A 1 745 ? -14.059 -7.700 15.026 1.00 91.62 745 ILE A O 1
ATOM 5735 N N . ALA A 1 746 ? -15.715 -7.559 16.537 1.00 91.44 746 ALA A N 1
ATOM 5736 C CA . ALA A 1 746 ? -16.822 -7.440 15.579 1.00 91.44 746 ALA A CA 1
ATOM 5737 C C . ALA A 1 746 ? -16.648 -6.264 14.596 1.00 91.44 746 ALA A C 1
ATOM 5739 O O . ALA A 1 746 ? -16.864 -6.400 13.385 1.00 91.44 746 ALA A O 1
ATOM 5740 N N . ASP A 1 747 ? -16.203 -5.116 15.103 1.00 88.38 747 ASP A N 1
ATOM 5741 C CA . ASP A 1 747 ? -15.936 -3.910 14.317 1.00 88.38 747 ASP A CA 1
ATOM 5742 C C . ASP A 1 747 ? -14.537 -3.937 13.666 1.00 88.38 747 ASP A C 1
ATOM 5744 O O . ASP A 1 747 ? -14.170 -3.032 12.911 1.00 88.38 747 ASP A O 1
ATOM 5748 N N . GLY A 1 748 ? -13.728 -4.961 13.950 1.00 83.69 748 GLY A N 1
ATOM 5749 C CA . GLY A 1 748 ? -12.399 -5.170 13.377 1.00 83.69 748 GLY A CA 1
ATOM 5750 C C . GLY A 1 748 ? -12.407 -5.662 11.926 1.00 83.69 748 GLY A C 1
ATOM 5751 O O . GLY A 1 748 ? -11.373 -5.570 11.264 1.00 83.69 748 GLY A O 1
ATOM 5752 N N . GLY A 1 749 ? -13.542 -6.175 11.431 1.00 84.56 749 GLY A N 1
ATOM 5753 C CA . GLY A 1 749 ? -13.708 -6.630 10.040 1.00 84.56 749 GLY A CA 1
ATOM 5754 C C . GLY A 1 749 ? -12.907 -7.887 9.675 1.00 84.56 749 GLY A C 1
ATOM 5755 O O . GLY A 1 749 ? -12.515 -8.050 8.525 1.00 84.56 749 GLY A O 1
ATOM 5756 N N . GLY A 1 750 ? -12.598 -8.729 10.662 1.00 87.44 750 GLY A N 1
ATOM 5757 C CA . GLY A 1 750 ? -11.772 -9.921 10.503 1.00 87.44 750 GLY A CA 1
ATOM 5758 C C . GLY A 1 750 ? -12.503 -11.245 10.328 1.00 87.44 750 GLY A C 1
ATOM 5759 O O . GLY A 1 750 ? -13.726 -11.304 10.243 1.00 87.44 750 GLY A O 1
ATOM 5760 N N . SER A 1 751 ? -11.721 -12.326 10.351 1.00 90.56 751 SER A N 1
ATOM 5761 C CA . SER A 1 751 ? -12.191 -13.712 10.223 1.00 90.56 751 SER A CA 1
ATOM 5762 C C . SER A 1 751 ? -13.184 -14.119 11.317 1.00 90.56 751 SER A C 1
ATOM 5764 O O . SER A 1 751 ? -14.046 -14.960 11.085 1.00 90.56 751 SER A O 1
ATOM 5766 N N . GLN A 1 752 ? -13.078 -13.505 12.501 1.00 93.06 752 GLN A N 1
ATOM 5767 C CA . GLN A 1 752 ? -13.977 -13.743 13.634 1.00 93.06 752 GLN A CA 1
ATOM 5768 C C . GLN A 1 752 ? -15.068 -12.673 13.777 1.00 93.06 752 GLN A C 1
ATOM 5770 O O . GLN A 1 752 ? -15.845 -12.729 14.729 1.00 93.06 752 GLN A O 1
ATOM 5775 N N . ALA A 1 753 ? -15.151 -11.689 12.872 1.00 92.25 753 ALA A N 1
ATOM 5776 C CA . ALA A 1 753 ? -16.034 -10.538 13.058 1.00 92.25 753 ALA A CA 1
ATOM 5777 C C . ALA A 1 753 ? -17.513 -10.934 13.168 1.00 92.25 753 ALA A C 1
ATOM 5779 O O . ALA A 1 753 ? -18.206 -10.409 14.032 1.00 92.25 753 ALA A O 1
ATOM 5780 N N . ASP A 1 754 ? -18.002 -11.881 12.365 1.00 91.62 754 ASP A N 1
ATOM 5781 C CA . ASP A 1 754 ? -19.416 -12.286 12.399 1.00 91.62 754 ASP A CA 1
ATOM 5782 C C . ASP A 1 754 ? -19.767 -13.159 13.615 1.00 91.62 754 ASP A C 1
ATOM 5784 O O . ASP A 1 754 ? -20.849 -13.020 14.196 1.00 91.62 754 ASP A O 1
ATOM 5788 N N . ALA A 1 755 ? -18.827 -13.991 14.072 1.00 92.69 755 ALA A N 1
ATOM 5789 C CA . ALA A 1 755 ? -18.958 -14.723 15.330 1.00 92.69 755 ALA A CA 1
ATOM 5790 C C . ALA A 1 755 ? -18.977 -13.755 16.529 1.00 92.69 755 ALA A C 1
ATOM 5792 O O . ALA A 1 755 ? -19.847 -13.852 17.397 1.00 92.69 755 ALA A O 1
ATOM 5793 N N . ALA A 1 756 ? -18.089 -12.755 16.523 1.00 94.69 756 ALA A N 1
ATOM 5794 C CA . ALA A 1 756 ? -18.048 -11.688 17.515 1.00 94.69 756 ALA A CA 1
ATOM 5795 C C . ALA A 1 756 ? -19.318 -10.823 17.501 1.00 94.69 756 ALA A C 1
ATOM 5797 O O . ALA A 1 756 ? -19.887 -10.582 18.564 1.00 94.69 756 ALA A O 1
ATOM 5798 N N . ARG A 1 757 ? -19.835 -10.431 16.325 1.00 95.50 757 ARG A N 1
ATOM 5799 C CA . ARG A 1 757 ? -21.134 -9.737 16.198 1.00 95.50 757 ARG A CA 1
ATOM 5800 C C . ARG A 1 757 ? -22.234 -10.552 16.854 1.00 95.50 757 ARG A C 1
ATOM 5802 O O . ARG A 1 757 ? -22.924 -10.038 17.720 1.00 95.50 757 ARG A O 1
ATOM 5809 N N . THR A 1 758 ? -22.346 -11.832 16.506 1.00 95.31 758 THR A N 1
ATOM 5810 C CA . THR A 1 758 ? -23.382 -12.728 17.044 1.00 95.31 758 THR A CA 1
ATOM 5811 C C . THR A 1 758 ? -23.311 -12.846 18.572 1.00 95.31 758 THR A C 1
ATOM 5813 O O . THR A 1 758 ? -24.342 -12.797 19.249 1.00 95.31 758 THR A O 1
ATOM 5816 N N . LEU A 1 759 ? -22.104 -12.958 19.133 1.00 95.19 759 LEU A N 1
ATOM 5817 C CA . LEU A 1 759 ? -21.885 -13.003 20.580 1.00 95.19 759 LEU A CA 1
ATOM 5818 C C . LEU A 1 759 ? -22.253 -11.664 21.256 1.00 95.19 759 LEU A C 1
ATOM 5820 O O . LEU A 1 759 ? -22.976 -11.664 22.253 1.00 95.19 759 LEU A O 1
ATOM 5824 N N . ALA A 1 760 ? -21.819 -10.529 20.696 1.00 95.62 760 ALA A N 1
ATOM 5825 C CA . ALA A 1 760 ? -22.026 -9.193 21.263 1.00 95.62 760 ALA A CA 1
ATOM 5826 C C . ALA A 1 760 ? -23.459 -8.648 21.118 1.00 95.62 760 ALA A C 1
ATOM 5828 O O . ALA A 1 760 ? -23.931 -7.955 22.023 1.00 95.62 760 ALA A O 1
ATOM 5829 N N . THR A 1 761 ? -24.161 -8.936 20.017 1.00 94.56 761 THR A N 1
ATOM 5830 C CA . THR A 1 761 ? -25.501 -8.382 19.744 1.00 94.56 761 THR A CA 1
ATOM 5831 C C . THR A 1 761 ? -26.641 -9.290 20.190 1.00 94.56 761 THR A C 1
ATOM 5833 O O . THR A 1 761 ? -27.676 -8.775 20.605 1.00 94.56 761 THR A O 1
ATOM 5836 N N . ASN A 1 762 ? -26.459 -10.617 20.164 1.00 94.19 762 ASN A N 1
ATOM 5837 C CA . ASN A 1 762 ? -27.524 -11.568 20.496 1.00 94.19 762 ASN A CA 1
ATOM 5838 C C . ASN A 1 762 ? -27.268 -12.285 21.830 1.00 94.19 762 ASN A C 1
ATOM 5840 O O . ASN A 1 762 ? -28.089 -12.210 22.744 1.00 94.19 762 ASN A O 1
ATOM 5844 N N . GLN A 1 763 ? -26.138 -12.987 21.962 1.00 96.06 763 GLN A N 1
ATOM 5845 C CA . GLN A 1 763 ? -25.938 -13.931 23.073 1.00 96.06 763 GLN A CA 1
ATOM 5846 C C . GLN A 1 763 ? -25.678 -13.238 24.420 1.00 96.06 763 GLN A C 1
ATOM 5848 O O . GLN A 1 763 ? -26.304 -13.596 25.418 1.00 96.06 763 GLN A O 1
ATOM 5853 N N . ILE A 1 764 ? -24.814 -12.216 24.458 1.00 95.94 764 ILE A N 1
ATOM 5854 C CA . ILE A 1 764 ? -24.530 -11.464 25.690 1.00 95.94 764 ILE A CA 1
ATOM 5855 C C . ILE A 1 764 ? -25.777 -10.706 26.199 1.00 95.94 764 ILE A C 1
ATOM 5857 O O . ILE A 1 764 ? -26.116 -10.881 27.373 1.00 95.94 764 ILE A O 1
ATOM 5861 N N . PRO A 1 765 ? -26.524 -9.939 25.375 1.00 96.56 765 PRO A N 1
ATOM 5862 C CA . PRO A 1 765 ? -27.763 -9.285 25.815 1.00 96.56 765 PRO A CA 1
ATOM 5863 C C . PRO A 1 765 ? -28.844 -10.256 26.297 1.00 96.56 765 PRO A C 1
ATOM 5865 O O . PRO A 1 765 ? -29.510 -9.976 27.297 1.00 96.56 765 PRO A O 1
ATOM 5868 N N . ALA A 1 766 ? -28.996 -11.413 25.644 1.00 94.75 766 ALA A N 1
ATOM 5869 C CA . ALA A 1 766 ? -29.918 -12.452 26.096 1.00 94.75 766 ALA A CA 1
ATOM 5870 C C . ALA A 1 766 ? -29.517 -13.008 27.475 1.00 94.75 766 ALA A C 1
ATOM 5872 O O . ALA A 1 766 ? -30.365 -13.116 28.362 1.00 94.75 766 ALA A O 1
ATOM 5873 N N . ALA A 1 767 ? -28.226 -13.289 27.695 1.00 95.50 767 ALA A N 1
ATOM 5874 C CA . ALA A 1 767 ? -27.722 -13.759 28.986 1.00 95.50 767 ALA A CA 1
ATOM 5875 C C . ALA A 1 767 ? -27.920 -12.724 30.107 1.00 95.50 767 ALA A C 1
ATOM 5877 O O . ALA A 1 767 ? -28.389 -13.085 31.185 1.00 95.50 767 ALA A O 1
ATOM 5878 N N . ILE A 1 768 ? -27.635 -11.442 29.846 1.00 95.31 768 ILE A N 1
ATOM 5879 C CA . ILE A 1 768 ? -27.896 -10.340 30.789 1.00 95.31 768 ILE A CA 1
ATOM 5880 C C . ILE A 1 768 ? -29.387 -10.283 31.148 1.00 95.31 768 ILE A C 1
ATOM 5882 O O . ILE A 1 768 ? -29.727 -10.248 32.327 1.00 95.31 768 ILE A O 1
ATOM 5886 N N . THR A 1 769 ? -30.273 -10.327 30.148 1.00 95.25 769 THR A N 1
ATOM 5887 C CA . THR A 1 769 ? -31.732 -10.270 30.349 1.00 95.25 769 THR A CA 1
ATOM 5888 C C . THR A 1 769 ? -32.227 -11.420 31.231 1.00 95.25 769 THR A C 1
ATOM 5890 O O . THR A 1 769 ? -33.003 -11.203 32.161 1.00 95.25 769 THR A O 1
ATOM 5893 N N . GLU A 1 770 ? -31.732 -12.636 30.994 1.00 94.00 770 GLU A N 1
ATOM 5894 C CA . GLU A 1 770 ? -32.079 -13.828 31.776 1.00 94.00 770 GLU A CA 1
ATOM 5895 C C . GLU A 1 770 ? -31.499 -13.805 33.203 1.00 94.00 770 GLU A C 1
ATOM 5897 O O . GLU A 1 770 ? -32.132 -14.296 34.138 1.00 94.00 770 GLU A O 1
ATOM 5902 N N . ILE A 1 771 ? -30.316 -13.217 33.408 1.00 94.12 771 ILE A N 1
ATOM 5903 C CA . ILE A 1 771 ? -29.752 -12.987 34.749 1.00 94.12 771 ILE A CA 1
ATOM 5904 C C . ILE A 1 771 ? -30.586 -11.954 35.515 1.00 94.12 771 ILE A C 1
ATOM 5906 O O . ILE A 1 771 ? -30.953 -12.208 36.662 1.00 94.12 771 ILE A O 1
ATOM 5910 N N . THR A 1 772 ? -30.930 -10.819 34.895 1.00 93.12 772 THR A N 1
ATOM 5911 C CA . THR A 1 772 ? -31.784 -9.793 35.515 1.00 93.12 772 THR A CA 1
ATOM 5912 C C . THR A 1 772 ? -33.146 -10.375 35.892 1.00 93.12 772 THR A C 1
ATOM 5914 O O . THR A 1 772 ? -33.534 -10.279 37.053 1.00 93.12 772 THR A O 1
ATOM 5917 N N . ARG A 1 773 ? -33.809 -11.100 34.978 1.00 93.38 773 ARG A N 1
ATOM 5918 C CA . ARG A 1 773 ? -35.086 -11.784 35.247 1.00 93.38 773 ARG A CA 1
ATOM 5919 C C . ARG A 1 773 ? -35.003 -12.713 36.463 1.00 93.38 773 ARG A C 1
ATOM 5921 O O . ARG A 1 773 ? -35.862 -12.644 37.340 1.00 93.38 773 ARG A O 1
ATOM 5928 N N . ARG A 1 774 ? -33.958 -13.548 36.553 1.00 90.44 774 ARG A N 1
ATOM 5929 C CA . ARG A 1 774 ? -33.744 -14.454 37.697 1.00 90.44 774 ARG A CA 1
ATOM 5930 C C . ARG A 1 774 ? -33.464 -13.701 39.003 1.00 90.44 774 ARG A C 1
ATOM 5932 O O . ARG A 1 774 ? -33.989 -14.101 40.040 1.00 90.44 774 ARG A O 1
ATOM 5939 N N . LYS A 1 775 ? -32.709 -12.594 38.972 1.00 90.12 775 LYS A N 1
ATOM 5940 C CA . LYS A 1 775 ? -32.488 -11.721 40.144 1.00 90.12 775 LYS A CA 1
ATOM 5941 C C . LYS A 1 775 ? -33.793 -11.057 40.609 1.00 90.12 775 LYS A C 1
ATOM 5943 O O . LYS A 1 775 ? -34.075 -11.065 41.806 1.00 90.12 775 LYS A O 1
ATOM 5948 N N . ASP A 1 776 ? -34.630 -10.582 39.688 1.00 89.44 776 ASP A N 1
ATOM 5949 C CA . ASP A 1 776 ? -35.936 -9.975 39.994 1.00 89.44 776 ASP A CA 1
ATOM 5950 C C . ASP A 1 776 ? -36.960 -10.999 40.510 1.00 89.44 776 ASP A C 1
ATOM 5952 O O . ASP A 1 776 ? -37.808 -10.687 41.349 1.00 89.44 776 ASP A O 1
ATOM 5956 N N . GLU A 1 777 ? -36.914 -12.239 40.022 1.00 89.25 777 GLU A N 1
ATOM 5957 C CA . GLU A 1 777 ? -37.728 -13.350 40.533 1.00 89.25 777 GLU A CA 1
ATOM 5958 C C . GLU A 1 777 ? -37.282 -13.784 41.929 1.00 89.25 777 GLU A C 1
ATOM 5960 O O . GLU A 1 777 ? -38.128 -13.917 42.812 1.00 89.25 777 GLU A O 1
ATOM 5965 N N . ALA A 1 778 ? -35.974 -13.906 42.171 1.00 87.62 778 ALA A N 1
ATOM 5966 C CA . ALA A 1 778 ? -35.432 -14.177 43.501 1.00 87.62 778 ALA A CA 1
ATOM 5967 C C . ALA A 1 778 ? -35.765 -13.050 44.497 1.00 87.62 778 ALA A C 1
ATOM 5969 O O . ALA A 1 778 ? -36.175 -13.326 45.624 1.00 87.62 778 ALA A O 1
ATOM 5970 N N . GLY A 1 779 ? -35.668 -11.784 44.075 1.00 87.88 779 GLY A N 1
ATOM 5971 C CA . GLY A 1 779 ? -36.053 -10.621 44.879 1.00 87.88 779 GLY A CA 1
ATOM 5972 C C . GLY A 1 779 ? -37.543 -10.609 45.230 1.00 87.88 779 GLY A C 1
ATOM 5973 O O . GLY A 1 779 ? -37.902 -10.419 46.393 1.00 87.88 779 GLY A O 1
ATOM 5974 N N . ARG A 1 780 ? -38.422 -10.888 44.256 1.00 87.00 780 ARG A N 1
ATOM 5975 C CA . ARG A 1 780 ? -39.872 -11.024 44.492 1.00 87.00 780 ARG A CA 1
ATOM 5976 C C . ARG A 1 780 ? -40.209 -12.214 45.390 1.00 87.00 780 ARG A C 1
ATOM 5978 O O . ARG A 1 780 ? -41.035 -12.065 46.285 1.00 87.00 780 ARG A O 1
ATOM 5985 N N . ALA A 1 781 ? -39.552 -13.359 45.209 1.00 87.19 781 ALA A N 1
ATOM 5986 C CA . ALA A 1 781 ? -39.729 -14.528 46.069 1.00 87.19 781 ALA A CA 1
ATOM 5987 C C . ALA A 1 781 ? -39.284 -14.248 47.515 1.00 87.19 781 ALA A C 1
ATOM 5989 O O . ALA A 1 781 ? -39.999 -14.595 48.452 1.00 87.19 781 ALA A O 1
ATOM 5990 N N . ALA A 1 782 ? -38.157 -13.556 47.710 1.00 86.44 782 ALA A N 1
ATOM 5991 C CA . ALA A 1 782 ? -37.689 -13.136 49.031 1.00 86.44 782 ALA A CA 1
ATOM 5992 C C . ALA A 1 782 ? -38.639 -12.122 49.697 1.00 86.44 782 ALA A C 1
ATOM 5994 O O . ALA A 1 782 ? -38.907 -12.225 50.896 1.00 86.44 782 ALA A O 1
ATOM 5995 N N . ALA A 1 783 ? -39.194 -11.177 48.930 1.00 85.56 783 ALA A N 1
ATOM 5996 C CA . ALA A 1 783 ? -40.201 -10.237 49.421 1.00 85.56 783 ALA A CA 1
ATOM 5997 C C . ALA A 1 783 ? -41.498 -10.953 49.842 1.00 85.56 783 ALA A C 1
ATOM 5999 O O . ALA A 1 783 ? -41.976 -10.734 50.954 1.00 85.56 783 ALA A O 1
ATOM 6000 N N . ALA A 1 784 ? -42.011 -11.866 49.010 1.00 86.50 784 ALA A N 1
ATOM 6001 C CA . ALA A 1 784 ? -43.195 -12.669 49.316 1.00 86.50 784 ALA A CA 1
ATOM 6002 C C . ALA A 1 784 ? -42.981 -13.597 50.527 1.00 86.50 784 ALA A C 1
ATOM 6004 O O . ALA A 1 784 ? -43.862 -13.721 51.374 1.00 86.50 784 ALA A O 1
ATOM 6005 N N . ALA A 1 785 ? -41.796 -14.202 50.664 1.00 87.19 785 ALA A N 1
ATOM 6006 C CA . ALA A 1 785 ? -41.442 -15.010 51.832 1.00 87.19 785 ALA A CA 1
ATOM 6007 C C . ALA A 1 785 ? -41.396 -14.173 53.123 1.00 87.19 785 ALA A C 1
ATOM 6009 O O . ALA A 1 785 ? -41.881 -14.616 54.165 1.00 87.19 785 ALA A O 1
ATOM 6010 N N . LYS A 1 786 ? -40.868 -12.942 53.056 1.00 86.81 786 LYS A N 1
ATOM 6011 C CA . LYS A 1 786 ? -40.892 -11.998 54.182 1.00 86.81 786 LYS A CA 1
ATOM 6012 C C . LYS A 1 786 ? -42.324 -11.599 54.550 1.00 86.81 786 LYS A C 1
ATOM 6014 O O . LYS A 1 786 ? -42.661 -11.601 55.730 1.00 86.81 786 LYS A O 1
ATOM 6019 N N . GLU A 1 787 ? -43.163 -11.288 53.565 1.00 87.19 787 GLU A N 1
ATOM 6020 C CA . GLU A 1 787 ? -44.572 -10.939 53.781 1.00 87.19 787 GLU A CA 1
ATOM 6021 C C . GLU A 1 787 ? -45.370 -12.100 54.392 1.00 87.19 787 GLU A C 1
ATOM 6023 O O . GLU A 1 787 ? -46.116 -11.890 55.347 1.00 87.19 787 GLU A O 1
ATOM 6028 N N . ALA A 1 788 ? -45.152 -13.334 53.929 1.00 87.44 788 ALA A N 1
ATOM 6029 C CA . ALA A 1 788 ? -45.763 -14.529 54.509 1.00 87.44 788 ALA A CA 1
ATOM 6030 C C . ALA A 1 788 ? -45.331 -14.761 55.971 1.00 87.44 788 ALA A C 1
ATOM 6032 O O . ALA A 1 788 ? -46.173 -15.042 56.823 1.00 87.44 788 ALA A O 1
ATOM 6033 N N . ALA A 1 789 ? -44.041 -14.590 56.285 1.00 87.94 789 ALA A N 1
ATOM 6034 C CA . ALA A 1 789 ? -43.528 -14.716 57.652 1.00 87.94 789 ALA A CA 1
ATOM 6035 C C . ALA A 1 789 ? -44.059 -13.616 58.590 1.00 87.94 789 ALA A C 1
ATOM 6037 O O . ALA A 1 789 ? -44.292 -13.856 59.775 1.00 87.94 789 ALA A O 1
ATOM 6038 N N . ASP A 1 790 ? -44.259 -12.404 58.076 1.00 88.62 790 ASP A N 1
ATOM 6039 C CA . ASP A 1 790 ? -44.874 -11.306 58.820 1.00 88.62 790 ASP A CA 1
ATOM 6040 C C . ASP A 1 790 ? -46.378 -11.526 59.039 1.00 88.62 790 ASP A C 1
ATOM 6042 O O . ASP A 1 790 ? -46.869 -11.297 60.148 1.00 88.62 790 ASP A O 1
ATOM 6046 N N . LYS A 1 791 ? -47.088 -12.054 58.033 1.00 91.25 791 LYS A N 1
ATOM 6047 C CA . LYS A 1 791 ? -48.488 -12.472 58.160 1.00 91.25 791 LYS A CA 1
ATOM 6048 C C . LYS A 1 791 ? -48.652 -13.549 59.230 1.00 91.25 791 LYS A C 1
ATOM 6050 O O . LYS A 1 791 ? -49.532 -13.419 60.072 1.00 91.25 791 LYS A O 1
ATOM 6055 N N . GLN A 1 792 ? -47.788 -14.567 59.243 1.00 91.88 792 GLN A N 1
ATOM 6056 C CA . GLN A 1 792 ? -47.853 -15.643 60.236 1.00 91.88 792 GLN A CA 1
ATOM 6057 C C . GLN A 1 792 ? -47.752 -15.105 61.673 1.00 91.88 792 GLN A C 1
ATOM 6059 O O . GLN A 1 792 ? -48.566 -15.472 62.515 1.00 91.88 792 GLN A O 1
ATOM 6064 N N . LYS A 1 793 ? -46.813 -14.188 61.952 1.00 91.94 793 LYS A N 1
ATOM 6065 C CA . LYS A 1 793 ? -46.686 -13.556 63.282 1.00 91.94 793 LYS A CA 1
ATOM 6066 C C . LYS A 1 793 ? -47.945 -12.780 63.674 1.00 91.94 793 LYS A C 1
ATOM 6068 O O . LYS A 1 793 ? -48.326 -12.772 64.843 1.00 91.94 793 LYS A O 1
ATOM 6073 N N . PHE A 1 794 ? -48.577 -12.108 62.712 1.00 94.88 794 PHE A N 1
ATOM 6074 C CA . PHE A 1 794 ? -49.826 -11.388 62.942 1.00 94.88 794 PHE A CA 1
ATOM 6075 C C . PHE A 1 794 ? -50.996 -12.340 63.211 1.00 94.88 794 PHE A C 1
ATOM 6077 O O . PHE A 1 794 ? -51.713 -12.147 64.191 1.00 94.88 794 PHE A O 1
ATOM 6084 N N . ASP A 1 795 ? -51.139 -13.404 62.420 1.00 93.38 795 ASP A N 1
ATOM 6085 C CA . ASP A 1 795 ? -52.153 -14.440 62.635 1.00 93.38 795 ASP A CA 1
ATOM 6086 C C . ASP A 1 795 ? -51.971 -15.130 64.008 1.00 93.38 795 ASP A C 1
ATOM 6088 O O . ASP A 1 795 ? -52.953 -15.349 64.718 1.00 93.38 795 ASP A O 1
ATOM 6092 N N . GLU A 1 796 ? -50.730 -15.399 64.440 1.00 92.75 796 GLU A N 1
ATOM 6093 C CA . GLU A 1 796 ? -50.409 -15.910 65.786 1.00 92.75 796 GLU A CA 1
ATOM 6094 C C . GLU A 1 796 ? -50.814 -14.925 66.899 1.00 92.75 796 GLU A C 1
ATOM 6096 O O . GLU A 1 796 ? -51.410 -15.333 67.900 1.00 92.75 796 GLU A O 1
ATOM 6101 N N . ALA A 1 797 ? -50.557 -13.623 66.727 1.00 94.06 797 ALA A N 1
ATOM 6102 C CA . ALA A 1 797 ? -50.977 -12.595 67.682 1.00 94.06 797 ALA A CA 1
ATOM 6103 C C . ALA A 1 797 ? -52.513 -12.485 67.780 1.00 94.06 797 ALA A C 1
ATOM 6105 O O . ALA A 1 797 ? -53.059 -12.378 68.883 1.00 94.06 797 ALA A O 1
ATOM 6106 N N . VAL A 1 798 ? -53.224 -12.581 66.649 1.00 95.12 798 VAL A N 1
ATOM 6107 C CA . VAL A 1 798 ? -54.697 -12.614 66.590 1.00 95.12 798 VAL A CA 1
ATOM 6108 C C . VAL A 1 798 ? -55.253 -13.886 67.239 1.00 95.12 798 VAL A C 1
ATOM 6110 O O . VAL A 1 798 ? -56.209 -13.812 68.013 1.00 95.12 798 VAL A O 1
ATOM 6113 N N . ALA A 1 799 ? -54.640 -15.048 67.005 1.00 93.19 799 ALA A N 1
ATOM 6114 C CA . ALA A 1 799 ? -55.021 -16.297 67.664 1.00 93.19 799 ALA A CA 1
ATOM 6115 C C . ALA A 1 799 ? -54.838 -16.213 69.191 1.00 93.19 799 ALA A C 1
ATOM 6117 O O . ALA A 1 799 ? -55.742 -16.589 69.942 1.00 93.19 799 ALA A O 1
ATOM 6118 N N . ALA A 1 800 ? -53.718 -15.649 69.656 1.00 91.69 800 ALA A N 1
ATOM 6119 C CA . ALA A 1 800 ? -53.458 -15.416 71.076 1.00 91.69 800 ALA A CA 1
ATOM 6120 C C . ALA A 1 800 ? -54.460 -14.428 71.704 1.00 91.69 800 ALA A C 1
ATOM 6122 O O . ALA A 1 800 ? -54.915 -14.654 72.825 1.00 91.69 800 ALA A O 1
ATOM 6123 N N . PHE A 1 801 ? -54.855 -13.370 70.986 1.00 93.62 801 PHE A N 1
ATOM 6124 C CA . PHE A 1 801 ? -55.925 -12.460 71.413 1.00 93.62 801 PHE A CA 1
ATOM 6125 C C . PHE A 1 801 ? -57.260 -13.181 71.576 1.00 93.62 801 PHE A C 1
ATOM 6127 O O . PHE A 1 801 ? -57.875 -13.077 72.635 1.00 93.62 801 PHE A O 1
ATOM 6134 N N . ASN A 1 802 ? -57.677 -13.951 70.568 1.00 91.25 802 ASN A N 1
ATOM 6135 C CA . ASN A 1 802 ? -58.944 -14.681 70.580 1.00 91.25 802 ASN A CA 1
ATOM 6136 C C . ASN A 1 802 ? -59.004 -15.719 71.712 1.00 91.25 802 ASN A C 1
ATOM 6138 O O . ASN A 1 802 ? -60.011 -15.798 72.414 1.00 91.25 802 ASN A O 1
ATOM 6142 N N . ALA A 1 803 ? -57.916 -16.458 71.951 1.00 87.88 803 ALA A N 1
ATOM 6143 C CA . ALA A 1 803 ? -57.806 -17.365 73.095 1.00 87.88 803 ALA A CA 1
ATOM 6144 C C . ALA A 1 803 ? -57.814 -16.613 74.442 1.00 87.88 803 ALA A C 1
ATOM 6146 O O . ALA A 1 803 ? -58.413 -17.075 75.414 1.00 87.88 803 ALA A O 1
ATOM 6147 N N . GLY A 1 804 ? -57.181 -15.438 74.493 1.00 84.38 804 GLY A N 1
ATOM 6148 C CA . GLY A 1 804 ? -57.048 -14.608 75.687 1.00 84.38 804 GLY A CA 1
ATOM 6149 C C . GLY A 1 804 ? -58.282 -13.789 76.074 1.00 84.38 804 GLY A C 1
ATOM 6150 O O . GLY A 1 804 ? -58.282 -13.237 77.167 1.00 84.38 804 GLY A O 1
ATOM 6151 N N . GLN A 1 805 ? -59.343 -13.702 75.258 1.00 82.38 805 GLN A N 1
ATOM 6152 C CA . GLN A 1 805 ? -60.474 -12.783 75.516 1.00 82.38 805 GLN A CA 1
ATOM 6153 C C . GLN A 1 805 ? -61.159 -12.968 76.884 1.00 82.38 805 GLN A C 1
ATOM 6155 O O . GLN A 1 805 ? -61.734 -12.019 77.413 1.00 82.38 805 GLN A O 1
ATOM 6160 N N . LYS A 1 806 ? -61.088 -14.169 77.473 1.00 76.06 806 LYS A N 1
ATOM 6161 C CA . LYS A 1 806 ? -61.656 -14.482 78.798 1.00 76.06 806 LYS A CA 1
ATOM 6162 C C . LYS A 1 806 ? -60.687 -14.253 79.967 1.00 76.06 806 LYS A C 1
ATOM 6164 O O . LYS A 1 806 ? -61.104 -14.372 81.115 1.00 76.06 806 LYS A O 1
ATOM 6169 N N . ASP A 1 807 ? -59.424 -13.921 79.696 1.00 81.69 807 ASP A N 1
ATOM 6170 C CA . ASP A 1 807 ? -58.392 -13.645 80.698 1.00 81.69 807 ASP A CA 1
ATOM 6171 C C . ASP A 1 807 ? -57.804 -12.223 80.524 1.00 81.69 807 ASP A C 1
ATOM 6173 O O . ASP A 1 807 ? -56.904 -11.986 79.707 1.00 81.69 807 ASP A O 1
ATOM 6177 N N . PRO A 1 808 ? -58.249 -11.250 81.346 1.00 79.12 808 PRO A N 1
ATOM 6178 C CA . PRO A 1 808 ? -57.712 -9.891 81.339 1.00 79.12 808 PRO A CA 1
ATOM 6179 C C . PRO A 1 808 ? -56.213 -9.783 81.670 1.00 79.12 808 PRO A C 1
ATOM 6181 O O . PRO A 1 808 ? -55.627 -8.723 81.428 1.00 79.12 808 PRO A O 1
ATOM 6184 N N . ALA A 1 809 ? -55.586 -10.806 82.260 1.00 77.81 809 ALA A N 1
ATOM 6185 C CA . ALA A 1 809 ? -54.144 -10.839 82.500 1.00 77.81 809 ALA A CA 1
ATOM 6186 C C . ALA A 1 809 ? -53.382 -11.238 81.225 1.00 77.81 809 ALA A C 1
ATOM 6188 O O . ALA A 1 809 ? -52.470 -10.510 80.821 1.00 77.81 809 ALA A O 1
ATOM 6189 N N . ALA A 1 810 ? -53.801 -12.306 80.535 1.00 81.81 810 ALA A N 1
ATOM 6190 C CA . ALA A 1 810 ? -53.237 -12.708 79.241 1.00 81.81 810 ALA A CA 1
ATOM 6191 C C . ALA A 1 810 ? -53.303 -11.587 78.188 1.00 81.81 810 ALA A C 1
ATOM 6193 O O . ALA A 1 810 ? -52.313 -11.345 77.487 1.00 81.81 810 ALA A O 1
ATOM 6194 N N . LEU A 1 811 ? -54.426 -10.854 78.122 1.00 86.88 811 LEU A N 1
ATOM 6195 C CA . LEU A 1 811 ? -54.593 -9.714 77.210 1.00 86.88 811 LEU A CA 1
ATOM 6196 C C . LEU A 1 811 ? -53.573 -8.594 77.473 1.00 86.88 811 LEU A C 1
ATOM 6198 O O . LEU A 1 811 ? -52.928 -8.117 76.538 1.00 86.88 811 LEU A O 1
ATOM 6202 N N . ARG A 1 812 ? -53.387 -8.185 78.738 1.00 86.56 812 ARG A N 1
ATOM 6203 C CA . ARG A 1 812 ? -52.441 -7.110 79.116 1.00 86.56 812 ARG A CA 1
ATOM 6204 C C . ARG A 1 812 ? -50.974 -7.525 79.021 1.00 86.56 812 ARG A C 1
ATOM 6206 O O . ARG A 1 812 ? -50.123 -6.666 78.806 1.00 86.56 812 ARG A O 1
ATOM 6213 N N . GLY A 1 813 ? -50.685 -8.808 79.221 1.00 89.75 813 GLY A N 1
ATOM 6214 C CA . GLY A 1 813 ? -49.344 -9.376 79.151 1.00 89.75 813 GLY A CA 1
ATOM 6215 C C . GLY A 1 813 ? -48.969 -9.798 77.732 1.00 89.75 813 GLY A C 1
ATOM 6216 O O . GLY A 1 813 ? -48.576 -8.975 76.903 1.00 89.75 813 GLY A O 1
ATOM 6217 N N . ASN A 1 814 ? -49.064 -11.103 77.470 1.00 88.88 814 ASN A N 1
ATOM 6218 C CA . ASN A 1 814 ? -48.523 -11.741 76.269 1.00 88.88 814 ASN A CA 1
ATOM 6219 C C . ASN A 1 814 ? -49.098 -11.152 74.969 1.00 88.88 814 ASN A C 1
ATOM 6221 O O . ASN A 1 814 ? -48.345 -10.759 74.081 1.00 88.88 814 ASN A O 1
ATOM 6225 N N . VAL A 1 815 ? -50.423 -11.006 74.881 1.00 91.81 815 VAL A N 1
ATOM 6226 C CA . VAL A 1 815 ? -51.097 -10.538 73.656 1.00 91.81 815 VAL A CA 1
ATOM 6227 C C . VAL A 1 815 ? -50.684 -9.105 73.304 1.00 91.81 815 VAL A C 1
ATOM 6229 O O . VAL A 1 815 ? -50.283 -8.830 72.174 1.00 91.81 815 VAL A O 1
ATOM 6232 N N . THR A 1 816 ? -50.698 -8.199 74.287 1.00 93.06 816 THR A N 1
ATOM 6233 C CA . THR A 1 816 ? -50.211 -6.820 74.110 1.00 93.06 816 THR A CA 1
ATOM 6234 C C . THR A 1 816 ? -48.732 -6.784 73.700 1.00 93.06 816 THR A C 1
ATOM 6236 O O . THR A 1 816 ? -48.340 -5.928 72.909 1.00 93.06 816 THR A O 1
ATOM 6239 N N . SER A 1 817 ? -47.901 -7.706 74.199 1.00 93.44 817 SER A N 1
ATOM 6240 C CA . SER A 1 817 ? -46.487 -7.810 73.809 1.00 93.44 817 SER A CA 1
ATOM 6241 C C . SER A 1 817 ? -46.317 -8.207 72.337 1.00 93.44 817 SER A C 1
ATOM 6243 O O . SER A 1 817 ? -45.591 -7.533 71.604 1.00 93.44 817 SER A O 1
ATOM 6245 N N . LEU A 1 818 ? -47.041 -9.238 71.880 1.00 93.81 818 LEU A N 1
ATOM 6246 C CA . LEU A 1 818 ? -46.999 -9.727 70.496 1.00 93.81 818 LEU A CA 1
ATOM 6247 C C . LEU A 1 818 ? -47.404 -8.636 69.495 1.00 93.81 818 LEU A C 1
ATOM 6249 O O . LEU A 1 818 ? -46.642 -8.324 68.577 1.00 93.81 818 LEU A O 1
ATOM 6253 N N . PHE A 1 819 ? -48.548 -7.977 69.709 1.00 95.81 819 PHE A N 1
ATOM 6254 C CA . PHE A 1 819 ? -48.961 -6.877 68.832 1.00 95.81 819 PHE A CA 1
ATOM 6255 C C . PHE A 1 819 ? -48.019 -5.676 68.907 1.00 95.81 819 PHE A C 1
ATOM 6257 O O . PHE A 1 819 ? -47.768 -5.053 67.880 1.00 95.81 819 PHE A O 1
ATOM 6264 N N . ARG A 1 820 ? -47.430 -5.367 70.072 1.00 94.50 820 ARG A N 1
ATOM 6265 C CA . ARG A 1 820 ? -46.431 -4.291 70.185 1.00 94.50 820 ARG A CA 1
ATOM 6266 C C . ARG A 1 820 ? -45.173 -4.593 69.377 1.00 94.50 820 ARG A C 1
ATOM 6268 O O . ARG A 1 820 ? -44.669 -3.680 68.734 1.00 94.50 820 ARG A O 1
ATOM 6275 N N . ALA A 1 821 ? -44.693 -5.836 69.363 1.00 93.06 821 ALA A N 1
ATOM 6276 C CA . ALA A 1 821 ? -43.540 -6.232 68.553 1.00 93.06 821 ALA A CA 1
ATOM 6277 C C . ALA A 1 821 ? -43.806 -6.070 67.043 1.00 93.06 821 ALA A C 1
ATOM 6279 O O . ALA A 1 821 ? -42.949 -5.579 66.308 1.00 93.06 821 ALA A O 1
ATOM 6280 N N . ILE A 1 822 ? -45.013 -6.411 66.580 1.00 93.56 822 ILE A N 1
ATOM 6281 C CA . ILE A 1 822 ? -45.416 -6.206 65.179 1.00 93.56 822 ILE A CA 1
ATOM 6282 C C . ILE A 1 822 ? -45.584 -4.709 64.882 1.00 93.56 822 ILE A C 1
ATOM 6284 O O . ILE A 1 822 ? -45.070 -4.219 63.877 1.00 93.56 822 ILE A O 1
ATOM 6288 N N . ALA A 1 823 ? -46.231 -3.960 65.776 1.00 91.69 823 ALA A N 1
ATOM 6289 C CA . ALA A 1 823 ? -46.486 -2.529 65.623 1.00 91.69 823 ALA A CA 1
ATOM 6290 C C . ALA A 1 823 ? -45.221 -1.652 65.706 1.00 91.69 823 ALA A C 1
ATOM 6292 O O . ALA A 1 823 ? -45.221 -0.541 65.179 1.00 91.69 823 ALA A O 1
ATOM 6293 N N . THR A 1 824 ? -44.130 -2.112 66.329 1.00 91.19 824 THR A N 1
ATOM 6294 C CA . THR A 1 824 ? -42.830 -1.416 66.285 1.00 91.19 824 THR A CA 1
ATOM 6295 C C . THR A 1 824 ? -41.977 -1.826 65.088 1.00 91.19 824 THR A C 1
ATOM 6297 O O . THR A 1 824 ? -41.177 -1.011 64.625 1.00 91.19 824 THR A O 1
ATOM 6300 N N . SER A 1 825 ? -42.174 -3.031 64.544 1.00 87.75 825 SER A N 1
ATOM 6301 C CA . SER A 1 825 ? -41.490 -3.502 63.337 1.00 87.75 825 SER A CA 1
ATOM 6302 C C . SER A 1 825 ? -41.858 -2.699 62.075 1.00 87.75 825 SER A C 1
ATOM 6304 O O . SER A 1 825 ? -42.840 -1.949 62.040 1.00 87.75 825 SER A O 1
ATOM 6306 N N . ASN A 1 826 ? -41.065 -2.874 61.012 1.00 84.94 826 ASN A N 1
ATOM 6307 C CA . ASN A 1 826 ? -41.346 -2.336 59.677 1.00 84.94 826 ASN A CA 1
ATOM 6308 C C . ASN A 1 826 ? -42.091 -3.376 58.815 1.00 84.94 826 ASN A C 1
ATOM 6310 O O . ASN A 1 826 ? -41.599 -3.797 57.765 1.00 84.94 826 ASN A O 1
ATOM 6314 N N . SER A 1 827 ? -43.223 -3.856 59.339 1.00 87.00 827 SER A N 1
ATOM 6315 C CA . SER A 1 827 ? -44.071 -4.889 58.737 1.00 87.00 827 SER A CA 1
ATOM 6316 C C . SER A 1 827 ? -45.322 -4.299 58.084 1.00 87.00 827 SER A C 1
ATOM 6318 O O . SER A 1 827 ? -45.889 -3.328 58.592 1.00 87.00 827 SER A O 1
ATOM 6320 N N . ASN A 1 828 ? -45.821 -4.945 57.024 1.00 87.62 828 ASN A N 1
ATOM 6321 C CA . ASN A 1 828 ? -47.089 -4.599 56.364 1.00 87.62 828 ASN A CA 1
ATOM 6322 C C . ASN A 1 828 ? -48.287 -4.631 57.342 1.00 87.62 828 ASN A C 1
ATOM 6324 O O . ASN A 1 828 ? -49.244 -3.877 57.181 1.00 87.62 828 ASN A O 1
ATOM 6328 N N . TYR A 1 829 ? -48.208 -5.437 58.407 1.00 92.31 829 TYR A N 1
ATOM 6329 C CA . TYR A 1 829 ? -49.263 -5.589 59.418 1.00 92.31 829 TYR A CA 1
ATOM 6330 C C . TYR A 1 829 ? -49.198 -4.558 60.558 1.00 92.31 829 TYR A C 1
ATOM 6332 O O . TYR A 1 829 ? -50.036 -4.579 61.460 1.00 92.31 829 TYR A O 1
ATOM 6340 N N . ARG A 1 830 ? -48.247 -3.611 60.519 1.00 92.69 830 ARG A N 1
ATOM 6341 C CA . ARG A 1 830 ? -48.035 -2.590 61.563 1.00 92.69 830 ARG A CA 1
ATOM 6342 C C . ARG A 1 830 ? -49.303 -1.809 61.922 1.00 92.69 830 ARG A C 1
ATOM 6344 O O . ARG A 1 830 ? -49.611 -1.665 63.101 1.00 92.69 830 ARG A O 1
ATOM 6351 N N . ALA A 1 831 ? -50.026 -1.298 60.925 1.00 91.19 831 ALA A N 1
ATOM 6352 C CA . ALA A 1 831 ? -51.220 -0.478 61.154 1.00 91.19 831 ALA A CA 1
ATOM 6353 C C . ALA A 1 831 ? -52.360 -1.287 61.797 1.00 91.19 831 ALA A C 1
ATOM 6355 O O . ALA A 1 831 ? -53.037 -0.799 62.698 1.00 91.19 831 ALA A O 1
ATOM 6356 N N . GLN A 1 832 ? -52.519 -2.547 61.385 1.00 93.38 832 GLN A N 1
ATOM 6357 C CA . GLN A 1 832 ? -53.511 -3.460 61.949 1.00 93.38 832 GLN A CA 1
ATOM 6358 C C . GLN A 1 832 ? -53.138 -3.828 63.392 1.00 93.38 832 GLN A C 1
ATOM 6360 O O . GLN A 1 832 ? -53.973 -3.749 64.285 1.00 93.38 832 GLN A O 1
ATOM 6365 N N . ALA A 1 833 ? -51.864 -4.128 63.662 1.00 94.44 833 ALA A N 1
ATOM 6366 C CA . ALA A 1 833 ? -51.382 -4.386 65.019 1.00 94.44 833 ALA A CA 1
ATOM 6367 C C . ALA A 1 833 ? -51.567 -3.177 65.956 1.00 94.44 833 ALA A C 1
ATOM 6369 O O . ALA A 1 833 ? -51.871 -3.351 67.136 1.00 94.44 833 ALA A O 1
ATOM 6370 N N . GLN A 1 834 ? -51.447 -1.955 65.428 1.00 93.25 834 GLN A N 1
ATOM 6371 C CA . GLN A 1 834 ? -51.735 -0.732 66.173 1.00 93.25 834 GLN A CA 1
ATOM 6372 C C . GLN A 1 834 ? -53.230 -0.597 66.523 1.00 93.25 834 GLN A C 1
ATOM 6374 O O . GLN A 1 834 ? -53.535 -0.214 67.651 1.00 93.25 834 GLN A O 1
ATOM 6379 N N . ASP A 1 835 ? -54.156 -0.967 65.627 1.00 94.38 835 ASP A N 1
ATOM 6380 C CA . ASP A 1 835 ? -55.601 -1.019 65.932 1.00 94.38 835 ASP A CA 1
ATOM 6381 C C . ASP A 1 835 ? -55.911 -2.002 67.071 1.00 94.38 835 ASP A C 1
ATOM 6383 O O . ASP A 1 835 ? -56.648 -1.668 68.002 1.00 94.38 835 ASP A O 1
ATOM 6387 N N . TYR A 1 836 ? -55.273 -3.179 67.076 1.00 95.38 836 TYR A N 1
ATOM 6388 C CA . TYR A 1 836 ? -55.424 -4.129 68.182 1.00 95.38 836 TYR A CA 1
ATOM 6389 C C . TYR A 1 836 ? -54.970 -3.542 69.525 1.00 95.38 836 TYR A C 1
ATOM 6391 O O . TYR A 1 836 ? -55.660 -3.712 70.530 1.00 95.38 836 TYR A O 1
ATOM 6399 N N . LEU A 1 837 ? -53.850 -2.813 69.553 1.00 94.00 837 LEU A N 1
ATOM 6400 C CA . LEU A 1 837 ? -53.328 -2.171 70.767 1.00 94.00 837 LEU A CA 1
ATOM 6401 C C . LEU A 1 837 ? -54.185 -0.995 71.250 1.00 94.00 837 LEU A C 1
ATOM 6403 O O . LEU A 1 837 ? -54.359 -0.829 72.457 1.00 94.00 837 LEU A O 1
ATOM 6407 N N . SER A 1 838 ? -54.678 -0.167 70.329 1.00 92.50 838 SER A N 1
ATOM 6408 C CA . SER A 1 838 ? -55.413 1.060 70.651 1.00 92.50 838 SER A CA 1
ATOM 6409 C C . SER A 1 838 ? -56.901 0.828 70.912 1.00 92.50 838 SER A C 1
ATOM 6411 O O . SER A 1 838 ? -57.460 1.506 71.770 1.00 92.50 838 SER A O 1
ATOM 6413 N N . ASN A 1 839 ? -57.525 -0.128 70.217 1.00 93.06 839 ASN A N 1
ATOM 6414 C CA . ASN A 1 839 ? -58.979 -0.302 70.194 1.00 93.06 839 ASN A CA 1
ATOM 6415 C C . ASN A 1 839 ? -59.411 -1.701 70.671 1.00 93.06 839 ASN A C 1
ATOM 6417 O O . ASN A 1 839 ? -60.117 -1.811 71.676 1.00 93.06 839 ASN A O 1
ATOM 6421 N N . GLN A 1 840 ? -58.964 -2.777 70.006 1.00 92.50 840 GLN A N 1
ATOM 6422 C CA . GLN A 1 840 ? -59.493 -4.137 70.238 1.00 92.50 840 GLN A CA 1
ATOM 6423 C C . GLN A 1 840 ? -59.174 -4.675 71.645 1.00 92.50 840 GLN A C 1
ATOM 6425 O O . GLN A 1 840 ? -60.058 -5.171 72.344 1.00 92.50 840 GLN A O 1
ATOM 6430 N N . ILE A 1 841 ? -57.915 -4.574 72.087 1.00 90.25 841 ILE A N 1
ATOM 6431 C CA . ILE A 1 841 ? -57.468 -5.090 73.391 1.00 90.25 841 ILE A CA 1
ATOM 6432 C C . ILE A 1 841 ? -58.111 -4.312 74.553 1.00 90.25 841 ILE A C 1
ATOM 6434 O O . ILE A 1 841 ? -58.650 -4.963 75.452 1.00 90.25 841 ILE A O 1
ATOM 6438 N N . PRO A 1 842 ? -58.143 -2.961 74.558 1.00 89.12 842 PRO A N 1
ATOM 6439 C CA . PRO A 1 842 ? -58.900 -2.204 75.556 1.00 89.12 842 PRO A CA 1
ATOM 6440 C C . PRO A 1 842 ? -60.393 -2.559 75.591 1.00 89.12 842 PRO A C 1
ATOM 6442 O O . PRO A 1 842 ? -60.934 -2.752 76.681 1.00 89.12 842 PRO A O 1
ATOM 6445 N N . ALA A 1 843 ? -61.042 -2.712 74.430 1.00 84.06 843 ALA A N 1
ATOM 6446 C CA . ALA A 1 843 ? -62.454 -3.088 74.344 1.00 84.06 843 ALA A CA 1
ATOM 6447 C C . ALA A 1 843 ? -62.721 -4.495 74.908 1.00 84.06 843 ALA A C 1
ATOM 6449 O O . ALA A 1 843 ? -63.623 -4.664 75.726 1.00 84.06 843 ALA A O 1
ATOM 6450 N N . ALA A 1 844 ? -61.898 -5.491 74.563 1.00 83.75 844 ALA A N 1
ATOM 6451 C CA . ALA A 1 844 ? -62.007 -6.847 75.109 1.00 83.75 844 ALA A CA 1
ATOM 6452 C C . ALA A 1 844 ? -61.776 -6.883 76.632 1.00 83.75 844 ALA A C 1
ATOM 6454 O O . ALA A 1 844 ? -62.508 -7.550 77.361 1.00 83.75 844 ALA A O 1
ATOM 6455 N N . ILE A 1 845 ? -60.811 -6.106 77.140 1.00 80.81 845 ILE A N 1
ATOM 6456 C CA . ILE A 1 845 ? -60.565 -5.956 78.584 1.00 80.81 845 ILE A CA 1
ATOM 6457 C C . ILE A 1 845 ? -61.754 -5.294 79.302 1.00 80.81 845 ILE A C 1
ATOM 6459 O O . ILE A 1 845 ? -62.006 -5.615 80.465 1.00 80.81 845 ILE A O 1
ATOM 6463 N N . ALA A 1 846 ? -62.461 -4.367 78.651 1.00 75.81 846 ALA A N 1
ATOM 6464 C CA . ALA A 1 846 ? -63.667 -3.742 79.191 1.00 75.81 846 ALA A CA 1
ATOM 6465 C C . ALA A 1 846 ? -64.871 -4.702 79.168 1.00 75.81 846 ALA A C 1
ATOM 6467 O O . ALA A 1 846 ? -65.576 -4.810 80.169 1.00 75.81 846 ALA A O 1
ATOM 6468 N N . ALA A 1 847 ? -65.057 -5.461 78.085 1.00 69.44 847 ALA A N 1
ATOM 6469 C CA . ALA A 1 847 ? -66.102 -6.481 77.977 1.00 69.44 847 ALA A CA 1
ATOM 6470 C C . ALA A 1 847 ? -65.929 -7.599 79.022 1.00 69.44 847 ALA A C 1
ATOM 6472 O O . ALA A 1 847 ? -66.881 -7.962 79.704 1.00 69.44 847 ALA A O 1
ATOM 6473 N N . ALA A 1 848 ? -64.697 -8.065 79.254 1.00 63.88 848 ALA A N 1
ATOM 6474 C CA . ALA A 1 848 ? -64.376 -9.024 80.317 1.00 63.88 848 ALA A CA 1
ATOM 6475 C C . ALA A 1 848 ? -64.511 -8.454 81.751 1.00 63.88 848 ALA A C 1
ATOM 6477 O O . ALA A 1 848 ? -64.240 -9.154 82.727 1.00 63.88 848 ALA A O 1
ATOM 6478 N N . ARG A 1 849 ? -64.897 -7.178 81.898 1.00 56.06 849 ARG A N 1
ATOM 6479 C CA . ARG A 1 849 ? -65.079 -6.464 83.171 1.00 56.06 849 ARG A CA 1
ATOM 6480 C C . ARG A 1 849 ? -66.538 -6.109 83.476 1.00 56.06 849 ARG A C 1
ATOM 6482 O O . ARG A 1 849 ? -66.763 -5.344 84.410 1.00 56.06 849 ARG A O 1
ATOM 6489 N N . SER A 1 850 ? -67.522 -6.675 82.773 1.00 46.31 850 SER A N 1
ATOM 6490 C CA . SER A 1 850 ? -68.959 -6.449 83.021 1.00 46.31 850 SER A CA 1
ATOM 6491 C C . SER A 1 850 ? -69.498 -7.100 84.314 1.00 46.31 850 SER A C 1
ATOM 6493 O O . SER A 1 850 ? -70.594 -7.654 84.331 1.00 46.31 850 SER A O 1
ATOM 6495 N N . CYS A 1 851 ? -68.744 -7.035 85.416 1.00 48.84 851 CYS A N 1
ATOM 6496 C CA . CYS A 1 851 ? -69.262 -7.291 86.757 1.00 48.84 851 CYS A CA 1
ATOM 6497 C C . CYS A 1 851 ? -70.003 -6.022 87.242 1.00 48.84 851 CYS A C 1
ATOM 6499 O O . CYS A 1 851 ? -69.421 -4.934 87.163 1.00 48.84 851 CYS A O 1
ATOM 6501 N N . PRO A 1 852 ? -71.238 -6.110 87.774 1.00 53.47 852 PRO A N 1
ATOM 6502 C CA . PRO A 1 852 ? -71.908 -4.961 88.384 1.00 53.47 852 PRO A CA 1
ATOM 6503 C C . PRO A 1 852 ? -71.124 -4.424 89.591 1.00 53.47 852 PRO A C 1
ATOM 6505 O O . PRO A 1 852 ? -70.343 -5.139 90.224 1.00 53.47 852 PRO A O 1
ATOM 6508 N N . ASN A 1 853 ? -71.327 -3.148 89.923 1.00 53.56 853 ASN A N 1
ATOM 6509 C CA . ASN A 1 853 ? -70.522 -2.459 90.931 1.00 53.56 853 ASN A CA 1
ATOM 6510 C C . ASN A 1 853 ? -70.997 -2.843 92.348 1.00 53.56 853 ASN A C 1
ATOM 6512 O O . ASN A 1 853 ? -71.972 -2.290 92.864 1.00 53.56 853 ASN A O 1
ATOM 6516 N N . ILE A 1 854 ? -70.337 -3.841 92.942 1.00 55.44 854 ILE A N 1
ATOM 6517 C CA . ILE A 1 854 ? -70.671 -4.413 94.254 1.00 55.44 854 ILE A CA 1
ATOM 6518 C C . ILE A 1 854 ? -70.035 -3.570 95.363 1.00 55.44 854 ILE A C 1
ATOM 6520 O O . ILE A 1 854 ? -68.812 -3.524 95.502 1.00 55.44 854 ILE A O 1
ATOM 6524 N N . VAL A 1 855 ? -70.864 -2.952 96.203 1.00 58.12 855 VAL A N 1
ATOM 6525 C CA . VAL A 1 855 ? -70.418 -2.221 97.395 1.00 58.12 855 VAL A CA 1
ATOM 6526 C C . VAL A 1 855 ? -70.704 -3.070 98.631 1.00 58.12 855 VAL A C 1
ATOM 6528 O O . VAL A 1 855 ? -71.853 -3.365 98.948 1.00 58.12 855 VAL A O 1
ATOM 6531 N N . VAL A 1 856 ? -69.652 -3.462 99.351 1.00 58.16 856 VAL A N 1
ATOM 6532 C CA . VAL A 1 856 ? -69.771 -4.216 100.609 1.00 58.16 856 VAL A CA 1
ATOM 6533 C C . VAL A 1 856 ? -69.695 -3.232 101.772 1.00 58.16 856 VAL A C 1
ATOM 6535 O O . VAL A 1 856 ? -68.623 -2.722 102.103 1.00 58.16 856 VAL A O 1
ATOM 6538 N N . ALA A 1 857 ? -70.838 -2.939 102.385 1.00 55.31 857 ALA A N 1
ATOM 6539 C CA . ALA A 1 857 ? -70.932 -1.992 103.487 1.00 55.31 857 ALA A CA 1
ATOM 6540 C C . ALA A 1 857 ? -70.798 -2.709 104.840 1.00 55.31 857 ALA A C 1
ATOM 6542 O O . ALA A 1 857 ? -71.559 -3.623 105.167 1.00 55.31 857 ALA A O 1
ATOM 6543 N N . SER A 1 858 ? -69.851 -2.256 105.667 1.00 51.50 858 SER A N 1
ATOM 6544 C CA . SER A 1 858 ? -69.791 -2.666 107.073 1.00 51.50 858 SER A CA 1
ATOM 6545 C C . SER A 1 858 ? -70.961 -2.044 107.835 1.00 51.50 858 SER A C 1
ATOM 6547 O O . SER A 1 858 ? -71.083 -0.821 107.920 1.00 51.50 858 SER A O 1
ATOM 6549 N N . THR A 1 859 ? -71.822 -2.881 108.407 1.00 52.56 859 THR A N 1
ATOM 6550 C CA . THR A 1 859 ? -72.911 -2.462 109.293 1.00 52.56 859 THR A CA 1
ATOM 6551 C C . THR A 1 859 ? -72.353 -1.960 110.625 1.00 52.56 859 THR A C 1
ATOM 6553 O O . THR A 1 859 ? -72.131 -2.722 111.565 1.00 52.56 859 THR A O 1
ATOM 6556 N N . GLY A 1 860 ? -72.129 -0.648 110.704 1.00 46.59 860 GLY A N 1
ATOM 6557 C CA . GLY A 1 860 ? -71.664 0.041 111.906 1.00 46.59 860 GLY A CA 1
ATOM 6558 C C . GLY A 1 860 ? -72.742 0.151 112.985 1.00 46.59 860 GLY A C 1
ATOM 6559 O O . GLY A 1 860 ? -73.367 1.197 113.128 1.00 46.59 860 GLY A O 1
ATOM 6560 N N . GLY A 1 861 ? -72.938 -0.912 113.766 1.00 43.47 861 GLY A N 1
ATOM 6561 C CA . GLY A 1 861 ? -73.675 -0.853 115.030 1.00 43.47 861 GLY A CA 1
ATOM 6562 C C . GLY A 1 861 ? -72.788 -0.300 116.148 1.00 43.47 861 GLY A C 1
ATOM 6563 O O . GLY A 1 861 ? -71.811 -0.941 116.537 1.00 43.47 861 GLY A O 1
ATOM 6564 N N . GLY A 1 862 ? -73.109 0.888 116.663 1.00 43.50 862 GLY A N 1
ATOM 6565 C CA . GLY A 1 862 ? -72.445 1.463 117.834 1.00 43.50 862 GLY A CA 1
ATOM 6566 C C . GLY A 1 862 ? -73.002 0.879 119.135 1.00 43.50 862 GLY A C 1
ATOM 6567 O O . GLY A 1 862 ? -74.186 1.027 119.416 1.00 43.50 862 GLY A O 1
ATOM 6568 N N . GLY A 1 863 ? -72.149 0.239 119.936 1.00 37.78 863 GLY A N 1
ATOM 6569 C CA . GLY A 1 863 ? -72.495 -0.340 121.238 1.00 37.78 863 GLY A CA 1
ATOM 6570 C C . GLY A 1 863 ? -71.230 -0.726 122.008 1.00 37.78 863 GLY A C 1
ATOM 6571 O O . GLY A 1 863 ? -70.279 -1.248 121.421 1.00 37.78 863 GLY A O 1
ATOM 6572 N N . GLY A 1 864 ? -71.172 -0.380 123.295 1.00 38.69 864 GLY A N 1
ATOM 6573 C CA . GLY A 1 864 ? -69.950 -0.449 124.101 1.00 38.69 864 GLY A CA 1
ATOM 6574 C C . GLY A 1 864 ? -69.781 -1.713 124.951 1.00 38.69 864 GLY A C 1
ATOM 6575 O O . GLY A 1 864 ? -70.717 -2.475 125.161 1.00 38.69 864 GLY A O 1
ATOM 6576 N N . LEU A 1 865 ? -68.575 -1.820 125.524 1.00 40.06 865 LEU A N 1
ATOM 6577 C CA . LEU A 1 865 ? -68.138 -2.761 126.567 1.00 40.06 865 LEU A CA 1
ATOM 6578 C C . LEU A 1 865 ? -67.964 -4.243 126.169 1.00 40.06 865 LEU A C 1
ATOM 6580 O O . LEU A 1 865 ? -68.370 -4.710 125.109 1.00 40.06 865 LEU A O 1
ATOM 6584 N N . SER A 1 866 ? -67.179 -4.937 126.997 1.00 48.09 866 SER A N 1
ATOM 6585 C CA . SER A 1 866 ? -66.506 -6.201 126.680 1.00 48.09 866 SER A CA 1
ATOM 6586 C C . SER A 1 866 ? -67.443 -7.411 126.711 1.00 48.09 866 SER A C 1
ATOM 6588 O O . SER A 1 866 ? -67.616 -8.027 127.760 1.00 48.09 866 SER A O 1
ATOM 6590 N N . GLN A 1 867 ? -67.962 -7.810 125.550 1.00 54.97 867 GLN A N 1
ATOM 6591 C CA . GLN A 1 867 ? -68.548 -9.138 125.347 1.00 54.97 867 GLN A CA 1
ATOM 6592 C C . GLN A 1 867 ? -67.504 -10.114 124.787 1.00 54.97 867 GLN A C 1
ATOM 6594 O O . GLN A 1 867 ? -66.811 -9.821 123.809 1.00 54.97 867 GLN A O 1
ATOM 6599 N N . THR A 1 868 ? -67.390 -11.278 125.423 1.00 55.38 868 THR A N 1
ATOM 6600 C CA . THR A 1 868 ? -66.665 -12.443 124.905 1.00 55.38 868 THR A CA 1
ATOM 6601 C C . THR A 1 868 ? -67.626 -13.290 124.083 1.00 55.38 868 THR A C 1
ATOM 6603 O O . THR A 1 868 ? -68.512 -13.921 124.654 1.00 55.38 868 THR A O 1
ATOM 6606 N N . TYR A 1 869 ? -67.445 -13.299 122.765 1.00 60.31 869 TYR A N 1
ATOM 6607 C CA . TYR A 1 869 ? -68.214 -14.152 121.862 1.00 60.31 869 TYR A CA 1
ATOM 6608 C C . TYR A 1 869 ? -67.721 -15.600 121.943 1.00 60.31 869 TYR A C 1
ATOM 6610 O O . TYR A 1 869 ? -66.514 -15.836 122.040 1.00 60.31 869 TYR A O 1
ATOM 6618 N N . SER A 1 870 ? -68.645 -16.555 121.892 1.00 58.00 870 SER A N 1
ATOM 6619 C CA . SER A 1 870 ? -68.325 -17.986 121.813 1.00 58.00 870 SER A CA 1
ATOM 6620 C C . SER A 1 870 ? -68.152 -18.443 120.360 1.00 58.00 870 SER A C 1
ATOM 6622 O O . SER A 1 870 ? -68.626 -17.793 119.426 1.00 58.00 870 SER A O 1
ATOM 6624 N N . ALA A 1 871 ? -67.486 -19.583 120.150 1.00 56.66 871 ALA A N 1
ATOM 6625 C CA . ALA A 1 871 ? -67.358 -20.178 118.819 1.00 56.66 871 ALA A CA 1
ATOM 6626 C C . ALA A 1 871 ? -68.747 -20.405 118.184 1.00 56.66 871 ALA A C 1
ATOM 6628 O O . ALA A 1 871 ? -69.659 -20.930 118.826 1.00 56.66 871 ALA A O 1
ATOM 6629 N N . GLY A 1 872 ? -68.908 -19.973 116.932 1.00 60.97 872 GLY A N 1
ATOM 6630 C CA . GLY A 1 872 ? -70.172 -20.040 116.191 1.00 60.97 872 GLY A CA 1
ATOM 6631 C C . GLY A 1 872 ? -71.187 -18.922 116.457 1.00 60.97 872 GLY A C 1
ATOM 6632 O O . GLY A 1 872 ? -72.257 -18.940 115.840 1.00 60.97 872 GLY A O 1
ATOM 6633 N N . GLU A 1 873 ? -70.870 -17.946 117.311 1.00 67.06 873 GLU A N 1
ATOM 6634 C CA . GLU A 1 873 ? -71.677 -16.739 117.532 1.00 67.06 873 GLU A CA 1
ATOM 6635 C C . GLU A 1 873 ? -71.469 -15.698 116.407 1.00 67.06 873 GLU A C 1
ATOM 6637 O O . GLU A 1 873 ? -70.450 -15.708 115.710 1.00 67.06 873 GLU A O 1
ATOM 6642 N N . ASN A 1 874 ? -72.458 -14.822 116.179 1.00 76.69 874 ASN A N 1
ATOM 6643 C CA . ASN A 1 874 ? -72.451 -13.863 115.066 1.00 76.69 874 ASN A CA 1
ATOM 6644 C C . ASN A 1 874 ? -71.750 -12.552 115.464 1.00 76.69 874 ASN A C 1
ATOM 6646 O O . ASN A 1 874 ? -72.332 -11.704 116.141 1.00 76.69 874 ASN A O 1
ATOM 6650 N N . VAL A 1 875 ? -70.498 -12.389 115.038 1.00 79.25 875 VAL A N 1
ATOM 6651 C CA . VAL A 1 875 ? -69.645 -11.238 115.357 1.00 79.25 875 VAL A CA 1
ATOM 6652 C C . VAL A 1 875 ? -69.819 -10.130 114.308 1.00 79.25 875 VAL A C 1
ATOM 6654 O O . VAL A 1 875 ? -69.719 -10.399 113.105 1.00 79.25 875 VAL A O 1
ATOM 6657 N N . PRO A 1 876 ? -70.036 -8.862 114.710 1.00 77.88 876 PRO A N 1
ATOM 6658 C CA . PRO A 1 876 ? -70.175 -7.756 113.768 1.00 77.88 876 PRO A CA 1
ATOM 6659 C C . PRO A 1 876 ? -68.874 -7.468 113.003 1.00 77.88 876 PRO A C 1
ATOM 6661 O O . PRO A 1 876 ? -67.764 -7.535 113.528 1.00 77.88 876 PRO A O 1
ATOM 6664 N N . THR A 1 877 ? -69.029 -7.095 111.735 1.00 70.94 877 THR A N 1
ATOM 6665 C CA . THR A 1 877 ? -67.953 -7.039 110.722 1.00 70.94 877 THR A CA 1
ATOM 6666 C C . THR A 1 877 ? -66.825 -6.051 111.014 1.00 70.94 877 THR A C 1
ATOM 6668 O O . THR A 1 877 ? -65.722 -6.202 110.498 1.00 70.94 877 THR A O 1
ATOM 6671 N N . ASN A 1 878 ? -67.080 -5.048 111.853 1.00 74.75 878 ASN A N 1
ATOM 6672 C CA . ASN A 1 878 ? -66.094 -4.073 112.321 1.00 74.75 878 ASN A CA 1
ATOM 6673 C C . ASN A 1 878 ? -65.223 -4.578 113.488 1.00 74.75 878 ASN A C 1
ATOM 6675 O O . ASN A 1 878 ? -64.337 -3.848 113.931 1.00 74.75 878 ASN A O 1
ATOM 6679 N N . ARG A 1 879 ? -65.487 -5.782 114.012 1.00 77.12 879 ARG A N 1
ATOM 6680 C CA . ARG A 1 879 ? -64.698 -6.427 115.073 1.00 77.12 879 ARG A CA 1
ATOM 6681 C C . ARG A 1 879 ? -63.794 -7.549 114.571 1.00 77.12 879 ARG A C 1
ATOM 6683 O O . ARG A 1 879 ? -62.933 -7.956 115.337 1.00 77.12 879 ARG A O 1
ATOM 6690 N N . LEU A 1 880 ? -63.990 -8.035 113.344 1.00 78.69 880 LEU A N 1
ATOM 6691 C CA . LEU A 1 880 ? -63.181 -9.105 112.754 1.00 78.69 880 LEU A CA 1
ATOM 6692 C C . LEU A 1 880 ? -61.705 -8.697 112.642 1.00 78.69 880 LEU A C 1
ATOM 6694 O O . LEU A 1 880 ? -61.403 -7.524 112.418 1.00 78.69 880 LEU A O 1
ATOM 6698 N N . ASP A 1 881 ? -60.810 -9.678 112.758 1.00 81.19 881 ASP A N 1
ATOM 6699 C CA . ASP A 1 881 ? -59.355 -9.473 112.689 1.00 81.19 881 ASP A CA 1
ATOM 6700 C C . ASP A 1 881 ? -58.930 -8.917 111.320 1.00 81.19 881 ASP A C 1
ATOM 6702 O O . ASP A 1 881 ? -58.106 -8.010 111.228 1.00 81.19 881 ASP A O 1
ATOM 6706 N N . GLU A 1 882 ? -59.555 -9.430 110.258 1.00 79.81 882 GLU A N 1
ATOM 6707 C CA . GLU A 1 882 ? -59.416 -8.959 108.884 1.00 79.81 882 GLU A CA 1
ATOM 6708 C C . GLU A 1 882 ? -60.799 -8.864 108.226 1.00 79.81 882 GLU A C 1
ATOM 6710 O O . GLU A 1 882 ? -61.726 -9.611 108.555 1.00 79.81 882 GLU A O 1
ATOM 6715 N N . LYS A 1 883 ? -60.956 -7.933 107.278 1.00 75.12 883 LYS A N 1
ATOM 6716 C CA . LYS A 1 883 ? -62.201 -7.805 106.511 1.00 75.12 883 LYS A CA 1
ATOM 6717 C C . LYS A 1 883 ? -62.245 -8.903 105.441 1.00 75.12 883 LYS A C 1
ATOM 6719 O O . LYS A 1 883 ? -61.312 -8.962 104.641 1.00 75.12 883 LYS A O 1
ATOM 6724 N N . PRO A 1 884 ? -63.309 -9.723 105.368 1.00 70.25 884 PRO A N 1
ATOM 6725 C CA . PRO A 1 884 ? -63.408 -10.761 104.349 1.00 70.25 884 PRO A CA 1
ATOM 6726 C C . PRO A 1 884 ? -63.449 -10.142 102.946 1.00 70.25 884 PRO A C 1
ATOM 6728 O O . PRO A 1 884 ? -64.294 -9.288 102.665 1.00 70.25 884 PRO A O 1
ATOM 6731 N N . ALA A 1 885 ? -62.556 -10.590 102.062 1.00 71.94 885 ALA A N 1
ATOM 6732 C CA . ALA A 1 885 ? -62.658 -10.347 100.628 1.00 71.94 885 ALA A CA 1
ATOM 6733 C C . ALA A 1 885 ? -63.401 -11.515 99.961 1.00 71.94 885 ALA A C 1
ATOM 6735 O O . ALA A 1 885 ? -63.420 -12.633 100.475 1.00 71.94 885 ALA A O 1
ATOM 6736 N N . TRP A 1 886 ? -64.038 -11.268 98.819 1.00 72.62 886 TRP A N 1
ATOM 6737 C CA . TRP A 1 886 ? -64.874 -12.268 98.155 1.00 72.62 886 TRP A CA 1
ATOM 6738 C C . TRP A 1 886 ? -64.147 -12.946 97.000 1.00 72.62 886 TRP A C 1
ATOM 6740 O O . TRP A 1 886 ? -63.638 -12.279 96.099 1.00 72.62 886 TRP A O 1
ATOM 6750 N N . VAL A 1 887 ? -64.171 -14.277 96.988 1.00 62.44 887 VAL A N 1
ATOM 6751 C CA . VAL A 1 887 ? -63.851 -15.090 95.813 1.00 62.44 887 VAL A CA 1
ATOM 6752 C C . VAL A 1 887 ? -65.183 -15.474 95.170 1.00 62.44 887 VAL A C 1
ATOM 6754 O O . VAL A 1 887 ? -65.949 -16.253 95.740 1.00 62.44 887 VAL A O 1
ATOM 6757 N N . ALA A 1 888 ? -65.488 -14.865 94.023 1.00 60.41 888 ALA A N 1
ATOM 6758 C CA . ALA A 1 888 ? -66.826 -14.870 93.433 1.00 60.41 888 ALA A CA 1
ATOM 6759 C C . ALA A 1 888 ? -66.801 -15.006 91.895 1.00 60.41 888 ALA A C 1
ATOM 6761 O O . ALA A 1 888 ? -66.019 -14.313 91.240 1.00 60.41 888 ALA A O 1
ATOM 6762 N N . PRO A 1 889 ? -67.682 -15.828 91.292 1.00 58.75 889 PRO A N 1
ATOM 6763 C CA . PRO A 1 889 ? -67.976 -15.761 89.862 1.00 58.75 889 PRO A CA 1
ATOM 6764 C C . PRO A 1 889 ? -68.899 -14.564 89.554 1.00 58.75 889 PRO A C 1
ATOM 6766 O O . PRO A 1 889 ? -69.945 -14.408 90.180 1.00 58.75 889 PRO A O 1
ATOM 6769 N N . CYS A 1 890 ? -68.550 -13.732 88.565 1.00 61.00 890 CYS A N 1
ATOM 6770 C CA . CYS A 1 890 ? -69.276 -12.489 88.230 1.00 61.00 890 CYS A CA 1
ATOM 6771 C C . CYS A 1 890 ? -70.623 -12.658 87.484 1.00 61.00 890 CYS A C 1
ATOM 6773 O O . CYS A 1 890 ? -71.151 -11.671 86.976 1.00 61.00 890 CYS A O 1
ATOM 6775 N N . ASN A 1 891 ? -71.200 -13.862 87.393 1.00 63.72 891 ASN A N 1
ATOM 6776 C CA . ASN A 1 891 ? -72.451 -14.086 86.654 1.00 63.72 891 ASN A CA 1
ATOM 6777 C C . ASN A 1 891 ? -73.683 -13.616 87.446 1.00 63.72 891 ASN A C 1
ATOM 6779 O O . ASN A 1 891 ? -74.437 -14.428 87.978 1.00 63.72 891 ASN A O 1
ATOM 6783 N N . PHE A 1 892 ? -73.905 -12.304 87.495 1.00 64.06 892 PHE A N 1
ATOM 6784 C CA . PHE A 1 892 ? -75.210 -11.742 87.839 1.00 64.06 892 PHE A CA 1
ATOM 6785 C C . PHE A 1 892 ? -76.093 -11.631 86.589 1.00 64.06 892 PHE A C 1
ATOM 6787 O O . PHE A 1 892 ? -75.574 -11.336 85.513 1.00 64.06 892 PHE A O 1
ATOM 6794 N N . PRO A 1 893 ? -77.415 -11.838 86.710 1.00 61.88 893 PRO A N 1
ATOM 6795 C CA . PRO A 1 893 ? -78.353 -11.423 85.672 1.00 61.88 893 PRO A CA 1
ATOM 6796 C C . PRO A 1 893 ? -78.395 -9.890 85.552 1.00 61.88 893 PRO A C 1
ATOM 6798 O O . PRO A 1 893 ? -77.949 -9.179 86.456 1.00 61.88 893 PRO A O 1
ATOM 6801 N N . ASP A 1 894 ? -78.953 -9.386 84.446 1.00 61.84 894 ASP A N 1
ATOM 6802 C CA . ASP A 1 894 ? -79.096 -7.949 84.171 1.00 61.84 894 ASP A CA 1
ATOM 6803 C C . ASP A 1 894 ? -80.031 -7.261 85.184 1.00 61.84 894 ASP A C 1
ATOM 6805 O O . ASP A 1 894 ? -81.237 -7.100 84.966 1.00 61.84 894 ASP A O 1
ATOM 6809 N N . ASN A 1 895 ? -79.462 -6.845 86.314 1.00 62.91 895 ASN A N 1
ATOM 6810 C CA . ASN A 1 895 ? -80.168 -6.151 87.382 1.00 62.91 895 ASN A CA 1
ATOM 6811 C C . ASN A 1 895 ? -80.477 -4.709 86.958 1.00 62.91 895 ASN A C 1
ATOM 6813 O O . ASN A 1 895 ? -79.564 -3.931 86.676 1.00 62.91 895 ASN A O 1
ATOM 6817 N N . LYS A 1 896 ? -81.763 -4.336 86.947 1.00 60.12 896 LYS A N 1
ATOM 6818 C CA . LYS A 1 896 ? -82.218 -2.982 86.575 1.00 60.12 896 LYS A CA 1
ATOM 6819 C C . LYS A 1 896 ? -82.330 -2.042 87.778 1.00 60.12 896 LYS A C 1
ATOM 6821 O O . LYS A 1 896 ? -82.351 -0.827 87.593 1.00 60.12 896 LYS A O 1
ATOM 6826 N N . GLY A 1 897 ? -82.391 -2.588 88.993 1.00 71.31 897 GLY A N 1
ATOM 6827 C CA . GLY A 1 897 ? -82.434 -1.846 90.254 1.00 71.31 897 GLY A CA 1
ATOM 6828 C C . GLY A 1 897 ? -81.246 -2.098 91.190 1.00 71.31 897 GLY A C 1
ATOM 6829 O O . GLY A 1 897 ? -80.425 -2.991 90.988 1.00 71.31 897 GLY A O 1
ATOM 6830 N N . LEU A 1 898 ? -81.178 -1.290 92.253 1.00 78.56 898 LEU A N 1
ATOM 6831 C CA . LEU A 1 898 ? -80.269 -1.480 93.386 1.00 78.56 898 LEU A CA 1
ATOM 6832 C C . LEU A 1 898 ? -80.758 -2.651 94.253 1.00 78.56 898 LEU A C 1
ATOM 6834 O O . LEU A 1 898 ? -81.820 -2.555 94.870 1.00 78.56 898 LEU A O 1
ATOM 6838 N N . VAL A 1 899 ? -79.961 -3.713 94.371 1.00 80.38 899 VAL A N 1
ATOM 6839 C CA . VAL A 1 899 ? -80.274 -4.861 95.237 1.00 80.38 899 VAL A CA 1
ATOM 6840 C C . VAL A 1 899 ? -79.455 -4.753 96.525 1.00 80.38 899 VAL A C 1
ATOM 6842 O O . VAL A 1 899 ? -78.242 -4.938 96.501 1.00 80.38 899 VAL A O 1
ATOM 6845 N N . MET A 1 900 ? -80.106 -4.437 97.650 1.00 81.94 900 MET A N 1
ATOM 6846 C CA . MET A 1 900 ? -79.467 -4.355 98.976 1.00 81.94 900 MET A CA 1
ATOM 6847 C C . MET A 1 900 ? -79.781 -5.604 99.797 1.00 81.94 900 MET A C 1
ATOM 6849 O O . MET A 1 900 ? -80.950 -5.957 99.981 1.00 81.94 900 MET A O 1
ATOM 6853 N N . MET A 1 901 ? -78.750 -6.273 100.309 1.00 85.38 901 MET A N 1
ATOM 6854 C CA . MET A 1 901 ? -78.852 -7.618 100.886 1.00 85.38 901 MET A CA 1
ATOM 6855 C C . MET A 1 901 ? -78.021 -7.722 102.169 1.00 85.38 901 MET A C 1
ATOM 6857 O O . MET A 1 901 ? -76.990 -7.062 102.308 1.00 85.38 901 MET A O 1
ATOM 6861 N N . SER A 1 902 ? -78.451 -8.553 103.118 1.00 84.75 902 SER A N 1
ATOM 6862 C CA . SER A 1 902 ? -77.621 -8.987 104.246 1.00 84.75 902 SER A CA 1
ATOM 6863 C C . SER A 1 902 ? -77.226 -10.444 104.051 1.00 84.75 902 SER A C 1
ATOM 6865 O O . SER A 1 902 ? -78.067 -11.300 103.781 1.00 84.75 902 SER A O 1
ATOM 6867 N N . VAL A 1 903 ? -75.929 -10.715 104.161 1.00 86.31 903 VAL A N 1
ATOM 6868 C CA . VAL A 1 903 ? -75.316 -12.006 103.845 1.00 86.31 903 VAL A CA 1
ATOM 6869 C C . VAL A 1 903 ? -74.629 -12.521 105.100 1.00 86.31 903 VAL A C 1
ATOM 6871 O O . VAL A 1 903 ? -73.753 -11.844 105.638 1.00 86.31 903 VAL A O 1
ATOM 6874 N N . THR A 1 904 ? -75.031 -13.694 105.580 1.00 86.75 904 THR A N 1
ATOM 6875 C CA . THR A 1 904 ? -74.406 -14.347 106.736 1.00 86.75 904 THR A CA 1
ATOM 6876 C C . THR A 1 904 ? -73.413 -15.394 106.258 1.00 86.75 904 THR A C 1
ATOM 6878 O O . THR A 1 904 ? -73.734 -16.237 105.419 1.00 86.75 904 THR A O 1
ATOM 6881 N N . ILE A 1 905 ? -72.210 -15.325 106.813 1.00 86.88 905 ILE A N 1
ATOM 6882 C CA . ILE A 1 905 ? -71.050 -16.139 106.471 1.00 86.88 905 ILE A CA 1
ATOM 6883 C C . ILE A 1 905 ? -70.730 -17.040 107.668 1.00 86.88 905 ILE A C 1
ATOM 6885 O O . ILE A 1 905 ? -70.784 -16.586 108.817 1.00 86.88 905 ILE A O 1
ATOM 6889 N N . ASP A 1 906 ? -70.407 -18.304 107.406 1.00 88.94 906 ASP A N 1
ATOM 6890 C CA . ASP A 1 906 ? -69.949 -19.250 108.421 1.00 88.94 906 ASP A CA 1
ATOM 6891 C C . ASP A 1 906 ? -68.449 -19.120 108.760 1.00 88.94 906 ASP A C 1
ATOM 6893 O O . ASP A 1 906 ? -67.677 -18.409 108.117 1.00 88.94 906 ASP A O 1
ATOM 6897 N N . GLU A 1 907 ? -68.038 -19.876 109.775 1.00 86.88 907 GLU A N 1
ATOM 6898 C CA . GLU A 1 907 ? -66.658 -20.028 110.259 1.00 86.88 907 GLU A CA 1
ATOM 6899 C C . GLU A 1 907 ? -65.654 -20.500 109.187 1.00 86.88 907 GLU A C 1
ATOM 6901 O O . GLU A 1 907 ? -64.447 -20.301 109.326 1.00 86.88 907 GLU A O 1
ATOM 6906 N N . SER A 1 908 ? -66.139 -21.132 108.115 1.00 84.81 908 SER A N 1
ATOM 6907 C CA . SER A 1 908 ? -65.352 -21.628 106.979 1.00 84.81 908 SER A CA 1
ATOM 6908 C C . SER A 1 908 ? -65.349 -20.663 105.785 1.00 84.81 908 SER A C 1
ATOM 6910 O O . SER A 1 908 ? -64.762 -20.979 104.743 1.00 84.81 908 SER A O 1
ATOM 6912 N N . GLY A 1 909 ? -65.985 -19.496 105.921 1.00 83.88 909 GLY A N 1
ATOM 6913 C CA . GLY A 1 909 ? -66.112 -18.478 104.884 1.00 83.88 909 GLY A CA 1
ATOM 6914 C C . GLY A 1 909 ? -67.238 -18.724 103.875 1.00 83.88 909 GLY A C 1
ATOM 6915 O O . GLY A 1 909 ? -67.325 -17.978 102.903 1.00 83.88 909 GLY A O 1
ATOM 6916 N N . ASN A 1 910 ? -68.092 -19.735 104.046 1.00 88.44 910 ASN A N 1
ATOM 6917 C CA . ASN A 1 910 ? -69.188 -20.004 103.109 1.00 88.44 910 ASN A CA 1
ATOM 6918 C C . ASN A 1 910 ? -70.410 -19.131 103.437 1.00 88.44 910 ASN A C 1
ATOM 6920 O O . ASN A 1 910 ? -70.707 -18.880 104.606 1.00 88.44 910 ASN A O 1
ATOM 6924 N N . VAL A 1 911 ? -71.157 -18.702 102.419 1.00 87.88 911 VAL A N 1
ATOM 6925 C CA . VAL A 1 911 ? -72.446 -18.023 102.619 1.00 87.88 911 VAL A CA 1
ATOM 6926 C C . VAL A 1 911 ? -73.516 -19.035 103.035 1.00 87.88 911 VAL A C 1
ATOM 6928 O O . VAL A 1 911 ? -73.822 -19.960 102.289 1.00 87.88 911 VAL A O 1
ATOM 6931 N N . ILE A 1 912 ? -74.111 -18.833 104.214 1.00 88.19 912 ILE A N 1
ATOM 6932 C CA . ILE A 1 912 ? -75.137 -19.722 104.791 1.00 88.19 912 ILE A CA 1
ATOM 6933 C C . ILE A 1 912 ? -76.541 -19.109 104.837 1.00 88.19 912 ILE A C 1
ATOM 6935 O O . ILE A 1 912 ? -77.520 -19.841 104.942 1.00 88.19 912 ILE A O 1
ATOM 6939 N N . ASP A 1 913 ? -76.663 -17.783 104.747 1.00 88.06 913 ASP A N 1
ATOM 6940 C CA . ASP A 1 913 ? -77.953 -17.090 104.667 1.00 88.06 913 ASP A CA 1
ATOM 6941 C C . ASP A 1 913 ? -77.814 -15.807 103.836 1.00 88.06 913 ASP A C 1
ATOM 6943 O O . ASP A 1 913 ? -76.776 -15.142 103.872 1.00 88.06 913 ASP A O 1
ATOM 6947 N N . VAL A 1 914 ? -78.862 -15.455 103.096 1.00 88.56 914 V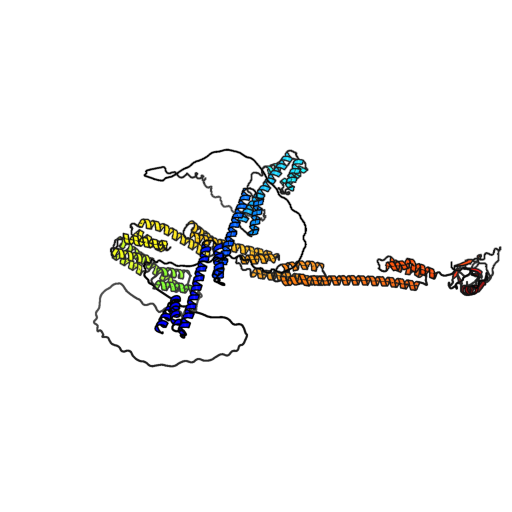AL A N 1
ATOM 6948 C CA . VAL A 1 914 ? -78.957 -14.232 102.290 1.00 88.56 914 VAL A CA 1
ATOM 6949 C C . VAL A 1 914 ? -80.383 -13.710 102.405 1.00 88.56 914 VAL A C 1
ATOM 6951 O O . VAL A 1 914 ? -81.319 -14.403 102.005 1.00 88.56 914 VAL A O 1
ATOM 6954 N N . ARG A 1 915 ? -80.552 -12.486 102.915 1.00 87.56 915 ARG A N 1
ATOM 6955 C CA . ARG A 1 915 ? -81.862 -11.847 103.124 1.00 87.56 915 ARG A CA 1
ATOM 6956 C C . ARG A 1 915 ? -81.955 -10.496 102.412 1.00 87.56 915 ARG A C 1
ATOM 6958 O O . ARG A 1 915 ? -80.944 -9.793 102.314 1.00 87.56 915 ARG A O 1
ATOM 6965 N N . PRO A 1 916 ? -83.148 -10.090 101.944 1.00 86.75 916 PRO A N 1
ATOM 6966 C CA . PRO A 1 916 ? -83.337 -8.773 101.354 1.00 86.75 916 PRO A CA 1
ATOM 6967 C C . PRO A 1 916 ? -83.308 -7.705 102.451 1.00 86.75 916 PRO A C 1
ATOM 6969 O O . PRO A 1 916 ? -83.954 -7.851 103.489 1.00 86.75 916 PRO A O 1
ATOM 6972 N N . ARG A 1 917 ? -82.598 -6.598 102.212 1.00 83.69 917 ARG A N 1
ATOM 6973 C CA . ARG A 1 917 ? -82.717 -5.366 103.017 1.00 83.69 917 ARG A CA 1
ATOM 6974 C C . ARG A 1 917 ? -83.713 -4.367 102.420 1.00 83.69 917 ARG A C 1
ATOM 6976 O O . ARG A 1 917 ? -84.086 -3.415 103.096 1.00 83.69 917 ARG A O 1
ATOM 6983 N N . SER A 1 918 ? -84.140 -4.587 101.178 1.00 77.62 918 SER A N 1
ATOM 6984 C CA . SER A 1 918 ? -85.172 -3.829 100.465 1.00 77.62 918 SER A CA 1
ATOM 6985 C C . SER A 1 918 ? -85.945 -4.774 99.541 1.00 77.62 918 SER A C 1
ATOM 6987 O O . SER A 1 918 ? -85.339 -5.723 99.037 1.00 77.62 918 SER A O 1
ATOM 6989 N N . PRO A 1 919 ? -87.239 -4.530 99.260 1.00 76.44 919 PRO A N 1
ATOM 6990 C CA . PRO A 1 919 ? -87.928 -5.202 98.167 1.00 76.44 919 PRO A CA 1
ATOM 6991 C C . PRO A 1 919 ? -87.215 -4.896 96.843 1.00 76.44 919 PRO A C 1
ATOM 6993 O O . PRO A 1 919 ? -87.034 -3.732 96.488 1.00 76.44 919 PRO A O 1
ATOM 6996 N N . SER A 1 920 ? -86.807 -5.938 96.124 1.00 76.75 920 SER A N 1
ATOM 6997 C CA . SER A 1 920 ? -86.307 -5.879 94.748 1.00 76.75 920 SER A CA 1
ATOM 6998 C C . SER A 1 920 ? -86.774 -7.156 94.042 1.00 76.75 920 SER A C 1
ATOM 7000 O O . SER A 1 920 ? -86.601 -8.241 94.606 1.00 76.75 920 SER A O 1
ATOM 7002 N N . PRO A 1 921 ? -87.381 -7.068 92.844 1.00 77.69 921 PRO A N 1
ATOM 7003 C CA . PRO A 1 921 ? -87.776 -8.252 92.081 1.00 77.69 921 PRO A CA 1
ATOM 7004 C C . PRO A 1 921 ? -86.568 -9.094 91.632 1.00 77.69 921 PRO A C 1
ATOM 7006 O O . PRO A 1 921 ? -86.714 -10.285 91.376 1.00 77.69 921 PRO A O 1
ATOM 7009 N N . GLU A 1 922 ? -85.370 -8.508 91.582 1.00 78.19 922 GLU A N 1
ATOM 7010 C CA . GLU A 1 922 ? -84.113 -9.187 91.254 1.00 78.19 922 GLU A CA 1
ATOM 7011 C C . GLU A 1 922 ? -83.473 -9.931 92.446 1.00 78.19 922 GLU A C 1
ATOM 7013 O O . GLU A 1 922 ? -82.485 -10.648 92.263 1.00 78.19 922 GLU A O 1
ATOM 7018 N N . PHE A 1 923 ? -84.028 -9.804 93.663 1.00 82.62 923 PHE A N 1
ATOM 7019 C CA . PHE A 1 923 ? -83.434 -10.343 94.893 1.00 82.62 923 PHE A CA 1
ATOM 7020 C C . PHE A 1 923 ? -83.103 -11.841 94.819 1.00 82.62 923 PHE A C 1
ATOM 7022 O O . PHE A 1 923 ? -81.971 -12.212 95.116 1.00 82.62 923 PHE A O 1
ATOM 7029 N N . GLU A 1 924 ? -84.046 -12.705 94.428 1.00 82.62 924 GLU A N 1
ATOM 7030 C CA . GLU A 1 924 ? -83.817 -14.163 94.440 1.00 82.62 924 GLU A CA 1
ATOM 7031 C C . GLU A 1 924 ? -82.727 -14.588 93.451 1.00 82.62 924 GLU A C 1
ATOM 7033 O O . GLU A 1 924 ? -81.921 -15.475 93.741 1.00 82.62 924 GLU A O 1
ATOM 7038 N N . ALA A 1 925 ? -82.649 -13.915 92.302 1.00 80.19 925 ALA A N 1
ATOM 7039 C CA . ALA A 1 925 ? -81.641 -14.204 91.293 1.00 80.19 925 ALA A CA 1
ATOM 7040 C C . ALA A 1 925 ? -80.244 -13.752 91.758 1.00 80.19 925 ALA A C 1
ATOM 7042 O O . ALA A 1 925 ? -79.274 -14.499 91.626 1.00 80.19 925 ALA A O 1
ATOM 7043 N N . ALA A 1 926 ? -80.143 -12.584 92.402 1.00 78.75 926 ALA A N 1
ATOM 7044 C CA . ALA A 1 926 ? -78.916 -12.147 93.068 1.00 78.75 926 ALA A CA 1
ATOM 7045 C C . ALA A 1 926 ? -78.537 -13.051 94.261 1.00 78.75 926 ALA A C 1
ATOM 7047 O O . ALA A 1 926 ? -77.359 -13.349 94.464 1.00 78.75 926 ALA A O 1
ATOM 7048 N N . ALA A 1 927 ? -79.518 -13.533 95.031 1.00 82.50 927 ALA A N 1
ATOM 7049 C CA . ALA A 1 927 ? -79.299 -14.392 96.194 1.00 82.50 927 ALA A CA 1
ATOM 7050 C C . ALA A 1 927 ? -78.779 -15.774 95.793 1.00 82.50 927 ALA A C 1
ATOM 7052 O O . ALA A 1 927 ? -77.871 -16.290 96.444 1.00 82.50 927 ALA A O 1
ATOM 7053 N N . ALA A 1 928 ? -79.292 -16.350 94.702 1.00 82.56 928 ALA A N 1
ATOM 7054 C CA . ALA A 1 928 ? -78.776 -17.594 94.138 1.00 82.56 928 ALA A CA 1
ATOM 7055 C C . ALA A 1 928 ? -77.281 -17.492 93.784 1.00 82.56 928 ALA A C 1
ATOM 7057 O O . ALA A 1 928 ? -76.520 -18.405 94.097 1.00 82.56 928 ALA A O 1
ATOM 7058 N N . VAL A 1 929 ? -76.847 -16.363 93.211 1.00 80.88 929 VAL A N 1
ATOM 7059 C CA . VAL A 1 929 ? -75.435 -16.107 92.877 1.00 80.88 929 VAL A CA 1
ATOM 7060 C C . VAL A 1 929 ? -74.593 -15.915 94.141 1.00 80.88 929 VAL A C 1
ATOM 7062 O O . VAL A 1 929 ? -73.583 -16.599 94.305 1.00 80.88 929 VAL A O 1
ATOM 7065 N N . ILE A 1 930 ? -75.018 -15.056 95.076 1.00 82.69 930 ILE A N 1
ATOM 7066 C CA . ILE A 1 930 ? -74.276 -14.787 96.324 1.00 82.69 930 ILE A CA 1
ATOM 7067 C C . ILE A 1 930 ? -74.133 -16.043 97.198 1.00 82.69 930 ILE A C 1
ATOM 7069 O O . ILE A 1 930 ? -73.095 -16.223 97.827 1.00 82.69 930 ILE A O 1
ATOM 7073 N N . ARG A 1 931 ? -75.112 -16.958 97.211 1.00 87.19 931 ARG A N 1
ATOM 7074 C CA . ARG A 1 931 ? -75.003 -18.247 97.931 1.00 87.19 931 ARG A CA 1
ATOM 7075 C C . ARG A 1 931 ? -73.835 -19.123 97.444 1.00 87.19 931 ARG A C 1
ATOM 7077 O O . ARG A 1 931 ? -73.420 -20.015 98.173 1.00 87.19 931 ARG A O 1
ATOM 7084 N N . THR A 1 932 ? -73.281 -18.871 96.253 1.00 84.31 932 THR A N 1
ATOM 7085 C CA . THR A 1 932 ? -72.080 -19.569 95.743 1.00 84.31 932 THR A CA 1
ATOM 7086 C C . THR A 1 932 ? -70.756 -18.925 96.169 1.00 84.31 932 THR A C 1
ATOM 7088 O O . THR A 1 932 ? -69.689 -19.466 95.880 1.00 84.31 932 THR A O 1
ATOM 7091 N N . TRP A 1 933 ? -70.794 -17.762 96.826 1.00 84.81 933 TRP A N 1
ATOM 7092 C CA . TRP A 1 933 ? -69.595 -17.012 97.186 1.00 84.81 933 TRP A CA 1
ATOM 7093 C C . TRP A 1 933 ? -68.873 -17.600 98.392 1.00 84.81 933 TRP A C 1
ATOM 7095 O O . TRP A 1 933 ? -69.484 -18.136 99.322 1.00 84.81 933 TRP A O 1
ATOM 7105 N N . LYS A 1 934 ? -67.551 -17.402 98.409 1.00 83.38 934 LYS A N 1
ATOM 7106 C CA . LYS A 1 934 ? -66.710 -17.721 99.558 1.00 83.38 934 LYS A CA 1
ATOM 7107 C C . LYS A 1 934 ? -65.868 -16.522 99.983 1.00 83.38 934 LYS A C 1
ATOM 7109 O O . LYS A 1 934 ? -65.192 -15.898 99.165 1.00 83.38 934 LYS A O 1
ATOM 7114 N N . ALA A 1 935 ? -65.910 -16.213 101.271 1.00 81.12 935 ALA A N 1
ATOM 7115 C CA . ALA A 1 935 ? -65.045 -15.241 101.915 1.00 81.12 935 ALA A CA 1
ATOM 7116 C C . ALA A 1 935 ? -63.633 -15.815 102.103 1.00 81.12 935 ALA A C 1
ATOM 7118 O O . ALA A 1 935 ? -63.460 -16.931 102.599 1.00 81.12 935 ALA A O 1
ATOM 7119 N N . SER A 1 936 ? -62.627 -15.034 101.719 1.00 79.94 936 SER A N 1
ATOM 7120 C CA . SER A 1 936 ? -61.210 -15.325 101.914 1.00 79.94 936 SER A CA 1
ATOM 7121 C C . SER A 1 936 ? -60.482 -14.049 102.373 1.00 79.94 936 SER A C 1
ATOM 7123 O O . SER A 1 936 ? -60.556 -13.040 101.669 1.00 79.94 936 SER A O 1
ATOM 7125 N N . PRO A 1 937 ? -59.793 -14.054 103.529 1.00 81.19 937 PRO A N 1
ATOM 7126 C CA . PRO A 1 937 ? -59.769 -15.135 104.514 1.00 81.19 937 PRO A CA 1
ATOM 7127 C C . PRO A 1 937 ? -61.157 -15.373 105.152 1.00 81.19 937 PRO A C 1
ATOM 7129 O O . PRO A 1 937 ? -62.010 -14.481 105.126 1.00 81.19 937 PRO A O 1
ATOM 7132 N N . PRO A 1 938 ? -61.408 -16.569 105.719 1.00 82.94 938 PRO A N 1
ATOM 7133 C CA . PRO A 1 938 ? -62.624 -16.825 106.485 1.00 82.94 938 PRO A CA 1
ATOM 7134 C C . PRO A 1 938 ? -62.688 -15.911 107.726 1.00 82.94 938 PRO A C 1
ATOM 7136 O O . PRO A 1 938 ? -61.639 -15.587 108.293 1.00 82.94 938 PRO A O 1
ATOM 7139 N N . PRO A 1 939 ? -63.891 -15.493 108.158 1.00 82.81 939 PRO A N 1
ATOM 7140 C CA . PRO A 1 939 ? -64.071 -14.540 109.252 1.00 82.81 939 PRO A CA 1
ATOM 7141 C C . PRO A 1 939 ? -63.494 -15.056 110.578 1.00 82.81 939 PRO A C 1
ATOM 7143 O O . PRO A 1 939 ? -63.865 -16.125 111.067 1.00 82.81 939 PRO A O 1
ATOM 7146 N N . LYS A 1 940 ? -62.602 -14.262 111.180 1.00 83.50 940 LYS A N 1
ATOM 7147 C CA . LYS A 1 940 ? -61.985 -14.541 112.482 1.00 83.50 940 LYS A CA 1
ATOM 7148 C C . LYS A 1 940 ? -62.122 -13.369 113.444 1.00 83.50 940 LYS A C 1
ATOM 7150 O O . LYS A 1 940 ? -62.153 -12.213 113.022 1.00 83.50 940 LYS A O 1
ATOM 7155 N N . PHE A 1 941 ? -62.174 -13.686 114.732 1.00 81.31 941 PHE A N 1
ATOM 7156 C CA . PHE A 1 941 ? -62.065 -12.738 115.832 1.00 81.31 941 PHE A CA 1
ATOM 7157 C C . PHE A 1 941 ? -61.087 -13.281 116.877 1.00 81.31 941 PHE A C 1
ATOM 7159 O O . PHE A 1 941 ? -61.274 -14.378 117.408 1.00 81.31 941 PHE A O 1
ATOM 7166 N N . ARG A 1 942 ? -60.033 -12.516 117.176 1.00 80.69 942 ARG A N 1
ATOM 7167 C CA . ARG A 1 942 ? -58.911 -12.914 118.044 1.00 80.69 942 ARG A CA 1
ATOM 7168 C C . ARG A 1 942 ? -58.299 -14.266 117.644 1.00 80.69 942 ARG A C 1
ATOM 7170 O O . ARG A 1 942 ? -57.932 -15.069 118.498 1.00 80.69 942 ARG A O 1
ATOM 7177 N N . GLY A 1 943 ? -58.215 -14.528 116.342 1.00 80.31 943 GLY A N 1
ATOM 7178 C CA . GLY A 1 943 ? -57.682 -15.756 115.754 1.00 80.31 943 GLY A CA 1
ATOM 7179 C C . GLY A 1 943 ? -58.647 -16.946 115.720 1.00 80.31 943 GLY A C 1
ATOM 7180 O O . GLY A 1 943 ? -58.358 -17.912 115.009 1.00 80.31 943 GLY A O 1
ATOM 7181 N N . GLN A 1 944 ? -59.789 -16.894 116.417 1.00 80.44 944 GLN A N 1
ATOM 7182 C CA . GLN A 1 944 ? -60.814 -17.942 116.353 1.00 80.44 944 GLN A CA 1
ATOM 7183 C C . GLN A 1 944 ? -61.783 -17.695 115.190 1.00 80.44 944 GLN A C 1
ATOM 7185 O O . GLN A 1 944 ? -62.125 -16.539 114.936 1.00 80.44 944 GLN A O 1
ATOM 7190 N N . PRO A 1 945 ? -62.236 -18.740 114.475 1.00 83.69 945 PRO A N 1
ATOM 7191 C CA . PRO A 1 945 ? -63.241 -18.587 113.432 1.00 83.69 945 PRO A CA 1
ATOM 7192 C C . PRO A 1 945 ? -64.605 -18.254 114.052 1.00 83.69 945 PRO A C 1
ATOM 7194 O O . PRO A 1 945 ? -64.974 -18.785 115.101 1.00 83.69 945 PRO A O 1
ATOM 7197 N N . VAL A 1 946 ? -65.352 -17.358 113.411 1.00 84.94 946 VAL A N 1
ATOM 7198 C CA . VAL A 1 946 ? -66.650 -16.861 113.901 1.00 84.94 946 VAL A CA 1
ATOM 7199 C C . VAL A 1 946 ? -67.638 -16.712 112.754 1.00 84.94 946 VAL A C 1
ATOM 7201 O O . VAL A 1 946 ? -67.237 -16.619 111.598 1.00 84.94 946 VAL A O 1
ATOM 7204 N N . LYS A 1 947 ? -68.937 -16.649 113.052 1.00 86.62 947 LYS A N 1
ATOM 7205 C CA . LYS A 1 947 ? -69.937 -16.285 112.038 1.00 86.62 947 LYS A CA 1
ATOM 7206 C C . LYS A 1 947 ? -70.015 -14.767 111.942 1.00 86.62 947 LYS A C 1
ATOM 7208 O O . LYS A 1 947 ? -69.739 -14.071 112.916 1.00 86.62 947 LYS A O 1
ATOM 7213 N N . THR A 1 948 ? -70.387 -14.233 110.785 1.00 84.25 948 THR A N 1
ATOM 7214 C CA . THR A 1 948 ? -70.568 -12.781 110.624 1.00 84.25 948 THR A CA 1
ATOM 7215 C C . THR A 1 948 ? -71.667 -12.463 109.617 1.00 84.25 948 THR A C 1
ATOM 7217 O O . THR A 1 948 ? -71.921 -13.256 108.711 1.00 84.25 948 THR A O 1
ATOM 7220 N N . THR A 1 949 ? -72.294 -11.292 109.730 1.00 84.25 949 THR A N 1
ATOM 7221 C CA . THR A 1 949 ? -73.260 -10.790 108.742 1.00 84.25 949 THR A CA 1
ATOM 7222 C C . THR A 1 949 ? -72.783 -9.465 108.144 1.00 84.25 949 THR A C 1
ATOM 7224 O O . THR A 1 949 ? -72.653 -8.457 108.841 1.00 84.25 949 THR A O 1
ATOM 7227 N N . VAL A 1 950 ? -72.554 -9.462 106.831 1.00 82.50 950 VAL A N 1
ATOM 7228 C CA . VAL A 1 950 ? -72.144 -8.306 106.010 1.00 82.50 950 VAL A CA 1
ATOM 7229 C C . VAL A 1 950 ? -73.333 -7.760 105.215 1.00 82.50 950 VAL A C 1
ATOM 7231 O O . VAL A 1 950 ? -74.279 -8.492 104.926 1.00 82.50 950 VAL A O 1
ATOM 7234 N N . SER A 1 951 ? -73.299 -6.477 104.842 1.00 80.75 951 SER A N 1
ATOM 7235 C CA . SER A 1 951 ? -74.235 -5.932 103.848 1.00 80.75 951 SER A CA 1
ATOM 7236 C C . SER A 1 951 ? -73.584 -5.858 102.476 1.00 80.75 951 SER A C 1
ATOM 7238 O O . SER A 1 951 ? -72.437 -5.429 102.354 1.00 80.75 951 SER A O 1
ATOM 7240 N N . VAL A 1 952 ? -74.328 -6.277 101.457 1.00 80.12 952 VAL A N 1
ATOM 7241 C CA . VAL A 1 952 ? -73.899 -6.306 100.059 1.00 80.12 952 VAL A CA 1
ATOM 7242 C C . VAL A 1 952 ? -74.930 -5.544 99.238 1.00 80.12 952 VAL A C 1
ATOM 7244 O O . VAL A 1 952 ? -76.098 -5.931 99.197 1.00 80.12 952 VAL A O 1
ATOM 7247 N N . ASP A 1 953 ? -74.480 -4.475 98.588 1.00 80.06 953 ASP A N 1
ATOM 7248 C CA . ASP A 1 953 ? -75.284 -3.654 97.690 1.00 80.06 953 ASP A CA 1
ATOM 7249 C C . ASP A 1 953 ? -74.800 -3.885 96.253 1.00 80.06 953 ASP A C 1
ATOM 7251 O O . ASP A 1 953 ? -73.671 -3.528 95.901 1.00 80.06 953 ASP A O 1
ATOM 7255 N N . ILE A 1 954 ? -75.645 -4.470 95.405 1.00 75.06 954 ILE A N 1
ATOM 7256 C CA . ILE A 1 954 ? -75.376 -4.631 93.972 1.00 75.06 954 ILE A CA 1
ATOM 7257 C C . ILE A 1 954 ? -76.017 -3.460 93.236 1.00 75.06 954 ILE A C 1
ATOM 7259 O O . ILE A 1 954 ? -77.239 -3.290 93.269 1.00 75.06 954 ILE A O 1
ATOM 7263 N N . ARG A 1 955 ? -75.195 -2.654 92.564 1.00 71.56 955 ARG A N 1
ATOM 7264 C CA . ARG A 1 955 ? -75.656 -1.543 91.722 1.00 71.56 955 ARG A CA 1
ATOM 7265 C C . ARG A 1 955 ? -75.726 -1.977 90.256 1.00 71.56 955 ARG A C 1
ATOM 7267 O O . ARG A 1 955 ? -74.846 -2.733 89.834 1.00 71.56 955 ARG A O 1
ATOM 7274 N N . PRO A 1 956 ? -76.698 -1.479 89.468 1.00 64.56 956 PRO A N 1
ATOM 7275 C CA . PRO A 1 956 ? -76.633 -1.613 88.017 1.00 64.56 956 PRO A CA 1
ATOM 7276 C C . PRO A 1 956 ? -75.317 -1.007 87.487 1.00 64.56 956 PRO A C 1
ATOM 7278 O O . PRO A 1 956 ? -74.774 -0.088 88.117 1.00 64.56 956 PRO A O 1
ATOM 7281 N N . PRO A 1 957 ? -74.772 -1.513 86.365 1.00 57.81 957 PRO A N 1
ATOM 7282 C CA . PRO A 1 957 ? -73.673 -0.846 85.674 1.00 57.81 957 PRO A CA 1
ATOM 7283 C C . PRO A 1 957 ? -74.098 0.575 85.263 1.00 57.81 957 PRO A C 1
ATOM 7285 O O . PRO A 1 957 ? -75.268 0.808 84.958 1.00 57.81 957 PRO A O 1
ATOM 7288 N N . ALA A 1 958 ? -73.147 1.511 85.318 1.00 51.12 958 ALA A N 1
ATOM 7289 C CA . ALA A 1 958 ? -73.348 2.924 84.987 1.00 51.12 958 ALA A CA 1
ATOM 7290 C C . ALA A 1 958 ? -73.139 3.196 83.491 1.00 51.12 958 ALA A C 1
ATOM 7292 O O . ALA A 1 958 ? -72.248 2.531 82.913 1.00 51.12 958 ALA A O 1
#

Secondary structure (DSSP, 8-state):
-HHHHHHHHHHHHTT-HHHHHHHHHHHHHH-TT-HHHHHHHHHHHHHHHHHHHHHHHHHHHHHHHHHHTTT-HHHHHHHHHHHHHHSTT-HHHHHHHHHHHHHHHHHHHHHHHHHHHHHHHHHHHTT-HHHHHHHHHHHHHHHS--HHHHHHHHHHHHHHHHHHHHHHHHHHHHHHHHHHTT-HHHHHHHHHHHHHTT-S-TT-HHHHHHHHHHHTT-PPPHHHHHHHHGGGS----PPPPP--------PPP-PPPPPPPPPPPPPPPPPPPPPPP---------------------------------------------------------------------------------------------------------------------------------------------------------SSTTSSSTTT--SS----PPPHHHHHHHHHHHHHHHTT-HHHHHHHHHHHHHTT--SHHHHHHHHHHHHHHHHHHHHHHHHHHHHHHHHTT-HHHHHHHHHHHHHHTSTTHHHHHHHHHHHHHHHTT--HHHHHHHHHHHHHHHHHTT-HHHHHHHHHHHHHHTSTTHHHHHHHHHHHHHHHHHHHHHHHHHHHHHTT-HHHHHHHHHHHHHHTSSSHHHHHHHHHHHHHHHHHHHHHHHHHHHHHHHHHTT-HHHHHHHHHHHHHTT---HHHHHHHHHHHHHHHHHHHHHHHHHHHTT-HHHHHHHHHHHHHHHTTTSTTHHHHHHIIIIIHHHHHHHHHHHHHHHHHHHHHHHHHHHHHHHHHHHHHHHHHTT-HHHIIIIIHHHHHHHHHSS-TTHHHHHHIIIIIHHHHHHHTT---EEEEE-------S---PPTT-B--TTSSSSPPEEE---------S-EEEEEEE-TTSBEEEEEESS--TTHHHHHHHHTT-EEESPPEETTEE-BEEEEEEEEPP-

Radius of gyration: 67.16 Å; chains: 1; bounding box: 158×129×198 Å

Foldseek 3Di:
DVVLVVVLVVCVVVLVLVVSLVSLVVVCVVPVPDPVSVVSNVVSVVSVVVVVVVVLLVVLLVQLVVCVVVLVLVSSLVSLVVSCVVVPPDPSSVVSNVVSVVSVVVVVLVVVVVVLLVVLVVCVVVLVLVSNLVSLVVNCVVVVDDPVSVVSNVVSVVSVLVVLQVVVLVLLLVLLVCLVVLVLVVSVVSLVVCVVVVSDDCPPPLNVQSVVSSVVSHHGDPVSNCVSVVVPDDDDDDDDDDDDDDDDDDDDDDDDDDDDDDDDDDDDDDDDDDDDDDDDDDDDDDDDDDDDDDDDDDDDDDDDDDDDDDDDDDDDDDYDDDDDDDDDDDDDDDDDDDDDDDDDDDDDDDDDDDDDDDDDDDDDDDDDDDDDDDDDDDDDDDDDDDDDDDDDDDDDDDDDDDDDDDDDDDDDDDDDDDDDDDDDDDDPDDDPPPPPPVVPPPDDDDDPADDPVLVVLLVVLVVCVVVLQLAVSLVSLVVSLVVVGDDDSVVVSVVSNVVLVVLVVVLVVLVVQLLVCVVVLVLVSNLVSLVVNCNSNHDCNVVSVVVNVVSVCVVVVHDLQVVLVVLLVVLVVCVVVVVLVSSLSSLVVSCSSVDDCNVVSVVVNVVSVLSVVLVVLLVVLVVCVVVVVLVVSLVSLVVSCVSVDDCNVVSVVSNVVSVLVVVLVVLLVVLVVVLVVCLVVVVLLSNVVSCVVCVVSPHDCPVSLVSSQVSLVVQLVVLVVQLVVCLVVLPLVSLVVSLVVLVVSLVSPDPCNVVSCCCNVPVSVVSSVVSVVVVVVVVVVVVVVQLVVLVVLVVVLVVQCVVCLLPLVSLVPPSLVSLVVSLVDPHPCNVVSVCCNPPVSVVSSVVSVPQFDKDWDQPDDDDDDDDDDDAAAADGQVQWPDHWDKDFDRDQDQFPAKWKWKFKAFLCQATDDIGGPDDDPSRVRVVVRNNRMGTPPATHHPRGRYMYIIMMIGGGDD